Protein AF-0000000086641199 (afdb_homodimer)

Foldseek 3Di:
DPPPPPPPPPPPDPPPPPPPPPPPPPQDFDDLLRLLLVLLVVLVVVLVVLVVLQVVVVVVCVVQVADDDVVLVVVLVVLSVVLVVLSVLLNLLSVLQVVCVVPVPPDDPVSVVSHDDSVRSLVSLLVSLLSSLCSSCSQADQWFAQDDHRHGRHRGCVSHNDPDGDGLLLPDPLQQVLFVQVVQQLQLADDDFAKGKAKFQFQLLLLVLVVVLCDVPPDDFAAEEEEELDDDVVSVVVVVVPPRYHYHYFPHLELVRQVVVCVVRVHQEYEYEQFHPDQQRDGYLLLVNLVVQVVPPPALRHEYEYEDAQQRSFHNNCNSNVDSSHHFYKYKYFCCAAQQPQSSDGTMMMIMGGPVCCVVSSVSSSVVVGHDGSSRSSSGGSGHNSSSLNQQALQQVLQVVLQVLLCVQPVVFKDKHFPPCCVVSVTSGRGRKMWIDTDDDPCLAPVNVVQLVVQLVVLLVVLVADEEEDDGARHQHKYKYQDDDPRPPDGTIIMIRHHRRNVRSVSSSRSSSRSSVVSCVVVCVVVVVVVCVVVVVDDPPDPPDPPPDDDDDPDDPDPPCPPPVPDPVVD/DPPPPPPPPPPPPPPPPPPPPPPPPPQDFDDLLRLLLVLLVVLVVVLVVLVVLQVVVVVVCVVQVADDDVVLVVVLVVLSVVLVVLSVLLNLLSVLQVVCVVPVPPDDPVSVVSHDDSVRSLVSVLVSLLSSLCSSCSQADQWFAQDDHRHGRHRGCVSHNDPDGDGLLLPDPLQQVLFVQVVQQLQLADDDFAKGKAKFQFQLLLLVLVVVLCDVPPDDFAAEEEEELDDDVVSVVVVVVPPRYHYHYFPHLELVRQVVVCVVRVHQEYEYEQFHPDQQRDGYLLLVNLVVQVVPPPALRHEYEYEDAQQRSFHNNCNSNVDSSHHFYKYKYFCCAAQQQQSSDGTMMMIMGGPVCCVVSSVSSSVVVGHDGSSRSSSGGSGHNSSSLNQQALQQVLQVVLQVLCCVQPVVFKDKHFPPCCVVSVTSGRGRKMWIDTDDPPCLAPVNVVQLVVQLVVLLVVLVADEEEDDGARHQHKYKYFDDDPRPPDGTIIMIRHHRRNVRSVSSSRSSSRSSVVSCVVVCVVVVVVVCVVPVVDDPPDPPDPDPDDDDDPDDPDPDCPPPVPDPVVD

InterPro domains:
  IPR000277 Cys/Met metabolism, pyridoxal phosphate-dependent enzyme [PF01053] (158-379)
  IPR000277 Cys/Met metabolism, pyridoxal phosphate-dependent enzyme [PTHR11808] (120-420)
  IPR015421 Pyridoxal phosphate-dependent transferase, major domain [G3DSA:3.40.640.10] (112-380)
  IPR015424 Pyridoxal phosphate-dependent transferase [SSF53383] (150-513)

Organism: NCBI:txid1208366

Radius of gyration: 33.95 Å; Cα contacts (8 Å, |Δi|>4): 2054; chains: 2; bounding box: 83×129×149 Å

Nearest PDB structures (foldseek):
  8biu-assembly1_A-2  TM=8.032E-01  e=7.255E-19  Toxoplasma gondii
  8biv-assembly1_A  TM=7.960E-01  e=5.203E-19  Toxoplasma gondii
  8biu-assembly1_G-2  TM=7.884E-01  e=1.411E-18  Toxoplasma gondii
  4l0o-assembly2_O-2  TM=7.627E-01  e=4.515E-18  Helicobacter pylori 26695
  7yeo-assembly1_A  TM=7.076E-01  e=1.382E-12  Schizosaccharomyces pombe

Sequence (1142 aa):
MASTYTVAVDRSNGQLSRRVDPKSSKASTLSIVETWSRLLSTLKTTTATIKQRFDERARIEKQISARTDDWCVDVFLETYTRLEHLSSELEMQLAITKNLNQNPNQASSTLSTFALAPWQMEERYRALIQMQSYLGSFFERASPAYDQAGTVWWFDPSYHQSNGLNYDRYGAPDVRETEERLLQAIGLGRGNLPLKLLLTSSGVAAFTVLHQFLMSKVLVAGDTIVISPYLYFECFEHLRLISHLKVVNSSTFDAEDIIETAERHNAKAVYLDPMANTLALETTDVRRFAQLTSNRDGWADKFLIIDGTLVSGGMRVYDWFDQPSHPNVLYYESAHKYIQMGMDIVMCGFLVFPEVYHETIGLIRQVTGTTLYSRQANVLPPIDYDIHQSRMLWLTTNAEKLYHLLEKTSSTVAQFNFPIHWRKLGWGHGGNVVTIRLIGDQMNKRPSLDRFTSLVLRAADEEGVAMTKGGGLGFSVTRIWPSTPFIRDEDPYMRISVGVDPDEVEPVARAICKGLDRHFRSTGTAMAQARFKENGIINGNGRVNGSHQENGLYKGSDMVKTGSAYFDPSRMASTYTVAVDRSNGQLSRRVDPKSSKASTLSIVETWSRLLSTLKTTTATIKQRFDERARIEKQISARTDDWCVDVFLETYTRLEHLSSELEMQLAITKNLNQNPNQASSTLSTFALAPWQMEERYRALIQMQSYLGSFFERASPAYDQAGTVWWFDPSYHQSNGLNYDRYGAPDVRETEERLLQAIGLGRGNLPLKLLLTSSGVAAFTVLHQFLMSKVLVAGDTIVISPYLYFECFEHLRLISHLKVVNSSTFDAEDIIETAERHNAKAVYLDPMANTLALETTDVRRFAQLTSNRDGWADKFLIIDGTLVSGGMRVYDWFDQPSHPNVLYYESAHKYIQMGMDIVMCGFLVFPEVYHETIGLIRQVTGTTLYSRQANVLPPIDYDIHQSRMLWLTTNAEKLYHLLEKTSSTVAQFNFPIHWRKLGWGHGGNVVTIRLIGDQMNKRPSLDRFTSLVLRAADEEGVAMTKGGGLGFSVTRIWPSTPFIRDEDPYMRISVGVDPDEVEPVARAICKGLDRHFRSTGTAMAQARFKENGIINGNGRVNGSHQENGLYKGSDMVKTGSAYFDPSR

Structure (mmCIF, N/CA/C/O backbone):
data_AF-0000000086641199-model_v1
#
loop_
_entity.id
_entity.type
_entity.pdbx_description
1 polymer 'Aminotransferase class I/classII domain-containing protein'
#
loop_
_atom_site.group_PDB
_atom_site.id
_atom_site.type_symbol
_atom_site.label_atom_id
_atom_site.label_alt_id
_atom_site.label_comp_id
_atom_site.label_asym_id
_atom_site.label_entity_id
_atom_site.label_seq_id
_atom_site.pdbx_PDB_ins_code
_atom_site.Cartn_x
_atom_site.Cartn_y
_atom_site.Cartn_z
_atom_site.occupancy
_atom_site.B_iso_or_equiv
_atom_site.auth_seq_id
_atom_site.auth_comp_id
_atom_site.auth_asym_id
_atom_site.auth_atom_id
_atom_site.pdbx_PDB_model_num
ATOM 1 N N . MET A 1 1 ? -7.738 -30.031 73.25 1 21 1 MET A N 1
ATOM 2 C CA . MET A 1 1 ? -8.031 -28.625 73.5 1 21 1 MET A CA 1
ATOM 3 C C . MET A 1 1 ? -7.16 -27.734 72.625 1 21 1 MET A C 1
ATOM 5 O O . MET A 1 1 ? -5.973 -27.547 72.875 1 21 1 MET A O 1
ATOM 9 N N . ALA A 1 2 ? -7.32 -27.906 71.25 1 25.48 2 ALA A N 1
ATOM 10 C CA . ALA A 1 2 ? -6.562 -27.562 70.062 1 25.48 2 ALA A CA 1
ATOM 11 C C . ALA A 1 2 ? -6.406 -26.047 69.938 1 25.48 2 ALA A C 1
ATOM 13 O O . ALA A 1 2 ? -7.395 -25.312 70 1 25.48 2 ALA A O 1
ATOM 14 N N . SER A 1 3 ? -5.32 -25.531 70.625 1 22.69 3 SER A N 1
ATOM 15 C CA . SER A 1 3 ? -4.973 -24.141 70.875 1 22.69 3 SER A CA 1
ATOM 16 C C . SER A 1 3 ? -5.098 -23.281 69.625 1 22.69 3 SER A C 1
ATOM 18 O O . SER A 1 3 ? -4.633 -23.688 68.5 1 22.69 3 SER A O 1
ATOM 20 N N . THR A 1 4 ? -6.152 -22.453 69.562 1 23.95 4 THR A N 1
ATOM 21 C CA . THR A 1 4 ? -6.785 -21.531 68.625 1 23.95 4 THR A CA 1
ATOM 22 C C . THR A 1 4 ? -5.871 -20.328 68.312 1 23.95 4 THR A C 1
ATOM 24 O O . THR A 1 4 ? -5.699 -19.469 69.188 1 23.95 4 THR A O 1
ATOM 27 N N . TYR A 1 5 ? -4.539 -20.672 67.938 1 24.88 5 TYR A N 1
ATOM 28 C CA . TYR A 1 5 ? -3.629 -19.531 67.812 1 24.88 5 TYR A CA 1
ATOM 29 C C . TYR A 1 5 ? -4.25 -18.422 67 1 24.88 5 TYR A C 1
ATOM 31 O O . TYR A 1 5 ? -4.746 -18.688 65.875 1 24.88 5 TYR A O 1
ATOM 39 N N . THR A 1 6 ? -4.809 -17.406 67.625 1 22.8 6 THR A N 1
ATOM 40 C CA . THR A 1 6 ? -5.473 -16.172 67.188 1 22.8 6 THR A CA 1
ATOM 41 C C . THR A 1 6 ? -4.52 -15.297 66.375 1 22.8 6 THR A C 1
ATOM 43 O O . THR A 1 6 ? -3.486 -14.859 66.938 1 22.8 6 THR A O 1
ATOM 46 N N . VAL A 1 7 ? -4.184 -15.719 65.188 1 24.94 7 VAL A N 1
ATOM 47 C CA . VAL A 1 7 ? -3.248 -14.93 64.438 1 24.94 7 VAL A CA 1
ATOM 48 C C . VAL A 1 7 ? -3.717 -13.477 64.375 1 24.94 7 VAL A C 1
ATOM 50 O O . VAL A 1 7 ? -4.848 -13.195 63.969 1 24.94 7 VAL A O 1
ATOM 53 N N . ALA A 1 8 ? -3.184 -12.672 65.312 1 25.39 8 ALA A N 1
ATOM 54 C CA . ALA A 1 8 ? -3.324 -11.227 65.438 1 25.39 8 ALA A CA 1
ATOM 55 C C . ALA A 1 8 ? -3.156 -10.531 64.062 1 25.39 8 ALA A C 1
ATOM 57 O O . ALA A 1 8 ? -2.17 -10.758 63.375 1 25.39 8 ALA A O 1
ATOM 58 N N . VAL A 1 9 ? -4.27 -10.156 63.5 1 26.39 9 VAL A N 1
ATOM 59 C CA . VAL A 1 9 ? -4.559 -9.398 62.281 1 26.39 9 VAL A CA 1
ATOM 60 C C . VAL A 1 9 ? -3.936 -8.008 62.375 1 26.39 9 VAL A C 1
ATOM 62 O O . VAL A 1 9 ? -4.352 -7.188 63.188 1 26.39 9 VAL A O 1
ATOM 65 N N . ASP A 1 10 ? -2.59 -8.078 62.719 1 22.66 10 ASP A N 1
ATOM 66 C CA . ASP A 1 10 ? -2.109 -6.707 62.906 1 22.66 10 ASP A CA 1
ATOM 67 C C . ASP A 1 10 ? -2.605 -5.809 61.781 1 22.66 10 ASP A C 1
ATOM 69 O O . ASP A 1 10 ? -2.545 -6.188 60.594 1 22.66 10 ASP A O 1
ATOM 73 N N . ARG A 1 11 ? -3.564 -5 62.094 1 23.05 11 ARG A N 1
ATOM 74 C CA . ARG A 1 11 ? -4.215 -3.914 61.344 1 23.05 11 ARG A CA 1
ATOM 75 C C . ARG A 1 11 ? -3.191 -2.885 60.875 1 23.05 11 ARG A C 1
ATOM 77 O O . ARG A 1 11 ? -2.785 -2.01 61.656 1 23.05 11 ARG A O 1
ATOM 84 N N . SER A 1 12 ? -2.123 -3.404 60.219 1 23.7 12 SER A N 1
ATOM 85 C CA . SER A 1 12 ? -1.141 -2.41 59.812 1 23.7 12 SER A CA 1
ATOM 86 C C . SER A 1 12 ? -1.818 -1.168 59.219 1 23.7 12 SER A C 1
ATOM 88 O O . SER A 1 12 ? -2.914 -1.253 58.688 1 23.7 12 SER A O 1
ATOM 90 N N . ASN A 1 13 ? -1.57 -0.004 59.844 1 24.42 13 ASN A N 1
ATOM 91 C CA . ASN A 1 13 ? -1.883 1.408 59.656 1 24.42 13 ASN A CA 1
ATOM 92 C C . ASN A 1 13 ? -1.844 1.795 58.188 1 24.42 13 ASN A C 1
ATOM 94 O O . ASN A 1 13 ? -1.042 1.257 57.406 1 24.42 13 ASN A O 1
ATOM 98 N N . GLY A 1 14 ? -3.01 2.252 57.656 1 24.42 14 GLY A N 1
ATOM 99 C CA . GLY A 1 14 ? -3.428 2.807 56.375 1 24.42 14 GLY A CA 1
ATOM 100 C C . GLY A 1 14 ? -2.461 3.84 55.844 1 24.42 14 GLY A C 1
ATOM 101 O O . GLY A 1 14 ? -2.527 5.016 56.188 1 24.42 14 GLY A O 1
ATOM 102 N N . GLN A 1 15 ? -1.106 3.551 55.938 1 26.14 15 GLN A N 1
ATOM 103 C CA . GLN A 1 15 ? -0.337 4.645 55.344 1 26.14 15 GLN A CA 1
ATOM 104 C C . GLN A 1 15 ? -0.955 5.117 54.031 1 26.14 15 GLN A C 1
ATOM 106 O O . GLN A 1 15 ? -1.206 4.312 53.156 1 26.14 15 GLN A O 1
ATOM 111 N N . LEU A 1 16 ? -1.608 6.266 54.125 1 26.52 16 LEU A N 1
ATOM 112 C CA . LEU A 1 16 ? -2.17 7.047 53 1 26.52 16 LEU A CA 1
ATOM 113 C C . LEU A 1 16 ? -1.216 7.074 51.812 1 26.52 16 LEU A C 1
ATOM 115 O O . LEU A 1 16 ? -0.061 7.484 51.969 1 26.52 16 LEU A O 1
ATOM 119 N N . SER A 1 17 ? -1.338 6.055 51.031 1 26.42 17 SER A N 1
ATOM 120 C CA . SER A 1 17 ? -0.622 6.102 49.781 1 26.42 17 SER A CA 1
ATOM 121 C C . SER A 1 17 ? -0.682 7.496 49.156 1 26.42 17 SER A C 1
ATOM 123 O O . SER A 1 17 ? -1.764 8.07 49 1 26.42 17 SER A O 1
ATOM 125 N N . ARG A 1 18 ? 0.342 8.273 49.438 1 30.8 18 ARG A N 1
ATOM 126 C CA . ARG A 1 18 ? 0.527 9.547 48.75 1 30.8 18 ARG A CA 1
ATOM 127 C C . ARG A 1 18 ? 0.122 9.43 47.281 1 30.8 18 ARG A C 1
ATOM 129 O O . ARG A 1 18 ? 0.579 8.531 46.562 1 30.8 18 ARG A O 1
ATOM 136 N N . ARG A 1 19 ? -0.997 9.953 46.969 1 27.88 19 ARG A N 1
ATOM 137 C CA . ARG A 1 19 ? -1.499 10.18 45.625 1 27.88 19 ARG A CA 1
ATOM 138 C C . ARG A 1 19 ? -0.375 10.609 44.688 1 27.88 19 ARG A C 1
ATOM 140 O O . ARG A 1 19 ? 0.255 11.648 44.875 1 27.88 19 ARG A O 1
ATOM 147 N N . VAL A 1 20 ? 0.344 9.672 44.188 1 30.62 20 VAL A N 1
ATOM 148 C CA . VAL A 1 20 ? 1.217 10.07 43.094 1 30.62 20 VAL A CA 1
ATOM 149 C C . VAL A 1 20 ? 0.469 11.016 42.156 1 30.62 20 VAL A C 1
ATOM 151 O O . VAL A 1 20 ? -0.602 10.672 41.656 1 30.62 20 VAL A O 1
ATOM 154 N N . ASP A 1 21 ? 0.48 12.258 42.469 1 25.73 21 ASP A N 1
ATOM 155 C CA . ASP A 1 21 ? -0.008 13.227 41.5 1 25.73 21 ASP A CA 1
ATOM 156 C C . ASP A 1 21 ? 0.312 12.781 40.062 1 25.73 21 ASP A C 1
ATOM 158 O O . ASP A 1 21 ? 1.447 12.406 39.781 1 25.73 21 ASP A O 1
ATOM 162 N N . PRO A 1 22 ? -0.624 12.188 39.375 1 32.09 22 PRO A N 1
ATOM 163 C CA . PRO A 1 22 ? -0.313 11.914 37.969 1 32.09 22 PRO A CA 1
ATOM 164 C C . PRO A 1 22 ? 0.478 13.047 37.312 1 32.09 22 PRO A C 1
ATOM 166 O O . PRO A 1 22 ? -0.023 14.172 37.188 1 32.09 22 PRO A O 1
ATOM 169 N N . LYS A 1 23 ? 1.717 13.164 37.625 1 35.25 23 LYS A N 1
ATOM 170 C CA . LYS A 1 23 ? 2.57 14.094 36.906 1 35.25 23 LYS A CA 1
ATOM 171 C C . LYS A 1 23 ? 2.188 14.156 35.438 1 35.25 23 LYS A C 1
ATOM 173 O O . LYS A 1 23 ? 2.215 13.141 34.719 1 35.25 23 LYS A O 1
ATOM 178 N N . SER A 1 24 ? 1.323 15.008 35.062 1 37.84 24 SER A N 1
ATOM 179 C CA . SER A 1 24 ? 1.102 15.398 33.656 1 37.84 24 SER A CA 1
ATOM 180 C C . SER A 1 24 ? 2.406 15.398 32.875 1 37.84 24 SER A C 1
ATOM 182 O O . SER A 1 24 ? 3.332 16.141 33.188 1 37.84 24 SER A O 1
ATOM 184 N N . SER A 1 25 ? 2.982 14.43 32.562 1 44.47 25 SER A N 1
ATOM 185 C CA . SER A 1 25 ? 4.215 14.359 31.797 1 44.47 25 SER A CA 1
ATOM 186 C C . SER A 1 25 ? 4.242 15.422 30.703 1 44.47 25 SER A C 1
ATOM 188 O O . SER A 1 25 ? 3.578 15.281 29.672 1 44.47 25 SER A O 1
ATOM 190 N N . LYS A 1 26 ? 4.328 16.625 31.094 1 52.41 26 LYS A N 1
ATOM 191 C CA . LYS A 1 26 ? 4.473 17.75 30.188 1 52.41 26 LYS A CA 1
ATOM 192 C C . LYS A 1 26 ? 5.52 17.469 29.109 1 52.41 26 LYS A C 1
ATOM 194 O O . LYS A 1 26 ? 6.656 17.094 29.438 1 52.41 26 LYS A O 1
ATOM 199 N N . ALA A 1 27 ? 5.137 17.266 27.891 1 64.25 27 ALA A N 1
ATOM 200 C CA . ALA A 1 27 ? 6.031 17.094 26.75 1 64.25 27 ALA A CA 1
ATOM 201 C C . ALA A 1 27 ? 7.152 18.141 26.781 1 64.25 27 ALA A C 1
ATOM 203 O O . ALA A 1 27 ? 6.922 19.297 27.078 1 64.25 27 ALA A O 1
ATOM 204 N N . SER A 1 28 ? 8.375 17.688 26.891 1 73.75 28 SER A N 1
ATOM 205 C CA . SER A 1 28 ? 9.516 18.578 26.703 1 73.75 28 SER A CA 1
ATOM 206 C C . SER A 1 28 ? 9.562 19.125 25.281 1 73.75 28 SER A C 1
ATOM 208 O O . SER A 1 28 ? 9.438 18.359 24.312 1 73.75 28 SER A O 1
ATOM 210 N N . THR A 1 29 ? 9.492 20.391 25.141 1 88.75 29 THR A N 1
ATOM 211 C CA . THR A 1 29 ? 9.508 21.016 23.812 1 88.75 29 THR A CA 1
ATOM 212 C C . THR A 1 29 ? 10.914 20.969 23.219 1 88.75 29 THR A C 1
ATOM 214 O O . THR A 1 29 ? 11.859 21.516 23.797 1 88.75 29 THR A O 1
ATOM 217 N N . LEU A 1 30 ? 11.055 20.25 22.188 1 95.88 30 LEU A N 1
ATOM 218 C CA . LEU A 1 30 ? 12.305 20.109 21.438 1 95.88 30 LEU A CA 1
ATOM 219 C C . LEU A 1 30 ? 12.43 21.188 20.375 1 95.88 30 LEU A C 1
ATOM 221 O O . LEU A 1 30 ? 11.422 21.609 19.797 1 95.88 30 LEU A O 1
ATOM 225 N N . SER A 1 31 ? 13.688 21.625 20.234 1 96.31 31 SER A N 1
ATOM 226 C CA . SER A 1 31 ? 13.938 22.469 19.078 1 96.31 31 SER A CA 1
ATOM 227 C C . SER A 1 31 ? 13.922 21.656 17.781 1 96.31 31 SER A C 1
ATOM 229 O O . SER A 1 31 ? 13.953 20.422 17.812 1 96.31 31 SER A O 1
ATOM 231 N N . ILE A 1 32 ? 13.914 22.375 16.703 1 96.94 32 ILE A N 1
ATOM 232 C CA . ILE A 1 32 ? 13.875 21.719 15.406 1 96.94 32 ILE A CA 1
ATOM 233 C C . ILE A 1 32 ? 15.133 20.875 15.227 1 96.94 32 ILE A C 1
ATOM 235 O O . ILE A 1 32 ? 15.055 19.703 14.852 1 96.94 32 ILE A O 1
ATOM 239 N N . VAL A 1 33 ? 16.312 21.406 15.5 1 97.44 33 VAL A N 1
ATOM 240 C CA . VAL A 1 33 ? 17.578 20.703 15.305 1 97.44 33 VAL A CA 1
ATOM 241 C C . VAL A 1 33 ? 17.656 19.516 16.266 1 97.44 33 VAL A C 1
ATOM 243 O O . VAL A 1 33 ? 18.156 18.453 15.898 1 97.44 33 VAL A O 1
ATOM 246 N N . GLU A 1 34 ? 17.156 19.672 17.516 1 97.5 34 GLU A N 1
ATOM 247 C CA . GLU A 1 34 ? 17.141 18.562 18.469 1 97.5 34 GLU A CA 1
ATOM 248 C C . GLU A 1 34 ? 16.234 17.422 17.984 1 97.5 34 GLU A C 1
ATOM 250 O O . GLU A 1 34 ? 16.562 16.25 18.172 1 97.5 34 GLU A O 1
ATOM 255 N N . THR A 1 35 ? 15.141 17.75 17.422 1 97.75 35 THR A N 1
ATOM 256 C CA . THR A 1 35 ? 14.195 16.781 16.906 1 97.75 35 THR A CA 1
ATOM 257 C C . THR A 1 35 ? 14.844 15.93 15.812 1 97.75 35 THR A C 1
ATOM 259 O O . THR A 1 35 ? 14.781 14.695 15.852 1 97.75 35 THR A O 1
ATOM 262 N N . TRP A 1 36 ? 15.477 16.578 14.852 1 98.25 36 TRP A N 1
ATOM 263 C CA . TRP A 1 36 ? 16.094 15.859 13.75 1 98.25 36 TRP A CA 1
ATOM 264 C C . TRP A 1 36 ? 17.297 15.047 14.234 1 98.25 36 TRP A C 1
ATOM 266 O O . TRP A 1 36 ? 17.578 13.969 13.711 1 98.25 36 TRP A O 1
ATOM 276 N N . SER A 1 37 ? 17.984 15.578 15.25 1 98.38 37 SER A N 1
ATOM 277 C CA . SER A 1 37 ? 19.094 14.836 15.844 1 98.38 37 SER A CA 1
ATOM 278 C C . SER A 1 37 ? 18.625 13.539 16.5 1 98.38 37 SER A C 1
ATOM 280 O O . SER A 1 37 ? 19.266 12.5 16.359 1 98.38 37 SER A O 1
ATOM 282 N N . ARG A 1 38 ? 17.562 13.633 17.172 1 97.81 38 ARG A N 1
ATOM 283 C CA . ARG A 1 38 ? 16.984 12.453 17.812 1 97.81 38 ARG A CA 1
ATOM 284 C C . ARG A 1 38 ? 16.516 11.438 16.781 1 97.81 38 ARG A C 1
ATOM 286 O O . ARG A 1 38 ? 16.734 10.234 16.938 1 97.81 38 ARG A O 1
ATOM 293 N N . LEU A 1 39 ? 15.836 11.898 15.789 1 98.44 39 LEU A N 1
ATOM 294 C CA . LEU A 1 39 ? 15.383 11.008 14.727 1 98.44 39 LEU A CA 1
ATOM 295 C C . LEU A 1 39 ? 16.562 10.328 14.039 1 98.44 39 LEU A C 1
ATOM 297 O O . LEU A 1 39 ? 16.5 9.141 13.727 1 98.44 39 LEU A O 1
ATOM 301 N N . LEU A 1 40 ? 17.641 11.109 13.773 1 98.75 40 LEU A N 1
ATOM 302 C CA . LEU A 1 40 ? 18.812 10.539 13.125 1 98.75 40 LEU A CA 1
ATOM 303 C C . LEU A 1 40 ? 19.453 9.469 14.008 1 98.75 40 LEU A C 1
ATOM 305 O O . LEU A 1 40 ? 19.922 8.445 13.5 1 98.75 40 LEU A O 1
ATOM 309 N N . SER A 1 41 ? 19.469 9.734 15.297 1 98.44 41 SER A N 1
ATOM 310 C CA . SER A 1 41 ? 20.016 8.75 16.219 1 98.44 41 SER A CA 1
ATOM 311 C C . SER A 1 41 ? 19.266 7.426 16.125 1 98.44 41 SER A C 1
ATOM 313 O O . SER A 1 41 ? 19.875 6.355 16.078 1 98.44 41 SER A O 1
ATOM 315 N N . THR A 1 42 ? 17.984 7.477 16.094 1 97.75 42 THR A N 1
ATOM 316 C CA . THR A 1 42 ? 17.172 6.273 15.961 1 97.75 42 THR A CA 1
ATOM 317 C C . THR A 1 42 ? 17.391 5.621 14.594 1 97.75 42 THR A C 1
ATOM 319 O O . THR A 1 42 ? 17.391 4.395 14.484 1 97.75 42 THR A O 1
ATOM 322 N N . LEU A 1 43 ? 17.5 6.445 13.539 1 98.31 43 LEU A N 1
ATOM 323 C CA . LEU A 1 43 ? 17.797 5.926 12.203 1 98.31 43 LEU A CA 1
ATOM 324 C C . LEU A 1 43 ? 19.078 5.121 12.195 1 98.31 43 LEU A C 1
ATOM 326 O O . LEU A 1 43 ? 19.156 4.047 11.594 1 98.31 43 LEU A O 1
ATOM 330 N N . LYS A 1 44 ? 20.094 5.621 12.836 1 98.5 44 LYS A N 1
ATOM 331 C CA . LYS A 1 44 ? 21.375 4.926 12.922 1 98.5 44 LYS A CA 1
ATOM 332 C C . LYS A 1 44 ? 21.234 3.6 13.664 1 98.5 44 LYS A C 1
ATOM 334 O O . LYS A 1 44 ? 21.828 2.598 13.266 1 98.5 44 LYS A O 1
ATOM 339 N N . THR A 1 45 ? 20.469 3.604 14.711 1 97.81 45 THR A N 1
ATOM 340 C CA . THR A 1 45 ? 20.219 2.377 15.461 1 97.81 45 THR A CA 1
ATOM 341 C C . THR A 1 45 ? 19.516 1.346 14.586 1 97.81 45 THR A C 1
ATOM 343 O O . THR A 1 45 ? 19.859 0.162 14.609 1 97.81 45 THR A O 1
ATOM 346 N N . THR A 1 46 ? 18.5 1.769 13.852 1 96.88 46 THR A N 1
ATOM 347 C CA . THR A 1 46 ? 17.781 0.884 12.945 1 96.88 46 THR A CA 1
ATOM 348 C C . THR A 1 46 ? 18.703 0.343 11.859 1 96.88 46 THR A C 1
ATOM 350 O O . THR A 1 46 ? 18.594 -0.818 11.461 1 96.88 46 THR A O 1
ATOM 353 N N . THR A 1 47 ? 19.594 1.187 11.32 1 98.44 47 THR A N 1
ATOM 354 C CA . THR A 1 47 ? 20.578 0.758 10.32 1 98.44 47 THR A CA 1
ATOM 355 C C . THR A 1 47 ? 21.438 -0.373 10.867 1 98.44 47 THR A C 1
ATOM 357 O O . THR A 1 47 ? 21.688 -1.357 10.172 1 98.44 47 THR A O 1
ATOM 360 N N . ALA A 1 48 ? 21.859 -0.202 12.109 1 98.19 48 ALA A N 1
ATOM 361 C CA . ALA A 1 48 ? 22.641 -1.243 12.758 1 98.19 48 ALA A CA 1
ATOM 362 C C . ALA A 1 48 ? 21.844 -2.537 12.891 1 98.19 48 ALA A C 1
ATOM 364 O O . ALA A 1 48 ? 22.391 -3.631 12.734 1 98.19 48 ALA A O 1
ATOM 365 N N . THR A 1 49 ? 20.609 -2.418 13.18 1 96.06 49 THR A N 1
ATOM 366 C CA . THR A 1 49 ? 19.734 -3.58 13.297 1 96.06 49 THR A CA 1
ATOM 367 C C . THR A 1 49 ? 19.609 -4.301 11.961 1 96.06 49 THR A C 1
ATOM 369 O O . THR A 1 49 ? 19.594 -5.535 11.914 1 96.06 49 THR A O 1
ATOM 372 N N . ILE A 1 50 ? 19.453 -3.586 10.859 1 97.19 50 ILE A N 1
ATOM 373 C CA . ILE A 1 50 ? 19.375 -4.168 9.523 1 97.19 50 ILE A CA 1
ATOM 374 C C . ILE A 1 50 ? 20.656 -4.938 9.227 1 97.19 50 ILE A C 1
ATOM 376 O O . ILE A 1 50 ? 20.609 -6.043 8.672 1 97.19 50 ILE A O 1
ATOM 380 N N . LYS A 1 51 ? 21.797 -4.348 9.609 1 98.5 51 LYS A N 1
ATOM 381 C CA . LYS A 1 51 ? 23.078 -5.016 9.398 1 98.5 51 LYS A CA 1
ATOM 382 C C . LYS A 1 51 ? 23.172 -6.293 10.227 1 98.5 51 LYS A C 1
ATOM 384 O O . LYS A 1 51 ? 23.703 -7.297 9.766 1 98.5 51 LYS A O 1
ATOM 389 N N . GLN A 1 52 ? 22.688 -6.246 11.422 1 97.56 52 GLN A N 1
ATOM 390 C CA . GLN A 1 52 ? 22.672 -7.434 12.266 1 97.56 52 GLN A CA 1
ATOM 391 C C . GLN A 1 52 ? 21.828 -8.539 11.641 1 97.56 52 GLN A C 1
ATOM 393 O O . GLN A 1 52 ? 22.203 -9.711 11.695 1 97.56 52 GLN A O 1
ATOM 398 N N . ARG A 1 53 ? 20.719 -8.18 11.117 1 95.44 53 ARG A N 1
ATOM 399 C CA . ARG A 1 53 ? 19.875 -9.141 10.414 1 95.44 53 ARG A CA 1
ATOM 400 C C . ARG A 1 53 ? 20.625 -9.773 9.242 1 95.44 53 ARG A C 1
ATOM 402 O O . ARG A 1 53 ? 20.547 -10.992 9.039 1 95.44 53 ARG A O 1
ATOM 409 N N . PHE A 1 54 ? 21.297 -8.93 8.492 1 97.88 54 PHE A N 1
ATOM 410 C CA . PHE A 1 54 ? 22.078 -9.422 7.359 1 97.88 54 PHE A CA 1
ATOM 411 C C . PHE A 1 54 ? 23.141 -10.414 7.816 1 97.88 54 PHE A C 1
ATOM 413 O O . PHE A 1 54 ? 23.312 -11.469 7.203 1 97.88 54 PHE A O 1
ATOM 420 N N . ASP A 1 55 ? 23.812 -10.055 8.898 1 98.25 55 ASP A N 1
ATOM 421 C CA . ASP A 1 55 ? 24.875 -10.914 9.406 1 98.25 55 ASP A CA 1
ATOM 422 C C . ASP A 1 55 ? 24.328 -12.258 9.883 1 98.25 55 ASP A C 1
ATOM 424 O O . ASP A 1 55 ? 24.938 -13.297 9.656 1 98.25 55 ASP A O 1
ATOM 428 N N . GLU A 1 56 ? 23.25 -12.188 10.531 1 96.88 56 GLU A N 1
ATOM 429 C CA . GLU A 1 56 ? 22.625 -13.422 10.992 1 96.88 56 GLU A CA 1
ATOM 430 C C . GLU A 1 56 ? 22.141 -14.266 9.82 1 96.88 56 GLU A C 1
ATOM 432 O O . GLU A 1 56 ? 22.281 -15.492 9.836 1 96.88 56 GLU A O 1
ATOM 437 N N . ARG A 1 57 ? 21.531 -13.656 8.875 1 96 57 ARG A N 1
ATOM 438 C CA . ARG A 1 57 ? 21.125 -14.352 7.66 1 96 57 ARG A CA 1
ATOM 439 C C . ARG A 1 57 ? 22.312 -15.031 6.988 1 96 57 ARG A C 1
ATOM 441 O O . ARG A 1 57 ? 22.219 -16.188 6.586 1 96 57 ARG A O 1
ATOM 448 N N . ALA A 1 58 ? 23.391 -14.305 6.844 1 97 58 ALA A N 1
ATOM 449 C CA . ALA A 1 58 ? 24.594 -14.836 6.219 1 97 58 ALA A CA 1
ATOM 450 C C . ALA A 1 58 ? 25.125 -16.047 6.98 1 97 58 ALA A C 1
ATOM 452 O O . ALA A 1 58 ? 25.594 -17.016 6.379 1 97 58 ALA A O 1
ATOM 453 N N . ARG A 1 59 ? 25.062 -15.945 8.281 1 96.88 59 ARG A N 1
ATOM 454 C CA . ARG A 1 59 ? 25.484 -17.062 9.117 1 96.88 59 ARG A CA 1
ATOM 455 C C . ARG A 1 59 ? 24.625 -18.297 8.867 1 96.88 59 ARG A C 1
ATOM 457 O O . ARG A 1 59 ? 25.156 -19.406 8.711 1 96.88 59 ARG A O 1
ATOM 464 N N . ILE A 1 60 ? 23.375 -18.109 8.82 1 94.81 60 ILE A N 1
ATOM 465 C CA . ILE A 1 60 ? 22.453 -19.219 8.609 1 94.81 60 ILE A CA 1
ATOM 466 C C . ILE A 1 60 ? 22.656 -19.797 7.207 1 94.81 60 ILE A C 1
ATOM 468 O O . ILE A 1 60 ? 22.641 -21.016 7.023 1 94.81 60 ILE A O 1
ATOM 472 N N . GLU A 1 61 ? 22.781 -18.938 6.23 1 95.75 61 GLU A N 1
ATOM 473 C CA . GLU A 1 61 ? 23.031 -19.375 4.863 1 95.75 61 GLU A CA 1
ATOM 474 C C . GLU A 1 61 ? 24.25 -20.297 4.789 1 95.75 61 GLU A C 1
ATOM 476 O O . GLU A 1 61 ? 24.234 -21.312 4.098 1 95.75 61 GLU A O 1
ATOM 481 N N . LYS A 1 62 ? 25.266 -19.938 5.469 1 96 62 LYS A N 1
ATOM 482 C CA . LYS A 1 62 ? 26.484 -20.75 5.508 1 96 62 LYS A CA 1
ATOM 483 C C . LYS A 1 62 ? 26.234 -22.078 6.215 1 96 62 LYS A C 1
ATOM 485 O O . LYS A 1 62 ? 26.688 -23.125 5.754 1 96 62 LYS A O 1
ATOM 490 N N . GLN A 1 63 ? 25.531 -22.031 7.285 1 94.06 63 GLN A N 1
ATOM 491 C CA . GLN A 1 63 ? 25.25 -23.203 8.094 1 94.06 63 GLN A CA 1
ATOM 492 C C . GLN A 1 63 ? 24.469 -24.25 7.285 1 94.06 63 GLN A C 1
ATOM 494 O O . GLN A 1 63 ? 24.703 -25.453 7.43 1 94.06 63 GLN A O 1
ATOM 499 N N . ILE A 1 64 ? 23.609 -23.781 6.402 1 92.31 64 ILE A N 1
ATOM 500 C CA . ILE A 1 64 ? 22.75 -24.734 5.707 1 92.31 64 ILE A CA 1
ATOM 501 C C . ILE A 1 64 ? 23.234 -24.906 4.27 1 92.31 64 ILE A C 1
ATOM 503 O O . ILE A 1 64 ? 22.531 -25.484 3.436 1 92.31 64 ILE A O 1
ATOM 507 N N . SER A 1 65 ? 24.328 -24.281 3.92 1 94.75 65 SER A N 1
ATOM 508 C CA . SER A 1 65 ? 24.922 -24.359 2.592 1 94.75 65 SER A CA 1
ATOM 509 C C . SER A 1 65 ? 23.969 -23.844 1.52 1 94.75 65 SER A C 1
ATOM 511 O O . SER A 1 65 ? 23.766 -24.5 0.496 1 94.75 65 SER A O 1
ATOM 513 N N . ALA A 1 66 ? 23.312 -22.797 1.865 1 95.56 66 ALA A N 1
ATOM 514 C CA . ALA A 1 66 ? 22.438 -22.156 0.894 1 95.56 66 ALA A CA 1
ATOM 515 C C . ALA A 1 66 ? 23.234 -21.406 -0.166 1 95.56 66 ALA A C 1
ATOM 517 O O . ALA A 1 66 ? 24.297 -20.859 0.127 1 95.56 66 ALA A O 1
ATOM 518 N N . ARG A 1 67 ? 22.75 -21.391 -1.363 1 95.75 67 ARG A N 1
ATOM 519 C CA . ARG A 1 67 ? 23.391 -20.609 -2.412 1 95.75 67 ARG A CA 1
ATOM 520 C C . ARG A 1 67 ? 23.25 -19.109 -2.135 1 95.75 67 ARG A C 1
ATOM 522 O O . ARG A 1 67 ? 22.219 -18.672 -1.627 1 95.75 67 ARG A O 1
ATOM 529 N N . THR A 1 68 ? 24.219 -18.375 -2.402 1 95.25 68 THR A N 1
ATOM 530 C CA . THR A 1 68 ? 24.266 -16.922 -2.24 1 95.25 68 THR A CA 1
ATOM 531 C C . THR A 1 68 ? 24.906 -16.266 -3.457 1 95.25 68 THR A C 1
ATOM 533 O O . THR A 1 68 ? 25.781 -16.859 -4.102 1 95.25 68 THR A O 1
ATOM 536 N N . ASP A 1 69 ? 24.516 -15.148 -3.857 1 96.69 69 ASP A N 1
ATOM 537 C CA . ASP A 1 69 ? 25.109 -14.383 -4.949 1 96.69 69 ASP A CA 1
ATOM 538 C C . ASP A 1 69 ? 25.969 -13.242 -4.418 1 96.69 69 ASP A C 1
ATOM 540 O O . ASP A 1 69 ? 25.453 -12.25 -3.902 1 96.69 69 ASP A O 1
ATOM 544 N N . ASP A 1 70 ? 27.203 -13.312 -4.594 1 96.88 70 ASP A N 1
ATOM 545 C CA . ASP A 1 70 ? 28.156 -12.336 -4.062 1 96.88 70 ASP A CA 1
ATOM 546 C C . ASP A 1 70 ? 27.906 -10.945 -4.648 1 96.88 70 ASP A C 1
ATOM 548 O O . ASP A 1 70 ? 28.125 -9.938 -3.98 1 96.88 70 ASP A O 1
ATOM 552 N N . TRP A 1 71 ? 27.516 -10.969 -5.902 1 97.62 71 TRP A N 1
ATOM 553 C CA . TRP A 1 71 ? 27.203 -9.703 -6.559 1 97.62 71 TRP A CA 1
ATOM 554 C C . TRP A 1 71 ? 26.109 -8.953 -5.801 1 97.62 71 TRP A C 1
ATOM 556 O O . TRP A 1 71 ? 26.234 -7.758 -5.535 1 97.62 71 TRP A O 1
ATOM 566 N N . CYS A 1 72 ? 25.047 -9.625 -5.398 1 98.31 72 CYS A N 1
ATOM 567 C CA . CYS A 1 72 ? 23.953 -9.031 -4.637 1 98.31 72 CYS A CA 1
ATOM 568 C C . CYS A 1 72 ? 24.406 -8.641 -3.236 1 98.31 72 CYS A C 1
ATOM 570 O O . CYS A 1 72 ? 24.016 -7.598 -2.717 1 98.31 72 CYS A O 1
ATOM 572 N N . VAL A 1 73 ? 25.203 -9.461 -2.607 1 98.44 73 VAL A N 1
ATOM 573 C CA . VAL A 1 73 ? 25.734 -9.195 -1.278 1 98.44 73 VAL A CA 1
ATOM 574 C C . VAL A 1 73 ? 26.562 -7.906 -1.308 1 98.44 73 VAL A C 1
ATOM 576 O O . VAL A 1 73 ? 26.453 -7.07 -0.406 1 98.44 73 VAL A O 1
ATOM 579 N N . ASP A 1 74 ? 27.359 -7.75 -2.32 1 98.5 74 ASP A N 1
ATOM 580 C CA . ASP A 1 74 ? 28.188 -6.559 -2.457 1 98.5 74 ASP A CA 1
ATOM 581 C C . ASP A 1 74 ? 27.344 -5.301 -2.584 1 98.5 74 ASP A C 1
ATOM 583 O O . ASP A 1 74 ? 27.672 -4.258 -2.014 1 98.5 74 ASP A O 1
ATOM 587 N N . VAL A 1 75 ? 26.281 -5.41 -3.375 1 98.69 75 VAL A N 1
ATOM 588 C CA . VAL A 1 75 ? 25.391 -4.27 -3.537 1 98.69 75 VAL A CA 1
ATOM 589 C C . VAL A 1 75 ? 24.812 -3.867 -2.18 1 98.69 75 VAL A C 1
ATOM 591 O O . VAL A 1 75 ? 24.766 -2.68 -1.851 1 98.69 75 VAL A O 1
ATOM 594 N N . PHE A 1 76 ? 24.375 -4.852 -1.368 1 98.75 76 PHE A N 1
ATOM 595 C CA . PHE A 1 76 ? 23.828 -4.598 -0.041 1 98.75 76 PHE A CA 1
ATOM 596 C C . PHE A 1 76 ? 24.859 -3.912 0.848 1 98.75 76 PHE A C 1
ATOM 598 O O . PHE A 1 76 ? 24.562 -2.885 1.465 1 98.75 76 PHE A O 1
ATOM 605 N N . LEU A 1 77 ? 26.047 -4.43 0.881 1 98.75 77 LEU A N 1
ATOM 606 C CA . LEU A 1 77 ? 27.094 -3.947 1.792 1 98.75 77 LEU A CA 1
ATOM 607 C C . LEU A 1 77 ? 27.562 -2.557 1.386 1 98.75 77 LEU A C 1
ATOM 609 O O . LEU A 1 77 ? 27.891 -1.73 2.244 1 98.75 77 LEU A O 1
ATOM 613 N N . GLU A 1 78 ? 27.656 -2.316 0.124 1 98.56 78 GLU A N 1
ATOM 614 C CA . GLU A 1 78 ? 28.016 -0.987 -0.358 1 98.56 78 GLU A CA 1
ATOM 615 C C . GLU A 1 78 ? 26.969 0.05 0.052 1 98.56 78 GLU A C 1
ATOM 617 O O . GLU A 1 78 ? 27.328 1.165 0.447 1 98.56 78 GLU A O 1
ATOM 622 N N . THR A 1 79 ? 25.719 -0.323 -0.109 1 98.69 79 THR A N 1
ATOM 623 C CA . THR A 1 79 ? 24.641 0.574 0.284 1 98.69 79 THR A CA 1
ATOM 624 C C . THR A 1 79 ? 24.672 0.838 1.787 1 98.69 79 THR A C 1
ATOM 626 O O . THR A 1 79 ? 24.484 1.974 2.229 1 98.69 79 THR A O 1
ATOM 629 N N . TYR A 1 80 ? 24.906 -0.203 2.578 1 98.81 80 TYR A N 1
ATOM 630 C CA . TYR A 1 80 ? 25.016 -0.071 4.027 1 98.81 80 TYR A CA 1
ATOM 631 C C . TYR A 1 80 ? 26.109 0.906 4.402 1 98.81 80 TYR A C 1
ATOM 633 O O . TYR A 1 80 ? 25.906 1.81 5.215 1 98.81 80 TYR A O 1
ATOM 641 N N . THR A 1 81 ? 27.266 0.738 3.818 1 98.75 81 THR A N 1
ATOM 642 C CA . THR A 1 81 ? 28.422 1.584 4.113 1 98.75 81 THR A CA 1
ATOM 643 C C . THR A 1 81 ? 28.141 3.035 3.73 1 98.75 81 THR A C 1
ATOM 645 O O . THR A 1 81 ? 28.5 3.957 4.465 1 98.75 81 THR A O 1
ATOM 648 N N . ARG A 1 82 ? 27.531 3.219 2.598 1 98.62 82 ARG A N 1
ATOM 649 C CA . ARG A 1 82 ? 27.188 4.562 2.145 1 98.62 82 ARG A CA 1
ATOM 650 C C . ARG A 1 82 ? 26.203 5.23 3.102 1 98.62 82 ARG A C 1
ATOM 652 O O . ARG A 1 82 ? 26.344 6.414 3.416 1 98.62 82 ARG A O 1
ATOM 659 N N . LEU A 1 83 ? 25.172 4.5 3.543 1 98.81 83 LEU A N 1
ATOM 660 C CA . LEU A 1 83 ? 24.188 5.02 4.484 1 98.81 83 LEU A CA 1
ATOM 661 C C . LEU A 1 83 ? 24.859 5.43 5.793 1 98.81 83 LEU A C 1
ATOM 663 O O . LEU A 1 83 ? 24.516 6.465 6.367 1 98.81 83 LEU A O 1
ATOM 667 N N . GLU A 1 84 ? 25.812 4.621 6.254 1 98.69 84 GLU A N 1
ATOM 668 C CA . GLU A 1 84 ? 26.547 4.949 7.473 1 98.69 84 GLU A CA 1
ATOM 669 C C . GLU A 1 84 ? 27.312 6.25 7.309 1 98.69 84 GLU A C 1
ATOM 671 O O . GLU A 1 84 ? 27.312 7.102 8.203 1 98.69 84 GLU A O 1
ATOM 676 N N . HIS A 1 85 ? 27.969 6.348 6.184 1 98.69 85 HIS A N 1
ATOM 677 C CA . HIS A 1 85 ? 28.766 7.539 5.91 1 98.69 85 HIS A CA 1
ATOM 678 C C . HIS A 1 85 ? 27.891 8.789 5.863 1 98.69 85 HIS A C 1
ATOM 680 O O . HIS A 1 85 ? 28.203 9.797 6.488 1 98.69 85 HIS A O 1
ATOM 686 N N . LEU A 1 86 ? 26.797 8.766 5.125 1 98.81 86 LEU A N 1
ATOM 687 C CA . LEU A 1 86 ? 25.891 9.898 4.98 1 98.81 86 LEU A CA 1
ATOM 688 C C . LEU A 1 86 ? 25.266 10.266 6.32 1 98.81 86 LEU A C 1
ATOM 690 O O . LEU A 1 86 ? 25.078 11.445 6.621 1 98.81 86 LEU A O 1
ATOM 694 N N . SER A 1 87 ? 24.906 9.234 7.137 1 98.81 87 SER A N 1
ATOM 695 C CA . SER A 1 87 ? 24.328 9.477 8.453 1 98.81 87 SER A CA 1
ATOM 696 C C . SER A 1 87 ? 25.312 10.203 9.367 1 98.81 87 SER A C 1
ATOM 698 O O . SER A 1 87 ? 24.922 11.086 10.133 1 98.81 87 SER A O 1
ATOM 700 N N . SER A 1 88 ? 26.562 9.812 9.25 1 98.62 88 SER A N 1
ATOM 701 C CA . SER A 1 88 ? 27.594 10.461 10.055 1 98.62 88 SER A CA 1
ATOM 702 C C . SER A 1 88 ? 27.797 11.914 9.633 1 98.62 88 SER A C 1
ATOM 704 O O . SER A 1 88 ? 28.016 12.781 10.477 1 98.62 88 SER A O 1
ATOM 706 N N . GLU A 1 89 ? 27.766 12.156 8.375 1 98.25 89 GLU A N 1
ATOM 707 C CA . GLU A 1 89 ? 27.891 13.523 7.871 1 98.25 89 GLU A CA 1
ATOM 708 C C . GLU A 1 89 ? 26.75 14.406 8.391 1 98.25 89 GLU A C 1
ATOM 710 O O . GLU A 1 89 ? 26.984 15.523 8.844 1 98.25 89 GLU A O 1
ATOM 715 N N . LEU A 1 90 ? 25.531 13.906 8.312 1 98.62 90 LEU A N 1
ATOM 716 C CA . LEU A 1 90 ? 24.391 14.68 8.789 1 98.62 90 LEU A CA 1
ATOM 717 C C . LEU A 1 90 ? 24.469 14.898 10.297 1 98.62 90 LEU A C 1
ATOM 719 O O . LEU A 1 90 ? 24.094 15.961 10.789 1 98.62 90 LEU A O 1
ATOM 723 N N . GLU A 1 91 ? 24.922 13.852 10.992 1 98.44 91 GLU A N 1
ATOM 724 C CA . GLU A 1 91 ? 25.078 13.977 12.438 1 98.44 91 GLU A CA 1
ATOM 725 C C . GLU A 1 91 ? 26 15.133 12.797 1 98.44 91 GLU A C 1
ATOM 727 O O . GLU A 1 91 ? 25.688 15.914 13.703 1 98.44 91 GLU A O 1
ATOM 732 N N . MET A 1 92 ? 27.109 15.211 12.109 1 97.25 92 MET A N 1
ATOM 733 C CA . MET A 1 92 ? 28.062 16.297 12.336 1 97.25 92 MET A CA 1
ATOM 734 C C . MET A 1 92 ? 27.438 17.641 12.023 1 97.25 92 MET A C 1
ATOM 736 O O . MET A 1 92 ? 27.609 18.609 12.781 1 97.25 92 MET A O 1
ATOM 740 N N . GLN A 1 93 ? 26.766 17.75 10.969 1 97.44 93 GLN A N 1
ATOM 741 C CA . GLN A 1 93 ? 26.156 19.016 10.555 1 97.44 93 GLN A CA 1
ATOM 742 C C . GLN A 1 93 ? 25.078 19.453 11.539 1 97.44 93 GLN A C 1
ATOM 744 O O . GLN A 1 93 ? 24.938 20.641 11.828 1 97.44 93 GLN A O 1
ATOM 749 N N . LEU A 1 94 ? 24.297 18.531 12.055 1 97.88 94 LEU A N 1
ATOM 750 C CA . LEU A 1 94 ? 23.281 18.844 13.047 1 97.88 94 LEU A CA 1
ATOM 751 C C . LEU A 1 94 ? 23.906 19.312 14.344 1 97.88 94 LEU A C 1
ATOM 753 O O . LEU A 1 94 ? 23.375 20.219 15 1 97.88 94 LEU A O 1
ATOM 757 N N . ALA A 1 95 ? 25.047 18.688 14.695 1 96.12 95 ALA A N 1
ATOM 758 C CA . ALA A 1 95 ? 25.75 19.125 15.898 1 96.12 95 ALA A CA 1
ATOM 759 C C . ALA A 1 95 ? 26.25 20.547 15.758 1 96.12 95 ALA A C 1
ATOM 761 O O . ALA A 1 95 ? 26.156 21.344 16.688 1 96.12 95 ALA A O 1
ATOM 762 N N . ILE A 1 96 ? 26.781 20.859 14.641 1 95 96 ILE A N 1
ATOM 763 C CA . ILE A 1 96 ? 27.266 22.219 14.359 1 95 96 ILE A CA 1
ATOM 764 C C . ILE A 1 96 ? 26.109 23.203 14.398 1 95 96 ILE A C 1
ATOM 766 O O . ILE A 1 96 ? 26.219 24.266 15.008 1 95 96 ILE A O 1
ATOM 770 N N . THR A 1 97 ? 25.016 22.828 13.789 1 95.5 97 THR A N 1
ATOM 771 C CA . THR A 1 97 ? 23.828 23.672 13.75 1 95.5 97 THR A CA 1
ATOM 772 C C . THR A 1 97 ? 23.297 23.922 15.164 1 95.5 97 THR A C 1
ATOM 774 O O . THR A 1 97 ? 22.938 25.062 15.5 1 95.5 97 THR A O 1
ATOM 777 N N . LYS A 1 98 ? 23.266 22.891 15.969 1 93.31 98 LYS A N 1
ATOM 778 C CA . LYS A 1 98 ? 22.797 23 17.359 1 93.31 98 LYS A CA 1
ATOM 779 C C . LYS A 1 98 ? 23.688 23.953 18.156 1 93.31 98 LYS A C 1
ATOM 781 O O . LYS A 1 98 ? 23.188 24.797 18.891 1 93.31 98 LYS A O 1
ATOM 786 N N . ASN A 1 99 ? 24.969 23.828 17.984 1 91.12 99 ASN A N 1
ATOM 787 C CA . ASN A 1 99 ? 25.922 24.672 18.703 1 91.12 99 ASN A CA 1
ATOM 788 C C . ASN A 1 99 ? 25.812 26.125 18.297 1 91.12 99 ASN A C 1
ATOM 790 O O . ASN A 1 99 ? 25.922 27.031 19.125 1 91.12 99 ASN A O 1
ATOM 794 N N . LEU A 1 100 ? 25.641 26.328 17.062 1 89.25 100 LEU A N 1
ATOM 795 C CA . LEU A 1 100 ? 25.531 27.703 16.562 1 89.25 100 LEU A CA 1
ATOM 796 C C . LEU A 1 100 ? 24.25 28.344 17.031 1 89.25 100 LEU A C 1
ATOM 798 O O . LEU A 1 100 ? 24.203 29.562 17.266 1 89.25 100 LEU A O 1
ATOM 802 N N . ASN A 1 101 ? 23.219 27.562 17.109 1 86.12 101 ASN A N 1
ATOM 803 C CA . ASN A 1 101 ? 21.953 28.094 17.625 1 86.12 101 ASN A CA 1
ATOM 804 C C . ASN A 1 101 ? 22.047 28.484 19.094 1 86.12 101 ASN A C 1
ATOM 806 O O . ASN A 1 101 ? 21.391 29.422 19.531 1 86.12 101 ASN A O 1
ATOM 810 N N . GLN A 1 102 ? 22.891 27.812 19.797 1 82.75 102 GLN A N 1
ATOM 811 C CA . GLN A 1 102 ? 23.047 28.078 21.234 1 82.75 102 GLN A CA 1
ATOM 812 C C . GLN A 1 102 ? 24.031 29.203 21.484 1 82.75 102 GLN A C 1
ATOM 814 O O . GLN A 1 102 ? 23.906 29.938 22.469 1 82.75 102 GLN A O 1
ATOM 819 N N . ASN A 1 103 ? 25.016 29.203 20.547 1 81.94 103 ASN A N 1
ATOM 820 C CA . ASN A 1 103 ? 26.047 30.234 20.688 1 81.94 103 ASN A CA 1
ATOM 821 C C . ASN A 1 103 ? 26.25 31 19.391 1 81.94 103 ASN A C 1
ATOM 823 O O . ASN A 1 103 ? 27.297 30.859 18.75 1 81.94 103 ASN A O 1
ATOM 827 N N . PRO A 1 104 ? 25.438 31.812 19.078 1 72.38 104 PRO A N 1
ATOM 828 C CA . PRO A 1 104 ? 25.531 32.469 17.781 1 72.38 104 PRO A CA 1
ATOM 829 C C . PRO A 1 104 ? 26.781 33.344 17.641 1 72.38 104 PRO A C 1
ATOM 831 O O . PRO A 1 104 ? 27.281 33.531 16.516 1 72.38 104 PRO A O 1
ATOM 834 N N . ASN A 1 105 ? 27.344 33.812 18.656 1 69.31 105 ASN A N 1
ATOM 835 C CA . ASN A 1 105 ? 28.5 34.719 18.625 1 69.31 105 ASN A CA 1
ATOM 836 C C . ASN A 1 105 ? 29.812 33.969 18.438 1 69.31 105 ASN A C 1
ATOM 838 O O . ASN A 1 105 ? 30.844 34.562 18.141 1 69.31 105 ASN A O 1
ATOM 842 N N . GLN A 1 106 ? 29.875 32.75 18.656 1 62.91 106 GLN A N 1
ATOM 843 C CA . GLN A 1 106 ? 31.125 31.984 18.609 1 62.91 106 GLN A CA 1
ATOM 844 C C . GLN A 1 106 ? 31.297 31.312 17.25 1 62.91 106 GLN A C 1
ATOM 846 O O . GLN A 1 106 ? 32.219 30.547 17.047 1 62.91 106 GLN A O 1
ATOM 851 N N . ALA A 1 107 ? 30.469 31.656 16.359 1 62.34 107 ALA A N 1
ATOM 852 C CA . ALA A 1 107 ? 30.469 30.906 15.094 1 62.34 107 ALA A CA 1
ATOM 853 C C . ALA A 1 107 ? 31.656 31.312 14.219 1 62.34 107 ALA A C 1
ATOM 855 O O . ALA A 1 107 ? 31.781 32.5 13.852 1 62.34 107 ALA A O 1
ATOM 856 N N . SER A 1 108 ? 32.719 30.547 14.281 1 67.5 108 SER A N 1
ATOM 857 C CA . SER A 1 108 ? 33.75 30.75 13.242 1 67.5 108 SER A CA 1
ATOM 858 C C . SER A 1 108 ? 33.125 30.562 11.852 1 67.5 108 SER A C 1
ATOM 860 O O . SER A 1 108 ? 32.219 29.766 11.672 1 67.5 108 SER A O 1
ATOM 862 N N . SER A 1 109 ? 33.438 31.531 10.969 1 67.62 109 SER A N 1
ATOM 863 C CA . SER A 1 109 ? 32.969 31.578 9.594 1 67.62 109 SER A CA 1
ATOM 864 C C . SER A 1 109 ? 33.031 30.203 8.93 1 67.62 109 SER A C 1
ATOM 866 O O . SER A 1 109 ? 32.125 29.828 8.18 1 67.62 109 SER A O 1
ATOM 868 N N . THR A 1 110 ? 33.969 29.469 9.328 1 74.06 110 THR A N 1
ATOM 869 C CA . THR A 1 110 ? 34.188 28.188 8.656 1 74.06 110 THR A CA 1
ATOM 870 C C . THR A 1 110 ? 33.156 27.156 9.086 1 74.06 110 THR A C 1
ATOM 872 O O . THR A 1 110 ? 32.656 26.391 8.266 1 74.06 110 THR A O 1
ATOM 875 N N . LEU A 1 111 ? 32.812 27.203 10.289 1 77.19 111 LEU A N 1
ATOM 876 C CA . LEU A 1 111 ? 31.859 26.219 10.781 1 77.19 111 LEU A CA 1
ATOM 877 C C . LEU A 1 111 ? 30.438 26.547 10.297 1 77.19 111 LEU A C 1
ATOM 879 O O . LEU A 1 111 ? 29.625 25.641 10.125 1 77.19 111 LEU A O 1
ATOM 883 N N . SER A 1 112 ? 30.25 27.734 10.008 1 80.56 112 SER A N 1
ATOM 884 C CA . SER A 1 112 ? 28.906 28.203 9.641 1 80.56 112 SER A CA 1
ATOM 885 C C . SER A 1 112 ? 28.484 27.641 8.281 1 80.56 112 SER A C 1
ATOM 887 O O . SER A 1 112 ? 27.297 27.547 7.988 1 80.56 112 SER A O 1
ATOM 889 N N . THR A 1 113 ? 29.453 27.281 7.504 1 82.56 113 THR A N 1
ATOM 890 C CA . THR A 1 113 ? 29.141 26.75 6.18 1 82.56 113 THR A CA 1
ATOM 891 C C . THR A 1 113 ? 28.469 25.391 6.277 1 82.56 113 THR A C 1
ATOM 893 O O . THR A 1 113 ? 27.812 24.938 5.336 1 82.56 113 THR A O 1
ATOM 896 N N . PHE A 1 114 ? 28.562 24.828 7.457 1 88 114 PHE A N 1
ATOM 897 C CA . PHE A 1 114 ? 28.016 23.484 7.637 1 88 114 PHE A CA 1
ATOM 898 C C . PHE A 1 114 ? 26.672 23.531 8.344 1 88 114 PHE A C 1
ATOM 900 O O . PHE A 1 114 ? 26 22.516 8.477 1 88 114 PHE A O 1
ATOM 907 N N . ALA A 1 115 ? 26.297 24.734 8.781 1 92.88 115 ALA A N 1
ATOM 908 C CA . ALA A 1 115 ? 25.016 24.875 9.445 1 92.88 115 ALA A CA 1
ATOM 909 C C . ALA A 1 115 ? 23.859 24.672 8.469 1 92.88 115 ALA A C 1
ATOM 911 O O . ALA A 1 115 ? 23.938 25.094 7.312 1 92.88 115 ALA A O 1
ATOM 912 N N . LEU A 1 116 ? 22.828 24.047 8.992 1 96.69 116 LEU A N 1
ATOM 913 C CA . LEU A 1 116 ? 21.719 23.703 8.125 1 96.69 116 LEU A CA 1
ATOM 914 C C . LEU A 1 116 ? 20.469 24.5 8.477 1 96.69 116 LEU A C 1
ATOM 916 O O . LEU A 1 116 ? 20.203 24.75 9.656 1 96.69 116 LEU A O 1
ATOM 920 N N . ALA A 1 117 ? 19.766 24.938 7.461 1 95.38 117 ALA A N 1
ATOM 921 C CA . ALA A 1 117 ? 18.406 25.438 7.645 1 95.38 117 ALA A CA 1
ATOM 922 C C . ALA A 1 117 ? 17.438 24.297 7.945 1 95.38 117 ALA A C 1
ATOM 924 O O . ALA A 1 117 ? 17.719 23.141 7.637 1 95.38 117 ALA A O 1
ATOM 925 N N . PRO A 1 118 ? 16.266 24.562 8.5 1 96.56 118 PRO A N 1
ATOM 926 C CA . PRO A 1 118 ? 15.305 23.516 8.828 1 96.56 118 PRO A CA 1
ATOM 927 C C . PRO A 1 118 ? 14.93 22.656 7.625 1 96.56 118 PRO A C 1
ATOM 929 O O . PRO A 1 118 ? 14.875 21.422 7.73 1 96.56 118 PRO A O 1
ATOM 932 N N . TRP A 1 119 ? 14.719 23.234 6.449 1 97 119 TRP A N 1
ATOM 933 C CA . TRP A 1 119 ? 14.305 22.484 5.27 1 97 119 TRP A CA 1
ATOM 934 C C . TRP A 1 119 ? 15.414 21.531 4.816 1 97 119 TRP A C 1
ATOM 936 O O . TRP A 1 119 ? 15.141 20.453 4.289 1 97 119 TRP A O 1
ATOM 946 N N . GLN A 1 120 ? 16.688 21.891 4.984 1 97.88 120 GLN A N 1
ATOM 947 C CA . GLN A 1 120 ? 17.797 21.031 4.609 1 97.88 120 GLN A CA 1
ATOM 948 C C . GLN A 1 120 ? 17.891 19.812 5.52 1 97.88 120 GLN A C 1
ATOM 950 O O . GLN A 1 120 ? 18.188 18.703 5.062 1 97.88 120 GLN A O 1
ATOM 955 N N . MET A 1 121 ? 17.688 20.094 6.875 1 98.31 121 MET A N 1
ATOM 956 C CA . MET A 1 121 ? 17.672 18.984 7.82 1 98.31 121 MET A CA 1
ATOM 957 C C . MET A 1 121 ? 16.625 17.938 7.418 1 98.31 121 MET A C 1
ATOM 959 O O . MET A 1 121 ? 16.906 16.734 7.426 1 98.31 121 MET A O 1
ATOM 963 N N . GLU A 1 122 ? 15.453 18.391 7.043 1 98.06 122 GLU A N 1
ATOM 964 C CA . GLU A 1 122 ? 14.344 17.531 6.645 1 98.06 122 GLU A CA 1
ATOM 965 C C . GLU A 1 122 ? 14.68 16.766 5.371 1 98.06 122 GLU A C 1
ATOM 967 O O . GLU A 1 122 ? 14.5 15.539 5.32 1 98.06 122 GLU A O 1
ATOM 972 N N . GLU A 1 123 ? 15.172 17.406 4.324 1 98.12 123 GLU A N 1
ATOM 973 C CA . GLU A 1 123 ? 15.453 16.781 3.037 1 98.12 123 GLU A CA 1
ATOM 974 C C . GLU A 1 123 ? 16.562 15.734 3.158 1 98.12 123 GLU A C 1
ATOM 976 O O . GLU A 1 123 ? 16.516 14.695 2.498 1 98.12 123 GLU A O 1
ATOM 981 N N . ARG A 1 124 ? 17.547 16.062 3.963 1 98.69 124 ARG A N 1
ATOM 982 C CA . ARG A 1 124 ? 18.656 15.125 4.117 1 98.69 124 ARG A CA 1
ATOM 983 C C . ARG A 1 124 ? 18.219 13.898 4.906 1 98.69 124 ARG A C 1
ATOM 985 O O . ARG A 1 124 ? 18.609 12.773 4.586 1 98.69 124 ARG A O 1
ATOM 992 N N . TYR A 1 125 ? 17.406 14.133 5.973 1 98.75 125 TYR A N 1
ATOM 993 C CA . TYR A 1 125 ? 16.844 12.984 6.672 1 98.75 125 TYR A CA 1
ATOM 994 C C . TYR A 1 125 ? 15.953 12.164 5.746 1 98.75 125 TYR A C 1
ATOM 996 O O . TYR A 1 125 ? 15.977 10.938 5.777 1 98.75 125 TYR A O 1
ATOM 1004 N N . ARG A 1 126 ? 15.148 12.836 4.949 1 98.38 126 ARG A N 1
ATOM 1005 C CA . ARG A 1 126 ? 14.281 12.18 3.973 1 98.38 126 ARG A CA 1
ATOM 1006 C C . ARG A 1 126 ? 15.094 11.281 3.043 1 98.38 126 ARG A C 1
ATOM 1008 O O . ARG A 1 126 ? 14.672 10.156 2.74 1 98.38 126 ARG A O 1
ATOM 1015 N N . ALA A 1 127 ? 16.219 11.75 2.574 1 98.69 127 ALA A N 1
ATOM 1016 C CA . ALA A 1 127 ? 17.094 10.961 1.718 1 98.69 127 ALA A CA 1
ATOM 1017 C C . ALA A 1 127 ? 17.562 9.695 2.436 1 98.69 127 ALA A C 1
ATOM 1019 O O . ALA A 1 127 ? 17.547 8.609 1.863 1 98.69 127 ALA A O 1
ATOM 1020 N N . LEU A 1 128 ? 17.938 9.852 3.689 1 98.88 128 LEU A N 1
ATOM 1021 C CA . LEU A 1 128 ? 18.531 8.75 4.445 1 98.88 128 LEU A CA 1
ATOM 1022 C C . LEU A 1 128 ? 17.484 7.68 4.742 1 98.88 128 LEU A C 1
ATOM 1024 O O . LEU A 1 128 ? 17.766 6.484 4.645 1 98.88 128 LEU A O 1
ATOM 1028 N N . ILE A 1 129 ? 16.297 8.094 5.156 1 98.62 129 ILE A N 1
ATOM 1029 C CA . ILE A 1 129 ? 15.305 7.105 5.566 1 98.62 129 ILE A CA 1
ATOM 1030 C C . ILE A 1 129 ? 14.828 6.312 4.352 1 98.62 129 ILE A C 1
ATOM 1032 O O . ILE A 1 129 ? 14.5 5.133 4.461 1 98.62 129 ILE A O 1
ATOM 1036 N N . GLN A 1 130 ? 14.805 6.91 3.166 1 98.31 130 GLN A N 1
ATOM 1037 C CA . GLN A 1 130 ? 14.484 6.184 1.941 1 98.31 130 GLN A CA 1
ATOM 1038 C C . GLN A 1 130 ? 15.578 5.172 1.601 1 98.31 130 GLN A C 1
ATOM 1040 O O . GLN A 1 130 ? 15.281 4.047 1.193 1 98.31 130 GLN A O 1
ATOM 1045 N N . MET A 1 131 ? 16.812 5.59 1.741 1 98.69 131 MET A N 1
ATOM 1046 C CA . MET A 1 131 ? 17.906 4.656 1.51 1 98.69 131 MET A CA 1
ATOM 1047 C C . MET A 1 131 ? 17.859 3.494 2.492 1 98.69 131 MET A C 1
ATOM 1049 O O . MET A 1 131 ? 18.109 2.348 2.121 1 98.69 131 MET A O 1
ATOM 1053 N N . GLN A 1 132 ? 17.547 3.803 3.719 1 98.5 132 GLN A N 1
ATOM 1054 C CA . GLN A 1 132 ? 17.422 2.766 4.738 1 98.5 132 GLN A CA 1
ATOM 1055 C C . GLN A 1 132 ? 16.312 1.779 4.395 1 98.5 132 GLN A C 1
ATOM 1057 O O . GLN A 1 132 ? 16.453 0.573 4.598 1 98.5 132 GLN A O 1
ATOM 1062 N N . SER A 1 133 ? 15.195 2.305 3.982 1 97.19 133 SER A N 1
ATOM 1063 C CA . SER A 1 133 ? 14.102 1.434 3.574 1 97.19 133 SER A CA 1
ATOM 1064 C C . SER A 1 133 ? 14.516 0.521 2.426 1 97.19 133 SER A C 1
ATOM 1066 O O . SER A 1 133 ? 14.172 -0.663 2.412 1 97.19 133 SER A O 1
ATOM 1068 N N . TYR A 1 134 ? 15.258 1.099 1.421 1 97.69 134 TYR A N 1
ATOM 1069 C CA . TYR A 1 134 ? 15.789 0.301 0.324 1 97.69 134 TYR A CA 1
ATOM 1070 C C . TYR A 1 134 ? 16.703 -0.809 0.849 1 97.69 134 TYR A C 1
ATOM 1072 O O . TYR A 1 134 ? 16.531 -1.975 0.479 1 97.69 134 TYR A O 1
ATOM 1080 N N . LEU A 1 135 ? 17.531 -0.455 1.734 1 98.31 135 LEU A N 1
ATOM 1081 C CA . LEU A 1 135 ? 18.453 -1.41 2.328 1 98.31 135 LEU A CA 1
ATOM 1082 C C . LEU A 1 135 ? 17.703 -2.51 3.072 1 98.31 135 LEU A C 1
ATOM 1084 O O . LEU A 1 135 ? 17.984 -3.695 2.893 1 98.31 135 LEU A O 1
ATOM 1088 N N . GLY A 1 136 ? 16.797 -2.092 3.895 1 95.88 136 GLY A N 1
ATOM 1089 C CA . GLY A 1 136 ? 16.047 -3.031 4.715 1 95.88 136 GLY A CA 1
ATOM 1090 C C . GLY A 1 136 ? 15.164 -3.953 3.904 1 95.88 136 GLY A C 1
ATOM 1091 O O . GLY A 1 136 ? 14.82 -5.051 4.352 1 95.88 136 GLY A O 1
ATOM 1092 N N . SER A 1 137 ? 14.789 -3.562 2.711 1 95.12 137 SER A N 1
ATOM 1093 C CA . SER A 1 137 ? 13.883 -4.332 1.869 1 95.12 137 SER A CA 1
ATOM 1094 C C . SER A 1 137 ? 14.641 -5.191 0.87 1 95.12 137 SER A C 1
ATOM 1096 O O . SER A 1 137 ? 14.055 -6.043 0.2 1 95.12 137 SER A O 1
ATOM 1098 N N . PHE A 1 138 ? 15.891 -5.039 0.769 1 97.56 138 PHE A N 1
ATOM 1099 C CA . PHE A 1 138 ? 16.703 -5.559 -0.324 1 97.56 138 PHE A CA 1
ATOM 1100 C C . PHE A 1 138 ? 16.516 -7.066 -0.458 1 97.56 138 PHE A C 1
ATOM 1102 O O . PHE A 1 138 ? 16.312 -7.578 -1.561 1 97.56 138 PHE A O 1
ATOM 1109 N N . PHE A 1 139 ? 16.531 -7.785 0.638 1 96.62 139 PHE A N 1
ATOM 1110 C CA . PHE A 1 139 ? 16.422 -9.242 0.596 1 96.62 139 PHE A CA 1
ATOM 1111 C C . PHE A 1 139 ? 15.062 -9.703 1.104 1 96.62 139 PHE A C 1
ATOM 1113 O O . PHE A 1 139 ? 14.82 -10.906 1.237 1 96.62 139 PHE A O 1
ATOM 1120 N N . GLU A 1 140 ? 14.188 -8.773 1.406 1 93 140 GLU A N 1
ATOM 1121 C CA . GLU A 1 140 ? 12.859 -9.133 1.901 1 93 140 GLU A CA 1
ATOM 1122 C C . GLU A 1 140 ? 12.016 -9.773 0.801 1 93 140 GLU A C 1
ATOM 1124 O O . GLU A 1 140 ? 12.18 -9.453 -0.378 1 93 140 GLU A O 1
ATOM 1129 N N . ARG A 1 141 ? 11.172 -10.648 1.238 1 92.62 141 ARG A N 1
ATOM 1130 C CA . ARG A 1 141 ? 10.195 -11.273 0.35 1 92.62 141 ARG A CA 1
ATOM 1131 C C . ARG A 1 141 ? 8.773 -10.953 0.794 1 92.62 141 ARG A C 1
ATOM 1133 O O . ARG A 1 141 ? 8.5 -10.844 1.992 1 92.62 141 ARG A O 1
ATOM 1140 N N . ALA A 1 142 ? 7.871 -10.742 -0.148 1 90.94 142 ALA A N 1
ATOM 1141 C CA . ALA A 1 142 ? 6.465 -10.492 0.169 1 90.94 142 ALA A CA 1
ATOM 1142 C C . ALA A 1 142 ? 5.824 -11.711 0.811 1 90.94 142 ALA A C 1
ATOM 1144 O O . ALA A 1 142 ? 4.898 -11.586 1.617 1 90.94 142 ALA A O 1
ATOM 1145 N N . SER A 1 143 ? 6.297 -12.891 0.426 1 90.69 143 SER A N 1
ATOM 1146 C CA . SER A 1 143 ? 5.852 -14.164 0.98 1 90.69 143 SER A CA 1
ATOM 1147 C C . SER A 1 143 ? 7.031 -15.008 1.445 1 90.69 143 SER A C 1
ATOM 1149 O O . SER A 1 143 ? 7.367 -16.016 0.822 1 90.69 143 SER A O 1
ATOM 1151 N N . PRO A 1 144 ? 7.547 -14.734 2.566 1 90.94 144 PRO A N 1
ATOM 1152 C CA . PRO A 1 144 ? 8.734 -15.453 3.041 1 90.94 144 PRO A CA 1
ATOM 1153 C C . PRO A 1 144 ? 8.461 -16.922 3.318 1 90.94 144 PRO A C 1
ATOM 1155 O O . PRO A 1 144 ? 7.348 -17.281 3.723 1 90.94 144 PRO A O 1
ATOM 1158 N N . ALA A 1 145 ? 9.445 -17.734 3.09 1 91.69 145 ALA A N 1
ATOM 1159 C CA . ALA A 1 145 ? 9.422 -19.141 3.482 1 91.69 145 ALA A CA 1
ATOM 1160 C C . ALA A 1 145 ? 9.969 -19.328 4.895 1 91.69 145 ALA A C 1
ATOM 1162 O O . ALA A 1 145 ? 10.578 -18.422 5.457 1 91.69 145 ALA A O 1
ATOM 1163 N N . TYR A 1 146 ? 9.703 -20.453 5.438 1 87.75 146 TYR A N 1
ATOM 1164 C CA . TYR A 1 146 ? 10.141 -20.609 6.82 1 87.75 146 TYR A CA 1
ATOM 1165 C C . TYR A 1 146 ? 10.945 -21.891 6.996 1 87.75 146 TYR A C 1
ATOM 1167 O O . TYR A 1 146 ? 11.336 -22.234 8.117 1 87.75 146 TYR A O 1
ATOM 1175 N N . ASP A 1 147 ? 11.18 -22.641 6 1 89.88 147 ASP A N 1
ATOM 1176 C CA . ASP A 1 147 ? 12.109 -23.75 5.891 1 89.88 147 ASP A CA 1
ATOM 1177 C C . ASP A 1 147 ? 12.594 -23.922 4.453 1 89.88 147 ASP A C 1
ATOM 1179 O O . ASP A 1 147 ? 12.016 -23.359 3.527 1 89.88 147 ASP A O 1
ATOM 1183 N N . GLN A 1 148 ? 13.75 -24.641 4.348 1 93.94 148 GLN A N 1
ATOM 1184 C CA . GLN A 1 148 ? 14.312 -24.609 3 1 93.94 148 GLN A CA 1
ATOM 1185 C C . GLN A 1 148 ? 15.422 -25.641 2.85 1 93.94 148 GLN A C 1
ATOM 1187 O O . GLN A 1 148 ? 15.914 -26.188 3.844 1 93.94 148 GLN A O 1
ATOM 1192 N N . ALA A 1 149 ? 15.703 -25.906 1.619 1 95.94 149 ALA A N 1
ATOM 1193 C CA . ALA A 1 149 ? 16.906 -26.609 1.164 1 95.94 149 ALA A CA 1
ATOM 1194 C C . ALA A 1 149 ? 17.625 -25.797 0.083 1 95.94 149 ALA A C 1
ATOM 1196 O O . ALA A 1 149 ? 17.016 -25.391 -0.901 1 95.94 149 ALA A O 1
ATOM 1197 N N . GLY A 1 150 ? 18.844 -25.5 0.345 1 95.75 150 GLY A N 1
ATOM 1198 C CA . GLY A 1 150 ? 19.734 -25 -0.683 1 95.75 150 GLY A CA 1
ATOM 1199 C C . GLY A 1 150 ? 19.547 -23.516 -0.964 1 95.75 150 GLY A C 1
ATOM 1200 O O . GLY A 1 150 ? 20.328 -22.922 -1.706 1 95.75 150 GLY A O 1
ATOM 1201 N N . THR A 1 151 ? 18.484 -22.875 -0.506 1 95.75 151 THR A N 1
ATOM 1202 C CA . THR A 1 151 ? 18.266 -21.453 -0.717 1 95.75 151 THR A CA 1
ATOM 1203 C C . THR A 1 151 ? 17.406 -20.875 0.398 1 95.75 151 THR A C 1
ATOM 1205 O O . THR A 1 151 ? 16.625 -21.594 1.03 1 95.75 151 THR A O 1
ATOM 1208 N N . VAL A 1 152 ? 17.609 -19.625 0.692 1 93.44 152 VAL A N 1
ATOM 1209 C CA . VAL A 1 152 ? 16.781 -18.938 1.674 1 93.44 152 VAL A CA 1
ATOM 1210 C C . VAL A 1 152 ? 15.797 -18 0.962 1 93.44 152 VAL A C 1
ATOM 1212 O O . VAL A 1 152 ? 16.125 -17.422 -0.07 1 93.44 152 VAL A O 1
ATOM 1215 N N . TRP A 1 153 ? 14.602 -17.875 1.574 1 93.94 153 TRP A N 1
ATOM 1216 C CA . TRP A 1 153 ? 13.57 -17.016 1.002 1 93.94 153 TRP A CA 1
ATOM 1217 C C . TRP A 1 153 ? 12.992 -16.078 2.059 1 93.94 153 TRP A C 1
ATOM 1219 O O . TRP A 1 153 ? 11.773 -16.031 2.248 1 93.94 153 TRP A O 1
ATOM 1229 N N . TRP A 1 154 ? 13.82 -15.398 2.795 1 91.06 154 TRP A N 1
ATOM 1230 C CA . TRP A 1 154 ? 13.516 -14.422 3.836 1 91.06 154 TRP A CA 1
ATOM 1231 C C . TRP A 1 154 ? 14.727 -13.531 4.113 1 91.06 154 TRP A C 1
ATOM 1233 O O . TRP A 1 154 ? 15.859 -13.906 3.812 1 91.06 154 TRP A O 1
ATOM 1243 N N . PHE A 1 155 ? 14.484 -12.383 4.633 1 92.69 155 PHE A N 1
ATOM 1244 C CA . PHE A 1 155 ? 15.57 -11.539 5.121 1 92.69 155 PHE A CA 1
ATOM 1245 C C . PHE A 1 155 ? 15.656 -11.594 6.641 1 92.69 155 PHE A C 1
ATOM 1247 O O . PHE A 1 155 ? 16.734 -11.812 7.195 1 92.69 155 PHE A O 1
ATOM 1254 N N . ASP A 1 156 ? 14.531 -11.391 7.301 1 87.69 156 ASP A N 1
ATOM 1255 C CA . ASP A 1 156 ? 14.477 -11.453 8.758 1 87.69 156 ASP A CA 1
ATOM 1256 C C . ASP A 1 156 ? 14.648 -12.883 9.25 1 87.69 156 ASP A C 1
ATOM 1258 O O . ASP A 1 156 ? 13.82 -13.75 8.969 1 87.69 156 ASP A O 1
ATOM 1262 N N . PRO A 1 157 ? 15.578 -13.125 10.023 1 87.88 157 PRO A N 1
ATOM 1263 C CA . PRO A 1 157 ? 15.875 -14.492 10.453 1 87.88 157 PRO A CA 1
ATOM 1264 C C . PRO A 1 157 ? 14.781 -15.07 11.352 1 87.88 157 PRO A C 1
ATOM 1266 O O . PRO A 1 157 ? 14.742 -16.281 11.57 1 87.88 157 PRO A O 1
ATOM 1269 N N . SER A 1 158 ? 13.953 -14.234 11.82 1 81.12 158 SER A N 1
ATOM 1270 C CA . SER A 1 158 ? 12.867 -14.727 12.656 1 81.12 158 SER A CA 1
ATOM 1271 C C . SER A 1 158 ? 11.922 -15.625 11.875 1 81.12 158 SER A C 1
ATOM 1273 O O . SER A 1 158 ? 11.156 -16.391 12.461 1 81.12 158 SER A O 1
ATOM 1275 N N . TYR A 1 159 ? 11.969 -15.516 10.594 1 80.38 159 TYR A N 1
ATOM 1276 C CA . TYR A 1 159 ? 11.141 -16.375 9.766 1 80.38 159 TYR A CA 1
ATOM 1277 C C . TYR A 1 159 ? 11.719 -17.781 9.688 1 80.38 159 TYR A C 1
ATOM 1279 O O . TYR A 1 159 ? 11 -18.734 9.383 1 80.38 159 TYR A O 1
ATOM 1287 N N . HIS A 1 160 ? 12.938 -17.828 9.945 1 77.75 160 HIS A N 1
ATOM 1288 C CA . HIS A 1 160 ? 13.594 -19.125 9.867 1 77.75 160 HIS A CA 1
ATOM 1289 C C . HIS A 1 160 ? 13.055 -20.078 10.938 1 77.75 160 HIS A C 1
ATOM 1291 O O . HIS A 1 160 ? 13.18 -19.797 12.133 1 77.75 160 HIS A O 1
ATOM 1297 N N . GLN A 1 161 ? 12.406 -21.172 10.477 1 72.25 161 GLN A N 1
ATOM 1298 C CA . GLN A 1 161 ? 11.852 -22.219 11.328 1 72.25 161 GLN A CA 1
ATOM 1299 C C . GLN A 1 161 ? 10.688 -21.688 12.156 1 72.25 161 GLN A C 1
ATOM 1301 O O . GLN A 1 161 ? 10.562 -22 13.344 1 72.25 161 GLN A O 1
ATOM 1306 N N . SER A 1 162 ? 10.055 -20.797 11.531 1 72.69 162 SER A N 1
ATOM 1307 C CA . SER A 1 162 ? 8.836 -20.312 12.18 1 72.69 162 SER A CA 1
ATOM 1308 C C . SER A 1 162 ? 7.648 -21.203 11.867 1 72.69 162 SER A C 1
ATOM 1310 O O . SER A 1 162 ? 7.777 -22.188 11.125 1 72.69 162 SER A O 1
ATOM 1312 N N . ASN A 1 163 ? 6.578 -21.062 12.711 1 64.12 163 ASN A N 1
ATOM 1313 C CA . ASN A 1 163 ? 5.438 -21.969 12.648 1 64.12 163 ASN A CA 1
ATOM 1314 C C . ASN A 1 163 ? 4.469 -21.578 11.539 1 64.12 163 ASN A C 1
ATOM 1316 O O . ASN A 1 163 ? 3.311 -22 11.539 1 64.12 163 ASN A O 1
ATOM 1320 N N . GLY A 1 164 ? 4.902 -20.922 10.586 1 59.88 164 GLY A N 1
ATOM 1321 C CA . GLY A 1 164 ? 3.957 -20.906 9.484 1 59.88 164 GLY A CA 1
ATOM 1322 C C . GLY A 1 164 ? 3.793 -19.531 8.859 1 59.88 164 GLY A C 1
ATOM 1323 O O . GLY A 1 164 ? 4.738 -18.734 8.828 1 59.88 164 GLY A O 1
ATOM 1324 N N . LEU A 1 165 ? 2.445 -19.25 8.445 1 57.69 165 LEU A N 1
ATOM 1325 C CA . LEU A 1 165 ? 2.002 -18.469 7.293 1 57.69 165 LEU A CA 1
ATOM 1326 C C . LEU A 1 165 ? 2.439 -17.016 7.406 1 57.69 165 LEU A C 1
ATOM 1328 O O . LEU A 1 165 ? 2.002 -16.297 8.312 1 57.69 165 LEU A O 1
ATOM 1332 N N . ASN A 1 166 ? 3.23 -16.469 6.602 1 64.56 166 ASN A N 1
ATOM 1333 C CA . ASN A 1 166 ? 3.98 -15.227 6.742 1 64.56 166 ASN A CA 1
ATOM 1334 C C . ASN A 1 166 ? 3.764 -14.305 5.547 1 64.56 166 ASN A C 1
ATOM 1336 O O . ASN A 1 166 ? 4.656 -14.141 4.715 1 64.56 166 ASN A O 1
ATOM 1340 N N . TYR A 1 167 ? 2.488 -14 5.184 1 69.44 167 TYR A N 1
ATOM 1341 C CA . TYR A 1 167 ? 2.346 -12.922 4.211 1 69.44 167 TYR A CA 1
ATOM 1342 C C . TYR A 1 167 ? 2.572 -11.562 4.863 1 69.44 167 TYR A C 1
ATOM 1344 O O . TYR A 1 167 ? 2.184 -11.352 6.016 1 69.44 167 TYR A O 1
ATOM 1352 N N . ASP A 1 168 ? 3.152 -10.703 4.113 1 72.38 168 ASP A N 1
ATOM 1353 C CA . ASP A 1 168 ? 3.367 -9.336 4.574 1 72.38 168 ASP A CA 1
ATOM 1354 C C . ASP A 1 168 ? 2.066 -8.711 5.07 1 72.38 168 ASP A C 1
ATOM 1356 O O . ASP A 1 168 ? 2.07 -7.926 6.02 1 72.38 168 ASP A O 1
ATOM 1360 N N . ARG A 1 169 ? 0.959 -9.156 4.609 1 70.25 169 ARG A N 1
ATOM 1361 C CA . ARG A 1 169 ? -0.354 -8.617 4.945 1 70.25 169 ARG A CA 1
ATOM 1362 C C . ARG A 1 169 ? -0.737 -8.961 6.383 1 70.25 169 ARG A C 1
ATOM 1364 O O . ARG A 1 169 ? -1.594 -8.305 6.977 1 70.25 169 ARG A O 1
ATOM 1371 N N . TYR A 1 170 ? -0.146 -10.023 6.875 1 67.5 170 TYR A N 1
ATOM 1372 C CA . TYR A 1 170 ? -0.529 -10.492 8.203 1 67.5 170 TYR A CA 1
ATOM 1373 C C . TYR A 1 170 ? 0.24 -9.742 9.289 1 67.5 170 TYR A C 1
ATOM 1375 O O . TYR A 1 170 ? -0.041 -9.898 10.477 1 67.5 170 TYR A O 1
ATOM 1383 N N . GLY A 1 171 ? 0.974 -8.867 8.789 1 65.5 171 GLY A N 1
ATOM 1384 C CA . GLY A 1 171 ? 1.654 -8.016 9.758 1 65.5 171 GLY A CA 1
ATOM 1385 C C . GLY A 1 171 ? 3.113 -8.383 9.953 1 65.5 171 GLY A C 1
ATOM 1386 O O . GLY A 1 171 ? 3.436 -9.273 10.742 1 65.5 171 GLY A O 1
ATOM 1387 N N . ALA A 1 172 ? 3.855 -7.73 9.281 1 75.31 172 ALA A N 1
ATOM 1388 C CA . ALA A 1 172 ? 5.305 -7.844 9.438 1 75.31 172 ALA A CA 1
ATOM 1389 C C . ALA A 1 172 ? 5.75 -7.297 10.789 1 75.31 172 ALA A C 1
ATOM 1391 O O . ALA A 1 172 ? 5.145 -6.359 11.32 1 75.31 172 ALA A O 1
ATOM 1392 N N . PRO A 1 173 ? 6.676 -7.926 11.406 1 78.06 173 PRO A N 1
ATOM 1393 C CA . PRO A 1 173 ? 7.156 -7.473 12.719 1 78.06 173 PRO A CA 1
ATOM 1394 C C . PRO A 1 173 ? 7.484 -5.98 12.734 1 78.06 173 PRO A C 1
ATOM 1396 O O . PRO A 1 173 ? 7.148 -5.285 13.695 1 78.06 173 PRO A O 1
ATOM 1399 N N . ASP A 1 174 ? 8.094 -5.492 11.711 1 81 174 ASP A N 1
ATOM 1400 C CA . ASP A 1 174 ? 8.461 -4.082 11.656 1 81 174 ASP A CA 1
ATOM 1401 C C . ASP A 1 174 ? 7.219 -3.189 11.672 1 81 174 ASP A C 1
ATOM 1403 O O . ASP A 1 174 ? 7.223 -2.125 12.297 1 81 174 ASP A O 1
ATOM 1407 N N . VAL A 1 175 ? 6.176 -3.613 11.008 1 88.06 175 VAL A N 1
ATOM 1408 C CA . VAL A 1 175 ? 4.941 -2.836 10.977 1 88.06 175 VAL A CA 1
ATOM 1409 C C . VAL A 1 175 ? 4.309 -2.811 12.367 1 88.06 175 VAL A C 1
ATOM 1411 O O . VAL A 1 175 ? 3.854 -1.763 12.828 1 88.06 175 VAL A O 1
ATOM 1414 N N . ARG A 1 176 ? 4.309 -3.92 13.031 1 88.5 176 ARG A N 1
ATOM 1415 C CA . ARG A 1 176 ? 3.748 -4.016 14.375 1 88.5 176 ARG A CA 1
ATOM 1416 C C . ARG A 1 176 ? 4.5 -3.109 15.344 1 88.5 176 ARG A C 1
ATOM 1418 O O . ARG A 1 176 ? 3.887 -2.465 16.203 1 88.5 176 ARG A O 1
ATOM 1425 N N . GLU A 1 177 ? 5.766 -3.133 15.211 1 90 177 GLU A N 1
ATOM 1426 C CA . GLU A 1 177 ? 6.578 -2.264 16.062 1 90 177 GLU A CA 1
ATOM 1427 C C . GLU A 1 177 ? 6.266 -0.793 15.797 1 90 177 GLU A C 1
ATOM 1429 O O . GLU A 1 177 ? 6.184 0.004 16.734 1 90 177 GLU A O 1
ATOM 1434 N N . THR A 1 178 ? 6.184 -0.455 14.57 1 93.94 178 THR A N 1
ATOM 1435 C CA . THR A 1 178 ? 5.844 0.914 14.203 1 93.94 178 THR A CA 1
ATOM 1436 C C . THR A 1 178 ? 4.477 1.301 14.758 1 93.94 178 THR A C 1
ATOM 1438 O O . THR A 1 178 ? 4.293 2.42 15.242 1 93.94 178 THR A O 1
ATOM 1441 N N . GLU A 1 179 ? 3.508 0.393 14.695 1 96.12 179 GLU A N 1
ATOM 1442 C CA . GLU A 1 179 ? 2.162 0.635 15.203 1 96.12 179 GLU A CA 1
ATOM 1443 C C . GLU A 1 179 ? 2.178 0.896 16.703 1 96.12 179 GLU A C 1
ATOM 1445 O O . GLU A 1 179 ? 1.523 1.824 17.188 1 96.12 179 GLU A O 1
ATOM 1450 N N . GLU A 1 180 ? 2.914 0.156 17.438 1 94.75 180 GLU A N 1
ATOM 1451 C CA . GLU A 1 180 ? 3.012 0.33 18.891 1 94.75 180 GLU A CA 1
ATOM 1452 C C . GLU A 1 180 ? 3.662 1.664 19.234 1 94.75 180 GLU A C 1
ATOM 1454 O O . GLU A 1 180 ? 3.199 2.369 20.141 1 94.75 180 GLU A O 1
ATOM 1459 N N . ARG A 1 181 ? 4.684 1.957 18.562 1 95.38 181 ARG A N 1
ATOM 1460 C CA . ARG A 1 181 ? 5.375 3.219 18.797 1 95.38 181 ARG A CA 1
ATOM 1461 C C . ARG A 1 181 ? 4.473 4.406 18.484 1 95.38 181 ARG A C 1
ATOM 1463 O O . ARG A 1 181 ? 4.441 5.387 19.234 1 95.38 181 ARG A O 1
ATOM 1470 N N . LEU A 1 182 ? 3.82 4.316 17.406 1 97.06 182 LEU A N 1
ATOM 1471 C CA . LEU A 1 182 ? 2.965 5.414 16.969 1 97.06 182 LEU A CA 1
ATOM 1472 C C . LEU A 1 182 ? 1.812 5.629 17.953 1 97.06 182 LEU A C 1
ATOM 1474 O O . LEU A 1 182 ? 1.396 6.762 18.188 1 97.06 182 LEU A O 1
ATOM 1478 N N . LEU A 1 183 ? 1.244 4.543 18.469 1 97.38 183 LEU A N 1
ATOM 1479 C CA . LEU A 1 183 ? 0.183 4.648 19.453 1 97.38 183 LEU A CA 1
ATOM 1480 C C . LEU A 1 183 ? 0.638 5.488 20.656 1 97.38 183 LEU A C 1
ATOM 1482 O O . LEU A 1 183 ? -0.096 6.359 21.109 1 97.38 183 LEU A O 1
ATOM 1486 N N . GLN A 1 184 ? 1.849 5.277 21.047 1 96.19 184 GLN A N 1
ATOM 1487 C CA . GLN A 1 184 ? 2.402 6.031 22.172 1 96.19 184 GLN A CA 1
ATOM 1488 C C . GLN A 1 184 ? 2.691 7.473 21.766 1 96.19 184 GLN A C 1
ATOM 1490 O O . GLN A 1 184 ? 2.467 8.398 22.562 1 96.19 184 GLN A O 1
ATOM 1495 N N . ALA A 1 185 ? 3.119 7.641 20.594 1 96.75 185 ALA A N 1
ATOM 1496 C CA . ALA A 1 185 ? 3.525 8.961 20.109 1 96.75 185 ALA A CA 1
ATOM 1497 C C . ALA A 1 185 ? 2.324 9.898 20 1 96.75 185 ALA A C 1
ATOM 1499 O O . ALA A 1 185 ? 2.432 11.094 20.281 1 96.75 185 ALA A O 1
ATOM 1500 N N . ILE A 1 186 ? 1.208 9.398 19.547 1 96.62 186 ILE A N 1
ATOM 1501 C CA . ILE A 1 186 ? 0.042 10.234 19.297 1 96.62 186 ILE A CA 1
ATOM 1502 C C . ILE A 1 186 ? -0.647 10.578 20.609 1 96.62 186 ILE A C 1
ATOM 1504 O O . ILE A 1 186 ? -1.282 11.633 20.734 1 96.62 186 ILE A O 1
ATOM 1508 N N . GLY A 1 187 ? -0.603 9.703 21.594 1 95.12 187 GLY A N 1
ATOM 1509 C CA . GLY A 1 187 ? -0.976 10.023 22.953 1 95.12 187 GLY A CA 1
ATOM 1510 C C . GLY A 1 187 ? -2.457 10.305 23.125 1 95.12 187 GLY A C 1
ATOM 1511 O O . GLY A 1 187 ? -2.838 11.281 23.781 1 95.12 187 GLY A O 1
ATOM 1512 N N . LEU A 1 188 ? -3.311 9.453 22.578 1 96.25 188 LEU A N 1
ATOM 1513 C CA . LEU A 1 188 ? -4.75 9.688 22.578 1 96.25 188 LEU A CA 1
ATOM 1514 C C . LEU A 1 188 ? -5.359 9.266 23.922 1 96.25 188 LEU A C 1
ATOM 1516 O O . LEU A 1 188 ? -6.531 9.547 24.188 1 96.25 188 LEU A O 1
ATOM 1520 N N . GLY A 1 189 ? -4.633 8.602 24.734 1 89.88 189 GLY A N 1
ATOM 1521 C CA . GLY A 1 189 ? -5.113 8.172 26.031 1 89.88 189 GLY A CA 1
ATOM 1522 C C . GLY A 1 189 ? -4.055 7.461 26.859 1 89.88 189 GLY A C 1
ATOM 1523 O O . GLY A 1 189 ? -3.172 6.797 26.297 1 89.88 189 GLY A O 1
ATOM 1524 N N . ARG A 1 190 ? -3.994 7.668 28.141 1 75.38 190 ARG A N 1
ATOM 1525 C CA . ARG A 1 190 ? -3.045 7.031 29.047 1 75.38 190 ARG A CA 1
ATOM 1526 C C . ARG A 1 190 ? -3.768 6.172 30.078 1 75.38 190 ARG A C 1
ATOM 1528 O O . ARG A 1 190 ? -3.133 5.586 30.953 1 75.38 190 ARG A O 1
ATOM 1535 N N . GLY A 1 191 ? -5 6.109 30 1 70.44 191 GLY A N 1
ATOM 1536 C CA . GLY A 1 191 ? -5.82 5.516 31.031 1 70.44 191 GLY A CA 1
ATOM 1537 C C . GLY A 1 191 ? -5.844 4 30.984 1 70.44 191 GLY A C 1
ATOM 1538 O O . GLY A 1 191 ? -4.887 3.375 30.531 1 70.44 191 GLY A O 1
ATOM 1539 N N . ASN A 1 192 ? -6.801 3.49 31.516 1 71.31 192 ASN A N 1
ATOM 1540 C CA . ASN A 1 192 ? -6.977 2.074 31.828 1 71.31 192 ASN A CA 1
ATOM 1541 C C . ASN A 1 192 ? -7.516 1.306 30.625 1 71.31 192 ASN A C 1
ATOM 1543 O O . ASN A 1 192 ? -7.594 0.077 30.641 1 71.31 192 ASN A O 1
ATOM 1547 N N . LEU A 1 193 ? -7.84 2.096 29.625 1 86.31 193 LEU A N 1
ATOM 1548 C CA . LEU A 1 193 ? -8.398 1.377 28.484 1 86.31 193 LEU A CA 1
ATOM 1549 C C . LEU A 1 193 ? -7.297 0.936 27.531 1 86.31 193 LEU A C 1
ATOM 1551 O O . LEU A 1 193 ? -6.625 1.773 26.922 1 86.31 193 LEU A O 1
ATOM 1555 N N . PRO A 1 194 ? -7.066 -0.363 27.453 1 93.94 194 PRO A N 1
ATOM 1556 C CA . PRO A 1 194 ? -6.07 -0.814 26.484 1 93.94 194 PRO A CA 1
ATOM 1557 C C . PRO A 1 194 ? -6.449 -0.469 25.047 1 93.94 194 PRO A C 1
ATOM 1559 O O . PRO A 1 194 ? -7.59 -0.699 24.641 1 93.94 194 PRO A O 1
ATOM 1562 N N . LEU A 1 195 ? -5.531 0.14 24.359 1 96.81 195 LEU A N 1
ATOM 1563 C CA . LEU A 1 195 ? -5.773 0.595 22.984 1 96.81 195 LEU A CA 1
ATOM 1564 C C . LEU A 1 195 ? -4.859 -0.127 22 1 96.81 195 LEU A C 1
ATOM 1566 O O . LEU A 1 195 ? -3.828 -0.677 22.406 1 96.81 195 LEU A O 1
ATOM 1570 N N . LYS A 1 196 ? -5.242 -0.212 20.719 1 97 196 LYS A N 1
ATOM 1571 C CA . LYS A 1 196 ? -4.434 -0.668 19.594 1 97 196 LYS A CA 1
ATOM 1572 C C . LYS A 1 196 ? -4.457 0.346 18.453 1 97 196 LYS A C 1
ATOM 1574 O O . LYS A 1 196 ? -5.418 1.107 18.312 1 97 196 LYS A O 1
ATOM 1579 N N . LEU A 1 197 ? -3.426 0.375 17.797 1 97.69 197 LEU A N 1
ATOM 1580 C CA . LEU A 1 197 ? -3.324 1.167 16.578 1 97.69 197 LEU A CA 1
ATOM 1581 C C . LEU A 1 197 ? -2.961 0.287 15.391 1 97.69 197 LEU A C 1
ATOM 1583 O O . LEU A 1 197 ? -2.08 -0.57 15.492 1 97.69 197 LEU A O 1
ATOM 1587 N N . LEU A 1 198 ? -3.682 0.43 14.281 1 97.44 198 LEU A N 1
ATOM 1588 C CA . LEU A 1 198 ? -3.357 -0.238 13.023 1 97.44 198 LEU A CA 1
ATOM 1589 C C . LEU A 1 198 ? -3.072 0.779 11.922 1 97.44 198 LEU A C 1
ATOM 1591 O O . LEU A 1 198 ? -3.799 1.765 11.781 1 97.44 198 LEU A O 1
ATOM 1595 N N . LEU A 1 199 ? -2.004 0.515 11.211 1 96.88 199 LEU A N 1
ATOM 1596 C CA . LEU A 1 199 ? -1.655 1.329 10.055 1 96.88 199 LEU A CA 1
ATOM 1597 C C . LEU A 1 199 ? -2.408 0.859 8.812 1 96.88 199 LEU A C 1
ATOM 1599 O O . LEU A 1 199 ? -2.648 -0.339 8.648 1 96.88 199 LEU A O 1
ATOM 1603 N N . THR A 1 200 ? -2.783 1.773 7.973 1 96.62 200 THR A N 1
ATOM 1604 C CA . THR A 1 200 ? -3.453 1.5 6.703 1 96.62 200 THR A CA 1
ATOM 1605 C C . THR A 1 200 ? -2.801 2.281 5.566 1 96.62 200 THR A C 1
ATOM 1607 O O . THR A 1 200 ? -2 3.188 5.809 1 96.62 200 THR A O 1
ATOM 1610 N N . SER A 1 201 ? -3.121 1.959 4.355 1 94.44 201 SER A N 1
ATOM 1611 C CA . SER A 1 201 ? -2.482 2.516 3.166 1 94.44 201 SER A CA 1
ATOM 1612 C C . SER A 1 201 ? -2.838 3.986 2.982 1 94.44 201 SER A C 1
ATOM 1614 O O . SER A 1 201 ? -2.156 4.711 2.254 1 94.44 201 SER A O 1
ATOM 1616 N N . SER A 1 202 ? -3.889 4.457 3.562 1 95.06 202 SER A N 1
ATOM 1617 C CA . SER A 1 202 ? -4.336 5.844 3.523 1 95.06 202 SER A CA 1
ATOM 1618 C C . SER A 1 202 ? -5.363 6.129 4.613 1 95.06 202 SER A C 1
ATOM 1620 O O . SER A 1 202 ? -5.793 5.215 5.32 1 95.06 202 SER A O 1
ATOM 1622 N N . GLY A 1 203 ? -5.703 7.395 4.707 1 95.5 203 GLY A N 1
ATOM 1623 C CA . GLY A 1 203 ? -6.781 7.75 5.621 1 95.5 203 GLY A CA 1
ATOM 1624 C C . GLY A 1 203 ? -8.125 7.172 5.211 1 95.5 203 GLY A C 1
ATOM 1625 O O . GLY A 1 203 ? -8.898 6.723 6.059 1 95.5 203 GLY A O 1
ATOM 1626 N N . VAL A 1 204 ? -8.445 7.148 3.969 1 93.62 204 VAL A N 1
ATOM 1627 C CA . VAL A 1 204 ? -9.719 6.602 3.498 1 93.62 204 VAL A CA 1
ATOM 1628 C C . VAL A 1 204 ? -9.719 5.082 3.672 1 93.62 204 VAL A C 1
ATOM 1630 O O . VAL A 1 204 ? -10.773 4.484 3.92 1 93.62 204 VAL A O 1
ATOM 1633 N N . ALA A 1 205 ? -8.547 4.477 3.564 1 95.62 205 ALA A N 1
ATOM 1634 C CA . ALA A 1 205 ? -8.453 3.055 3.881 1 95.62 205 ALA A CA 1
ATOM 1635 C C . ALA A 1 205 ? -8.82 2.793 5.34 1 95.62 205 ALA A C 1
ATOM 1637 O O . ALA A 1 205 ? -9.492 1.811 5.652 1 95.62 205 ALA A O 1
ATOM 1638 N N . ALA A 1 206 ? -8.312 3.645 6.195 1 97.25 206 ALA A N 1
ATOM 1639 C CA . ALA A 1 206 ? -8.688 3.535 7.605 1 97.25 206 ALA A CA 1
ATOM 1640 C C . ALA A 1 206 ? -10.195 3.635 7.785 1 97.25 206 ALA A C 1
ATOM 1642 O O . ALA A 1 206 ? -10.789 2.85 8.531 1 97.25 206 ALA A O 1
ATOM 1643 N N . PHE A 1 207 ? -10.82 4.562 7.129 1 96 207 PHE A N 1
ATOM 1644 C CA . PHE A 1 207 ? -12.273 4.719 7.156 1 96 207 PHE A CA 1
ATOM 1645 C C . PHE A 1 207 ? -12.961 3.459 6.656 1 96 207 PHE A C 1
ATOM 1647 O O . PHE A 1 207 ? -13.953 3.012 7.242 1 96 207 PHE A O 1
ATOM 1654 N N . THR A 1 208 ? -12.445 2.895 5.586 1 92.94 208 THR A N 1
ATOM 1655 C CA . THR A 1 208 ? -13.008 1.677 5.012 1 92.94 208 THR A CA 1
ATOM 1656 C C . THR A 1 208 ? -13.023 0.552 6.043 1 92.94 208 THR A C 1
ATOM 1658 O O . THR A 1 208 ? -14.023 -0.158 6.176 1 92.94 208 THR A O 1
ATOM 1661 N N . VAL A 1 209 ? -11.961 0.37 6.746 1 95.19 209 VAL A N 1
ATOM 1662 C CA . VAL A 1 209 ? -11.859 -0.682 7.754 1 95.19 209 VAL A CA 1
ATOM 1663 C C . VAL A 1 209 ? -12.898 -0.446 8.852 1 95.19 209 VAL A C 1
ATOM 1665 O O . VAL A 1 209 ? -13.625 -1.361 9.227 1 95.19 209 VAL A O 1
ATOM 1668 N N . LEU A 1 210 ? -12.984 0.752 9.359 1 95.19 210 LEU A N 1
ATOM 1669 C CA . LEU A 1 210 ? -13.906 1.068 10.438 1 95.19 210 LEU A CA 1
ATOM 1670 C C . LEU A 1 210 ? -15.352 0.917 9.977 1 95.19 210 LEU A C 1
ATOM 1672 O O . LEU A 1 210 ? -16.203 0.4 10.711 1 95.19 210 LEU A O 1
ATOM 1676 N N . HIS A 1 211 ? -15.602 1.377 8.812 1 90.12 211 HIS A N 1
ATOM 1677 C CA . HIS A 1 211 ? -16.969 1.264 8.289 1 90.12 211 HIS A CA 1
ATOM 1678 C C . HIS A 1 211 ? -17.359 -0.196 8.117 1 90.12 211 HIS A C 1
ATOM 1680 O O . HIS A 1 211 ? -18.5 -0.571 8.414 1 90.12 211 HIS A O 1
ATOM 1686 N N . GLN A 1 212 ? -16.5 -0.977 7.598 1 89.12 212 GLN A N 1
ATOM 1687 C CA . GLN A 1 212 ? -16.797 -2.396 7.441 1 89.12 212 GLN A CA 1
ATOM 1688 C C . GLN A 1 212 ? -17.031 -3.062 8.797 1 89.12 212 GLN A C 1
ATOM 1690 O O . GLN A 1 212 ? -17.859 -3.971 8.906 1 89.12 212 GLN A O 1
ATOM 1695 N N . PHE A 1 213 ? -16.25 -2.705 9.781 1 93.62 213 PHE A N 1
ATOM 1696 C CA . PHE A 1 213 ? -16.484 -3.209 11.133 1 93.62 213 PHE A CA 1
ATOM 1697 C C . PHE A 1 213 ? -17.891 -2.891 11.594 1 93.62 213 PHE A C 1
ATOM 1699 O O . PHE A 1 213 ? -18.609 -3.773 12.07 1 93.62 213 PHE A O 1
ATOM 1706 N N . LEU A 1 214 ? -18.344 -1.662 11.422 1 91.81 214 LEU A N 1
ATOM 1707 C CA . LEU A 1 214 ? -19.688 -1.242 11.828 1 91.81 214 LEU A CA 1
ATOM 1708 C C . LEU A 1 214 ? -20.75 -2.004 11.047 1 91.81 214 LEU A C 1
ATOM 1710 O O . LEU A 1 214 ? -21.734 -2.457 11.625 1 91.81 214 LEU A O 1
ATOM 1714 N N . MET A 1 215 ? -20.516 -2.174 9.781 1 84.62 215 MET A N 1
ATOM 1715 C CA . MET A 1 215 ? -21.5 -2.848 8.922 1 84.62 215 MET A CA 1
ATOM 1716 C C . MET A 1 215 ? -21.594 -4.328 9.273 1 84.62 215 MET A C 1
ATOM 1718 O O . MET A 1 215 ? -22.625 -4.957 9.055 1 84.62 215 MET A O 1
ATOM 1722 N N . SER A 1 216 ? -20.547 -4.809 9.812 1 84.38 216 SER A N 1
ATOM 1723 C CA . SER A 1 216 ? -20.5 -6.238 10.086 1 84.38 216 SER A CA 1
ATOM 1724 C C . SER A 1 216 ? -21.016 -6.555 11.492 1 84.38 216 SER A C 1
ATOM 1726 O O . SER A 1 216 ? -21.609 -7.605 11.711 1 84.38 216 SER A O 1
ATOM 1728 N N . LYS A 1 217 ? -20.766 -5.672 12.383 1 89.19 217 LYS A N 1
ATOM 1729 C CA . LYS A 1 217 ? -20.984 -6.062 13.773 1 89.19 217 LYS A CA 1
ATOM 1730 C C . LYS A 1 217 ? -22.016 -5.172 14.445 1 89.19 217 LYS A C 1
ATOM 1732 O O . LYS A 1 217 ? -22.578 -5.523 15.492 1 89.19 217 LYS A O 1
ATOM 1737 N N . VAL A 1 218 ? -22.312 -4.113 13.844 1 90.06 218 VAL A N 1
ATOM 1738 C CA . VAL A 1 218 ? -23.078 -3.109 14.594 1 90.06 218 VAL A CA 1
ATOM 1739 C C . VAL A 1 218 ? -24.359 -2.766 13.836 1 90.06 218 VAL A C 1
ATOM 1741 O O . VAL A 1 218 ? -25.453 -2.787 14.414 1 90.06 218 VAL A O 1
ATOM 1744 N N . LEU A 1 219 ? -24.266 -2.553 12.539 1 88 219 LEU A N 1
ATOM 1745 C CA . LEU A 1 219 ? -25.359 -1.99 11.75 1 88 219 LEU A CA 1
ATOM 1746 C C . LEU A 1 219 ? -26.078 -3.078 10.969 1 88 219 LEU A C 1
ATOM 1748 O O . LEU A 1 219 ? -25.453 -4.055 10.539 1 88 219 LEU A O 1
ATOM 1752 N N . VAL A 1 220 ? -27.312 -2.926 10.836 1 82.5 220 VAL A N 1
ATOM 1753 C CA . VAL A 1 220 ? -28.125 -3.738 9.945 1 82.5 220 VAL A CA 1
ATOM 1754 C C . VAL A 1 220 ? -28.906 -2.836 8.984 1 82.5 220 VAL A C 1
ATOM 1756 O O . VAL A 1 220 ? -28.953 -1.618 9.172 1 82.5 220 VAL A O 1
ATOM 1759 N N . ALA A 1 221 ? -29.422 -3.42 7.949 1 79.62 221 ALA A N 1
ATOM 1760 C CA . ALA A 1 221 ? -30.172 -2.65 6.961 1 79.62 221 ALA A CA 1
ATOM 1761 C C . ALA A 1 221 ? -31.297 -1.851 7.629 1 79.62 221 ALA A C 1
ATOM 1763 O O . ALA A 1 221 ? -32 -2.371 8.484 1 79.62 221 ALA A O 1
ATOM 1764 N N . GLY A 1 222 ? -31.359 -0.554 7.258 1 83.94 222 GLY A N 1
ATOM 1765 C CA . GLY A 1 222 ? -32.406 0.302 7.789 1 83.94 222 GLY A CA 1
ATOM 1766 C C . GLY A 1 222 ? -31.953 1.141 8.969 1 83.94 222 GLY A C 1
ATOM 1767 O O . GLY A 1 222 ? -32.625 2.119 9.328 1 83.94 222 GLY A O 1
ATOM 1768 N N . ASP A 1 223 ? -30.828 0.81 9.523 1 90.12 223 ASP A N 1
ATOM 1769 C CA . ASP A 1 223 ? -30.328 1.582 10.656 1 90.12 223 ASP A CA 1
ATOM 1770 C C . ASP A 1 223 ? -29.922 2.988 10.219 1 90.12 223 ASP A C 1
ATOM 1772 O O . ASP A 1 223 ? -29.719 3.242 9.023 1 90.12 223 ASP A O 1
ATOM 1776 N N . THR A 1 224 ? -29.875 3.832 11.219 1 93.88 224 THR A N 1
ATOM 1777 C CA . THR A 1 224 ? -29.531 5.227 10.969 1 93.88 224 THR A CA 1
ATOM 1778 C C . THR A 1 224 ? -28.141 5.547 11.531 1 93.88 224 THR A C 1
ATOM 1780 O O . THR A 1 224 ? -27.797 5.098 12.625 1 93.88 224 THR A O 1
ATOM 1783 N N . ILE A 1 225 ? -27.375 6.25 10.773 1 94.25 225 ILE A N 1
ATOM 1784 C CA . ILE A 1 225 ? -26.156 6.875 11.273 1 94.25 225 ILE A CA 1
ATOM 1785 C C . ILE A 1 225 ? -26.281 8.391 11.188 1 94.25 225 ILE A C 1
ATOM 1787 O O . ILE A 1 225 ? -26.984 8.922 10.32 1 94.25 225 ILE A O 1
ATOM 1791 N N . VAL A 1 226 ? -25.672 9.094 12.125 1 95.94 226 VAL A N 1
ATOM 1792 C CA . VAL A 1 226 ? -25.656 10.555 12.148 1 95.94 226 VAL A CA 1
ATOM 1793 C C . VAL A 1 226 ? -24.25 11.062 11.867 1 95.94 226 VAL A C 1
ATOM 1795 O O . VAL A 1 226 ? -23.266 10.516 12.391 1 95.94 226 VAL A O 1
ATOM 1798 N N . ILE A 1 227 ? -24.125 12.008 10.992 1 94 227 ILE A N 1
ATOM 1799 C CA . ILE A 1 227 ? -22.859 12.672 10.719 1 94 227 ILE A CA 1
ATOM 1800 C C . ILE A 1 227 ? -22.969 14.156 11.07 1 94 227 ILE A C 1
ATOM 1802 O O . ILE A 1 227 ? -24.016 14.773 10.867 1 94 227 ILE A O 1
ATOM 1806 N N . SER A 1 228 ? -21.891 14.672 11.625 1 93.62 228 SER A N 1
ATOM 1807 C CA . SER A 1 228 ? -21.812 16.125 11.758 1 93.62 228 SER A CA 1
ATOM 1808 C C . SER A 1 228 ? -22 16.812 10.406 1 93.62 228 SER A C 1
ATOM 1810 O O . SER A 1 228 ? -22.078 16.141 9.375 1 93.62 228 SER A O 1
ATOM 1812 N N . PRO A 1 229 ? -22.125 18.094 10.32 1 89.19 229 PRO A N 1
ATOM 1813 C CA . PRO A 1 229 ? -22.406 18.781 9.055 1 89.19 229 PRO A CA 1
ATOM 1814 C C . PRO A 1 229 ? -21.312 18.547 8.016 1 89.19 229 PRO A C 1
ATOM 1816 O O . PRO A 1 229 ? -21.531 18.812 6.828 1 89.19 229 PRO A O 1
ATOM 1819 N N . TYR A 1 230 ? -20.219 18.078 8.508 1 86.38 230 TYR A N 1
ATOM 1820 C CA . TYR A 1 230 ? -19.094 17.844 7.613 1 86.38 230 TYR A CA 1
ATOM 1821 C C . TYR A 1 230 ? -18.562 16.438 7.766 1 86.38 230 TYR A C 1
ATOM 1823 O O . TYR A 1 230 ? -18.484 15.906 8.883 1 86.38 230 TYR A O 1
ATOM 1831 N N . LEU A 1 231 ? -18.297 15.828 6.648 1 83.25 231 LEU A N 1
ATOM 1832 C CA . LEU A 1 231 ? -17.516 14.602 6.504 1 83.25 231 LEU A CA 1
ATOM 1833 C C . LEU A 1 231 ? -16.641 14.664 5.258 1 83.25 231 LEU A C 1
ATOM 1835 O O . LEU A 1 231 ? -17.062 15.164 4.215 1 83.25 231 LEU A O 1
ATOM 1839 N N . TYR A 1 232 ? -15.406 14.227 5.449 1 81.44 232 TYR A N 1
ATOM 1840 C CA . TYR A 1 232 ? -14.523 14.211 4.293 1 81.44 232 TYR A CA 1
ATOM 1841 C C . TYR A 1 232 ? -15.203 13.57 3.09 1 81.44 232 TYR A C 1
ATOM 1843 O O . TYR A 1 232 ? -15.812 12.508 3.211 1 81.44 232 TYR A O 1
ATOM 1851 N N . PHE A 1 233 ? -15.086 14.062 1.937 1 72.94 233 PHE A N 1
ATOM 1852 C CA . PHE A 1 233 ? -15.938 13.773 0.794 1 72.94 233 PHE A CA 1
ATOM 1853 C C . PHE A 1 233 ? -15.75 12.328 0.336 1 72.94 233 PHE A C 1
ATOM 1855 O O . PHE A 1 233 ? -16.719 11.664 -0.057 1 72.94 233 PHE A O 1
ATOM 1862 N N . GLU A 1 234 ? -14.547 11.867 0.342 1 72.56 234 GLU A N 1
ATOM 1863 C CA . GLU A 1 234 ? -14.344 10.5 -0.121 1 72.56 234 GLU A CA 1
ATOM 1864 C C . GLU A 1 234 ? -14.953 9.492 0.853 1 72.56 234 GLU A C 1
ATOM 1866 O O . GLU A 1 234 ? -15.375 8.406 0.448 1 72.56 234 GLU A O 1
ATOM 1871 N N . CYS A 1 235 ? -14.945 9.828 2.061 1 77.12 235 CYS A N 1
ATOM 1872 C CA . CYS A 1 235 ? -15.617 8.984 3.045 1 77.12 235 CYS A CA 1
ATOM 1873 C C . CYS A 1 235 ? -17.125 9.008 2.844 1 77.12 235 CYS A C 1
ATOM 1875 O O . CYS A 1 235 ? -17.781 7.973 2.963 1 77.12 235 CYS A O 1
ATOM 1877 N N . PHE A 1 236 ? -17.594 10.188 2.543 1 71.19 236 PHE A N 1
ATOM 1878 C CA . PHE A 1 236 ? -19.016 10.32 2.266 1 71.19 236 PHE A CA 1
ATOM 1879 C C . PHE A 1 236 ? -19.422 9.492 1.054 1 71.19 236 PHE A C 1
ATOM 1881 O O . PHE A 1 236 ? -20.469 8.852 1.053 1 71.19 236 PHE A O 1
ATOM 1888 N N . GLU A 1 237 ? -18.641 9.5 0.075 1 68.69 237 GLU A N 1
ATOM 1889 C CA . GLU A 1 237 ? -18.891 8.695 -1.117 1 68.69 237 GLU A CA 1
ATOM 1890 C C . GLU A 1 237 ? -18.953 7.211 -0.777 1 68.69 237 GLU A C 1
ATOM 1892 O O . GLU A 1 237 ? -19.781 6.477 -1.33 1 68.69 237 GLU A O 1
ATOM 1897 N N . HIS A 1 238 ? -18.109 6.809 0.064 1 69.88 238 HIS A N 1
ATOM 1898 C CA . HIS A 1 238 ? -18.109 5.426 0.529 1 69.88 238 HIS A CA 1
ATOM 1899 C C . HIS A 1 238 ? -19.438 5.059 1.166 1 69.88 238 HIS A C 1
ATOM 1901 O O . HIS A 1 238 ? -20 3.996 0.879 1 69.88 238 HIS A O 1
ATOM 1907 N N . LEU A 1 239 ? -19.969 5.969 1.963 1 67.69 239 LEU A N 1
ATOM 1908 C CA . LEU A 1 239 ? -21.219 5.734 2.67 1 67.69 239 LEU A CA 1
ATOM 1909 C C . LEU A 1 239 ? -22.391 5.688 1.697 1 67.69 239 LEU A C 1
ATOM 1911 O O . LEU A 1 239 ? -23.328 4.906 1.884 1 67.69 239 LEU A O 1
ATOM 1915 N N . ARG A 1 240 ? -22.266 6.422 0.696 1 67 240 ARG A N 1
ATOM 1916 C CA . ARG A 1 240 ? -23.344 6.5 -0.281 1 67 240 ARG A CA 1
ATOM 1917 C C . ARG A 1 240 ? -23.422 5.23 -1.123 1 67 240 ARG A C 1
ATOM 1919 O O . ARG A 1 240 ? -24.484 4.875 -1.626 1 67 240 ARG A O 1
ATOM 1926 N N . LEU A 1 241 ? -22.375 4.691 -1.2 1 61.06 241 LEU A N 1
ATOM 1927 C CA . LEU A 1 241 ? -22.312 3.494 -2.031 1 61.06 241 LEU A CA 1
ATOM 1928 C C . LEU A 1 241 ? -22.891 2.287 -1.297 1 61.06 241 LEU A C 1
ATOM 1930 O O . LEU A 1 241 ? -23.094 1.231 -1.898 1 61.06 241 LEU A O 1
ATOM 1934 N N . ILE A 1 242 ? -23.25 2.551 -0.066 1 63.12 242 ILE A N 1
ATOM 1935 C CA . ILE A 1 242 ? -23.844 1.466 0.699 1 63.12 242 ILE A CA 1
ATOM 1936 C C . ILE A 1 242 ? -25.328 1.752 0.918 1 63.12 242 ILE A C 1
ATOM 1938 O O . ILE A 1 242 ? -25.688 2.678 1.648 1 63.12 242 ILE A O 1
ATOM 1942 N N . SER A 1 243 ? -26.156 1.269 0.186 1 62.44 243 SER A N 1
ATOM 1943 C CA . SER A 1 243 ? -27.562 1.592 -0.013 1 62.44 243 SER A CA 1
ATOM 1944 C C . SER A 1 243 ? -28.422 1.066 1.135 1 62.44 243 SER A C 1
ATOM 1946 O O . SER A 1 243 ? -29.641 1.226 1.128 1 62.44 243 SER A O 1
ATOM 1948 N N . HIS A 1 244 ? -27.891 0.782 2.135 1 73.75 244 HIS A N 1
ATOM 1949 C CA . HIS A 1 244 ? -28.781 0.069 3.029 1 73.75 244 HIS A CA 1
ATOM 1950 C C . HIS A 1 244 ? -28.938 0.799 4.359 1 73.75 244 HIS A C 1
ATOM 1952 O O . HIS A 1 244 ? -29.609 0.309 5.273 1 73.75 244 HIS A O 1
ATOM 1958 N N . LEU A 1 245 ? -28.359 2.062 4.469 1 81.75 245 LEU A N 1
ATOM 1959 C CA . LEU A 1 245 ? -28.438 2.82 5.715 1 81.75 245 LEU A CA 1
ATOM 1960 C C . LEU A 1 245 ? -29.062 4.191 5.48 1 81.75 245 LEU A C 1
ATOM 1962 O O . LEU A 1 245 ? -29.094 4.68 4.352 1 81.75 245 LEU A O 1
ATOM 1966 N N . LYS A 1 246 ? -29.641 4.719 6.52 1 88.69 246 LYS A N 1
ATOM 1967 C CA . LYS A 1 246 ? -30.078 6.109 6.523 1 88.69 246 LYS A CA 1
ATOM 1968 C C . LYS A 1 246 ? -29.016 7.027 7.109 1 88.69 246 LYS A C 1
ATOM 1970 O O . LYS A 1 246 ? -28.547 6.812 8.227 1 88.69 246 LYS A O 1
ATOM 1975 N N . VAL A 1 247 ? -28.625 7.992 6.367 1 90.25 247 VAL A N 1
ATOM 1976 C CA . VAL A 1 247 ? -27.609 8.945 6.809 1 90.25 247 VAL A CA 1
ATOM 1977 C C . VAL A 1 247 ? -28.266 10.297 7.09 1 90.25 247 VAL A C 1
ATOM 1979 O O . VAL A 1 247 ? -28.906 10.883 6.211 1 90.25 247 VAL A O 1
ATOM 1982 N N . VAL A 1 248 ? -28.125 10.781 8.336 1 92.75 248 VAL A N 1
ATOM 1983 C CA . VAL A 1 248 ? -28.719 12.047 8.75 1 92.75 248 VAL A CA 1
ATOM 1984 C C . VAL A 1 248 ? -27.625 13 9.227 1 92.75 248 VAL A C 1
ATOM 1986 O O . VAL A 1 248 ? -26.688 12.586 9.93 1 92.75 248 VAL A O 1
ATOM 1989 N N . ASN A 1 249 ? -27.703 14.234 8.844 1 93.12 249 ASN A N 1
ATOM 1990 C CA . ASN A 1 249 ? -26.766 15.258 9.305 1 93.12 249 ASN A CA 1
ATOM 1991 C C . ASN A 1 249 ? -27.328 16.031 10.492 1 93.12 249 ASN A C 1
ATOM 1993 O O . ASN A 1 249 ? -28.516 16.344 10.531 1 93.12 249 ASN A O 1
ATOM 1997 N N . SER A 1 250 ? -26.484 16.297 11.422 1 96.12 250 SER A N 1
ATOM 1998 C CA . SER A 1 250 ? -26.859 17.328 12.391 1 96.12 250 SER A CA 1
ATOM 1999 C C . SER A 1 250 ? -26.859 18.719 11.758 1 96.12 250 SER A C 1
ATOM 2001 O O . SER A 1 250 ? -26.266 18.922 10.695 1 96.12 250 SER A O 1
ATOM 2003 N N . SER A 1 251 ? -27.484 19.578 12.422 1 95 251 SER A N 1
ATOM 2004 C CA . SER A 1 251 ? -27.625 20.922 11.867 1 95 251 SER A CA 1
ATOM 2005 C C . SER A 1 251 ? -26.375 21.766 12.148 1 95 251 SER A C 1
ATOM 2007 O O . SER A 1 251 ? -26.047 22.672 11.375 1 95 251 SER A O 1
ATOM 2009 N N . THR A 1 252 ? -25.812 21.516 13.258 1 96.69 252 THR A N 1
ATOM 2010 C CA . THR A 1 252 ? -24.625 22.281 13.648 1 96.69 252 THR A CA 1
ATOM 2011 C C . THR A 1 252 ? -23.516 21.344 14.133 1 96.69 252 THR A C 1
ATOM 2013 O O . THR A 1 252 ? -23.719 20.141 14.211 1 96.69 252 THR A O 1
ATOM 2016 N N . PHE A 1 253 ? -22.391 22.016 14.5 1 96.81 253 PHE A N 1
ATOM 2017 C CA . PHE A 1 253 ? -21.219 21.266 14.953 1 96.81 253 PHE A CA 1
ATOM 2018 C C . PHE A 1 253 ? -21.219 21.156 16.469 1 96.81 253 PHE A C 1
ATOM 2020 O O . PHE A 1 253 ? -20.312 20.547 17.047 1 96.81 253 PHE A O 1
ATOM 2027 N N . ASP A 1 254 ? -22.234 21.656 17.125 1 97.75 254 ASP A N 1
ATOM 2028 C CA . ASP A 1 254 ? -22.312 21.609 18.578 1 97.75 254 ASP A CA 1
ATOM 2029 C C . ASP A 1 254 ? -22.547 20.172 19.062 1 97.75 254 ASP A C 1
ATOM 2031 O O . ASP A 1 254 ? -23.359 19.438 18.484 1 97.75 254 ASP A O 1
ATOM 2035 N N . ALA A 1 255 ? -21.812 19.875 20.141 1 98.31 255 ALA A N 1
ATOM 2036 C CA . ALA A 1 255 ? -21.984 18.547 20.734 1 98.31 255 ALA A CA 1
ATOM 2037 C C . ALA A 1 255 ? -23.453 18.281 21.062 1 98.31 255 ALA A C 1
ATOM 2039 O O . ALA A 1 255 ? -23.969 17.188 20.828 1 98.31 255 ALA A O 1
ATOM 2040 N N . GLU A 1 256 ? -24.172 19.219 21.578 1 98.12 256 GLU A N 1
ATOM 2041 C CA . GLU A 1 256 ? -25.578 19.094 21.969 1 98.12 256 GLU A CA 1
ATOM 2042 C C . GLU A 1 256 ? -26.453 18.734 20.781 1 98.12 256 GLU A C 1
ATOM 2044 O O . GLU A 1 256 ? -27.297 17.844 20.875 1 98.12 256 GLU A O 1
ATOM 2049 N N . ASP A 1 257 ? -26.203 19.438 19.719 1 98.31 257 ASP A N 1
ATOM 2050 C CA . ASP A 1 257 ? -27.031 19.219 18.547 1 98.31 257 ASP A CA 1
ATOM 2051 C C . ASP A 1 257 ? -26.781 17.844 17.938 1 98.31 257 ASP A C 1
ATOM 2053 O O . ASP A 1 257 ? -27.719 17.172 17.484 1 98.31 257 ASP A O 1
ATOM 2057 N N . ILE A 1 258 ? -25.562 17.453 17.859 1 98.44 258 ILE A N 1
ATOM 2058 C CA . ILE A 1 258 ? -25.203 16.141 17.328 1 98.44 258 ILE A CA 1
ATOM 2059 C C . ILE A 1 258 ? -25.844 15.047 18.172 1 98.44 258 ILE A C 1
ATOM 2061 O O . ILE A 1 258 ? -26.438 14.109 17.641 1 98.44 258 ILE A O 1
ATOM 2065 N N . ILE A 1 259 ? -25.75 15.164 19.484 1 98.56 259 ILE A N 1
ATOM 2066 C CA . ILE A 1 259 ? -26.297 14.188 20.406 1 98.56 259 ILE A CA 1
ATOM 2067 C C . ILE A 1 259 ? -27.812 14.141 20.266 1 98.56 259 ILE A C 1
ATOM 2069 O O . ILE A 1 259 ? -28.406 13.062 20.172 1 98.56 259 ILE A O 1
ATOM 2073 N N . GLU A 1 260 ? -28.453 15.289 20.234 1 98.38 260 GLU A N 1
ATOM 2074 C CA . GLU A 1 260 ? -29.906 15.352 20.078 1 98.38 260 GLU A CA 1
ATOM 2075 C C . GLU A 1 260 ? -30.359 14.703 18.781 1 98.38 260 GLU A C 1
ATOM 2077 O O . GLU A 1 260 ? -31.359 13.984 18.75 1 98.38 260 GLU A O 1
ATOM 2082 N N . THR A 1 261 ? -29.641 15 17.75 1 98.38 261 THR A N 1
ATOM 2083 C CA . THR A 1 261 ? -29.984 14.414 16.469 1 98.38 261 THR A CA 1
ATOM 2084 C C . THR A 1 261 ? -29.844 12.891 16.5 1 98.38 261 THR A C 1
ATOM 2086 O O . THR A 1 261 ? -30.703 12.172 15.984 1 98.38 261 THR A O 1
ATOM 2089 N N . ALA A 1 262 ? -28.781 12.398 17.062 1 98.31 262 ALA A N 1
ATOM 2090 C CA . ALA A 1 262 ? -28.562 10.961 17.188 1 98.31 262 ALA A CA 1
ATOM 2091 C C . ALA A 1 262 ? -29.688 10.297 17.969 1 98.31 262 ALA A C 1
ATOM 2093 O O . ALA A 1 262 ? -30.156 9.211 17.609 1 98.31 262 ALA A O 1
ATOM 2094 N N . GLU A 1 263 ? -30.109 10.93 19.031 1 98.12 263 GLU A N 1
ATOM 2095 C CA . GLU A 1 263 ? -31.172 10.391 19.859 1 98.12 263 GLU A CA 1
ATOM 2096 C C . GLU A 1 263 ? -32.5 10.43 19.141 1 98.12 263 GLU A C 1
ATOM 2098 O O . GLU A 1 263 ? -33.281 9.469 19.188 1 98.12 263 GLU A O 1
ATOM 2103 N N . ARG A 1 264 ? -32.75 11.531 18.5 1 98 264 ARG A N 1
ATOM 2104 C CA . ARG A 1 264 ? -34 11.711 17.766 1 98 264 ARG A CA 1
ATOM 2105 C C . ARG A 1 264 ? -34.188 10.625 16.719 1 98 264 ARG A C 1
ATOM 2107 O O . ARG A 1 264 ? -35.281 10.164 16.484 1 98 264 ARG A O 1
ATOM 2114 N N . HIS A 1 265 ? -33.125 10.227 16.141 1 97.44 265 HIS A N 1
ATOM 2115 C CA . HIS A 1 265 ? -33.219 9.289 15.023 1 97.44 265 HIS A CA 1
ATOM 2116 C C . HIS A 1 265 ? -32.75 7.895 15.438 1 97.44 265 HIS A C 1
ATOM 2118 O O . HIS A 1 265 ? -32.531 7.027 14.586 1 97.44 265 HIS A O 1
ATOM 2124 N N . ASN A 1 266 ? -32.5 7.73 16.703 1 96.94 266 ASN A N 1
ATOM 2125 C CA . ASN A 1 266 ? -32.031 6.461 17.25 1 96.94 266 ASN A CA 1
ATOM 2126 C C . ASN A 1 266 ? -30.844 5.914 16.469 1 96.94 266 ASN A C 1
ATOM 2128 O O . ASN A 1 266 ? -30.859 4.762 16.031 1 96.94 266 ASN A O 1
ATOM 2132 N N . ALA A 1 267 ? -29.891 6.812 16.25 1 97.44 267 ALA A N 1
ATOM 2133 C CA . ALA A 1 267 ? -28.703 6.445 15.484 1 97.44 267 ALA A CA 1
ATOM 2134 C C . ALA A 1 267 ? -27.844 5.445 16.25 1 97.44 267 ALA A C 1
ATOM 2136 O O . ALA A 1 267 ? -27.703 5.539 17.469 1 97.44 267 ALA A O 1
ATOM 2137 N N . LYS A 1 268 ? -27.234 4.555 15.492 1 96.62 268 LYS A N 1
ATOM 2138 C CA . LYS A 1 268 ? -26.359 3.551 16.094 1 96.62 268 LYS A CA 1
ATOM 2139 C C . LYS A 1 268 ? -24.906 4.004 16.062 1 96.62 268 LYS A C 1
ATOM 2141 O O . LYS A 1 268 ? -24.078 3.51 16.844 1 96.62 268 LYS A O 1
ATOM 2146 N N . ALA A 1 269 ? -24.594 4.871 15.188 1 96.56 269 ALA A N 1
ATOM 2147 C CA . ALA A 1 269 ? -23.25 5.406 15.047 1 96.56 269 ALA A CA 1
ATOM 2148 C C . ALA A 1 269 ? -23.281 6.898 14.727 1 96.56 269 ALA A C 1
ATOM 2150 O O . ALA A 1 269 ? -24.203 7.383 14.062 1 96.56 269 ALA A O 1
ATOM 2151 N N . VAL A 1 270 ? -22.328 7.609 15.234 1 97.69 270 VAL A N 1
ATOM 2152 C CA . VAL A 1 270 ? -22.156 9.047 15.031 1 97.69 270 VAL A CA 1
ATOM 2153 C C . VAL A 1 270 ? -20.766 9.336 14.5 1 97.69 270 VAL A C 1
ATOM 2155 O O . VAL A 1 270 ? -19.781 8.797 15.008 1 97.69 270 VAL A O 1
ATOM 2158 N N . TYR A 1 271 ? -20.641 10.117 13.453 1 96.31 271 TYR A N 1
ATOM 2159 C CA . TYR A 1 271 ? -19.375 10.539 12.867 1 96.31 271 TYR A CA 1
ATOM 2160 C C . TYR A 1 271 ? -19.141 12.031 13.109 1 96.31 271 TYR A C 1
ATOM 2162 O O . TYR A 1 271 ? -20.047 12.852 12.906 1 96.31 271 TYR A O 1
ATOM 2170 N N . LEU A 1 272 ? -17.953 12.352 13.516 1 95.62 272 LEU A N 1
ATOM 2171 C CA . LEU A 1 272 ? -17.656 13.773 13.648 1 95.62 272 LEU A CA 1
ATOM 2172 C C . LEU A 1 272 ? -16.172 14.039 13.492 1 95.62 272 LEU A C 1
ATOM 2174 O O . LEU A 1 272 ? -15.352 13.133 13.641 1 95.62 272 LEU A O 1
ATOM 2178 N N . ASP A 1 273 ? -15.844 15.266 13.148 1 95.44 273 ASP A N 1
ATOM 2179 C CA . ASP A 1 273 ? -14.508 15.852 13.125 1 95.44 273 ASP A CA 1
ATOM 2180 C C . ASP A 1 273 ? -14.359 16.906 14.227 1 95.44 273 ASP A C 1
ATOM 2182 O O . ASP A 1 273 ? -15.125 17.875 14.281 1 95.44 273 ASP A O 1
ATOM 2186 N N . PRO A 1 274 ? -13.391 16.75 15.062 1 97.94 274 PRO A N 1
ATOM 2187 C CA . PRO A 1 274 ? -13.18 17.812 16.047 1 97.94 274 PRO A CA 1
ATOM 2188 C C . PRO A 1 274 ? -12.961 19.172 15.398 1 97.94 274 PRO A C 1
ATOM 2190 O O . PRO A 1 274 ? -13.367 20.203 15.961 1 97.94 274 PRO A O 1
ATOM 2193 N N . MET A 1 275 ? -12.328 19.188 14.32 1 96.88 275 MET A N 1
ATOM 2194 C CA . MET A 1 275 ? -12.18 20.344 13.453 1 96.88 275 MET A CA 1
ATOM 2195 C C . MET A 1 275 ? -12.492 19.984 12 1 96.88 275 MET A C 1
ATOM 2197 O O . MET A 1 275 ? -11.859 19.094 11.43 1 96.88 275 MET A O 1
ATOM 2201 N N . ALA A 1 276 ? -13.492 20.656 11.445 1 93.44 276 ALA A N 1
ATOM 2202 C CA . ALA A 1 276 ? -13.898 20.359 10.07 1 93.44 276 ALA A CA 1
ATOM 2203 C C . ALA A 1 276 ? -13.023 21.125 9.078 1 93.44 276 ALA A C 1
ATOM 2205 O O . ALA A 1 276 ? -12.594 22.25 9.352 1 93.44 276 ALA A O 1
ATOM 2206 N N . ASN A 1 277 ? -12.734 20.516 7.98 1 91.25 277 ASN A N 1
ATOM 2207 C CA . ASN A 1 277 ? -11.992 21.141 6.898 1 91.25 277 ASN A CA 1
ATOM 2208 C C . ASN A 1 277 ? -12.891 22.047 6.051 1 91.25 277 ASN A C 1
ATOM 2210 O O . ASN A 1 277 ? -13.117 21.766 4.875 1 91.25 277 ASN A O 1
ATOM 2214 N N . THR A 1 278 ? -13.305 23.109 6.66 1 92.12 278 THR A N 1
ATOM 2215 C CA . THR A 1 278 ? -14.188 24.094 6.066 1 92.12 278 THR A CA 1
ATOM 2216 C C . THR A 1 278 ? -13.586 25.5 6.18 1 92.12 278 THR A C 1
ATOM 2218 O O . THR A 1 278 ? -12.523 25.672 6.777 1 92.12 278 THR A O 1
ATOM 2221 N N . LEU A 1 279 ? -14.266 26.453 5.582 1 93.75 279 LEU A N 1
ATOM 2222 C CA . LEU A 1 279 ? -13.82 27.828 5.645 1 93.75 279 LEU A CA 1
ATOM 2223 C C . LEU A 1 279 ? -13.711 28.297 7.094 1 93.75 279 LEU A C 1
ATOM 2225 O O . LEU A 1 279 ? -12.695 28.891 7.48 1 93.75 279 LEU A O 1
ATOM 2229 N N . ALA A 1 280 ? -14.711 28.016 7.883 1 94 280 ALA A N 1
ATOM 2230 C CA . ALA A 1 280 ? -14.773 28.547 9.25 1 94 280 ALA A CA 1
ATOM 2231 C C . ALA A 1 280 ? -13.969 27.656 10.203 1 94 280 ALA A C 1
ATOM 2233 O O . ALA A 1 280 ? -13.742 28.031 11.359 1 94 280 ALA A O 1
ATOM 2234 N N . LEU A 1 281 ? -13.492 26.531 9.727 1 95.56 281 LEU A N 1
ATOM 2235 C CA . LEU A 1 281 ? -12.82 25.578 10.594 1 95.56 281 LEU A CA 1
ATOM 2236 C C . LEU A 1 281 ? -13.656 25.281 11.836 1 95.56 281 LEU A C 1
ATOM 2238 O O . LEU A 1 281 ? -13.148 25.359 12.961 1 95.56 281 LEU A O 1
ATOM 2242 N N . GLU A 1 282 ? -14.898 24.953 11.562 1 95.25 282 GLU A N 1
ATOM 2243 C CA . GLU A 1 282 ? -15.812 24.703 12.672 1 95.25 282 GLU A CA 1
ATOM 2244 C C . GLU A 1 282 ? -15.305 23.578 13.562 1 95.25 282 GLU A C 1
ATOM 2246 O O . GLU A 1 282 ? -14.75 22.594 13.07 1 95.25 282 GLU A O 1
ATOM 2251 N N . THR A 1 283 ? -15.5 23.734 14.859 1 97.5 283 THR A N 1
ATOM 2252 C CA . THR A 1 283 ? -14.992 22.75 15.812 1 97.5 283 THR A CA 1
ATOM 2253 C C . THR A 1 283 ? -16.141 22.094 16.562 1 97.5 283 THR A C 1
ATOM 2255 O O . THR A 1 283 ? -17.219 22.672 16.719 1 97.5 283 THR A O 1
ATOM 2258 N N . THR A 1 284 ? -16.031 20.875 16.844 1 98.06 284 THR A N 1
ATOM 2259 C CA . THR A 1 284 ? -16.859 20.156 17.797 1 98.06 284 THR A CA 1
ATOM 2260 C C . THR A 1 284 ? -16.109 19.922 19.109 1 98.06 284 THR A C 1
ATOM 2262 O O . THR A 1 284 ? -15.008 19.375 19.109 1 98.06 284 THR A O 1
ATOM 2265 N N . ASP A 1 285 ? -16.672 20.375 20.25 1 98.31 285 ASP A N 1
ATOM 2266 C CA . ASP A 1 285 ? -16.094 20.156 21.562 1 98.31 285 ASP A CA 1
ATOM 2267 C C . ASP A 1 285 ? -16.266 18.688 21.984 1 98.31 285 ASP A C 1
ATOM 2269 O O . ASP A 1 285 ? -17.234 18.344 22.656 1 98.31 285 ASP A O 1
ATOM 2273 N N . VAL A 1 286 ? -15.289 17.859 21.766 1 98.5 286 VAL A N 1
ATOM 2274 C CA . VAL A 1 286 ? -15.336 16.422 22 1 98.5 286 VAL A CA 1
ATOM 2275 C C . VAL A 1 286 ? -15.344 16.141 23.5 1 98.5 286 VAL A C 1
ATOM 2277 O O . VAL A 1 286 ? -15.984 15.195 23.953 1 98.5 286 VAL A O 1
ATOM 2280 N N . ARG A 1 287 ? -14.633 16.891 24.266 1 97.62 287 ARG A N 1
ATOM 2281 C CA . ARG A 1 287 ? -14.656 16.75 25.719 1 97.62 287 ARG A CA 1
ATOM 2282 C C . ARG A 1 287 ? -16.062 16.984 26.266 1 97.62 287 ARG A C 1
ATOM 2284 O O . ARG A 1 287 ? -16.531 16.234 27.125 1 97.62 287 ARG A O 1
ATOM 2291 N N . ARG A 1 288 ? -16.719 18.031 25.766 1 97.94 288 ARG A N 1
ATOM 2292 C CA . ARG A 1 288 ? -18.094 18.312 26.141 1 97.94 288 ARG A CA 1
ATOM 2293 C C . ARG A 1 288 ? -19.016 17.156 25.719 1 97.94 288 ARG A C 1
ATOM 2295 O O . ARG A 1 288 ? -19.922 16.781 26.469 1 97.94 288 ARG A O 1
ATOM 2302 N N . PHE A 1 289 ? -18.797 16.656 24.547 1 98.69 289 PHE A N 1
ATOM 2303 C CA . PHE A 1 289 ? -19.562 15.5 24.078 1 98.69 289 PHE A CA 1
ATOM 2304 C C . PHE A 1 289 ? -19.453 14.352 25.062 1 98.69 289 PHE A C 1
ATOM 2306 O O . PHE A 1 289 ? -20.469 13.727 25.406 1 98.69 289 PHE A O 1
ATOM 2313 N N . ALA A 1 290 ? -18.266 14.016 25.5 1 98.19 290 ALA A N 1
ATOM 2314 C CA . ALA A 1 290 ? -18.031 12.961 26.484 1 98.19 290 ALA A CA 1
ATOM 2315 C C . ALA A 1 290 ? -18.781 13.25 27.781 1 98.19 290 ALA A C 1
ATOM 2317 O O . ALA A 1 290 ? -19.406 12.359 28.359 1 98.19 290 ALA A O 1
ATOM 2318 N N . GLN A 1 291 ? -18.75 14.477 28.219 1 97.94 291 GLN A N 1
ATOM 2319 C CA . GLN A 1 291 ? -19.438 14.875 29.438 1 97.94 291 GLN A CA 1
ATOM 2320 C C . GLN A 1 291 ? -20.938 14.68 29.328 1 97.94 291 GLN A C 1
ATOM 2322 O O . GLN A 1 291 ? -21.594 14.172 30.234 1 97.94 291 GLN A O 1
ATOM 2327 N N . LEU A 1 292 ? -21.453 15.055 28.188 1 98.31 292 LEU A N 1
ATOM 2328 C CA . LEU A 1 292 ? -22.891 15.023 27.984 1 98.31 292 LEU A CA 1
ATOM 2329 C C . LEU A 1 292 ? -23.391 13.594 27.844 1 98.31 292 LEU A C 1
ATOM 2331 O O . LEU A 1 292 ? -24.547 13.297 28.156 1 98.31 292 LEU A O 1
ATOM 2335 N N . THR A 1 293 ? -22.562 12.695 27.391 1 98.19 293 THR A N 1
ATOM 2336 C CA . THR A 1 293 ? -23.031 11.336 27.125 1 98.19 293 THR A CA 1
ATOM 2337 C C . THR A 1 293 ? -22.734 10.422 28.312 1 98.19 293 THR A C 1
ATOM 2339 O O . THR A 1 293 ? -23.188 9.281 28.344 1 98.19 293 THR A O 1
ATOM 2342 N N . SER A 1 294 ? -21.984 10.891 29.266 1 96.75 294 SER A N 1
ATOM 2343 C CA . SER A 1 294 ? -21.734 10.133 30.484 1 96.75 294 SER A CA 1
ATOM 2344 C C . SER A 1 294 ? -23.016 9.812 31.219 1 96.75 294 SER A C 1
ATOM 2346 O O . SER A 1 294 ? -23.812 10.719 31.516 1 96.75 294 SER A O 1
ATOM 2348 N N . ASN A 1 295 ? -23.234 8.508 31.453 1 95.94 295 ASN A N 1
ATOM 2349 C CA . ASN A 1 295 ? -24.406 8.016 32.156 1 95.94 295 ASN A CA 1
ATOM 2350 C C . ASN A 1 295 ? -25.703 8.398 31.469 1 95.94 295 ASN A C 1
ATOM 2352 O O . ASN A 1 295 ? -26.734 8.57 32.125 1 95.94 295 ASN A O 1
ATOM 2356 N N . ARG A 1 296 ? -25.625 8.695 30.234 1 96.06 296 ARG A N 1
ATOM 2357 C CA . ARG A 1 296 ? -26.797 9.008 29.422 1 96.06 296 ARG A CA 1
ATOM 2358 C C . ARG A 1 296 ? -27.359 7.75 28.75 1 96.06 296 ARG A C 1
ATOM 2360 O O . ARG A 1 296 ? -26.609 6.996 28.125 1 96.06 296 ARG A O 1
ATOM 2367 N N . ASP A 1 297 ? -28.609 7.523 28.891 1 94.81 297 ASP A N 1
ATOM 2368 C CA . ASP A 1 297 ? -29.25 6.293 28.438 1 94.81 297 ASP A CA 1
ATOM 2369 C C . ASP A 1 297 ? -29.047 6.094 26.938 1 94.81 297 ASP A C 1
ATOM 2371 O O . ASP A 1 297 ? -29.203 7.035 26.156 1 94.81 297 ASP A O 1
ATOM 2375 N N . GLY A 1 298 ? -28.625 4.93 26.625 1 95.44 298 GLY A N 1
ATOM 2376 C CA . GLY A 1 298 ? -28.609 4.516 25.219 1 95.44 298 GLY A CA 1
ATOM 2377 C C . GLY A 1 298 ? -27.266 4.734 24.562 1 95.44 298 GLY A C 1
ATOM 2378 O O . GLY A 1 298 ? -27.047 4.281 23.438 1 95.44 298 GLY A O 1
ATOM 2379 N N . TRP A 1 299 ? -26.359 5.383 25.203 1 97.5 299 TRP A N 1
ATOM 2380 C CA . TRP A 1 299 ? -25.125 5.766 24.547 1 97.5 299 TRP A CA 1
ATOM 2381 C C . TRP A 1 299 ? -24.062 4.68 24.703 1 97.5 299 TRP A C 1
ATOM 2383 O O . TRP A 1 299 ? -23.125 4.586 23.891 1 97.5 299 TRP A O 1
ATOM 2393 N N . ALA A 1 300 ? -24.219 3.852 25.656 1 96.12 300 ALA A N 1
ATOM 2394 C CA . ALA A 1 300 ? -23.234 2.807 25.922 1 96.12 300 ALA A CA 1
ATOM 2395 C C . ALA A 1 300 ? -23.094 1.857 24.734 1 96.12 300 ALA A C 1
ATOM 2397 O O . ALA A 1 300 ? -22.031 1.284 24.516 1 96.12 300 ALA A O 1
ATOM 2398 N N . ASP A 1 301 ? -24.094 1.747 23.922 1 95.19 301 ASP A N 1
ATOM 2399 C CA . ASP A 1 301 ? -24.094 0.803 22.812 1 95.19 301 ASP A CA 1
ATOM 2400 C C . ASP A 1 301 ? -23.797 1.509 21.484 1 95.19 301 ASP A C 1
ATOM 2402 O O . ASP A 1 301 ? -23.656 0.86 20.453 1 95.19 301 ASP A O 1
ATOM 2406 N N . LYS A 1 302 ? -23.703 2.799 21.516 1 97.88 302 LYS A N 1
ATOM 2407 C CA . LYS A 1 302 ? -23.453 3.557 20.297 1 97.88 302 LYS A CA 1
ATOM 2408 C C . LYS A 1 302 ? -21.953 3.648 20.016 1 97.88 302 LYS A C 1
ATOM 2410 O O . LYS A 1 302 ? -21.125 3.457 20.906 1 97.88 302 LYS A O 1
ATOM 2415 N N . PHE A 1 303 ? -21.672 3.832 18.781 1 98.38 303 PHE A N 1
ATOM 2416 C CA . PHE A 1 303 ? -20.297 4.051 18.359 1 98.38 303 PHE A CA 1
ATOM 2417 C C . PHE A 1 303 ? -20.094 5.496 17.922 1 98.38 303 PHE A C 1
ATOM 2419 O O . PHE A 1 303 ? -20.969 6.094 17.281 1 98.38 303 PHE A O 1
ATOM 2426 N N . LEU A 1 304 ? -19 6.027 18.297 1 98.5 304 LEU A N 1
ATOM 2427 C CA . LEU A 1 304 ? -18.562 7.363 17.891 1 98.5 304 LEU A CA 1
ATOM 2428 C C . LEU A 1 304 ? -17.281 7.289 17.062 1 98.5 304 LEU A C 1
ATOM 2430 O O . LEU A 1 304 ? -16.234 6.852 17.547 1 98.5 304 LEU A O 1
ATOM 2434 N N . ILE A 1 305 ? -17.359 7.668 15.805 1 97.94 305 ILE A N 1
ATOM 2435 C CA . ILE A 1 305 ? -16.203 7.672 14.898 1 97.94 305 ILE A CA 1
ATOM 2436 C C . ILE A 1 305 ? -15.641 9.086 14.789 1 97.94 305 ILE A C 1
ATOM 2438 O O . ILE A 1 305 ? -16.359 10.023 14.422 1 97.94 305 ILE A O 1
ATOM 2442 N N . ILE A 1 306 ? -14.367 9.234 15.055 1 98.19 306 ILE A N 1
ATOM 2443 C CA . ILE A 1 306 ? -13.734 10.555 15.078 1 98.19 306 ILE A CA 1
ATOM 2444 C C . ILE A 1 306 ? -12.617 10.609 14.047 1 98.19 306 ILE A C 1
ATOM 2446 O O . ILE A 1 306 ? -11.688 9.789 14.078 1 98.19 306 ILE A O 1
ATOM 2450 N N . ASP A 1 307 ? -12.695 11.5 13.094 1 97.31 307 ASP A N 1
ATOM 2451 C CA . ASP A 1 307 ? -11.578 11.859 12.234 1 97.31 307 ASP A CA 1
ATOM 2452 C C . ASP A 1 307 ? -10.703 12.922 12.891 1 97.31 307 ASP A C 1
ATOM 2454 O O . ASP A 1 307 ? -11.047 14.109 12.883 1 97.31 307 ASP A O 1
ATOM 2458 N N . GLY A 1 308 ? -9.562 12.516 13.383 1 97.44 308 GLY A N 1
ATOM 2459 C CA . GLY A 1 308 ? -8.711 13.422 14.141 1 97.44 308 GLY A CA 1
ATOM 2460 C C . GLY A 1 308 ? -7.656 14.102 13.289 1 97.44 308 GLY A C 1
ATOM 2461 O O . GLY A 1 308 ? -6.734 14.727 13.812 1 97.44 308 GLY A O 1
ATOM 2462 N N . THR A 1 309 ? -7.734 14.094 12.016 1 96.44 309 THR A N 1
ATOM 2463 C CA . THR A 1 309 ? -6.676 14.445 11.078 1 96.44 309 THR A CA 1
ATOM 2464 C C . THR A 1 309 ? -6.195 15.875 11.305 1 96.44 309 THR A C 1
ATOM 2466 O O . THR A 1 309 ? -4.992 16.125 11.375 1 96.44 309 THR A O 1
ATOM 2469 N N . LEU A 1 310 ? -7.055 16.859 11.523 1 96.44 310 LEU A N 1
ATOM 2470 C CA . LEU A 1 310 ? -6.652 18.25 11.586 1 96.44 310 LEU A CA 1
ATOM 2471 C C . LEU A 1 310 ? -6.137 18.609 12.977 1 96.44 310 LEU A C 1
ATOM 2473 O O . LEU A 1 310 ? -5.543 19.672 13.18 1 96.44 310 LEU A O 1
ATOM 2477 N N . VAL A 1 311 ? -6.418 17.734 13.961 1 96.38 311 VAL A N 1
ATOM 2478 C CA . VAL A 1 311 ? -5.941 17.922 15.328 1 96.38 311 VAL A CA 1
ATOM 2479 C C . VAL A 1 311 ? -5.152 16.688 15.766 1 96.38 311 VAL A C 1
ATOM 2481 O O . VAL A 1 311 ? -5.391 16.141 16.844 1 96.38 311 VAL A O 1
ATOM 2484 N N . SER A 1 312 ? -4.328 16.266 14.922 1 97 312 SER A N 1
ATOM 2485 C CA . SER A 1 312 ? -3.6 15.023 15.117 1 97 312 SER A CA 1
ATOM 2486 C C . SER A 1 312 ? -2.932 14.977 16.484 1 97 312 SER A C 1
ATOM 2488 O O . SER A 1 312 ? -2.066 15.797 16.781 1 97 312 SER A O 1
ATOM 2490 N N . GLY A 1 313 ? -3.348 14.039 17.297 1 95.44 313 GLY A N 1
ATOM 2491 C CA . GLY A 1 313 ? -2.742 13.828 18.609 1 95.44 313 GLY A CA 1
ATOM 2492 C C . GLY A 1 313 ? -3.006 14.961 19.578 1 95.44 313 GLY A C 1
ATOM 2493 O O . GLY A 1 313 ? -2.322 15.086 20.594 1 95.44 313 GLY A O 1
ATOM 2494 N N . GLY A 1 314 ? -3.895 15.766 19.266 1 96.75 314 GLY A N 1
ATOM 2495 C CA . GLY A 1 314 ? -4.117 16.953 20.078 1 96.75 314 GLY A CA 1
ATOM 2496 C C . GLY A 1 314 ? -5.148 16.75 21.172 1 96.75 314 GLY A C 1
ATOM 2497 O O . GLY A 1 314 ? -5.332 17.609 22.031 1 96.75 314 GLY A O 1
ATOM 2498 N N . MET A 1 315 ? -5.793 15.609 21.172 1 96.88 315 MET A N 1
ATOM 2499 C CA . MET A 1 315 ? -6.863 15.336 22.125 1 96.88 315 MET A CA 1
ATOM 2500 C C . MET A 1 315 ? -6.574 14.078 22.922 1 96.88 315 MET A C 1
ATOM 2502 O O . MET A 1 315 ? -6.062 13.094 22.391 1 96.88 315 MET A O 1
ATOM 2506 N N . ARG A 1 316 ? -6.926 14.133 24.141 1 94.88 316 ARG A N 1
ATOM 2507 C CA . ARG A 1 316 ? -6.898 12.93 24.969 1 94.88 316 ARG A CA 1
ATOM 2508 C C . ARG A 1 316 ? -8.25 12.227 24.969 1 94.88 316 ARG A C 1
ATOM 2510 O O . ARG A 1 316 ? -8.867 12.039 26.016 1 94.88 316 ARG A O 1
ATOM 2517 N N . VAL A 1 317 ? -8.594 11.758 23.906 1 97.19 317 VAL A N 1
ATOM 2518 C CA . VAL A 1 317 ? -9.938 11.289 23.594 1 97.19 317 VAL A CA 1
ATOM 2519 C C . VAL A 1 317 ? -10.328 10.148 24.531 1 97.19 317 VAL A C 1
ATOM 2521 O O . VAL A 1 317 ? -11.406 10.172 25.125 1 97.19 317 VAL A O 1
ATOM 2524 N N . TYR A 1 318 ? -9.469 9.188 24.703 1 96.88 318 TYR A N 1
ATOM 2525 C CA . TYR A 1 318 ? -9.82 7.977 25.438 1 96.88 318 TYR A CA 1
ATOM 2526 C C . TYR A 1 318 ? -9.75 8.203 26.953 1 96.88 318 TYR A C 1
ATOM 2528 O O . TYR A 1 318 ? -10.227 7.379 27.734 1 96.88 318 TYR A O 1
ATOM 2536 N N . ASP A 1 319 ? -9.133 9.344 27.375 1 95.88 319 ASP A N 1
ATOM 2537 C CA . ASP A 1 319 ? -9.227 9.773 28.766 1 95.88 319 ASP A CA 1
ATOM 2538 C C . ASP A 1 319 ? -10.578 10.43 29.047 1 95.88 319 ASP A C 1
ATOM 2540 O O . ASP A 1 319 ? -11.055 10.43 30.188 1 95.88 319 ASP A O 1
ATOM 2544 N N . TRP A 1 320 ? -11.117 11.023 28 1 96.56 320 TRP A N 1
ATOM 2545 C CA . TRP A 1 320 ? -12.414 11.68 28.141 1 96.56 320 TRP A CA 1
ATOM 2546 C C . TRP A 1 320 ? -13.547 10.656 28.109 1 96.56 320 TRP A C 1
ATOM 2548 O O . TRP A 1 320 ? -14.516 10.766 28.875 1 96.56 320 TRP A O 1
ATOM 2558 N N . PHE A 1 321 ? -13.438 9.695 27.219 1 96.56 321 PHE A N 1
ATOM 2559 C CA . PHE A 1 321 ? -14.414 8.617 27.094 1 96.56 321 PHE A CA 1
ATOM 2560 C C . PHE A 1 321 ? -13.961 7.383 27.859 1 96.56 321 PHE A C 1
ATOM 2562 O O . PHE A 1 321 ? -13.711 6.332 27.266 1 96.56 321 PHE A O 1
ATOM 2569 N N . ASP A 1 322 ? -13.945 7.375 29.172 1 91.25 322 ASP A N 1
ATOM 2570 C CA . ASP A 1 322 ? -13.312 6.332 29.969 1 91.25 322 ASP A CA 1
ATOM 2571 C C . ASP A 1 322 ? -14.336 5.578 30.812 1 91.25 322 ASP A C 1
ATOM 2573 O O . ASP A 1 322 ? -13.977 4.766 31.656 1 91.25 322 ASP A O 1
ATOM 2577 N N . GLN A 1 323 ? -15.625 5.848 30.578 1 93.44 323 GLN A N 1
ATOM 2578 C CA . GLN A 1 323 ? -16.672 5.188 31.359 1 93.44 323 GLN A CA 1
ATOM 2579 C C . GLN A 1 323 ? -17.438 4.176 30.5 1 93.44 323 GLN A C 1
ATOM 2581 O O . GLN A 1 323 ? -17.625 4.379 29.297 1 93.44 323 GLN A O 1
ATOM 2586 N N . PRO A 1 324 ? -17.953 3.135 31.141 1 93 324 PRO A N 1
ATOM 2587 C CA . PRO A 1 324 ? -18.734 2.133 30.406 1 93 324 PRO A CA 1
ATOM 2588 C C . PRO A 1 324 ? -20 2.719 29.766 1 93 324 PRO A C 1
ATOM 2590 O O . PRO A 1 324 ? -20.516 2.166 28.797 1 93 324 PRO A O 1
ATOM 2593 N N . SER A 1 325 ? -20.469 3.828 30.375 1 95.75 325 SER A N 1
ATOM 2594 C CA . SER A 1 325 ? -21.703 4.438 29.859 1 95.75 325 SER A CA 1
ATOM 2595 C C . SER A 1 325 ? -21.422 5.266 28.609 1 95.75 325 SER A C 1
ATOM 2597 O O . SER A 1 325 ? -22.344 5.645 27.891 1 95.75 325 SER A O 1
ATOM 2599 N N . HIS A 1 326 ? -20.172 5.543 28.375 1 97.06 326 HIS A N 1
ATOM 2600 C CA . HIS A 1 326 ? -19.797 6.316 27.188 1 97.06 326 HIS A CA 1
ATOM 2601 C C . HIS A 1 326 ? -19.969 5.5 25.922 1 97.06 326 HIS A C 1
ATOM 2603 O O . HIS A 1 326 ? -19.953 4.266 25.953 1 97.06 326 HIS A O 1
ATOM 2609 N N . PRO A 1 327 ? -20.141 6.199 24.781 1 98.06 327 PRO A N 1
ATOM 2610 C CA . PRO A 1 327 ? -20.094 5.461 23.516 1 98.06 327 PRO A CA 1
ATOM 2611 C C . PRO A 1 327 ? -18.734 4.836 23.25 1 98.06 327 PRO A C 1
ATOM 2613 O O . PRO A 1 327 ? -17.734 5.266 23.828 1 98.06 327 PRO A O 1
ATOM 2616 N N . ASN A 1 328 ? -18.719 3.822 22.406 1 97.06 328 ASN A N 1
ATOM 2617 C CA . ASN A 1 328 ? -17.469 3.236 21.938 1 97.06 328 ASN A CA 1
ATOM 2618 C C . ASN A 1 328 ? -16.797 4.125 20.891 1 97.06 328 ASN A C 1
ATOM 2620 O O . ASN A 1 328 ? -17.375 4.391 19.828 1 97.06 328 ASN A O 1
ATOM 2624 N N . VAL A 1 329 ? -15.578 4.496 21.172 1 98 329 VAL A N 1
ATOM 2625 C CA . VAL A 1 329 ? -14.93 5.457 20.297 1 98 329 VAL A CA 1
ATOM 2626 C C . VAL A 1 329 ? -13.992 4.73 19.328 1 98 329 VAL A C 1
ATOM 2628 O O . VAL A 1 329 ? -13.148 3.939 19.766 1 98 329 VAL A O 1
ATOM 2631 N N . LEU A 1 330 ? -14.141 4.957 18.062 1 98.5 330 LEU A N 1
ATOM 2632 C CA . LEU A 1 330 ? -13.219 4.586 17 1 98.5 330 LEU A CA 1
ATOM 2633 C C . LEU A 1 330 ? -12.586 5.82 16.375 1 98.5 330 LEU A C 1
ATOM 2635 O O . LEU A 1 330 ? -13.289 6.707 15.883 1 98.5 330 LEU A O 1
ATOM 2639 N N . TYR A 1 331 ? -11.281 5.867 16.422 1 98.5 331 TYR A N 1
ATOM 2640 C CA . TYR A 1 331 ? -10.516 7.035 15.992 1 98.5 331 TYR A CA 1
ATOM 2641 C C . TYR A 1 331 ? -9.688 6.719 14.75 1 98.5 331 TYR A C 1
ATOM 2643 O O . TYR A 1 331 ? -9.125 5.629 14.633 1 98.5 331 TYR A O 1
ATOM 2651 N N . TYR A 1 332 ? -9.562 7.652 13.711 1 98.19 332 TYR A N 1
ATOM 2652 C CA . TYR A 1 332 ? -8.672 7.445 12.578 1 98.19 332 TYR A CA 1
ATOM 2653 C C . TYR A 1 332 ? -8.094 8.766 12.086 1 98.19 332 TYR A C 1
ATOM 2655 O O . TYR A 1 332 ? -8.578 9.836 12.453 1 98.19 332 TYR A O 1
ATOM 2663 N N . GLU A 1 333 ? -7.02 8.727 11.281 1 97.62 333 GLU A N 1
ATOM 2664 C CA . GLU A 1 333 ? -6.395 9.898 10.688 1 97.62 333 GLU A CA 1
ATOM 2665 C C . GLU A 1 333 ? -5.852 9.594 9.297 1 97.62 333 GLU A C 1
ATOM 2667 O O . GLU A 1 333 ? -5.473 8.453 9.008 1 97.62 333 GLU A O 1
ATOM 2672 N N . SER A 1 334 ? -5.891 10.633 8.477 1 95.25 334 SER A N 1
ATOM 2673 C CA . SER A 1 334 ? -4.977 10.656 7.34 1 95.25 334 SER A CA 1
ATOM 2674 C C . SER A 1 334 ? -3.545 10.93 7.793 1 95.25 334 SER A C 1
ATOM 2676 O O . SER A 1 334 ? -3.197 12.07 8.117 1 95.25 334 SER A O 1
ATOM 2678 N N . ALA A 1 335 ? -2.715 9.969 7.652 1 92.62 335 ALA A N 1
ATOM 2679 C CA . ALA A 1 335 ? -1.436 10.016 8.352 1 92.62 335 ALA A CA 1
ATOM 2680 C C . ALA A 1 335 ? -0.3 10.391 7.406 1 92.62 335 ALA A C 1
ATOM 2682 O O . ALA A 1 335 ? 0.848 10.539 7.828 1 92.62 335 ALA A O 1
ATOM 2683 N N . HIS A 1 336 ? -0.56 10.562 6.105 1 89.44 336 HIS A N 1
ATOM 2684 C CA . HIS A 1 336 ? 0.468 11.102 5.219 1 89.44 336 HIS A CA 1
ATOM 2685 C C . HIS A 1 336 ? 0.714 12.578 5.496 1 89.44 336 HIS A C 1
ATOM 2687 O O . HIS A 1 336 ? 1.573 13.203 4.867 1 89.44 336 HIS A O 1
ATOM 2693 N N . LYS A 1 337 ? 0.121 13.117 6.488 1 91.81 337 LYS A N 1
ATOM 2694 C CA . LYS A 1 337 ? 0.198 14.523 6.871 1 91.81 337 LYS A CA 1
ATOM 2695 C C . LYS A 1 337 ? 1.171 14.727 8.031 1 91.81 337 LYS A C 1
ATOM 2697 O O . LYS A 1 337 ? 2.387 14.742 7.828 1 91.81 337 LYS A O 1
ATOM 2702 N N . TYR A 1 338 ? 0.75 14.68 9.25 1 96 338 TYR A N 1
ATOM 2703 C CA . TYR A 1 338 ? 1.507 15.227 10.375 1 96 338 TYR A CA 1
ATOM 2704 C C . TYR A 1 338 ? 2.557 14.234 10.859 1 96 338 TYR A C 1
ATOM 2706 O O . TYR A 1 338 ? 3.648 14.625 11.273 1 96 338 TYR A O 1
ATOM 2714 N N . ILE A 1 339 ? 2.346 12.938 10.789 1 95.88 339 ILE A N 1
ATOM 2715 C CA . ILE A 1 339 ? 3.236 11.984 11.438 1 95.88 339 ILE A CA 1
ATOM 2716 C C . ILE A 1 339 ? 4.48 11.773 10.586 1 95.88 339 ILE A C 1
ATOM 2718 O O . ILE A 1 339 ? 5.461 11.18 11.039 1 95.88 339 ILE A O 1
ATOM 2722 N N . GLN A 1 340 ? 4.496 12.195 9.398 1 95.88 340 GLN A N 1
ATOM 2723 C CA . GLN A 1 340 ? 5.648 11.992 8.523 1 95.88 340 GLN A CA 1
ATOM 2724 C C . GLN A 1 340 ? 6.637 13.148 8.641 1 95.88 340 GLN A C 1
ATOM 2726 O O . GLN A 1 340 ? 7.598 13.234 7.875 1 95.88 340 GLN A O 1
ATOM 2731 N N . MET A 1 341 ? 6.398 14.094 9.5 1 96.25 341 MET A N 1
ATOM 2732 C CA . MET A 1 341 ? 7.324 15.18 9.797 1 96.25 341 MET A CA 1
ATOM 2733 C C . MET A 1 341 ? 7.543 16.062 8.562 1 96.25 341 MET A C 1
ATOM 2735 O O . MET A 1 341 ? 8.664 16.484 8.297 1 96.25 341 MET A O 1
ATOM 2739 N N . GLY A 1 342 ? 6.504 16.125 7.742 1 95.69 342 GLY A N 1
ATOM 2740 C CA . GLY A 1 342 ? 6.566 17 6.586 1 95.69 342 GLY A CA 1
ATOM 2741 C C . GLY A 1 342 ? 7.164 16.328 5.363 1 95.69 342 GLY A C 1
ATOM 2742 O O . GLY A 1 342 ? 7.059 16.844 4.25 1 95.69 342 GLY A O 1
ATOM 2743 N N . MET A 1 343 ? 7.68 15.156 5.426 1 96.19 343 MET A N 1
ATOM 2744 C CA . MET A 1 343 ? 8.508 14.547 4.391 1 96.19 343 MET A CA 1
ATOM 2745 C C . MET A 1 343 ? 7.664 14.094 3.207 1 96.19 343 MET A C 1
ATOM 2747 O O . MET A 1 343 ? 8.164 14 2.084 1 96.19 343 MET A O 1
ATOM 2751 N N . ASP A 1 344 ? 6.41 13.734 3.439 1 94.94 344 ASP A N 1
ATOM 2752 C CA . ASP A 1 344 ? 5.477 13.438 2.357 1 94.94 344 ASP A CA 1
ATOM 2753 C C . ASP A 1 344 ? 6.02 12.328 1.456 1 94.94 344 ASP A C 1
ATOM 2755 O O . ASP A 1 344 ? 6.051 12.477 0.233 1 94.94 344 ASP A O 1
ATOM 2759 N N . ILE A 1 345 ? 6.398 11.227 2.051 1 95.81 345 ILE A N 1
ATOM 2760 C CA . ILE A 1 345 ? 7.039 10.164 1.28 1 95.81 345 ILE A CA 1
ATOM 2761 C C . ILE A 1 345 ? 5.984 9.188 0.774 1 95.81 345 ILE A C 1
ATOM 2763 O O . ILE A 1 345 ? 6.035 8.75 -0.38 1 95.81 345 ILE A O 1
ATOM 2767 N N . VAL A 1 346 ? 5.059 8.797 1.618 1 94.44 346 VAL A N 1
ATOM 2768 C CA . VAL A 1 346 ? 4.051 7.809 1.238 1 94.44 346 VAL A CA 1
ATOM 2769 C C . VAL A 1 346 ? 2.68 8.25 1.74 1 94.44 346 VAL A C 1
ATOM 2771 O O . VAL A 1 346 ? 2.58 9.016 2.705 1 94.44 346 VAL A O 1
ATOM 2774 N N . MET A 1 347 ? 1.631 7.762 1.083 1 93.38 347 MET A N 1
ATOM 2775 C CA . MET A 1 347 ? 0.293 7.828 1.664 1 93.38 347 MET A CA 1
ATOM 2776 C C . MET A 1 347 ? 0.154 6.852 2.826 1 93.38 347 MET A C 1
ATOM 2778 O O . MET A 1 347 ? 0.704 5.75 2.785 1 93.38 347 MET A O 1
ATOM 2782 N N . CYS A 1 348 ? -0.577 7.227 3.787 1 94.56 348 CYS A N 1
ATOM 2783 C CA . CYS A 1 348 ? -0.826 6.32 4.902 1 94.56 348 CYS A CA 1
ATOM 2784 C C . CYS A 1 348 ? -1.937 6.852 5.801 1 94.56 348 CYS A C 1
ATOM 2786 O O . CYS A 1 348 ? -2.273 8.039 5.742 1 94.56 348 CYS A O 1
ATOM 2788 N N . GLY A 1 349 ? -2.578 6.012 6.52 1 97 349 GLY A N 1
ATOM 2789 C CA . GLY A 1 349 ? -3.545 6.285 7.57 1 97 349 GLY A CA 1
ATOM 2790 C C . GLY A 1 349 ? -3.381 5.391 8.781 1 97 349 GLY A C 1
ATOM 2791 O O . GLY A 1 349 ? -2.498 4.531 8.812 1 97 349 GLY A O 1
ATOM 2792 N N . PHE A 1 350 ? -4.09 5.703 9.789 1 98.06 350 PHE A N 1
ATOM 2793 C CA . PHE A 1 350 ? -4.137 4.773 10.914 1 98.06 350 PHE A CA 1
ATOM 2794 C C . PHE A 1 350 ? -5.48 4.859 11.633 1 98.06 350 PHE A C 1
ATOM 2796 O O . PHE A 1 350 ? -6.219 5.832 11.461 1 98.06 350 PHE A O 1
ATOM 2803 N N . LEU A 1 351 ? -5.848 3.867 12.352 1 98.19 351 LEU A N 1
ATOM 2804 C CA . LEU A 1 351 ? -6.996 3.824 13.25 1 98.19 351 LEU A CA 1
ATOM 2805 C C . LEU A 1 351 ? -6.562 3.469 14.664 1 98.19 351 LEU A C 1
ATOM 2807 O O . LEU A 1 351 ? -5.586 2.74 14.859 1 98.19 351 LEU A O 1
ATOM 2811 N N . VAL A 1 352 ? -7.148 3.986 15.609 1 98.19 352 VAL A N 1
ATOM 2812 C CA . VAL A 1 352 ? -6.98 3.67 17.016 1 98.19 352 VAL A CA 1
ATOM 2813 C C . VAL A 1 352 ? -8.32 3.271 17.625 1 98.19 352 VAL A C 1
ATOM 2815 O O . VAL A 1 352 ? -9.336 3.941 17.406 1 98.19 352 VAL A O 1
ATOM 2818 N N . PHE A 1 353 ? -8.352 2.209 18.375 1 98.06 353 PHE A N 1
ATOM 2819 C CA . PHE A 1 353 ? -9.578 1.648 18.938 1 98.06 353 PHE A CA 1
ATOM 2820 C C . PHE A 1 353 ? -9.281 0.796 20.156 1 98.06 353 PHE A C 1
ATOM 2822 O O . PHE A 1 353 ? -8.133 0.429 20.406 1 98.06 353 PHE A O 1
ATOM 2829 N N . PRO A 1 354 ? -10.289 0.532 21 1 96.69 354 PRO A N 1
ATOM 2830 C CA . PRO A 1 354 ? -10.109 -0.38 22.141 1 96.69 354 PRO A CA 1
ATOM 2831 C C . PRO A 1 354 ? -9.672 -1.777 21.703 1 96.69 354 PRO A C 1
ATOM 2833 O O . PRO A 1 354 ? -10.164 -2.303 20.703 1 96.69 354 PRO A O 1
ATOM 2836 N N . GLU A 1 355 ? -8.82 -2.389 22.453 1 96.31 355 GLU A N 1
ATOM 2837 C CA . GLU A 1 355 ? -8.18 -3.662 22.141 1 96.31 355 GLU A CA 1
ATOM 2838 C C . GLU A 1 355 ? -9.211 -4.77 21.953 1 96.31 355 GLU A C 1
ATOM 2840 O O . GLU A 1 355 ? -8.992 -5.699 21.172 1 96.31 355 GLU A O 1
ATOM 2845 N N . VAL A 1 356 ? -10.344 -4.699 22.594 1 96 356 VAL A N 1
ATOM 2846 C CA . VAL A 1 356 ? -11.367 -5.742 22.531 1 96 356 VAL A CA 1
ATOM 2847 C C . VAL A 1 356 ? -11.828 -5.934 21.094 1 96 356 VAL A C 1
ATOM 2849 O O . VAL A 1 356 ? -12.305 -7.012 20.734 1 96 356 VAL A O 1
ATOM 2852 N N . TYR A 1 357 ? -11.617 -4.895 20.25 1 97.19 357 TYR A N 1
ATOM 2853 C CA . TYR A 1 357 ? -12.07 -4.977 18.875 1 97.19 357 TYR A CA 1
ATOM 2854 C C . TYR A 1 357 ? -10.938 -5.391 17.938 1 97.19 357 TYR A C 1
ATOM 2856 O O . TYR A 1 357 ? -11.133 -5.52 16.734 1 97.19 357 TYR A O 1
ATOM 2864 N N . HIS A 1 358 ? -9.766 -5.609 18.406 1 96.44 358 HIS A N 1
ATOM 2865 C CA . HIS A 1 358 ? -8.547 -5.766 17.609 1 96.44 358 HIS A CA 1
ATOM 2866 C C . HIS A 1 358 ? -8.648 -6.969 16.672 1 96.44 358 HIS A C 1
ATOM 2868 O O . HIS A 1 358 ? -8.242 -6.895 15.516 1 96.44 358 HIS A O 1
ATOM 2874 N N . GLU A 1 359 ? -9.109 -8.07 17.172 1 94.06 359 GLU A N 1
ATOM 2875 C CA . GLU A 1 359 ? -9.18 -9.281 16.359 1 94.06 359 GLU A CA 1
ATOM 2876 C C . GLU A 1 359 ? -10.047 -9.07 15.117 1 94.06 359 GLU A C 1
ATOM 2878 O O . GLU A 1 359 ? -9.633 -9.391 14 1 94.06 359 GLU A O 1
ATOM 2883 N N . THR A 1 360 ? -11.211 -8.5 15.312 1 93.12 360 THR A N 1
ATOM 2884 C CA . THR A 1 360 ? -12.141 -8.289 14.211 1 93.12 360 THR A CA 1
ATOM 2885 C C . THR A 1 360 ? -11.633 -7.207 13.266 1 93.12 360 THR A C 1
ATOM 2887 O O . THR A 1 360 ? -11.648 -7.383 12.047 1 93.12 360 THR A O 1
ATOM 2890 N N . ILE A 1 361 ? -11.219 -6.105 13.82 1 96.19 361 ILE A N 1
ATOM 2891 C CA . ILE A 1 361 ? -10.758 -4.988 13 1 96.19 361 ILE A CA 1
ATOM 2892 C C . ILE A 1 361 ? -9.484 -5.375 12.266 1 96.19 361 ILE A C 1
ATOM 2894 O O . ILE A 1 361 ? -9.305 -5.027 11.094 1 96.19 361 ILE A O 1
ATOM 2898 N N . GLY A 1 362 ? -8.602 -6.074 12.945 1 93.62 362 GLY A N 1
ATOM 2899 C CA . GLY A 1 362 ? -7.414 -6.594 12.297 1 93.62 362 GLY A CA 1
ATOM 2900 C C . GLY A 1 362 ? -7.723 -7.527 11.141 1 93.62 362 GLY A C 1
ATOM 2901 O O . GLY A 1 362 ? -7.09 -7.445 10.086 1 93.62 362 GLY A O 1
ATOM 2902 N N . LEU A 1 363 ? -8.68 -8.391 11.297 1 91 363 LEU A N 1
ATOM 2903 C CA . LEU A 1 363 ? -9.102 -9.305 10.242 1 91 363 LEU A CA 1
ATOM 2904 C C . LEU A 1 363 ? -9.672 -8.531 9.055 1 91 363 LEU A C 1
ATOM 2906 O O . LEU A 1 363 ? -9.375 -8.844 7.902 1 91 363 LEU A O 1
ATOM 2910 N N . ILE A 1 364 ? -10.492 -7.562 9.289 1 92.25 364 ILE A N 1
ATOM 2911 C CA . ILE A 1 364 ? -11.102 -6.758 8.234 1 92.25 364 ILE A CA 1
ATOM 2912 C C . ILE A 1 364 ? -10.008 -6.062 7.422 1 92.25 364 ILE A C 1
ATOM 2914 O O . ILE A 1 364 ? -10.055 -6.055 6.188 1 92.25 364 ILE A O 1
ATOM 2918 N N . ARG A 1 365 ? -9.047 -5.465 8.156 1 93.5 365 ARG A N 1
ATOM 2919 C CA . ARG A 1 365 ? -7.934 -4.832 7.461 1 93.5 365 ARG A CA 1
ATOM 2920 C C . ARG A 1 365 ? -7.219 -5.832 6.555 1 93.5 365 ARG A C 1
ATOM 2922 O O . ARG A 1 365 ? -6.855 -5.5 5.426 1 93.5 365 ARG A O 1
ATOM 2929 N N . GLN A 1 366 ? -7.055 -6.984 7.02 1 90.12 366 GLN A N 1
ATOM 2930 C CA . GLN A 1 366 ? -6.371 -8.039 6.277 1 90.12 366 GLN A CA 1
ATOM 2931 C C . GLN A 1 366 ? -7.168 -8.445 5.039 1 90.12 366 GLN A C 1
ATOM 2933 O O . GLN A 1 366 ? -6.617 -8.523 3.939 1 90.12 366 GLN A O 1
ATOM 2938 N N . VAL A 1 367 ? -8.453 -8.625 5.152 1 88.88 367 VAL A N 1
ATOM 2939 C CA . VAL A 1 367 ? -9.234 -9.242 4.09 1 88.88 367 VAL A CA 1
ATOM 2940 C C . VAL A 1 367 ? -9.672 -8.18 3.084 1 88.88 367 VAL A C 1
ATOM 2942 O O . VAL A 1 367 ? -10.078 -8.508 1.965 1 88.88 367 VAL A O 1
ATOM 2945 N N . THR A 1 368 ? -9.57 -6.926 3.459 1 90.88 368 THR A N 1
ATOM 2946 C CA . THR A 1 368 ? -9.922 -5.875 2.512 1 90.88 368 THR A CA 1
ATOM 2947 C C . THR A 1 368 ? -8.688 -5.395 1.752 1 90.88 368 THR A C 1
ATOM 2949 O O . THR A 1 368 ? -8.805 -4.652 0.775 1 90.88 368 THR A O 1
ATOM 2952 N N . GLY A 1 369 ? -7.543 -5.777 2.18 1 92.81 369 GLY A N 1
ATOM 2953 C CA . GLY A 1 369 ? -6.324 -5.367 1.505 1 92.81 369 GLY A CA 1
ATOM 2954 C C . GLY A 1 369 ? -5.984 -3.904 1.719 1 92.81 369 GLY A C 1
ATOM 2955 O O . GLY A 1 369 ? -5.352 -3.277 0.866 1 92.81 369 GLY A O 1
ATOM 2956 N N . THR A 1 370 ? -6.367 -3.328 2.842 1 93.56 370 THR A N 1
ATOM 2957 C CA . THR A 1 370 ? -6.172 -1.911 3.127 1 93.56 370 THR A CA 1
ATOM 2958 C C . THR A 1 370 ? -4.91 -1.698 3.963 1 93.56 370 THR A C 1
ATOM 2960 O O . THR A 1 370 ? -4.652 -0.588 4.434 1 93.56 370 THR A O 1
ATOM 2963 N N . THR A 1 371 ? -4.109 -2.633 4.125 1 91.12 371 THR A N 1
ATOM 2964 C CA . THR A 1 371 ? -2.955 -2.623 5.02 1 91.12 371 THR A CA 1
ATOM 2965 C C . THR A 1 371 ? -1.831 -1.768 4.441 1 91.12 371 THR A C 1
ATOM 2967 O O . THR A 1 371 ? -1.791 -1.519 3.232 1 91.12 371 THR A O 1
ATOM 2970 N N . LEU A 1 372 ? -1.036 -1.233 5.293 1 93.19 372 LEU A N 1
ATOM 2971 C CA . LEU A 1 372 ? 0.253 -0.662 4.918 1 93.19 372 LEU A CA 1
ATOM 2972 C C . LEU A 1 372 ? 1.357 -1.711 5.004 1 93.19 372 LEU A C 1
ATOM 2974 O O . LEU A 1 372 ? 1.598 -2.281 6.07 1 93.19 372 LEU A O 1
ATOM 2978 N N . TYR A 1 373 ? 2.025 -1.915 3.973 1 90.88 373 TYR A N 1
ATOM 2979 C CA . TYR A 1 373 ? 3.025 -2.975 3.918 1 90.88 373 TYR A CA 1
ATOM 2980 C C . TYR A 1 373 ? 4.371 -2.482 4.438 1 90.88 373 TYR A C 1
ATOM 2982 O O . TYR A 1 373 ? 4.586 -1.275 4.578 1 90.88 373 TYR A O 1
ATOM 2990 N N . SER A 1 374 ? 5.297 -3.367 4.684 1 88.88 374 SER A N 1
ATOM 2991 C CA . SER A 1 374 ? 6.566 -3.109 5.355 1 88.88 374 SER A CA 1
ATOM 2992 C C . SER A 1 374 ? 7.391 -2.072 4.602 1 88.88 374 SER A C 1
ATOM 2994 O O . SER A 1 374 ? 7.945 -1.152 5.207 1 88.88 374 SER A O 1
ATOM 2996 N N . ARG A 1 375 ? 7.492 -2.176 3.336 1 90.25 375 ARG A N 1
ATOM 2997 C CA . ARG A 1 375 ? 8.305 -1.272 2.527 1 90.25 375 ARG A CA 1
ATOM 2998 C C . ARG A 1 375 ? 7.848 0.172 2.689 1 90.25 375 ARG A C 1
ATOM 3000 O O . ARG A 1 375 ? 8.656 1.098 2.641 1 90.25 375 ARG A O 1
ATOM 3007 N N . GLN A 1 376 ? 6.562 0.355 2.861 1 91.88 376 GLN A N 1
ATOM 3008 C CA . GLN A 1 376 ? 6.008 1.691 3.049 1 91.88 376 GLN A CA 1
ATOM 3009 C C . GLN A 1 376 ? 6.109 2.133 4.504 1 91.88 376 GLN A C 1
ATOM 3011 O O . GLN A 1 376 ? 6.359 3.307 4.789 1 91.88 376 GLN A O 1
ATOM 3016 N N . ALA A 1 377 ? 5.926 1.224 5.352 1 92.56 377 ALA A N 1
ATOM 3017 C CA . ALA A 1 377 ? 5.992 1.552 6.773 1 92.56 377 ALA A CA 1
ATOM 3018 C C . ALA A 1 377 ? 7.406 1.963 7.176 1 92.56 377 ALA A C 1
ATOM 3020 O O . ALA A 1 377 ? 7.586 2.811 8.055 1 92.56 377 ALA A O 1
ATOM 3021 N N . ASN A 1 378 ? 8.367 1.451 6.492 1 92.94 378 ASN A N 1
ATOM 3022 C CA . ASN A 1 378 ? 9.766 1.637 6.879 1 92.94 378 ASN A CA 1
ATOM 3023 C C . ASN A 1 378 ? 10.266 3.025 6.504 1 92.94 378 ASN A C 1
ATOM 3025 O O . ASN A 1 378 ? 11.359 3.426 6.91 1 92.94 378 ASN A O 1
ATOM 3029 N N . VAL A 1 379 ? 9.508 3.773 5.801 1 96.19 379 VAL A N 1
ATOM 3030 C CA . VAL A 1 379 ? 9.93 5.137 5.488 1 96.19 379 VAL A CA 1
ATOM 3031 C C . VAL A 1 379 ? 9.266 6.113 6.453 1 96.19 379 VAL A C 1
ATOM 3033 O O . VAL A 1 379 ? 9.508 7.32 6.391 1 96.19 379 VAL A O 1
ATOM 3036 N N . LEU A 1 380 ? 8.406 5.648 7.324 1 96.25 380 LEU A N 1
ATOM 3037 C CA . LEU A 1 380 ? 7.828 6.504 8.359 1 96.25 380 LEU A CA 1
ATOM 3038 C C . LEU A 1 380 ? 8.852 6.801 9.445 1 96.25 380 LEU A C 1
ATOM 3040 O O . LEU A 1 380 ? 9.523 5.891 9.938 1 96.25 380 LEU A O 1
ATOM 3044 N N . PRO A 1 381 ? 9.016 8.039 9.773 1 97.19 381 PRO A N 1
ATOM 3045 C CA . PRO A 1 381 ? 9.977 8.344 10.844 1 97.19 381 PRO A CA 1
ATOM 3046 C C . PRO A 1 381 ? 9.539 7.797 12.195 1 97.19 381 PRO A C 1
ATOM 3048 O O . PRO A 1 381 ? 8.352 7.824 12.523 1 97.19 381 PRO A O 1
ATOM 3051 N N . PRO A 1 382 ? 10.453 7.289 12.953 1 96.56 382 PRO A N 1
ATOM 3052 C CA . PRO A 1 382 ? 10.141 6.75 14.273 1 96.56 382 PRO A CA 1
ATOM 3053 C C . PRO A 1 382 ? 9.891 7.844 15.312 1 96.56 382 PRO A C 1
ATOM 3055 O O . PRO A 1 382 ? 10.656 7.977 16.266 1 96.56 382 PRO A O 1
ATOM 3058 N N . ILE A 1 383 ? 8.812 8.5 15.234 1 96.88 383 ILE A N 1
ATOM 3059 C CA . ILE A 1 383 ? 8.508 9.625 16.109 1 96.88 383 ILE A CA 1
ATOM 3060 C C . ILE A 1 383 ? 8.062 9.109 17.469 1 96.88 383 ILE A C 1
ATOM 3062 O O . ILE A 1 383 ? 7.512 8.016 17.578 1 96.88 383 ILE A O 1
ATOM 3066 N N . ASP A 1 384 ? 8.32 9.805 18.484 1 96.44 384 ASP A N 1
ATOM 3067 C CA . ASP A 1 384 ? 7.77 9.586 19.828 1 96.44 384 ASP A CA 1
ATOM 3068 C C . ASP A 1 384 ? 6.883 10.75 20.25 1 96.44 384 ASP A C 1
ATOM 3070 O O . ASP A 1 384 ? 6.617 11.656 19.453 1 96.44 384 ASP A O 1
ATOM 3074 N N . TYR A 1 385 ? 6.418 10.688 21.438 1 96.56 385 TYR A N 1
ATOM 3075 C CA . TYR A 1 385 ? 5.445 11.664 21.922 1 96.56 385 TYR A CA 1
ATOM 3076 C C . TYR A 1 385 ? 6.035 13.07 21.906 1 96.56 385 TYR A C 1
ATOM 3078 O O . TYR A 1 385 ? 5.383 14.016 21.453 1 96.56 385 TYR A O 1
ATOM 3086 N N . ASP A 1 386 ? 7.219 13.266 22.359 1 97.12 386 ASP A N 1
ATOM 3087 C CA . ASP A 1 386 ? 7.852 14.578 22.453 1 97.12 386 ASP A CA 1
ATOM 3088 C C . ASP A 1 386 ? 8.062 15.188 21.062 1 97.12 386 ASP A C 1
ATOM 3090 O O . ASP A 1 386 ? 7.84 16.375 20.859 1 97.12 386 ASP A O 1
ATOM 3094 N N . ILE A 1 387 ? 8.523 14.375 20.188 1 97.56 387 ILE A N 1
ATOM 3095 C CA . ILE A 1 387 ? 8.758 14.836 18.812 1 97.56 387 ILE A CA 1
ATOM 3096 C C . ILE A 1 387 ? 7.441 15.281 18.188 1 97.56 387 ILE A C 1
ATOM 3098 O O . ILE A 1 387 ? 7.352 16.375 17.625 1 97.56 387 ILE A O 1
ATOM 3102 N N . HIS A 1 388 ? 6.461 14.43 18.328 1 97.19 388 HIS A N 1
ATOM 3103 C CA . HIS A 1 388 ? 5.168 14.734 17.719 1 97.19 388 HIS A CA 1
ATOM 3104 C C . HIS A 1 388 ? 4.57 16.016 18.297 1 97.19 388 HIS A C 1
ATOM 3106 O O . HIS A 1 388 ? 4.156 16.906 17.547 1 97.19 388 HIS A O 1
ATOM 3112 N N . GLN A 1 389 ? 4.539 16.109 19.594 1 96.44 389 GLN A N 1
ATOM 3113 C CA . GLN A 1 389 ? 3.924 17.266 20.25 1 96.44 389 GLN A CA 1
ATOM 3114 C C . GLN A 1 389 ? 4.711 18.547 19.969 1 96.44 389 GLN A C 1
ATOM 3116 O O . GLN A 1 389 ? 4.125 19.609 19.781 1 96.44 389 GLN A O 1
ATOM 3121 N N . SER A 1 390 ? 6.016 18.438 19.953 1 97.38 390 SER A N 1
ATOM 3122 C CA . SER A 1 390 ? 6.828 19.609 19.641 1 97.38 390 SER A CA 1
ATOM 3123 C C . SER A 1 390 ? 6.543 20.125 18.234 1 97.38 390 SER A C 1
ATOM 3125 O O . SER A 1 390 ? 6.363 21.328 18.047 1 97.38 390 SER A O 1
ATOM 3127 N N . ARG A 1 391 ? 6.512 19.234 17.297 1 97.31 391 ARG A N 1
ATOM 3128 C CA . ARG A 1 391 ? 6.258 19.656 15.93 1 97.31 391 ARG A CA 1
ATOM 3129 C C . ARG A 1 391 ? 4.883 20.297 15.797 1 97.31 391 ARG A C 1
ATOM 3131 O O . ARG A 1 391 ? 4.734 21.344 15.148 1 97.31 391 ARG A O 1
ATOM 3138 N N . MET A 1 392 ? 3.873 19.672 16.406 1 97.44 392 MET A N 1
ATOM 3139 C CA . MET A 1 392 ? 2.521 20.219 16.312 1 97.44 392 MET A CA 1
ATOM 3140 C C . MET A 1 392 ? 2.449 21.594 16.969 1 97.44 392 MET A C 1
ATOM 3142 O O . MET A 1 392 ? 1.723 22.469 16.484 1 97.44 392 MET A O 1
ATOM 3146 N N . LEU A 1 393 ? 3.191 21.766 17.969 1 96.75 393 LEU A N 1
ATOM 3147 C CA . LEU A 1 393 ? 3.213 23.062 18.641 1 96.75 393 LEU A CA 1
ATOM 3148 C C . LEU A 1 393 ? 3.883 24.125 17.766 1 96.75 393 LEU A C 1
ATOM 3150 O O . LEU A 1 393 ? 3.436 25.266 17.703 1 96.75 393 LEU A O 1
ATOM 3154 N N . TRP A 1 394 ? 5.059 23.766 17.125 1 97.5 394 TRP A N 1
ATOM 3155 C CA . TRP A 1 394 ? 5.684 24.688 16.188 1 97.5 394 TRP A CA 1
ATOM 3156 C C . TRP A 1 394 ? 4.688 25.141 15.125 1 97.5 394 TRP A C 1
ATOM 3158 O O . TRP A 1 394 ? 4.566 26.328 14.836 1 97.5 394 TRP A O 1
ATOM 3168 N N . LEU A 1 395 ? 3.984 24.172 14.609 1 98 395 LEU A N 1
ATOM 3169 C CA . LEU A 1 395 ? 3.033 24.422 13.531 1 98 395 LEU A CA 1
ATOM 3170 C C . LEU A 1 395 ? 1.903 25.328 14 1 98 395 LEU A C 1
ATOM 3172 O O . LEU A 1 395 ? 1.54 26.281 13.312 1 98 395 LEU A O 1
ATOM 3176 N N . THR A 1 396 ? 1.356 25.062 15.156 1 98.06 396 THR A N 1
ATOM 3177 C CA . THR A 1 396 ? 0.255 25.844 15.695 1 98.06 396 THR A CA 1
ATOM 3178 C C . THR A 1 396 ? 0.708 27.266 16 1 98.06 396 THR A C 1
ATOM 3180 O O . THR A 1 396 ? -0.014 28.234 15.719 1 98.06 396 THR A O 1
ATOM 3183 N N . THR A 1 397 ? 1.854 27.359 16.562 1 97.94 397 THR A N 1
ATOM 3184 C CA . THR A 1 397 ? 2.396 28.672 16.875 1 97.94 397 THR A CA 1
ATOM 3185 C C . THR A 1 397 ? 2.539 29.516 15.617 1 97.94 397 THR A C 1
ATOM 3187 O O . THR A 1 397 ? 2.154 30.688 15.602 1 97.94 397 THR A O 1
ATOM 3190 N N . ASN A 1 398 ? 3.1 28.922 14.625 1 98.56 398 ASN A N 1
ATOM 3191 C CA . ASN A 1 398 ? 3.275 29.625 13.359 1 98.56 398 ASN A CA 1
ATOM 3192 C C . ASN A 1 398 ? 1.935 30 12.734 1 98.56 398 ASN A C 1
ATOM 3194 O O . ASN A 1 398 ? 1.771 31.109 12.234 1 98.56 398 ASN A O 1
ATOM 3198 N N . ALA A 1 399 ? 0.995 29.078 12.734 1 98.75 399 ALA A N 1
ATOM 3199 C CA . ALA A 1 399 ? -0.313 29.328 12.125 1 98.75 399 ALA A CA 1
ATOM 3200 C C . ALA A 1 399 ? -1.067 30.422 12.867 1 98.75 399 ALA A C 1
ATOM 3202 O O . ALA A 1 399 ? -1.702 31.281 12.25 1 98.75 399 ALA A O 1
ATOM 3203 N N . GLU A 1 400 ? -1.036 30.359 14.156 1 98.56 400 GLU A N 1
ATOM 3204 C CA . GLU A 1 400 ? -1.688 31.391 14.969 1 98.56 400 GLU A CA 1
ATOM 3205 C C . GLU A 1 400 ? -1.057 32.75 14.742 1 98.56 400 GLU A C 1
ATOM 3207 O O . GLU A 1 400 ? -1.763 33.75 14.641 1 98.56 400 GLU A O 1
ATOM 3212 N N . LYS A 1 401 ? 0.233 32.781 14.68 1 98.62 401 LYS A N 1
ATOM 3213 C CA . LYS A 1 401 ? 0.934 34.031 14.375 1 98.62 401 LYS A CA 1
ATOM 3214 C C . LYS A 1 401 ? 0.518 34.562 13.016 1 98.62 401 LYS A C 1
ATOM 3216 O O . LYS A 1 401 ? 0.247 35.781 12.875 1 98.62 401 LYS A O 1
ATOM 3221 N N . LEU A 1 402 ? 0.526 33.688 12.016 1 98.81 402 LEU A N 1
ATOM 3222 C CA . LEU A 1 402 ? 0.108 34.125 10.68 1 98.81 402 LEU A CA 1
ATOM 3223 C C . LEU A 1 402 ? -1.299 34.719 10.719 1 98.81 402 LEU A C 1
ATOM 3225 O O . LEU A 1 402 ? -1.549 35.781 10.133 1 98.81 402 LEU A O 1
ATOM 3229 N N . TYR A 1 403 ? -2.236 34.062 11.359 1 98.69 403 TYR A N 1
ATOM 3230 C CA . TYR A 1 403 ? -3.619 34.5 11.484 1 98.69 403 TYR A CA 1
ATOM 3231 C C . TYR A 1 403 ? -3.688 35.906 12.047 1 98.69 403 TYR A C 1
ATOM 3233 O O . TYR A 1 403 ? -4.352 36.781 11.484 1 98.69 403 TYR A O 1
ATOM 3241 N N . HIS A 1 404 ? -2.99 36.156 13.125 1 98.5 404 HIS A N 1
ATOM 3242 C CA . HIS A 1 404 ? -3.033 37.469 13.797 1 98.5 404 HIS A CA 1
ATOM 3243 C C . HIS A 1 404 ? -2.418 38.562 12.93 1 98.5 404 HIS A C 1
ATOM 3245 O O . HIS A 1 404 ? -2.912 39.688 12.891 1 98.5 404 HIS A O 1
ATOM 3251 N N . LEU A 1 405 ? -1.337 38.219 12.25 1 98.5 405 LEU A N 1
ATOM 3252 C CA . LEU A 1 405 ? -0.706 39.188 11.359 1 98.5 405 LEU A CA 1
ATOM 3253 C C . LEU A 1 405 ? -1.657 39.594 10.242 1 98.5 405 LEU A C 1
ATOM 3255 O O . LEU A 1 405 ? -1.774 40.781 9.922 1 98.5 405 LEU A O 1
ATOM 3259 N N . LEU A 1 406 ? -2.293 38.625 9.68 1 98.5 406 LEU A N 1
ATOM 3260 C CA . LEU A 1 406 ? -3.203 38.875 8.57 1 98.5 406 LEU A CA 1
ATOM 3261 C C . LEU A 1 406 ? -4.422 39.656 9.047 1 98.5 406 LEU A C 1
ATOM 3263 O O . LEU A 1 406 ? -4.883 40.594 8.359 1 98.5 406 LEU A O 1
ATOM 3267 N N . GLU A 1 407 ? -5 39.312 10.219 1 97.31 407 GLU A N 1
ATOM 3268 C CA . GLU A 1 407 ? -6.145 40 10.797 1 97.31 407 GLU A CA 1
ATOM 3269 C C . GLU A 1 407 ? -5.824 41.469 11.047 1 97.31 407 GLU A C 1
ATOM 3271 O O . GLU A 1 407 ? -6.668 42.344 10.836 1 97.31 407 GLU A O 1
ATOM 3276 N N . LYS A 1 408 ? -4.73 41.688 11.453 1 97 408 LYS A N 1
ATOM 3277 C CA . LYS A 1 408 ? -4.297 43.031 11.781 1 97 408 LYS A CA 1
ATOM 3278 C C . LYS A 1 408 ? -4.082 43.844 10.516 1 97 408 LYS A C 1
ATOM 3280 O O . LYS A 1 408 ? -4.406 45.031 10.484 1 97 408 LYS A O 1
ATOM 3285 N N . THR A 1 409 ? -3.635 43.281 9.453 1 95.69 409 THR A N 1
ATOM 3286 C CA . THR A 1 409 ? -3.143 44.062 8.312 1 95.69 409 THR A CA 1
ATOM 3287 C C . THR A 1 409 ? -4.18 44.094 7.195 1 95.69 409 THR A C 1
ATOM 3289 O O . THR A 1 409 ? -4.188 45.031 6.375 1 95.69 409 THR A O 1
ATOM 3292 N N . SER A 1 410 ? -5.047 43.062 7.125 1 94.38 410 SER A N 1
ATOM 3293 C CA . SER A 1 410 ? -5.797 42.938 5.879 1 94.38 410 SER A CA 1
ATOM 3294 C C . SER A 1 410 ? -7.254 42.562 6.148 1 94.38 410 SER A C 1
ATOM 3296 O O . SER A 1 410 ? -7.941 42.031 5.273 1 94.38 410 SER A O 1
ATOM 3298 N N . SER A 1 411 ? -7.793 42.844 7.258 1 93.5 411 SER A N 1
ATOM 3299 C CA . SER A 1 411 ? -9.148 42.469 7.641 1 93.5 411 SER A CA 1
ATOM 3300 C C . SER A 1 411 ? -10.188 43.219 6.84 1 93.5 411 SER A C 1
ATOM 3302 O O . SER A 1 411 ? -11.359 42.844 6.805 1 93.5 411 SER A O 1
ATOM 3304 N N . THR A 1 412 ? -9.859 44.281 6.129 1 92.38 412 THR A N 1
ATOM 3305 C CA . THR A 1 412 ? -10.805 45.094 5.355 1 92.38 412 THR A CA 1
ATOM 3306 C C . THR A 1 412 ? -11.078 44.438 4 1 92.38 412 THR A C 1
ATOM 3308 O O . THR A 1 412 ? -12.094 44.719 3.363 1 92.38 412 THR A O 1
ATOM 3311 N N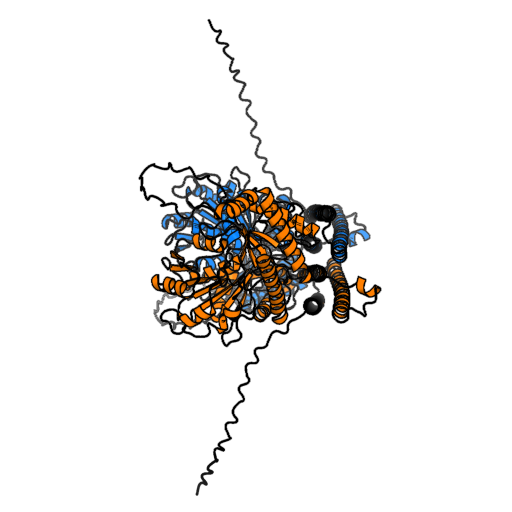 . VAL A 1 413 ? -10.234 43.531 3.6 1 93.12 413 VAL A N 1
ATOM 3312 C CA . VAL A 1 413 ? -10.391 43.031 2.244 1 93.12 413 VAL A CA 1
ATOM 3313 C C . VAL A 1 413 ? -10.609 41.5 2.289 1 93.12 413 VAL A C 1
ATOM 3315 O O . VAL A 1 413 ? -11.039 40.906 1.3 1 93.12 413 VAL A O 1
ATOM 3318 N N . ALA A 1 414 ? -10.352 40.938 3.439 1 96.69 414 ALA A N 1
ATOM 3319 C CA . ALA A 1 414 ? -10.531 39.469 3.541 1 96.69 414 ALA A CA 1
ATOM 3320 C C . ALA A 1 414 ? -10.859 39.062 4.973 1 96.69 414 ALA A C 1
ATOM 3322 O O . ALA A 1 414 ? -10.555 39.781 5.922 1 96.69 414 ALA A O 1
ATOM 3323 N N . GLN A 1 415 ? -11.547 37.969 5.066 1 97.12 415 GLN A N 1
ATOM 3324 C CA . GLN A 1 415 ? -11.797 37.344 6.348 1 97.12 415 GLN A CA 1
ATOM 3325 C C . GLN A 1 415 ? -10.844 36.156 6.574 1 97.12 415 GLN A C 1
ATOM 3327 O O . GLN A 1 415 ? -10.562 35.406 5.652 1 97.12 415 GLN A O 1
ATOM 3332 N N . PHE A 1 416 ? -10.328 36.094 7.758 1 98.25 416 PHE A N 1
ATOM 3333 C CA . PHE A 1 416 ? -9.383 35.031 8.117 1 98.25 416 PHE A CA 1
ATOM 3334 C C . PHE A 1 416 ? -9.93 34.188 9.242 1 98.25 416 PHE A C 1
ATOM 3336 O O . PHE A 1 416 ? -10.641 34.656 10.125 1 98.25 416 PHE A O 1
ATOM 3343 N N . ASN A 1 417 ? -9.656 32.875 9.18 1 97.75 417 ASN A N 1
ATOM 3344 C CA . ASN A 1 417 ? -10.117 31.969 10.234 1 97.75 417 ASN A CA 1
ATOM 3345 C C . ASN A 1 417 ? -8.977 31.094 10.758 1 97.75 417 ASN A C 1
ATOM 3347 O O . ASN A 1 417 ? -8.109 30.672 9.992 1 97.75 417 ASN A O 1
ATOM 3351 N N . PHE A 1 418 ? -8.93 30.859 11.977 1 98.44 418 PHE A N 1
ATOM 3352 C CA . PHE A 1 418 ? -8.125 29.953 12.789 1 98.44 418 PHE A CA 1
ATOM 3353 C C . PHE A 1 418 ? -8.852 29.609 14.086 1 98.44 418 PHE A C 1
ATOM 3355 O O . PHE A 1 418 ? -9.555 30.438 14.648 1 98.44 418 PHE A O 1
ATOM 3362 N N . PRO A 1 419 ? -8.688 28.375 14.539 1 98.12 419 PRO A N 1
ATOM 3363 C CA . PRO A 1 419 ? -9.391 28.031 15.781 1 98.12 419 PRO A CA 1
ATOM 3364 C C . PRO A 1 419 ? -8.711 28.594 17.016 1 98.12 419 PRO A C 1
ATOM 3366 O O . PRO A 1 419 ? -8.156 27.844 17.828 1 98.12 419 PRO A O 1
ATOM 3369 N N . ILE A 1 420 ? -8.828 29.75 17.328 1 96.62 420 ILE A N 1
ATOM 3370 C CA . ILE A 1 420 ? -8.117 30.469 18.375 1 96.62 420 ILE A CA 1
ATOM 3371 C C . ILE A 1 420 ? -8.531 29.922 19.734 1 96.62 420 ILE A C 1
ATOM 3373 O O . ILE A 1 420 ? -7.812 30.094 20.734 1 96.62 420 ILE A O 1
ATOM 3377 N N . HIS A 1 421 ? -9.68 29.312 19.875 1 97.31 421 HIS A N 1
ATOM 3378 C CA . HIS A 1 421 ? -10.211 28.844 21.141 1 97.31 421 HIS A CA 1
ATOM 3379 C C . HIS A 1 421 ? -9.789 27.406 21.406 1 97.31 421 HIS A C 1
ATOM 3381 O O . HIS A 1 421 ? -10.406 26.703 22.219 1 97.31 421 HIS A O 1
ATOM 3387 N N . TRP A 1 422 ? -8.789 26.891 20.719 1 97.38 422 TRP A N 1
ATOM 3388 C CA . TRP A 1 422 ? -8.398 25.5 20.812 1 97.38 422 TRP A CA 1
ATOM 3389 C C . TRP A 1 422 ? -8 25.141 22.234 1 97.38 422 TRP A C 1
ATOM 3391 O O . TRP A 1 422 ? -8.242 24.016 22.703 1 97.38 422 TRP A O 1
ATOM 3401 N N . ARG A 1 423 ? -7.438 26.047 22.969 1 96.81 423 ARG A N 1
ATOM 3402 C CA . ARG A 1 423 ? -7.066 25.797 24.359 1 96.81 423 ARG A CA 1
ATOM 3403 C C . ARG A 1 423 ? -8.297 25.516 25.203 1 96.81 423 ARG A C 1
ATOM 3405 O O . ARG A 1 423 ? -8.281 24.625 26.062 1 96.81 423 ARG A O 1
ATOM 3412 N N . LYS A 1 424 ? -9.305 26.266 24.969 1 97 424 LYS A N 1
ATOM 3413 C CA . LYS A 1 424 ? -10.547 26.109 25.719 1 97 424 LYS A CA 1
ATOM 3414 C C . LYS A 1 424 ? -11.18 24.734 25.453 1 97 424 LYS A C 1
ATOM 3416 O O . LYS A 1 424 ? -11.914 24.219 26.297 1 97 424 LYS A O 1
ATOM 3421 N N . LEU A 1 425 ? -10.906 24.156 24.375 1 97.5 425 LEU A N 1
ATOM 3422 C CA . LEU A 1 425 ? -11.461 22.875 24 1 97.5 425 LEU A CA 1
ATOM 3423 C C . LEU A 1 425 ? -10.672 21.734 24.641 1 97.5 425 LEU A C 1
ATOM 3425 O O . LEU A 1 425 ? -11.039 20.562 24.5 1 97.5 425 LEU A O 1
ATOM 3429 N N . GLY A 1 426 ? -9.531 22.094 25.266 1 96.06 426 GLY A N 1
ATOM 3430 C CA . GLY A 1 426 ? -8.688 21.078 25.891 1 96.06 426 GLY A CA 1
ATOM 3431 C C . GLY A 1 426 ? -7.707 20.438 24.938 1 96.06 426 GLY A C 1
ATOM 3432 O O . GLY A 1 426 ? -7.211 19.344 25.188 1 96.06 426 GLY A O 1
ATOM 3433 N N . TRP A 1 427 ? -7.453 21.047 23.812 1 97.31 427 TRP A N 1
ATOM 3434 C CA . TRP A 1 427 ? -6.531 20.484 22.828 1 97.31 427 TRP A CA 1
ATOM 3435 C C . TRP A 1 427 ? -5.086 20.828 23.172 1 97.31 427 TRP A C 1
ATOM 3437 O O . TRP A 1 427 ? -4.824 21.859 23.812 1 97.31 427 TRP A O 1
ATOM 3447 N N . GLY A 1 428 ? -4.199 19.969 22.781 1 95.81 428 GLY A N 1
ATOM 3448 C CA . GLY A 1 428 ? -2.779 20.219 22.953 1 95.81 428 GLY A CA 1
ATOM 3449 C C . GLY A 1 428 ? -2.223 21.203 21.938 1 95.81 428 GLY A C 1
ATOM 3450 O O . GLY A 1 428 ? -1.153 21.781 22.156 1 95.81 428 GLY A O 1
ATOM 3451 N N . HIS A 1 429 ? -2.91 21.422 20.859 1 96.75 429 HIS A N 1
ATOM 3452 C CA . HIS A 1 429 ? -2.545 22.359 19.812 1 96.75 429 HIS A CA 1
ATOM 3453 C C . HIS A 1 429 ? -3.736 22.672 18.906 1 96.75 429 HIS A C 1
ATOM 3455 O O . HIS A 1 429 ? -4.738 21.953 18.938 1 96.75 429 HIS A O 1
ATOM 3461 N N . GLY A 1 430 ? -3.611 23.719 18.109 1 95.94 430 GLY A N 1
ATOM 3462 C CA . GLY A 1 430 ? -4.719 24.156 17.281 1 95.94 430 GLY A CA 1
ATOM 3463 C C . GLY A 1 430 ? -4.539 23.812 15.812 1 95.94 430 GLY A C 1
ATOM 3464 O O . GLY A 1 430 ? -5.234 24.344 14.945 1 95.94 430 GLY A O 1
ATOM 3465 N N . GLY A 1 431 ? -3.6 22.891 15.453 1 97.25 431 GLY A N 1
ATOM 3466 C CA . GLY A 1 431 ? -3.336 22.578 14.062 1 97.25 431 GLY A CA 1
ATOM 3467 C C . GLY A 1 431 ? -2.545 23.641 13.344 1 97.25 431 GLY A C 1
ATOM 3468 O O . GLY A 1 431 ? -1.893 24.469 13.977 1 97.25 431 GLY A O 1
ATOM 3469 N N . ASN A 1 432 ? -2.576 23.641 12 1 98.25 432 ASN A N 1
ATOM 3470 C CA . ASN A 1 432 ? -1.698 24.562 11.289 1 98.25 432 ASN A CA 1
ATOM 3471 C C . ASN A 1 432 ? -2.402 25.203 10.094 1 98.25 432 ASN A C 1
ATOM 3473 O O . ASN A 1 432 ? -1.749 25.656 9.156 1 98.25 432 ASN A O 1
ATOM 3477 N N . VAL A 1 433 ? -3.73 25.203 10.094 1 98.12 433 VAL A N 1
ATOM 3478 C CA . VAL A 1 433 ? -4.488 25.672 8.93 1 98.12 433 VAL A CA 1
ATOM 3479 C C . VAL A 1 433 ? -5.051 27.062 9.211 1 98.12 433 VAL A C 1
ATOM 3481 O O . VAL A 1 433 ? -5.617 27.312 10.273 1 98.12 433 VAL A O 1
ATOM 3484 N N . VAL A 1 434 ? -4.859 27.984 8.305 1 98.56 434 VAL A N 1
ATOM 3485 C CA . VAL A 1 434 ? -5.52 29.281 8.242 1 98.56 434 VAL A CA 1
ATOM 3486 C C . VAL A 1 434 ? -6.32 29.391 6.949 1 98.56 434 VAL A C 1
ATOM 3488 O O . VAL A 1 434 ? -5.816 29.078 5.871 1 98.56 434 VAL A O 1
ATOM 3491 N N . THR A 1 435 ? -7.559 29.766 7.059 1 97.62 435 THR A N 1
ATOM 3492 C CA . THR A 1 435 ? -8.359 29.906 5.848 1 97.62 435 THR A CA 1
ATOM 3493 C C . THR A 1 435 ? -8.641 31.375 5.551 1 97.62 435 THR A C 1
ATOM 3495 O O . THR A 1 435 ? -8.594 32.219 6.449 1 97.62 435 THR A O 1
ATOM 3498 N N . ILE A 1 436 ? -8.914 31.734 4.293 1 98 436 ILE A N 1
ATOM 3499 C CA . ILE A 1 436 ? -9.133 33.094 3.83 1 98 436 ILE A CA 1
ATOM 3500 C C . ILE A 1 436 ? -10.375 33.156 2.938 1 98 436 ILE A C 1
ATOM 3502 O O . ILE A 1 436 ? -10.484 32.375 1.983 1 98 436 ILE A O 1
ATOM 3506 N N . ARG A 1 437 ? -11.234 33.938 3.234 1 96.56 437 ARG A N 1
ATOM 3507 C CA . ARG A 1 437 ? -12.328 34.312 2.336 1 96.56 437 ARG A CA 1
ATOM 3508 C C . ARG A 1 437 ? -12.156 35.719 1.823 1 96.56 437 ARG A C 1
ATOM 3510 O O . ARG A 1 437 ? -12.047 36.656 2.611 1 96.56 437 ARG A O 1
ATOM 3517 N N . LEU A 1 438 ? -12.156 35.844 0.566 1 96.06 438 LEU A N 1
ATOM 3518 C CA . LEU A 1 438 ? -12 37.188 -0.03 1 96.06 438 LEU A CA 1
ATOM 3519 C C . LEU A 1 438 ? -13.32 37.938 -0.001 1 96.06 438 LEU A C 1
ATOM 3521 O O . LEU A 1 438 ? -14.375 37.375 -0.309 1 96.06 438 LEU A O 1
ATOM 3525 N N . ILE A 1 439 ? -13.227 39.188 0.364 1 93.94 439 ILE A N 1
ATOM 3526 C CA . ILE A 1 439 ? -14.422 40.031 0.411 1 93.94 439 ILE A CA 1
ATOM 3527 C C . ILE A 1 439 ? -14.688 40.625 -0.967 1 93.94 439 ILE A C 1
ATOM 3529 O O . ILE A 1 439 ? -13.781 41.188 -1.588 1 93.94 439 ILE A O 1
ATOM 3533 N N . GLY A 1 440 ? -15.891 40.531 -1.397 1 90 440 GLY A N 1
ATOM 3534 C CA . GLY A 1 440 ? -16.281 41.094 -2.686 1 90 440 GLY A CA 1
ATOM 3535 C C . GLY A 1 440 ? -17.109 40.125 -3.521 1 90 440 GLY A C 1
ATOM 3536 O O . GLY A 1 440 ? -17.156 38.938 -3.229 1 90 440 GLY A O 1
ATOM 3537 N N . ASP A 1 441 ? -17.75 40.688 -4.516 1 86.81 441 ASP A N 1
ATOM 3538 C CA . ASP A 1 441 ? -18.609 39.906 -5.383 1 86.81 441 ASP A CA 1
ATOM 3539 C C . ASP A 1 441 ? -17.781 38.938 -6.254 1 86.81 441 ASP A C 1
ATOM 3541 O O . ASP A 1 441 ? -16.812 39.375 -6.887 1 86.81 441 ASP A O 1
ATOM 3545 N N . GLN A 1 442 ? -18.062 37.688 -6.246 1 88.94 442 GLN A N 1
ATOM 3546 C CA . GLN A 1 442 ? -17.531 36.656 -7.113 1 88.94 442 GLN A CA 1
ATOM 3547 C C . GLN A 1 442 ? -16.047 36.438 -6.84 1 88.94 442 GLN A C 1
ATOM 3549 O O . GLN A 1 442 ? -15.352 35.781 -7.629 1 88.94 442 GLN A O 1
ATOM 3554 N N . MET A 1 443 ? -15.547 36.938 -5.75 1 93.44 443 MET A N 1
ATOM 3555 C CA . MET A 1 443 ? -14.125 36.875 -5.441 1 93.44 443 MET A CA 1
ATOM 3556 C C . MET A 1 443 ? -13.727 35.469 -5.027 1 93.44 443 MET A C 1
ATOM 3558 O O . MET A 1 443 ? -12.547 35.094 -5.062 1 93.44 443 MET A O 1
ATOM 3562 N N . ASN A 1 444 ? -14.656 34.656 -4.672 1 94.69 444 ASN A N 1
ATOM 3563 C CA . ASN A 1 444 ? -14.344 33.312 -4.164 1 94.69 444 ASN A CA 1
ATOM 3564 C C . ASN A 1 444 ? -14.711 32.25 -5.172 1 94.69 444 ASN A C 1
ATOM 3566 O O . ASN A 1 444 ? -14.875 31.078 -4.805 1 94.69 444 ASN A O 1
ATOM 3570 N N . LYS A 1 445 ? -14.859 32.625 -6.395 1 92.06 445 LYS A N 1
ATOM 3571 C CA . LYS A 1 445 ? -14.953 31.656 -7.477 1 92.06 445 LYS A CA 1
ATOM 3572 C C . LYS A 1 445 ? -13.57 31.141 -7.875 1 92.06 445 LYS A C 1
ATOM 3574 O O . LYS A 1 445 ? -12.57 31.828 -7.691 1 92.06 445 LYS A O 1
ATOM 3579 N N . ARG A 1 446 ? -13.469 30 -8.477 1 90.56 446 ARG A N 1
ATOM 3580 C CA . ARG A 1 446 ? -12.219 29.297 -8.727 1 90.56 446 ARG A CA 1
ATOM 3581 C C . ARG A 1 446 ? -11.273 30.141 -9.57 1 90.56 446 ARG A C 1
ATOM 3583 O O . ARG A 1 446 ? -10.094 30.266 -9.234 1 90.56 446 ARG A O 1
ATOM 3590 N N . PRO A 1 447 ? -11.734 30.734 -10.664 1 91.06 447 PRO A N 1
ATOM 3591 C CA . PRO A 1 447 ? -10.805 31.531 -11.461 1 91.06 447 PRO A CA 1
ATOM 3592 C C . PRO A 1 447 ? -10.18 32.688 -10.672 1 91.06 447 PRO A C 1
ATOM 3594 O O . PRO A 1 447 ? -9 33 -10.844 1 91.06 447 PRO A O 1
ATOM 3597 N N . SER A 1 448 ? -10.977 33.281 -9.859 1 94.38 448 SER A N 1
ATOM 3598 C CA . SER A 1 448 ? -10.477 34.375 -9.023 1 94.38 448 SER A CA 1
ATOM 3599 C C . SER A 1 448 ? -9.469 33.875 -8 1 94.38 448 SER A C 1
ATOM 3601 O O . SER A 1 448 ? -8.422 34.5 -7.797 1 94.38 448 SER A O 1
ATOM 3603 N N . LEU A 1 449 ? -9.812 32.812 -7.375 1 95.12 449 LEU A N 1
ATOM 3604 C CA . LEU A 1 449 ? -8.922 32.25 -6.367 1 95.12 449 LEU A CA 1
ATOM 3605 C C . LEU A 1 449 ? -7.613 31.797 -6.996 1 95.12 449 LEU A C 1
ATOM 3607 O O . LEU A 1 449 ? -6.555 31.891 -6.375 1 95.12 449 LEU A O 1
ATOM 3611 N N . ASP A 1 450 ? -7.707 31.281 -8.164 1 93.12 450 ASP A N 1
ATOM 3612 C CA . ASP A 1 450 ? -6.5 30.859 -8.875 1 93.12 450 ASP A CA 1
ATOM 3613 C C . ASP A 1 450 ? -5.605 32.062 -9.172 1 93.12 450 ASP A C 1
ATOM 3615 O O . ASP A 1 450 ? -4.383 31.984 -9.055 1 93.12 450 ASP A O 1
ATOM 3619 N N . ARG A 1 451 ? -6.215 33.094 -9.625 1 94.81 451 ARG A N 1
ATOM 3620 C CA . ARG A 1 451 ? -5.465 34.312 -9.867 1 94.81 451 ARG A CA 1
ATOM 3621 C C . ARG A 1 451 ? -4.832 34.844 -8.586 1 94.81 451 ARG A C 1
ATOM 3623 O O . ARG A 1 451 ? -3.666 35.25 -8.578 1 94.81 451 ARG A O 1
ATOM 3630 N N . PHE A 1 452 ? -5.594 34.906 -7.562 1 96.88 452 PHE A N 1
ATOM 3631 C CA . PHE A 1 452 ? -5.094 35.312 -6.258 1 96.88 452 PHE A CA 1
ATOM 3632 C C . PHE A 1 452 ? -3.885 34.5 -5.848 1 96.88 452 PHE A C 1
ATOM 3634 O O . PHE A 1 452 ? -2.873 35.031 -5.398 1 96.88 452 PHE A O 1
ATOM 3641 N N . THR A 1 453 ? -3.988 33.188 -5.996 1 96.19 453 THR A N 1
ATOM 3642 C CA . THR A 1 453 ? -2.91 32.281 -5.625 1 96.19 453 THR A CA 1
ATOM 3643 C C . THR A 1 453 ? -1.636 32.625 -6.398 1 96.19 453 THR A C 1
ATOM 3645 O O . THR A 1 453 ? -0.542 32.625 -5.828 1 96.19 453 THR A O 1
ATOM 3648 N N . SER A 1 454 ? -1.815 32.844 -7.656 1 95.56 454 SER A N 1
ATOM 3649 C CA . SER A 1 454 ? -0.672 33.188 -8.5 1 95.56 454 SER A CA 1
ATOM 3650 C C . SER A 1 454 ? -0.007 34.469 -8.023 1 95.56 454 SER A C 1
ATOM 3652 O O . SER A 1 454 ? 1.222 34.562 -8.016 1 95.56 454 SER A O 1
ATOM 3654 N N . LEU A 1 455 ? -0.772 35.438 -7.648 1 97.69 455 LEU A N 1
ATOM 3655 C CA . LEU A 1 455 ? -0.255 36.719 -7.156 1 97.69 455 LEU A CA 1
ATOM 3656 C C . LEU A 1 455 ? 0.486 36.531 -5.836 1 97.69 455 LEU A C 1
ATOM 3658 O O . LEU A 1 455 ? 1.521 37.156 -5.605 1 97.69 455 LEU A O 1
ATOM 3662 N N . VAL A 1 456 ? -0.064 35.688 -5.008 1 98.44 456 VAL A N 1
ATOM 3663 C CA . VAL A 1 456 ? 0.574 35.406 -3.725 1 98.44 456 VAL A CA 1
ATOM 3664 C C . VAL A 1 456 ? 1.924 34.719 -3.953 1 98.44 456 VAL A C 1
ATOM 3666 O O . VAL A 1 456 ? 2.916 35.062 -3.305 1 98.44 456 VAL A O 1
ATOM 3669 N N . LEU A 1 457 ? 2.002 33.781 -4.863 1 97.25 457 LEU A N 1
ATOM 3670 C CA . LEU A 1 457 ? 3.238 33.062 -5.121 1 97.25 457 LEU A CA 1
ATOM 3671 C C . LEU A 1 457 ? 4.293 33.969 -5.734 1 97.25 457 LEU A C 1
ATOM 3673 O O . LEU A 1 457 ? 5.48 33.875 -5.414 1 97.25 457 LEU A O 1
ATOM 3677 N N . ARG A 1 458 ? 3.867 34.844 -6.609 1 97.25 458 ARG A N 1
ATOM 3678 C CA . ARG A 1 458 ? 4.793 35.844 -7.141 1 97.25 458 ARG A CA 1
ATOM 3679 C C . ARG A 1 458 ? 5.332 36.719 -6.035 1 97.25 458 ARG A C 1
ATOM 3681 O O . ARG A 1 458 ? 6.523 37.062 -6.008 1 97.25 458 ARG A O 1
ATOM 3688 N N . ALA A 1 459 ? 4.426 37.188 -5.184 1 98.44 459 ALA A N 1
ATOM 3689 C CA . ALA A 1 459 ? 4.832 38 -4.039 1 98.44 459 ALA A CA 1
ATOM 3690 C C . ALA A 1 459 ? 5.781 37.219 -3.129 1 98.44 459 ALA A C 1
ATOM 3692 O O . ALA A 1 459 ? 6.691 37.781 -2.531 1 98.44 459 ALA A O 1
ATOM 3693 N N . ALA A 1 460 ? 5.508 35.969 -2.965 1 98.5 460 ALA A N 1
ATOM 3694 C CA . ALA A 1 460 ? 6.387 35.125 -2.156 1 98.5 460 ALA A CA 1
ATOM 3695 C C . ALA A 1 460 ? 7.801 35.094 -2.732 1 98.5 460 ALA A C 1
ATOM 3697 O O . ALA A 1 460 ? 8.781 35.125 -1.987 1 98.5 460 ALA A O 1
ATOM 3698 N N . ASP A 1 461 ? 7.887 35.031 -4.043 1 97.12 461 ASP A N 1
ATOM 3699 C CA . ASP A 1 461 ? 9.188 35.094 -4.695 1 97.12 461 ASP A CA 1
ATOM 3700 C C . ASP A 1 461 ? 9.883 36.438 -4.359 1 97.12 461 ASP A C 1
ATOM 3702 O O . ASP A 1 461 ? 11.086 36.438 -4.082 1 97.12 461 ASP A O 1
ATOM 3706 N N . GLU A 1 462 ? 9.156 37.5 -4.383 1 97.62 462 GLU A N 1
ATOM 3707 C CA . GLU A 1 462 ? 9.68 38.812 -4.082 1 97.62 462 GLU A CA 1
ATOM 3708 C C . GLU A 1 462 ? 10.164 38.906 -2.635 1 97.62 462 GLU A C 1
ATOM 3710 O O . GLU A 1 462 ? 11.133 39.594 -2.338 1 97.62 462 GLU A O 1
ATOM 3715 N N . GLU A 1 463 ? 9.453 38.219 -1.774 1 97.56 463 GLU A N 1
ATOM 3716 C CA . GLU A 1 463 ? 9.773 38.25 -0.35 1 97.56 463 GLU A CA 1
ATOM 3717 C C . GLU A 1 463 ? 10.867 37.219 -0.009 1 97.56 463 GLU A C 1
ATOM 3719 O O . GLU A 1 463 ? 11.367 37.188 1.117 1 97.56 463 GLU A O 1
ATOM 3724 N N . GLY A 1 464 ? 11.242 36.344 -0.995 1 96.62 464 GLY A N 1
ATOM 3725 C CA . GLY A 1 464 ? 12.289 35.344 -0.794 1 96.62 464 GLY A CA 1
ATOM 3726 C C . GLY A 1 464 ? 11.859 34.219 0.115 1 96.62 464 GLY A C 1
ATOM 3727 O O . GLY A 1 464 ? 12.672 33.719 0.891 1 96.62 464 GLY A O 1
ATOM 3728 N N . VAL A 1 465 ? 10.586 33.906 0.149 1 97.81 465 VAL A N 1
ATOM 3729 C CA . VAL A 1 465 ? 10.094 32.812 1.017 1 97.81 465 VAL A CA 1
ATOM 3730 C C . VAL A 1 465 ? 9.508 31.703 0.17 1 97.81 465 VAL A C 1
ATOM 3732 O O . VAL A 1 465 ? 8.914 31.953 -0.879 1 97.81 465 VAL A O 1
ATOM 3735 N N . ALA A 1 466 ? 9.68 30.516 0.612 1 97.5 466 ALA A N 1
ATOM 3736 C CA . ALA A 1 466 ? 9.18 29.344 -0.106 1 97.5 466 ALA A CA 1
ATOM 3737 C C . ALA A 1 466 ? 7.707 29.109 0.196 1 97.5 466 ALA A C 1
ATOM 3739 O O . ALA A 1 466 ? 7.285 29.156 1.354 1 97.5 466 ALA A O 1
ATOM 3740 N N . MET A 1 467 ? 6.891 28.844 -0.777 1 97.94 467 MET A N 1
ATOM 3741 C CA . MET A 1 467 ? 5.488 28.438 -0.716 1 97.94 467 MET A CA 1
ATOM 3742 C C . MET A 1 467 ? 5.141 27.516 -1.875 1 97.94 467 MET A C 1
ATOM 3744 O O . MET A 1 467 ? 5.742 27.609 -2.947 1 97.94 467 MET A O 1
ATOM 3748 N N . THR A 1 468 ? 4.211 26.641 -1.636 1 95.62 468 THR A N 1
ATOM 3749 C CA . THR A 1 468 ? 3.748 25.766 -2.705 1 95.62 468 THR A CA 1
ATOM 3750 C C . THR A 1 468 ? 2.229 25.828 -2.834 1 95.62 468 THR A C 1
ATOM 3752 O O . THR A 1 468 ? 1.538 26.25 -1.901 1 95.62 468 THR A O 1
ATOM 3755 N N . LYS A 1 469 ? 1.749 25.469 -4.02 1 94.94 469 LYS A N 1
ATOM 3756 C CA . LYS A 1 469 ? 0.32 25.359 -4.297 1 94.94 469 LYS A CA 1
ATOM 3757 C C . LYS A 1 469 ? -0.096 23.906 -4.492 1 94.94 469 LYS A C 1
ATOM 3759 O O . LYS A 1 469 ? 0.47 23.203 -5.328 1 94.94 469 LYS A O 1
ATOM 3764 N N . GLY A 1 470 ? -0.998 23.484 -3.717 1 90.75 470 GLY A N 1
ATOM 3765 C CA . GLY A 1 470 ? -1.502 22.125 -3.826 1 90.75 470 GLY A CA 1
ATOM 3766 C C . GLY A 1 470 ? -2.34 21.703 -2.637 1 90.75 470 GLY A C 1
ATOM 3767 O O . GLY A 1 470 ? -2.438 22.438 -1.647 1 90.75 470 GLY A O 1
ATOM 3768 N N . GLY A 1 471 ? -2.961 20.531 -2.785 1 87.81 471 GLY A N 1
ATOM 3769 C CA . GLY A 1 471 ? -3.699 19.953 -1.672 1 87.81 471 GLY A CA 1
ATOM 3770 C C . GLY A 1 471 ? -2.803 19.344 -0.611 1 87.81 471 GLY A C 1
ATOM 3771 O O . GLY A 1 471 ? -1.586 19.266 -0.795 1 87.81 471 GLY A O 1
ATOM 3772 N N . GLY A 1 472 ? -3.443 18.938 0.493 1 88.44 472 GLY A N 1
ATOM 3773 C CA . GLY A 1 472 ? -2.717 18.344 1.602 1 88.44 472 GLY A CA 1
ATOM 3774 C C . GLY A 1 472 ? -2.314 19.359 2.662 1 88.44 472 GLY A C 1
ATOM 3775 O O . GLY A 1 472 ? -2.312 20.562 2.412 1 88.44 472 GLY A O 1
ATOM 3776 N N . LEU A 1 473 ? -1.96 18.859 3.812 1 90.94 473 LEU A N 1
ATOM 3777 C CA . LEU A 1 473 ? -1.586 19.703 4.934 1 90.94 473 LEU A CA 1
ATOM 3778 C C . LEU A 1 473 ? -0.521 19.031 5.797 1 90.94 473 LEU A C 1
ATOM 3780 O O . LEU A 1 473 ? -0.179 17.875 5.578 1 90.94 473 LEU A O 1
ATOM 3784 N N . GLY A 1 474 ? 0.048 19.812 6.609 1 92.44 474 GLY A N 1
ATOM 3785 C CA . GLY A 1 474 ? 0.974 19.266 7.594 1 92.44 474 GLY A CA 1
ATOM 3786 C C . GLY A 1 474 ? 2.406 19.219 7.098 1 92.44 474 GLY A C 1
ATOM 3787 O O . GLY A 1 474 ? 3.271 18.625 7.742 1 92.44 474 GLY A O 1
ATOM 3788 N N . PHE A 1 475 ? 2.678 19.859 6.004 1 94.25 475 PHE A N 1
ATOM 3789 C CA . PHE A 1 475 ? 4.027 19.891 5.457 1 94.25 475 PHE A CA 1
ATOM 3790 C C . PHE A 1 475 ? 4.863 20.969 6.121 1 94.25 475 PHE A C 1
ATOM 3792 O O . PHE A 1 475 ? 4.34 21.781 6.898 1 94.25 475 PHE A O 1
ATOM 3799 N N . SER A 1 476 ? 6.152 20.906 5.824 1 95.69 476 SER A N 1
ATOM 3800 C CA . SER A 1 476 ? 7.043 21.875 6.469 1 95.69 476 SER A CA 1
ATOM 3801 C C . SER A 1 476 ? 7.07 23.203 5.711 1 95.69 476 SER A C 1
ATOM 3803 O O . SER A 1 476 ? 7.461 24.219 6.262 1 95.69 476 SER A O 1
ATOM 3805 N N . VAL A 1 477 ? 6.734 23.156 4.441 1 97 477 VAL A N 1
ATOM 3806 C CA . VAL A 1 477 ? 6.613 24.359 3.615 1 97 477 VAL A CA 1
ATOM 3807 C C . VAL A 1 477 ? 5.156 24.812 3.572 1 97 477 VAL A C 1
ATOM 3809 O O . VAL A 1 477 ? 4.246 23.984 3.455 1 97 477 VAL A O 1
ATOM 3812 N N . THR A 1 478 ? 4.988 26.141 3.734 1 98.38 478 THR A N 1
ATOM 3813 C CA . THR A 1 478 ? 3.627 26.656 3.684 1 98.38 478 THR A CA 1
ATOM 3814 C C . THR A 1 478 ? 2.979 26.359 2.338 1 98.38 478 THR A C 1
ATOM 3816 O O . THR A 1 478 ? 3.578 26.594 1.285 1 98.38 478 THR A O 1
ATOM 3819 N N . ARG A 1 479 ? 1.791 25.859 2.408 1 96.62 479 ARG A N 1
ATOM 3820 C CA . ARG A 1 479 ? 1.059 25.484 1.203 1 96.62 479 ARG A CA 1
ATOM 3821 C C . ARG A 1 479 ? -0.256 26.266 1.102 1 96.62 479 ARG A C 1
ATOM 3823 O O . ARG A 1 479 ? -0.982 26.391 2.09 1 96.62 479 ARG A O 1
ATOM 3830 N N . ILE A 1 480 ? -0.495 26.797 -0.101 1 96.62 480 ILE A N 1
ATOM 3831 C CA . ILE A 1 480 ? -1.719 27.531 -0.391 1 96.62 480 ILE A CA 1
ATOM 3832 C C . ILE A 1 480 ? -2.574 26.75 -1.381 1 96.62 480 ILE A C 1
ATOM 3834 O O . ILE A 1 480 ? -2.051 26.141 -2.324 1 96.62 480 ILE A O 1
ATOM 3838 N N . TRP A 1 481 ? -3.891 26.734 -1.091 1 93.5 481 TRP A N 1
ATOM 3839 C CA . TRP A 1 481 ? -4.762 25.906 -1.915 1 93.5 481 TRP A CA 1
ATOM 3840 C C . TRP A 1 481 ? -6.176 26.484 -1.961 1 93.5 481 TRP A C 1
ATOM 3842 O O . TRP A 1 481 ? -6.793 26.703 -0.918 1 93.5 481 TRP A O 1
ATOM 3852 N N . PRO A 1 482 ? -6.668 26.719 -3.258 1 92.88 482 PRO A N 1
ATOM 3853 C CA . PRO A 1 482 ? -8.109 27 -3.35 1 92.88 482 PRO A CA 1
ATOM 3854 C C . PRO A 1 482 ? -8.961 25.766 -3.061 1 92.88 482 PRO A C 1
ATOM 3856 O O . PRO A 1 482 ? -9.109 24.891 -3.922 1 92.88 482 PRO A O 1
ATOM 3859 N N . SER A 1 483 ? -9.492 25.703 -1.956 1 89.38 483 SER A N 1
ATOM 3860 C CA . SER A 1 483 ? -10.227 24.531 -1.49 1 89.38 483 SER A CA 1
ATOM 3861 C C . SER A 1 483 ? -11.695 24.625 -1.885 1 89.38 483 SER A C 1
ATOM 3863 O O . SER A 1 483 ? -12.273 25.703 -1.936 1 89.38 483 SER A O 1
ATOM 3865 N N . THR A 1 484 ? -12.242 23.469 -2.223 1 78.88 484 THR A N 1
ATOM 3866 C CA . THR A 1 484 ? -13.672 23.359 -2.479 1 78.88 484 THR A CA 1
ATOM 3867 C C . THR A 1 484 ? -14.391 22.734 -1.283 1 78.88 484 THR A C 1
ATOM 3869 O O . THR A 1 484 ? -13.984 21.688 -0.782 1 78.88 484 THR A O 1
ATOM 3872 N N . PRO A 1 485 ? -15.375 23.531 -0.86 1 67.5 485 PRO A N 1
ATOM 3873 C CA . PRO A 1 485 ? -16.094 22.984 0.291 1 67.5 485 PRO A CA 1
ATOM 3874 C C . PRO A 1 485 ? -16.906 21.734 -0.064 1 67.5 485 PRO A C 1
ATOM 3876 O O . PRO A 1 485 ? -17.406 21.625 -1.184 1 67.5 485 PRO A O 1
ATOM 3879 N N . PHE A 1 486 ? -16.766 20.75 0.71 1 62.91 486 PHE A N 1
ATOM 3880 C CA . PHE A 1 486 ? -17.578 19.578 0.48 1 62.91 486 PHE A CA 1
ATOM 3881 C C . PHE A 1 486 ? -18.891 19.656 1.273 1 62.91 486 PHE A C 1
ATOM 3883 O O . PHE A 1 486 ? -19.547 18.641 1.499 1 62.91 486 PHE A O 1
ATOM 3890 N N . ILE A 1 487 ? -19.109 20.797 1.845 1 58.97 487 ILE A N 1
ATOM 3891 C CA . ILE A 1 487 ? -20.406 21.094 2.461 1 58.97 487 ILE A CA 1
ATOM 3892 C C . ILE A 1 487 ? -21.297 21.828 1.464 1 58.97 487 ILE A C 1
ATOM 3894 O O . ILE A 1 487 ? -20.812 22.625 0.653 1 58.97 487 ILE A O 1
ATOM 3898 N N . ARG A 1 488 ? -22.516 21.516 1.45 1 60.72 488 ARG A N 1
ATOM 3899 C CA . ARG A 1 488 ? -23.5 22.031 0.509 1 60.72 488 ARG A CA 1
ATOM 3900 C C . ARG A 1 488 ? -23.531 23.562 0.54 1 60.72 488 ARG A C 1
ATOM 3902 O O . ARG A 1 488 ? -23.5 24.172 1.613 1 60.72 488 ARG A O 1
ATOM 3909 N N . ASP A 1 489 ? -23.359 24.188 -0.578 1 62.97 489 ASP A N 1
ATOM 3910 C CA . ASP A 1 489 ? -23.641 25.578 -0.937 1 62.97 489 ASP A CA 1
ATOM 3911 C C . ASP A 1 489 ? -22.562 26.516 -0.39 1 62.97 489 ASP A C 1
ATOM 3913 O O . ASP A 1 489 ? -22.859 27.672 -0.058 1 62.97 489 ASP A O 1
ATOM 3917 N N . GLU A 1 490 ? -21.453 26.016 -0.104 1 76 490 GLU A N 1
ATOM 3918 C CA . GLU A 1 490 ? -20.391 26.906 0.328 1 76 490 GLU A CA 1
ATOM 3919 C C . GLU A 1 490 ? -19.422 27.188 -0.813 1 76 490 GLU A C 1
ATOM 3921 O O . GLU A 1 490 ? -19.094 26.312 -1.604 1 76 490 GLU A O 1
ATOM 3926 N N . ASP A 1 491 ? -19.125 28.453 -0.926 1 84.19 491 ASP A N 1
ATOM 3927 C CA . ASP A 1 491 ? -18.156 28.859 -1.937 1 84.19 491 ASP A CA 1
ATOM 3928 C C . ASP A 1 491 ? -16.75 28.328 -1.615 1 84.19 491 ASP A C 1
ATOM 3930 O O . ASP A 1 491 ? -16.438 28.078 -0.45 1 84.19 491 ASP A O 1
ATOM 3934 N N . PRO A 1 492 ? -16.031 28.188 -2.686 1 91.69 492 PRO A N 1
ATOM 3935 C CA . PRO A 1 492 ? -14.625 27.875 -2.441 1 91.69 492 PRO A CA 1
ATOM 3936 C C . PRO A 1 492 ? -13.922 28.938 -1.592 1 91.69 492 PRO A C 1
ATOM 3938 O O . PRO A 1 492 ? -14.422 30.047 -1.454 1 91.69 492 PRO A O 1
ATOM 3941 N N . TYR A 1 493 ? -12.859 28.562 -0.986 1 94.31 493 TYR A N 1
ATOM 3942 C CA . TYR A 1 493 ? -12.07 29.438 -0.118 1 94.31 493 TYR A CA 1
ATOM 3943 C C . TYR A 1 493 ? -10.586 29.094 -0.207 1 94.31 493 TYR A C 1
ATOM 3945 O O . TYR A 1 493 ? -10.203 28.109 -0.843 1 94.31 493 TYR A O 1
ATOM 3953 N N . MET A 1 494 ? -9.781 29.969 0.298 1 96.31 494 MET A N 1
ATOM 3954 C CA . MET A 1 494 ? -8.344 29.719 0.308 1 96.31 494 MET A CA 1
ATOM 3955 C C . MET A 1 494 ? -7.918 29.031 1.606 1 96.31 494 MET A C 1
ATOM 3957 O O . MET A 1 494 ? -8.281 29.484 2.695 1 96.31 494 MET A O 1
ATOM 3961 N N . ARG A 1 495 ? -7.223 28 1.478 1 96.81 495 ARG A N 1
ATOM 3962 C CA . ARG A 1 495 ? -6.637 27.328 2.633 1 96.81 495 ARG A CA 1
ATOM 3963 C C . ARG A 1 495 ? -5.117 27.453 2.635 1 96.81 495 ARG A C 1
ATOM 3965 O O . ARG A 1 495 ? -4.465 27.172 1.629 1 96.81 495 ARG A O 1
ATOM 3972 N N . ILE A 1 496 ? -4.574 27.859 3.74 1 98.31 496 ILE A N 1
ATOM 3973 C CA . ILE A 1 496 ? -3.135 27.938 3.951 1 98.31 496 ILE A CA 1
ATOM 3974 C C . ILE A 1 496 ? -2.709 26.922 5.004 1 98.31 496 ILE A C 1
ATOM 3976 O O . ILE A 1 496 ? -3.113 27.016 6.164 1 98.31 496 ILE A O 1
ATOM 3980 N N . SER A 1 497 ? -2.008 25.938 4.605 1 97.94 497 SER A N 1
ATOM 3981 C CA . SER A 1 497 ? -1.306 25.078 5.547 1 97.94 497 SER A CA 1
ATOM 3982 C C . SER A 1 497 ? 0.072 25.625 5.887 1 97.94 497 SER A C 1
ATOM 3984 O O . SER A 1 497 ? 0.998 25.547 5.078 1 97.94 497 SER A O 1
ATOM 3986 N N . VAL A 1 498 ? 0.23 26.109 7.086 1 98.56 498 VAL A N 1
ATOM 3987 C CA . VAL A 1 498 ? 1.397 26.906 7.465 1 98.56 498 VAL A CA 1
ATOM 3988 C C . VAL A 1 498 ? 2.566 25.969 7.789 1 98.56 498 VAL A C 1
ATOM 3990 O O . VAL A 1 498 ? 2.385 24.938 8.438 1 98.56 498 VAL A O 1
ATOM 3993 N N . GLY A 1 499 ? 3.736 26.344 7.371 1 97.94 499 GLY A N 1
ATOM 3994 C CA . GLY A 1 499 ? 4.93 25.531 7.527 1 97.94 499 GLY A CA 1
ATOM 3995 C C . GLY A 1 499 ? 5.535 25.625 8.914 1 97.94 499 GLY A C 1
ATOM 3996 O O . GLY A 1 499 ? 4.996 26.297 9.789 1 97.94 499 GLY A O 1
ATOM 3997 N N . VAL A 1 500 ? 6.707 25.016 9.094 1 97.31 500 VAL A N 1
ATOM 3998 C CA . VAL A 1 500 ? 7.258 24.781 10.422 1 97.31 500 VAL A CA 1
ATOM 3999 C C . VAL A 1 500 ? 8.266 25.875 10.766 1 97.31 500 VAL A C 1
ATOM 4001 O O . VAL A 1 500 ? 8.516 26.156 11.938 1 97.31 500 VAL A O 1
ATOM 4004 N N . ASP A 1 501 ? 8.914 26.484 9.797 1 97.38 501 ASP A N 1
ATOM 4005 C CA . ASP A 1 501 ? 10.008 27.406 10.047 1 97.38 501 ASP A CA 1
ATOM 4006 C C . ASP A 1 501 ? 9.477 28.75 10.57 1 97.38 501 ASP A C 1
ATOM 4008 O O . ASP A 1 501 ? 8.812 29.484 9.852 1 97.38 501 ASP A O 1
ATOM 4012 N N . PRO A 1 502 ? 9.812 29.078 11.766 1 96.88 502 PRO A N 1
ATOM 4013 C CA . PRO A 1 502 ? 9.266 30.312 12.328 1 96.88 502 PRO A CA 1
ATOM 4014 C C . PRO A 1 502 ? 9.734 31.562 11.578 1 96.88 502 PRO A C 1
ATOM 4016 O O . PRO A 1 502 ? 9.031 32.562 11.555 1 96.88 502 PRO A O 1
ATOM 4019 N N . ASP A 1 503 ? 10.844 31.484 10.93 1 96.44 503 ASP A N 1
ATOM 4020 C CA . ASP A 1 503 ? 11.414 32.625 10.227 1 96.44 503 ASP A CA 1
ATOM 4021 C C . ASP A 1 503 ? 10.672 32.906 8.922 1 96.44 503 ASP A C 1
ATOM 4023 O O . ASP A 1 503 ? 10.828 33.969 8.32 1 96.44 503 ASP A O 1
ATOM 4027 N N . GLU A 1 504 ? 9.852 31.984 8.523 1 97.88 504 GLU A N 1
ATOM 4028 C CA . GLU A 1 504 ? 9.164 32.125 7.246 1 97.88 504 GLU A CA 1
ATOM 4029 C C . GLU A 1 504 ? 7.766 32.719 7.434 1 97.88 504 GLU A C 1
ATOM 4031 O O . GLU A 1 504 ? 7.141 33.156 6.469 1 97.88 504 GLU A O 1
ATOM 4036 N N . VAL A 1 505 ? 7.273 32.875 8.625 1 98.56 505 VAL A N 1
ATOM 4037 C CA . VAL A 1 505 ? 5.887 33.219 8.883 1 98.56 505 VAL A CA 1
ATOM 4038 C C . VAL A 1 505 ? 5.641 34.688 8.445 1 98.56 505 VAL A C 1
ATOM 4040 O O . VAL A 1 505 ? 4.656 34.969 7.758 1 98.56 505 VAL A O 1
ATOM 4043 N N . GLU A 1 506 ? 6.473 35.594 8.812 1 98.56 506 GLU A N 1
ATOM 4044 C CA . GLU A 1 506 ? 6.277 37 8.492 1 98.56 506 GLU A CA 1
ATOM 4045 C C . GLU A 1 506 ? 6.383 37.25 6.984 1 98.56 506 GLU A C 1
ATOM 4047 O O . GLU A 1 506 ? 5.539 37.906 6.398 1 98.56 506 GLU A O 1
ATOM 4052 N N . PRO A 1 507 ? 7.469 36.656 6.355 1 98.62 507 PRO A N 1
ATOM 4053 C CA . PRO A 1 507 ? 7.516 36.781 4.898 1 98.62 507 PRO A CA 1
ATOM 4054 C C . PRO A 1 507 ? 6.273 36.219 4.215 1 98.62 507 PRO A C 1
ATOM 4056 O O . PRO A 1 507 ? 5.805 36.781 3.217 1 98.62 507 PRO A O 1
ATOM 4059 N N . VAL A 1 508 ? 5.754 35.125 4.703 1 98.75 508 VAL A N 1
ATOM 4060 C CA . VAL A 1 508 ? 4.539 34.531 4.152 1 98.75 508 VAL A CA 1
ATOM 4061 C C . VAL A 1 508 ? 3.371 35.5 4.328 1 98.75 508 VAL A C 1
ATOM 4063 O O . VAL A 1 508 ? 2.576 35.688 3.404 1 98.75 508 VAL A O 1
ATOM 4066 N N . ALA A 1 509 ? 3.277 36.094 5.496 1 98.81 509 ALA A N 1
ATOM 4067 C CA . ALA A 1 509 ? 2.221 37.062 5.754 1 98.81 509 ALA A CA 1
ATOM 4068 C C . ALA A 1 509 ? 2.303 38.219 4.777 1 98.81 509 ALA A C 1
ATOM 4070 O O . ALA A 1 509 ? 1.287 38.656 4.223 1 98.81 509 ALA A O 1
ATOM 4071 N N . ARG A 1 510 ? 3.502 38.75 4.59 1 98.69 510 ARG A N 1
ATOM 4072 C CA . ARG A 1 510 ? 3.686 39.844 3.662 1 98.69 510 ARG A CA 1
ATOM 4073 C C . ARG A 1 510 ? 3.311 39.438 2.24 1 98.69 510 ARG A C 1
ATOM 4075 O O . ARG A 1 510 ? 2.703 40.219 1.507 1 98.69 510 ARG A O 1
ATOM 4082 N N . ALA A 1 511 ? 3.678 38.281 1.86 1 98.69 511 ALA A N 1
ATOM 4083 C CA . ALA A 1 511 ? 3.336 37.781 0.525 1 98.69 511 ALA A CA 1
ATOM 4084 C C . ALA A 1 511 ? 1.824 37.75 0.329 1 98.69 511 ALA A C 1
ATOM 4086 O O . ALA A 1 511 ? 1.313 38.156 -0.714 1 98.69 511 ALA A O 1
ATOM 4087 N N . ILE A 1 512 ? 1.132 37.188 1.311 1 98.75 512 ILE A N 1
ATOM 4088 C CA . ILE A 1 512 ? -0.32 37.094 1.227 1 98.75 512 ILE A CA 1
ATOM 4089 C C . ILE A 1 512 ? -0.943 38.469 1.173 1 98.75 512 ILE A C 1
ATOM 4091 O O . ILE A 1 512 ? -1.845 38.719 0.37 1 98.75 512 ILE A O 1
ATOM 4095 N N . CYS A 1 513 ? -0.45 39.406 1.967 1 98.19 513 CYS A N 1
ATOM 4096 C CA . CYS A 1 513 ? -0.959 40.781 1.985 1 98.19 513 CYS A CA 1
ATOM 4097 C C . CYS A 1 513 ? -0.75 41.469 0.637 1 98.19 513 CYS A C 1
ATOM 4099 O O . CYS A 1 513 ? -1.656 42.094 0.119 1 98.19 513 CYS A O 1
ATOM 4101 N N . LYS A 1 514 ? 0.409 41.281 0.1 1 97.81 514 LYS A N 1
ATOM 4102 C CA . LYS A 1 514 ? 0.688 41.844 -1.224 1 97.81 514 LYS A CA 1
ATOM 4103 C C . LYS A 1 514 ? -0.242 41.25 -2.273 1 97.81 514 LYS A C 1
ATOM 4105 O O . LYS A 1 514 ? -0.739 41.938 -3.15 1 97.81 514 LYS A O 1
ATOM 4110 N N . GLY A 1 515 ? -0.355 39.906 -2.18 1 97.75 515 GLY A N 1
ATOM 4111 C CA . GLY A 1 515 ? -1.279 39.25 -3.09 1 97.75 515 GLY A CA 1
ATOM 4112 C C . GLY A 1 515 ? -2.697 39.781 -2.984 1 97.75 515 GLY A C 1
ATOM 4113 O O . GLY A 1 515 ? -3.371 39.969 -4 1 97.75 515 GLY A O 1
ATOM 4114 N N . LEU A 1 516 ? -3.174 40.031 -1.802 1 97.06 516 LEU A N 1
ATOM 4115 C CA . LEU A 1 516 ? -4.504 40.594 -1.561 1 97.06 516 LEU A CA 1
ATOM 4116 C C . LEU A 1 516 ? -4.641 41.969 -2.172 1 97.06 516 LEU A C 1
ATOM 4118 O O . LEU A 1 516 ? -5.621 42.25 -2.865 1 97.06 516 LEU A O 1
ATOM 4122 N N . ASP A 1 517 ? -3.688 42.781 -1.958 1 95.62 517 ASP A N 1
ATOM 4123 C CA . ASP A 1 517 ? -3.693 44.125 -2.479 1 95.62 517 ASP A CA 1
ATOM 4124 C C . ASP A 1 517 ? -3.736 44.125 -4.004 1 95.62 517 ASP A C 1
ATOM 4126 O O . ASP A 1 517 ? -4.523 44.875 -4.605 1 95.62 517 ASP A O 1
ATOM 4130 N N . ARG A 1 518 ? -2.908 43.344 -4.539 1 96.25 518 ARG A N 1
ATOM 4131 C CA . ARG A 1 518 ? -2.826 43.25 -5.996 1 96.25 518 ARG A CA 1
ATOM 4132 C C . ARG A 1 518 ? -4.125 42.719 -6.586 1 96.25 518 ARG A C 1
ATOM 4134 O O . ARG A 1 518 ? -4.582 43.188 -7.629 1 96.25 518 ARG A O 1
ATOM 4141 N N . HIS A 1 519 ? -4.578 41.719 -5.961 1 95.5 519 HIS A N 1
ATOM 4142 C CA . HIS A 1 519 ? -5.812 41.094 -6.441 1 95.5 519 HIS A CA 1
ATOM 4143 C C . HIS A 1 519 ? -6.977 42.094 -6.367 1 95.5 519 HIS A C 1
ATOM 4145 O O . HIS A 1 519 ? -7.781 42.188 -7.297 1 95.5 519 HIS A O 1
ATOM 4151 N N . PHE A 1 520 ? -7.102 42.812 -5.344 1 91.12 520 PHE A N 1
ATOM 4152 C CA . PHE A 1 520 ? -8.164 43.781 -5.148 1 91.12 520 PHE A CA 1
ATOM 4153 C C . PHE A 1 520 ? -8.047 44.938 -6.156 1 91.12 520 PHE A C 1
ATOM 4155 O O . PHE A 1 520 ? -9.055 45.438 -6.66 1 91.12 520 PHE A O 1
ATOM 4162 N N . ARG A 1 521 ? -6.953 45.375 -6.43 1 89.81 521 ARG A N 1
ATOM 4163 C CA . ARG A 1 521 ? -6.73 46.438 -7.395 1 89.81 521 ARG A CA 1
ATOM 4164 C C . ARG A 1 521 ? -7.105 46 -8.805 1 89.81 521 ARG A C 1
ATOM 4166 O O . ARG A 1 521 ? -7.582 46.812 -9.609 1 89.81 521 ARG A O 1
ATOM 4173 N N . SER A 1 522 ? -6.754 44.844 -9.102 1 87.38 522 SER A N 1
ATOM 4174 C CA . SER A 1 522 ? -7.008 44.344 -10.445 1 87.38 522 SER A CA 1
ATOM 4175 C C . SER A 1 522 ? -8.5 44.094 -10.68 1 87.38 522 SER A C 1
ATOM 4177 O O . SER A 1 522 ? -8.961 44.094 -11.82 1 87.38 522 SER A O 1
ATOM 4179 N N . THR A 1 523 ? -9.227 43.688 -9.766 1 79.06 523 THR A N 1
ATOM 4180 C CA . THR A 1 523 ? -10.641 43.375 -9.93 1 79.06 523 THR A CA 1
ATOM 4181 C C . THR A 1 523 ? -11.508 44.625 -9.75 1 79.06 523 THR A C 1
ATOM 4183 O O . THR A 1 523 ? -12.711 44.594 -10.016 1 79.06 523 THR A O 1
ATOM 4186 N N . GLY A 1 524 ? -10.992 45.719 -9.844 1 63.06 524 GLY A N 1
ATOM 4187 C CA . GLY A 1 524 ? -11.711 46.969 -9.836 1 63.06 524 GLY A CA 1
ATOM 4188 C C . GLY A 1 524 ? -12.516 47.188 -8.57 1 63.06 524 GLY A C 1
ATOM 4189 O O . GLY A 1 524 ? -13.367 48.094 -8.508 1 63.06 524 GLY A O 1
ATOM 4190 N N . THR A 1 525 ? -12.57 46.312 -7.672 1 52.81 525 THR A N 1
ATOM 4191 C CA . THR A 1 525 ? -13.398 46.406 -6.477 1 52.81 525 THR A CA 1
ATOM 4192 C C . THR A 1 525 ? -12.93 47.594 -5.602 1 52.81 525 THR A C 1
ATOM 4194 O O . THR A 1 525 ? -13.648 48 -4.691 1 52.81 525 THR A O 1
ATOM 4197 N N . ALA A 1 526 ? -11.758 48.062 -5.652 1 48.75 526 ALA A N 1
ATOM 4198 C CA . ALA A 1 526 ? -11.305 49.281 -4.969 1 48.75 526 ALA A CA 1
ATOM 4199 C C . ALA A 1 526 ? -12.164 50.5 -5.348 1 48.75 526 ALA A C 1
ATOM 4201 O O . ALA A 1 526 ? -12.445 51.344 -4.508 1 48.75 526 ALA A O 1
ATOM 4202 N N . MET A 1 527 ? -12.406 50.531 -6.605 1 43.19 527 MET A N 1
ATOM 4203 C CA . MET A 1 527 ? -13.203 51.688 -6.992 1 43.19 527 MET A CA 1
ATOM 4204 C C . MET A 1 527 ? -14.586 51.625 -6.348 1 43.19 527 MET A C 1
ATOM 4206 O O . MET A 1 527 ? -15.188 52.688 -6.074 1 43.19 527 MET A O 1
ATOM 4210 N N . ALA A 1 528 ? -15.094 50.469 -6.086 1 43.81 528 ALA A N 1
ATOM 4211 C CA . ALA A 1 528 ? -16.438 50.469 -5.523 1 43.81 528 ALA A CA 1
ATOM 4212 C C . ALA A 1 528 ? -16.406 50.75 -4.023 1 43.81 528 ALA A C 1
ATOM 4214 O O . ALA A 1 528 ? -17.281 51.438 -3.498 1 43.81 528 ALA A O 1
ATOM 4215 N N . GLN A 1 529 ? -15.414 50.281 -3.309 1 42.72 529 GLN A N 1
ATOM 4216 C CA . GLN A 1 529 ? -15.367 50.5 -1.869 1 42.72 529 GLN A CA 1
ATOM 4217 C C . GLN A 1 529 ? -14.938 51.938 -1.557 1 42.72 529 GLN A C 1
ATOM 4219 O O . GLN A 1 529 ? -15.414 52.531 -0.595 1 42.72 529 GLN A O 1
ATOM 4224 N N . ALA A 1 530 ? -14.023 52.562 -2.256 1 41.41 530 ALA A N 1
ATOM 4225 C CA . ALA A 1 530 ? -13.734 54 -2.102 1 41.41 530 ALA A CA 1
ATOM 4226 C C . ALA A 1 530 ? -14.977 54.844 -2.385 1 41.41 530 ALA A C 1
ATOM 4228 O O . ALA A 1 530 ? -15.219 55.844 -1.712 1 41.41 530 ALA A O 1
ATOM 4229 N N . ARG A 1 531 ? -15.766 54.406 -3.27 1 39.47 531 ARG A N 1
ATOM 4230 C CA . ARG A 1 531 ? -17.016 55.125 -3.527 1 39.47 531 ARG A CA 1
ATOM 4231 C C . ARG A 1 531 ? -18.016 54.906 -2.393 1 39.47 531 ARG A C 1
ATOM 4233 O O . ARG A 1 531 ? -18.828 55.781 -2.1 1 39.47 531 ARG A O 1
ATOM 4240 N N . PHE A 1 532 ? -17.953 53.625 -1.803 1 38.59 532 PHE A N 1
ATOM 4241 C CA . PHE A 1 532 ? -18.891 53.375 -0.706 1 38.59 532 PHE A CA 1
ATOM 4242 C C . PHE A 1 532 ? -18.484 54.188 0.529 1 38.59 532 PHE A C 1
ATOM 4244 O O . PHE A 1 532 ? -19.344 54.688 1.263 1 38.59 532 PHE A O 1
ATOM 4251 N N . LYS A 1 533 ? -17.156 54.312 0.899 1 41.25 533 LYS A N 1
ATOM 4252 C CA . LYS A 1 533 ? -16.766 55.188 2.008 1 41.25 533 LYS A CA 1
ATOM 4253 C C . LYS A 1 533 ? -17.109 56.656 1.713 1 41.25 533 LYS A C 1
ATOM 4255 O O . LYS A 1 533 ? -17.5 57.406 2.613 1 41.25 533 LYS A O 1
ATOM 4260 N N . GLU A 1 534 ? -16.922 57 0.464 1 36.81 534 GLU A N 1
ATOM 4261 C CA . GLU A 1 534 ? -17.234 58.406 0.161 1 36.81 534 GLU A CA 1
ATOM 4262 C C . GLU A 1 534 ? -18.75 58.625 0.177 1 36.81 534 GLU A C 1
ATOM 4264 O O . GLU A 1 534 ? -19.219 59.688 0.636 1 36.81 534 GLU A O 1
ATOM 4269 N N . ASN A 1 535 ? -19.5 57.594 -0.463 1 34.44 535 ASN A N 1
ATOM 4270 C CA . ASN A 1 535 ? -20.938 57.875 -0.555 1 34.44 535 ASN A CA 1
ATOM 4271 C C . ASN A 1 535 ? -21.641 57.594 0.774 1 34.44 535 ASN A C 1
ATOM 4273 O O . ASN A 1 535 ? -22.859 57.75 0.874 1 34.44 535 ASN A O 1
ATOM 4277 N N . GLY A 1 536 ? -21.047 56.781 1.698 1 33.56 536 GLY A N 1
ATOM 4278 C CA . GLY A 1 536 ? -21.766 56.531 2.934 1 33.56 536 GLY A CA 1
ATOM 4279 C C . GLY A 1 536 ? -22.031 57.781 3.74 1 33.56 536 GLY A C 1
ATOM 4280 O O . GLY A 1 536 ? -22.516 57.719 4.871 1 33.56 536 GLY A O 1
ATOM 4281 N N . ILE A 1 537 ? -21.469 58.875 3.303 1 31.36 537 ILE A N 1
ATOM 4282 C CA . ILE A 1 537 ? -21.812 59.969 4.188 1 31.36 537 ILE A CA 1
ATOM 4283 C C . ILE A 1 537 ? -23.25 60.406 3.936 1 31.36 537 ILE A C 1
ATOM 4285 O O . ILE A 1 537 ? -23.75 61.344 4.566 1 31.36 537 ILE A O 1
ATOM 4289 N N . ILE A 1 538 ? -23.797 60.062 2.619 1 26.53 538 ILE A N 1
ATOM 4290 C CA . ILE A 1 538 ? -24.891 60.969 2.348 1 26.53 538 ILE A CA 1
ATOM 4291 C C . ILE A 1 538 ? -26.062 60.688 3.285 1 26.53 538 ILE A C 1
ATOM 4293 O O . ILE A 1 538 ? -26.438 61.5 4.117 1 26.53 538 ILE A O 1
ATOM 4297 N N . ASN A 1 539 ? -27.406 60.469 2.676 1 25.08 539 ASN A N 1
ATOM 4298 C CA . ASN A 1 539 ? -28.75 61 2.818 1 25.08 539 ASN A CA 1
ATOM 4299 C C . ASN A 1 539 ? -29.578 60.156 3.811 1 25.08 539 ASN A C 1
ATOM 4301 O O . ASN A 1 539 ? -29.656 58.938 3.691 1 25.08 539 ASN A O 1
ATOM 4305 N N . GLY A 1 540 ? -29.672 60.594 5.133 1 23.86 540 GLY A N 1
ATOM 4306 C CA . GLY A 1 540 ? -30.547 60.156 6.203 1 23.86 540 GLY A CA 1
ATOM 4307 C C . GLY A 1 540 ? -31.953 59.844 5.719 1 23.86 540 GLY A C 1
ATOM 4308 O O . GLY A 1 540 ? -32.656 59 6.324 1 23.86 540 GLY A O 1
ATOM 4309 N N . ASN A 1 541 ? -32.531 60.781 5.055 1 23.34 541 ASN A N 1
ATOM 4310 C CA . ASN A 1 541 ? -33.969 60.875 5.246 1 23.34 541 ASN A CA 1
ATOM 4311 C C . ASN A 1 541 ? -34.75 59.875 4.379 1 23.34 541 ASN A C 1
ATOM 4313 O O . ASN A 1 541 ? -35.938 60.062 4.148 1 23.34 541 ASN A O 1
ATOM 4317 N N . GLY A 1 542 ? -34.094 59.156 3.496 1 19.97 542 GLY A N 1
ATOM 4318 C CA . GLY A 1 542 ? -34.875 58.719 2.344 1 19.97 542 GLY A CA 1
ATOM 4319 C C . GLY A 1 542 ? -35.938 57.719 2.688 1 19.97 542 GLY A C 1
ATOM 4320 O O . GLY A 1 542 ? -35.688 56.75 3.43 1 19.97 542 GLY A O 1
ATOM 4321 N N . ARG A 1 543 ? -37.188 58.219 2.66 1 21.42 543 ARG A N 1
ATOM 4322 C CA . ARG A 1 543 ? -38.5 57.562 2.812 1 21.42 543 ARG A CA 1
ATOM 4323 C C . ARG A 1 543 ? -38.625 56.344 1.87 1 21.42 543 ARG A C 1
ATOM 4325 O O . ARG A 1 543 ? -38.625 56.531 0.649 1 21.42 543 ARG A O 1
ATOM 4332 N N . VAL A 1 544 ? -37.844 55.312 2.037 1 19.66 544 VAL A N 1
ATOM 4333 C CA . VAL A 1 544 ? -37.938 54.156 1.132 1 19.66 544 VAL A CA 1
ATOM 4334 C C . VAL A 1 544 ? -39.375 53.656 1.048 1 19.66 544 VAL A C 1
ATOM 4336 O O . VAL A 1 544 ? -39.969 53.312 2.068 1 19.66 544 VAL A O 1
ATOM 4339 N N . ASN A 1 545 ? -40.125 54.281 0.093 1 19.2 545 ASN A N 1
ATOM 4340 C CA . ASN A 1 545 ? -41.469 53.906 -0.291 1 19.2 545 ASN A CA 1
ATOM 4341 C C . ASN A 1 545 ? -41.562 52.438 -0.622 1 19.2 545 ASN A C 1
ATOM 4343 O O . ASN A 1 545 ? -40.656 51.875 -1.221 1 19.2 545 ASN A O 1
ATOM 4347 N N . GLY A 1 546 ? -42.406 51.656 0.119 1 19.44 546 GLY A N 1
ATOM 4348 C CA . GLY A 1 546 ? -42.75 50.281 0.352 1 19.44 546 GLY A CA 1
ATOM 4349 C C . GLY A 1 546 ? -43.25 49.562 -0.89 1 19.44 546 GLY A C 1
ATOM 4350 O O . GLY A 1 546 ? -43.75 48.438 -0.809 1 19.44 546 GLY A O 1
ATOM 4351 N N . SER A 1 547 ? -43.219 50.312 -2.115 1 19.17 547 SER A N 1
ATOM 4352 C CA . SER A 1 547 ? -44.25 49.688 -2.951 1 19.17 547 SER A CA 1
ATOM 4353 C C . SER A 1 547 ? -43.844 48.25 -3.33 1 19.17 547 SER A C 1
ATOM 4355 O O . SER A 1 547 ? -42.688 47.969 -3.615 1 19.17 547 SER A O 1
ATOM 4357 N N . HIS A 1 548 ? -44.625 47.25 -2.967 1 19.5 548 HIS A N 1
ATOM 4358 C CA . HIS A 1 548 ? -44.719 45.781 -2.924 1 19.5 548 HIS A CA 1
ATOM 4359 C C . HIS A 1 548 ? -44.719 45.188 -4.328 1 19.5 548 HIS A C 1
ATOM 4361 O O . HIS A 1 548 ? -44.938 44 -4.496 1 19.5 548 HIS A O 1
ATOM 4367 N N . GLN A 1 549 ? -44.344 45.969 -5.422 1 18.83 549 GLN A N 1
ATOM 4368 C CA . GLN A 1 549 ? -45 45.312 -6.559 1 18.83 549 GLN A CA 1
ATOM 4369 C C . GLN A 1 549 ? -44.438 43.906 -6.793 1 18.83 549 GLN A C 1
ATOM 4371 O O . GLN A 1 549 ? -43.219 43.688 -6.609 1 18.83 549 GLN A O 1
ATOM 4376 N N . GLU A 1 550 ? -45.312 42.906 -7.121 1 19.16 550 GLU A N 1
ATOM 4377 C CA . GLU A 1 550 ? -45.469 41.469 -7.176 1 19.16 550 GLU A CA 1
ATOM 4378 C C . GLU A 1 550 ? -44.656 40.844 -8.32 1 19.16 550 GLU A C 1
ATOM 4380 O O . GLU A 1 550 ? -44.531 39.625 -8.422 1 19.16 550 GLU A O 1
ATOM 4385 N N . ASN A 1 551 ? -44.094 41.75 -9.195 1 17.25 551 ASN A N 1
ATOM 4386 C CA . ASN A 1 551 ? -44.281 41.156 -10.508 1 17.25 551 ASN A CA 1
ATOM 4387 C C . ASN A 1 551 ? -43.5 39.844 -10.656 1 17.25 551 ASN A C 1
ATOM 4389 O O . ASN A 1 551 ? -44.062 38.781 -10.93 1 17.25 551 ASN A O 1
ATOM 4393 N N . GLY A 1 552 ? -42.375 39.906 -11.469 1 18.72 552 GLY A N 1
ATOM 4394 C CA . GLY A 1 552 ? -42.062 39.188 -12.703 1 18.72 552 GLY A CA 1
ATOM 4395 C C . GLY A 1 552 ? -41.344 37.875 -12.469 1 18.72 552 GLY A C 1
ATOM 4396 O O . GLY A 1 552 ? -40.719 37.688 -11.422 1 18.72 552 GLY A O 1
ATOM 4397 N N . LEU A 1 553 ? -41.688 36.844 -13.328 1 19.86 553 LEU A N 1
ATOM 4398 C CA . LEU A 1 553 ? -41.531 35.406 -13.57 1 19.86 553 LEU A CA 1
ATOM 4399 C C . LEU A 1 553 ? -40.062 35.094 -13.867 1 19.86 553 LEU A C 1
ATOM 4401 O O . LEU A 1 553 ? -39.5 35.562 -14.859 1 19.86 553 LEU A O 1
ATOM 4405 N N . TYR A 1 554 ? -39.188 35.094 -12.859 1 17.66 554 TYR A N 1
ATOM 4406 C CA . TYR A 1 554 ? -37.781 34.781 -13.141 1 17.66 554 TYR A CA 1
ATOM 4407 C C . TYR A 1 554 ? -37.688 33.438 -13.859 1 17.66 554 TYR A C 1
ATOM 4409 O O . TYR A 1 554 ? -38.219 32.438 -13.398 1 17.66 554 TYR A O 1
ATOM 4417 N N . LYS A 1 555 ? -37.469 33.5 -15.195 1 20.53 555 LYS A N 1
ATOM 4418 C CA . LYS A 1 555 ? -37.062 32.406 -16.062 1 20.53 555 LYS A CA 1
ATOM 4419 C C . LYS A 1 555 ? -35.844 31.688 -15.508 1 20.53 555 LYS A C 1
ATOM 4421 O O . LYS A 1 555 ? -34.906 32.312 -15.016 1 20.53 555 LYS A O 1
ATOM 4426 N N . GLY A 1 556 ? -36 30.359 -15.258 1 18.47 556 GLY A N 1
ATOM 4427 C CA . GLY A 1 556 ? -35.156 29.312 -14.719 1 18.47 556 GLY A CA 1
ATOM 4428 C C . GLY A 1 556 ? -33.781 29.234 -15.398 1 18.47 556 GLY A C 1
ATOM 4429 O O . GLY A 1 556 ? -33.719 29 -16.609 1 18.47 556 GLY A O 1
ATOM 4430 N N . SER A 1 557 ? -32.906 30.219 -15.164 1 19.66 557 SER A N 1
ATOM 4431 C CA . SER A 1 557 ? -31.609 30.109 -15.836 1 19.66 557 SER A CA 1
ATOM 4432 C C . SER A 1 557 ? -31.031 28.703 -15.695 1 19.66 557 SER A C 1
ATOM 4434 O O . SER A 1 557 ? -31.203 28.062 -14.664 1 19.66 557 SER A O 1
ATOM 4436 N N . ASP A 1 558 ? -30.766 28.141 -16.844 1 19.78 558 ASP A N 1
ATOM 4437 C CA . ASP A 1 558 ? -30.156 26.875 -17.25 1 19.78 558 ASP A CA 1
ATOM 4438 C C . ASP A 1 558 ? -28.828 26.641 -16.516 1 19.78 558 ASP A C 1
ATOM 4440 O O . ASP A 1 558 ? -27.953 27.516 -16.531 1 19.78 558 ASP A O 1
ATOM 4444 N N . MET A 1 559 ? -28.875 25.938 -15.422 1 21.34 559 MET A N 1
ATOM 4445 C CA . MET A 1 559 ? -27.766 25.453 -14.609 1 21.34 559 MET A CA 1
ATOM 4446 C C . MET A 1 559 ? -26.688 24.828 -15.477 1 21.34 559 MET A C 1
ATOM 4448 O O . MET A 1 559 ? -26.969 23.984 -16.328 1 21.34 559 MET A O 1
ATOM 4452 N N . VAL A 1 560 ? -25.641 25.562 -15.789 1 20.98 560 VAL A N 1
ATOM 4453 C CA . VAL A 1 560 ? -24.422 25.109 -16.453 1 20.98 560 VAL A CA 1
ATOM 4454 C C . VAL A 1 560 ? -23.969 23.781 -15.844 1 20.98 560 VAL A C 1
ATOM 4456 O O . VAL A 1 560 ? -23.781 23.688 -14.625 1 20.98 560 VAL A O 1
ATOM 4459 N N . LYS A 1 561 ? -24.078 22.688 -16.688 1 24.72 561 LYS A N 1
ATOM 4460 C CA . LYS A 1 561 ? -23.609 21.312 -16.5 1 24.72 561 LYS A CA 1
ATOM 4461 C C . LYS A 1 561 ? -22.109 21.25 -16.234 1 24.72 561 LYS A C 1
ATOM 4463 O O . LYS A 1 561 ? -21.312 21.344 -17.156 1 24.72 561 LYS A O 1
ATOM 4468 N N . THR A 1 562 ? -21.719 22.062 -15.297 1 24.61 562 THR A N 1
ATOM 4469 C CA . THR A 1 562 ? -20.297 21.766 -15.094 1 24.61 562 THR A CA 1
ATOM 4470 C C . THR A 1 562 ? -20.109 20.266 -14.828 1 24.61 562 THR A C 1
ATOM 4472 O O . THR A 1 562 ? -20.719 19.719 -13.922 1 24.61 562 THR A O 1
ATOM 4475 N N . GLY A 1 563 ? -19.797 19.516 -15.82 1 24.73 563 GLY A N 1
ATOM 4476 C CA . GLY A 1 563 ? -19.562 18.094 -16.047 1 24.73 563 GLY A CA 1
ATOM 4477 C C . GLY A 1 563 ? -18.547 17.5 -15.094 1 24.73 563 GLY A C 1
ATOM 4478 O O . GLY A 1 563 ? -18 16.422 -15.352 1 24.73 563 GLY A O 1
ATOM 4479 N N . SER A 1 564 ? -18.094 18.234 -14.148 1 27.75 564 SER A N 1
ATOM 4480 C CA . SER A 1 564 ? -17.109 17.359 -13.531 1 27.75 564 SER A CA 1
ATOM 4481 C C . SER A 1 564 ? -17.781 16.156 -12.859 1 27.75 564 SER A C 1
ATOM 4483 O O . SER A 1 564 ? -18.875 16.297 -12.297 1 27.75 564 SER A O 1
ATOM 4485 N N . ALA A 1 565 ? -17.453 14.945 -13.32 1 31.58 565 ALA A N 1
ATOM 4486 C CA . ALA A 1 565 ? -17.969 13.656 -12.875 1 31.58 565 ALA A CA 1
ATOM 4487 C C . ALA A 1 565 ? -18.172 13.641 -11.367 1 31.58 565 ALA A C 1
ATOM 4489 O O . ALA A 1 565 ? -18.766 12.703 -10.82 1 31.58 565 ALA A O 1
ATOM 4490 N N . TYR A 1 566 ? -17.453 14.461 -10.68 1 29.98 566 TYR A N 1
ATOM 4491 C CA . TYR A 1 566 ? -17.547 14.258 -9.234 1 29.98 566 TYR A CA 1
ATOM 4492 C C . TYR A 1 566 ? -18.844 14.828 -8.68 1 29.98 566 TYR A C 1
ATOM 4494 O O . TYR A 1 566 ? -19.406 14.281 -7.734 1 29.98 566 TYR A O 1
ATOM 4502 N N . PHE A 1 567 ? -19.156 16.203 -8.852 1 29.44 567 PHE A N 1
ATOM 4503 C CA . PHE A 1 567 ? -20.156 16.906 -8.055 1 29.44 567 PHE A CA 1
ATOM 4504 C C . PHE A 1 567 ? -21.469 17.062 -8.836 1 29.44 567 PHE A C 1
ATOM 4506 O O . PHE A 1 567 ? -21.75 18.125 -9.375 1 29.44 567 PHE A O 1
ATOM 4513 N N . ASP A 1 568 ? -21.859 16.109 -9.562 1 29.33 568 ASP A N 1
ATOM 4514 C CA . ASP A 1 568 ? -23.219 16.422 -9.992 1 29.33 568 ASP A CA 1
ATOM 4515 C C . ASP A 1 568 ? -24.188 16.438 -8.812 1 29.33 568 ASP A C 1
ATOM 4517 O O . ASP A 1 568 ? -24.391 15.422 -8.148 1 29.33 568 ASP A O 1
ATOM 4521 N N . PRO A 1 569 ? -24.547 17.578 -8.297 1 28.39 569 PRO A N 1
ATOM 4522 C CA . PRO A 1 569 ? -25.562 17.688 -7.246 1 28.39 569 PRO A CA 1
ATOM 4523 C C . PRO A 1 569 ? -26.828 16.906 -7.582 1 28.39 569 PRO A C 1
ATOM 4525 O O . PRO A 1 569 ? -27.672 16.688 -6.711 1 28.39 569 PRO A O 1
ATOM 4528 N N . SER A 1 570 ? -27.219 16.828 -8.914 1 28.66 570 SER A N 1
ATOM 4529 C CA . SER A 1 570 ? -28.531 16.266 -9.211 1 28.66 570 SER A CA 1
ATOM 4530 C C . SER A 1 570 ? -28.562 14.766 -8.977 1 28.66 570 SER A C 1
ATOM 4532 O O . SER A 1 570 ? -29.641 14.156 -8.977 1 28.66 570 SER A O 1
ATOM 4534 N N . ARG A 1 571 ? -27.359 14.047 -9.289 1 26.2 571 ARG A N 1
ATOM 4535 C CA . ARG A 1 571 ? -27.5 12.609 -9.109 1 26.2 571 ARG A CA 1
ATOM 4536 C C . ARG A 1 571 ? -27.156 12.195 -7.684 1 26.2 571 ARG A C 1
ATOM 4538 O O . ARG A 1 571 ? -26.188 12.672 -7.109 1 26.2 571 ARG A O 1
ATOM 4545 N N . MET B 1 1 ? -30.672 19.516 -75.688 1 20.44 1 MET B N 1
ATOM 4546 C CA . MET B 1 1 ? -30.562 18.062 -75.625 1 20.44 1 MET B CA 1
ATOM 4547 C C . MET B 1 1 ? -29.469 17.672 -74.625 1 20.44 1 MET B C 1
ATOM 4549 O O . MET B 1 1 ? -28.281 17.844 -74.875 1 20.44 1 MET B O 1
ATOM 4553 N N . ALA B 1 2 ? -29.766 18 -73.312 1 25.41 2 ALA B N 1
ATOM 4554 C CA . ALA B 1 2 ? -29.047 18.031 -72 1 25.41 2 ALA B CA 1
ATOM 4555 C C . ALA B 1 2 ? -28.438 16.672 -71.688 1 25.41 2 ALA B C 1
ATOM 4557 O O . ALA B 1 2 ? -29.156 15.68 -71.562 1 25.41 2 ALA B O 1
ATOM 4558 N N . SER B 1 3 ? -27.281 16.422 -72.375 1 22.73 3 SER B N 1
ATOM 4559 C CA . SER B 1 3 ? -26.578 15.156 -72.562 1 22.73 3 SER B CA 1
ATOM 4560 C C . SER B 1 3 ? -26.344 14.508 -71.188 1 22.73 3 SER B C 1
ATOM 4562 O O . SER B 1 3 ? -25.906 15.164 -70.25 1 22.73 3 SER B O 1
ATOM 4564 N N . THR B 1 4 ? -27.188 13.547 -70.875 1 24.27 4 THR B N 1
ATOM 4565 C CA . THR B 1 4 ? -27.438 12.664 -69.75 1 24.27 4 THR B CA 1
ATOM 4566 C C . THR B 1 4 ? -26.219 11.805 -69.438 1 24.27 4 THR B C 1
ATOM 4568 O O . THR B 1 4 ? -25.906 10.875 -70.188 1 24.27 4 THR B O 1
ATOM 4571 N N . TYR B 1 5 ? -25.016 12.547 -69.25 1 25.16 5 TYR B N 1
ATOM 4572 C CA . TYR B 1 5 ? -23.812 11.742 -69.188 1 25.16 5 TYR B CA 1
ATOM 4573 C C . TYR B 1 5 ? -23.969 10.648 -68.125 1 25.16 5 TYR B C 1
ATOM 4575 O O . TYR B 1 5 ? -24.375 10.922 -67 1 25.16 5 TYR B O 1
ATOM 4583 N N . THR B 1 6 ? -24.359 9.469 -68.562 1 23.47 6 THR B N 1
ATOM 4584 C CA . THR B 1 6 ? -24.594 8.188 -67.875 1 23.47 6 THR B CA 1
ATOM 4585 C C . THR B 1 6 ? -23.328 7.727 -67.125 1 23.47 6 THR B C 1
ATOM 4587 O O . THR B 1 6 ? -22.312 7.461 -67.812 1 23.47 6 THR B O 1
ATOM 4590 N N . VAL B 1 7 ? -22.891 8.477 -66.188 1 25.39 7 VAL B N 1
ATOM 4591 C CA . VAL B 1 7 ? -21.641 8.055 -65.562 1 25.39 7 VAL B CA 1
ATOM 4592 C C . VAL B 1 7 ? -21.703 6.578 -65.188 1 25.39 7 VAL B C 1
ATOM 4594 O O . VAL B 1 7 ? -22.609 6.156 -64.438 1 25.39 7 VAL B O 1
ATOM 4597 N N . ALA B 1 8 ? -21.234 5.719 -66.062 1 25.17 8 ALA B N 1
ATOM 4598 C CA . ALA B 1 8 ? -21.047 4.277 -65.938 1 25.17 8 ALA B CA 1
ATOM 4599 C C . ALA B 1 8 ? -20.391 3.918 -64.625 1 25.17 8 ALA B C 1
ATOM 4601 O O . ALA B 1 8 ? -19.344 4.457 -64.25 1 25.17 8 ALA B O 1
ATOM 4602 N N . VAL B 1 9 ? -21.203 3.535 -63.719 1 26.2 9 VAL B N 1
ATOM 4603 C CA . VAL B 1 9 ? -20.906 3.02 -62.375 1 26.2 9 VAL B CA 1
ATOM 4604 C C . VAL B 1 9 ? -19.953 1.827 -62.5 1 26.2 9 VAL B C 1
ATOM 4606 O O . VAL B 1 9 ? -20.312 0.798 -63.062 1 26.2 9 VAL B O 1
ATOM 4609 N N . ASP B 1 10 ? -18.734 2.162 -62.938 1 22.16 10 ASP B N 1
ATOM 4610 C CA . ASP B 1 10 ? -17.797 1.057 -63.094 1 22.16 10 ASP B CA 1
ATOM 4611 C C . ASP B 1 10 ? -17.875 0.112 -61.875 1 22.16 10 ASP B C 1
ATOM 4613 O O . ASP B 1 10 ? -17.891 0.559 -60.75 1 22.16 10 ASP B O 1
ATOM 4617 N N . ARG B 1 11 ? -18.531 -0.998 -62.094 1 24.27 11 ARG B N 1
ATOM 4618 C CA . ARG B 1 11 ? -18.703 -2.182 -61.281 1 24.27 11 ARG B CA 1
ATOM 4619 C C . ARG B 1 11 ? -17.359 -2.723 -60.812 1 24.27 11 ARG B C 1
ATOM 4621 O O . ARG B 1 11 ? -16.719 -3.512 -61.5 1 24.27 11 ARG B O 1
ATOM 4628 N N . SER B 1 12 ? -16.484 -1.776 -60.344 1 23.83 12 SER B N 1
ATOM 4629 C CA . SER B 1 12 ? -15.188 -2.348 -60 1 23.83 12 SER B CA 1
ATOM 4630 C C . SER B 1 12 ? -15.352 -3.629 -59.188 1 23.83 12 SER B C 1
ATOM 4632 O O . SER B 1 12 ? -16.297 -3.754 -58.406 1 23.83 12 SER B O 1
ATOM 4634 N N . ASN B 1 13 ? -14.93 -4.758 -59.75 1 24.91 13 ASN B N 1
ATOM 4635 C CA . ASN B 1 13 ? -14.773 -6.152 -59.344 1 24.91 13 ASN B CA 1
ATOM 4636 C C . ASN B 1 13 ? -14.336 -6.258 -57.906 1 24.91 13 ASN B C 1
ATOM 4638 O O . ASN B 1 13 ? -13.516 -5.465 -57.438 1 24.91 13 ASN B O 1
ATOM 4642 N N . GLY B 1 14 ? -15.297 -6.695 -57.031 1 24.72 14 GLY B N 1
ATOM 4643 C CA . GLY B 1 14 ? -15.219 -7.039 -55.625 1 24.72 14 GLY B CA 1
ATOM 4644 C C . GLY B 1 14 ? -13.969 -7.809 -55.25 1 24.72 14 GLY B C 1
ATOM 4645 O O . GLY B 1 14 ? -13.852 -8.992 -55.562 1 24.72 14 GLY B O 1
ATOM 4646 N N . GLN B 1 15 ? -12.758 -7.207 -55.625 1 26.12 15 GLN B N 1
ATOM 4647 C CA . GLN B 1 15 ? -11.609 -7.973 -55.156 1 26.12 15 GLN B CA 1
ATOM 4648 C C . GLN B 1 15 ? -11.852 -8.484 -53.719 1 26.12 15 GLN B C 1
ATOM 4650 O O . GLN B 1 15 ? -12.203 -7.715 -52.844 1 26.12 15 GLN B O 1
ATOM 4655 N N . LEU B 1 16 ? -12.125 -9.781 -53.625 1 26.56 16 LEU B N 1
ATOM 4656 C CA . LEU B 1 16 ? -12.227 -10.586 -52.406 1 26.56 16 LEU B CA 1
ATOM 4657 C C . LEU B 1 16 ? -11.148 -10.195 -51.406 1 26.56 16 LEU B C 1
ATOM 4659 O O . LEU B 1 16 ? -9.953 -10.25 -51.719 1 26.56 16 LEU B O 1
ATOM 4663 N N . SER B 1 17 ? -11.492 -9.18 -50.688 1 27.03 17 SER B N 1
ATOM 4664 C CA . SER B 1 17 ? -10.609 -8.906 -49.562 1 27.03 17 SER B CA 1
ATOM 4665 C C . SER B 1 17 ? -10.133 -10.203 -48.906 1 27.03 17 SER B C 1
ATOM 4667 O O . SER B 1 17 ? -10.945 -11.039 -48.5 1 27.03 17 SER B O 1
ATOM 4669 N N . ARG B 1 18 ? -8.984 -10.672 -49.344 1 30.69 18 ARG B N 1
ATOM 4670 C CA . ARG B 1 18 ? -8.312 -11.773 -48.656 1 30.69 18 ARG B CA 1
ATOM 4671 C C . ARG B 1 18 ? -8.438 -11.625 -47.156 1 30.69 18 ARG B C 1
ATOM 4673 O O . ARG B 1 18 ? -8.086 -10.578 -46.594 1 30.69 18 ARG B O 1
ATOM 4680 N N . ARG B 1 19 ? -9.312 -12.359 -46.562 1 28.44 19 ARG B N 1
ATOM 4681 C CA . ARG B 1 19 ? -9.43 -12.578 -45.125 1 28.44 19 ARG B CA 1
ATOM 4682 C C . ARG B 1 19 ? -8.062 -12.656 -44.469 1 28.44 19 ARG B C 1
ATOM 4684 O O . ARG B 1 19 ? -7.262 -13.539 -44.812 1 28.44 19 ARG B O 1
ATOM 4691 N N . VAL B 1 20 ? -7.539 -11.539 -44.219 1 30.66 20 VAL B N 1
ATOM 4692 C CA . VAL B 1 20 ? -6.367 -11.617 -43.344 1 30.66 20 VAL B CA 1
ATOM 4693 C C . VAL B 1 20 ? -6.621 -12.633 -42.25 1 30.66 20 VAL B C 1
ATOM 4695 O O . VAL B 1 20 ? -7.602 -12.523 -41.5 1 30.66 20 VAL B O 1
ATOM 4698 N N . ASP B 1 21 ? -6.348 -13.852 -42.5 1 25.47 21 ASP B N 1
ATOM 4699 C CA . ASP B 1 21 ? -6.328 -14.82 -41.406 1 25.47 21 ASP B CA 1
ATOM 4700 C C . ASP B 1 21 ? -5.832 -14.188 -40.125 1 25.47 21 ASP B C 1
ATOM 4702 O O . ASP B 1 21 ? -4.805 -13.508 -40.094 1 25.47 21 ASP B O 1
ATOM 4706 N N . PRO B 1 22 ? -6.727 -13.805 -39.25 1 31.92 22 PRO B N 1
ATOM 4707 C CA . PRO B 1 22 ? -6.172 -13.344 -37.969 1 31.92 22 PRO B CA 1
ATOM 4708 C C . PRO B 1 22 ? -4.973 -14.172 -37.5 1 31.92 22 PRO B C 1
ATOM 4710 O O . PRO B 1 22 ? -5.109 -15.375 -37.25 1 31.92 22 PRO B O 1
ATOM 4713 N N . LYS B 1 23 ? -3.855 -13.953 -38.094 1 35.03 23 LYS B N 1
ATOM 4714 C CA . LYS B 1 23 ? -2.631 -14.562 -37.594 1 35.03 23 LYS B CA 1
ATOM 4715 C C . LYS B 1 23 ? -2.652 -14.664 -36.062 1 35.03 23 LYS B C 1
ATOM 4717 O O . LYS B 1 23 ? -2.754 -13.648 -35.375 1 35.03 23 LYS B O 1
ATOM 4722 N N . SER B 1 24 ? -3.172 -15.695 -35.5 1 37.72 24 SER B N 1
ATOM 4723 C CA . SER B 1 24 ? -2.945 -16.062 -34.125 1 37.72 24 SER B CA 1
ATOM 4724 C C . SER B 1 24 ? -1.549 -15.656 -33.656 1 37.72 24 SER B C 1
ATOM 4726 O O . SER B 1 24 ? -0.55 -16.141 -34.188 1 37.72 24 SER B O 1
ATOM 4728 N N . SER B 1 25 ? -1.218 -14.547 -33.469 1 44.06 25 SER B N 1
ATOM 4729 C CA . SER B 1 25 ? 0.095 -14.102 -33 1 44.06 25 SER B CA 1
ATOM 4730 C C . SER B 1 25 ? 0.691 -15.086 -32 1 44.06 25 SER B C 1
ATOM 4732 O O . SER B 1 25 ? 0.288 -15.102 -30.844 1 44.06 25 SER B O 1
ATOM 4734 N N . LYS B 1 26 ? 0.992 -16.219 -32.438 1 51.78 26 LYS B N 1
ATOM 4735 C CA . LYS B 1 26 ? 1.686 -17.219 -31.641 1 51.78 26 LYS B CA 1
ATOM 4736 C C . LYS B 1 26 ? 2.836 -16.594 -30.859 1 51.78 26 LYS B C 1
ATOM 4738 O O . LYS B 1 26 ? 3.701 -15.93 -31.438 1 51.78 26 LYS B O 1
ATOM 4743 N N . ALA B 1 27 ? 2.695 -16.438 -29.578 1 63.53 27 ALA B N 1
ATOM 4744 C CA . ALA B 1 27 ? 3.76 -15.969 -28.688 1 63.53 27 ALA B CA 1
ATOM 4745 C C . ALA B 1 27 ? 5.09 -16.641 -29.031 1 63.53 27 ALA B C 1
ATOM 4747 O O . ALA B 1 27 ? 5.133 -17.844 -29.312 1 63.53 27 ALA B O 1
ATOM 4748 N N . SER B 1 28 ? 6.055 -15.867 -29.438 1 73.62 28 SER B N 1
ATOM 4749 C CA . SER B 1 28 ? 7.414 -16.391 -29.562 1 73.62 28 SER B CA 1
ATOM 4750 C C . SER B 1 28 ? 7.957 -16.844 -28.219 1 73.62 28 SER B C 1
ATOM 4752 O O . SER B 1 28 ? 7.871 -16.109 -27.234 1 73.62 28 SER B O 1
ATOM 4754 N N . THR B 1 29 ? 8.281 -18.078 -28.109 1 88.75 29 THR B N 1
ATOM 4755 C CA . THR B 1 29 ? 8.805 -18.609 -26.859 1 88.75 29 THR B CA 1
ATOM 4756 C C . THR B 1 29 ? 10.234 -18.156 -26.625 1 88.75 29 THR B C 1
ATOM 4758 O O . THR B 1 29 ? 11.125 -18.438 -27.422 1 88.75 29 THR B O 1
ATOM 4761 N N . LEU B 1 30 ? 10.414 -17.375 -25.625 1 95.88 30 LEU B N 1
ATOM 4762 C CA . LEU B 1 30 ? 11.719 -16.859 -25.219 1 95.88 30 LEU B CA 1
ATOM 4763 C C . LEU B 1 30 ? 12.406 -17.828 -24.266 1 95.88 30 LEU B C 1
ATOM 4765 O O . LEU B 1 30 ? 11.742 -18.5 -23.453 1 95.88 30 LEU B O 1
ATOM 4769 N N . SER B 1 31 ? 13.734 -17.891 -24.453 1 96.31 31 SER B N 1
ATOM 4770 C CA . SER B 1 31 ? 14.5 -18.578 -23.422 1 96.31 31 SER B CA 1
ATOM 4771 C C . SER B 1 31 ? 14.57 -17.766 -22.141 1 96.31 31 SER B C 1
ATOM 4773 O O . SER B 1 31 ? 14.234 -16.578 -22.141 1 96.31 31 SER B O 1
ATOM 4775 N N . ILE B 1 32 ? 15.039 -18.422 -21.125 1 96.94 32 ILE B N 1
ATOM 4776 C CA . ILE B 1 32 ? 15.141 -17.75 -19.828 1 96.94 32 ILE B CA 1
ATOM 4777 C C . ILE B 1 32 ? 16.109 -16.578 -19.938 1 96.94 32 ILE B C 1
ATOM 4779 O O . ILE B 1 32 ? 15.797 -15.453 -19.516 1 96.94 32 ILE B O 1
ATOM 4783 N N . VAL B 1 33 ? 17.281 -16.766 -20.531 1 97.44 33 VAL B N 1
ATOM 4784 C CA . VAL B 1 33 ? 18.297 -15.719 -20.625 1 97.44 33 VAL B CA 1
ATOM 4785 C C . VAL B 1 33 ? 17.797 -14.594 -21.531 1 97.44 33 VAL B C 1
ATOM 4787 O O . VAL B 1 33 ? 18.047 -13.422 -21.266 1 97.44 33 VAL B O 1
ATOM 4790 N N . GLU B 1 34 ? 17.062 -14.93 -22.609 1 97.44 34 GLU B N 1
ATOM 4791 C CA . GLU B 1 34 ? 16.5 -13.914 -23.484 1 97.44 34 GLU B CA 1
ATOM 4792 C C . GLU B 1 34 ? 15.469 -13.055 -22.75 1 97.44 34 GLU B C 1
ATOM 4794 O O . GLU B 1 34 ? 15.398 -11.844 -22.969 1 97.44 34 GLU B O 1
ATOM 4799 N N . THR B 1 35 ? 14.688 -13.664 -21.953 1 97.75 35 THR B N 1
ATOM 4800 C CA . THR B 1 35 ? 13.664 -12.969 -21.172 1 97.75 35 THR B CA 1
ATOM 4801 C C . THR B 1 35 ? 14.297 -11.938 -20.25 1 97.75 35 THR B C 1
ATOM 4803 O O . THR B 1 35 ? 13.875 -10.773 -20.234 1 97.75 35 THR B O 1
ATOM 4806 N N . TRP B 1 36 ? 1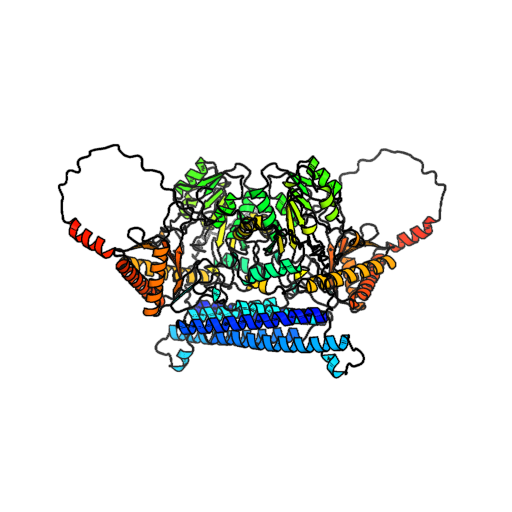5.305 -12.336 -19.5 1 98.25 36 TRP B N 1
ATOM 4807 C CA . TRP B 1 36 ? 15.953 -11.422 -18.562 1 98.25 36 TRP B CA 1
ATOM 4808 C C . TRP B 1 36 ? 16.719 -10.328 -19.312 1 98.25 36 TRP B C 1
ATOM 4810 O O . TRP B 1 36 ? 16.797 -9.195 -18.828 1 98.25 36 TRP B O 1
ATOM 4820 N N . SER B 1 37 ? 17.25 -10.68 -20.484 1 98.38 37 SER B N 1
ATOM 4821 C CA . SER B 1 37 ? 17.922 -9.672 -21.312 1 98.38 37 SER B CA 1
ATOM 4822 C C . SER B 1 37 ? 16.938 -8.594 -21.766 1 98.38 37 SER B C 1
ATOM 4824 O O . SER B 1 37 ? 17.266 -7.41 -21.75 1 98.38 37 SER B O 1
ATOM 4826 N N . ARG B 1 38 ? 15.812 -9.016 -22.156 1 97.81 38 ARG B N 1
ATOM 4827 C CA . ARG B 1 38 ? 14.789 -8.07 -22.594 1 97.81 38 ARG B CA 1
ATOM 4828 C C . ARG B 1 38 ? 14.32 -7.195 -21.438 1 97.81 38 ARG B C 1
ATOM 4830 O O . ARG B 1 38 ? 14.141 -5.988 -21.609 1 97.81 38 ARG B O 1
ATOM 4837 N N . LEU B 1 39 ? 14.078 -7.785 -20.328 1 98.44 39 LEU B N 1
ATOM 4838 C CA . LEU B 1 39 ? 13.672 -7.031 -19.141 1 98.44 39 LEU B CA 1
ATOM 4839 C C . LEU B 1 39 ? 14.742 -6.016 -18.75 1 98.44 39 LEU B C 1
ATOM 4841 O O . LEU B 1 39 ? 14.422 -4.883 -18.391 1 98.44 39 LEU B O 1
ATOM 4845 N N . LEU B 1 40 ? 16.016 -6.438 -18.797 1 98.75 40 LEU B N 1
ATOM 4846 C CA . LEU B 1 40 ? 17.109 -5.535 -18.438 1 98.75 40 LEU B CA 1
ATOM 4847 C C . LEU B 1 40 ? 17.172 -4.359 -19.406 1 98.75 40 LEU B C 1
ATOM 4849 O O . LEU B 1 40 ? 17.453 -3.229 -19 1 98.75 40 LEU B O 1
ATOM 4853 N N . SER B 1 41 ? 16.953 -4.664 -20.672 1 98.44 41 SER B N 1
ATOM 4854 C CA . SER B 1 41 ? 16.938 -3.594 -21.672 1 98.44 41 SER B CA 1
ATOM 4855 C C . SER B 1 41 ? 15.891 -2.537 -21.328 1 98.44 41 SER B C 1
ATOM 4857 O O . SER B 1 41 ? 16.172 -1.337 -21.406 1 98.44 41 SER B O 1
ATOM 4859 N N . THR B 1 42 ? 14.734 -2.949 -21 1 97.75 42 THR B N 1
ATOM 4860 C CA . THR B 1 42 ? 13.672 -2.023 -20.625 1 97.75 42 THR B CA 1
ATOM 4861 C C . THR B 1 42 ? 14.031 -1.287 -19.328 1 97.75 42 THR B C 1
ATOM 4863 O O . THR B 1 42 ? 13.703 -0.108 -19.172 1 97.75 42 THR B O 1
ATOM 4866 N N . LEU B 1 43 ? 14.633 -2.004 -18.375 1 98.31 43 LEU B N 1
ATOM 4867 C CA . LEU B 1 43 ? 15.086 -1.379 -17.125 1 98.31 43 LEU B CA 1
ATOM 4868 C C . LEU B 1 43 ? 16.047 -0.238 -17.406 1 98.31 43 LEU B C 1
ATOM 4870 O O . LEU B 1 43 ? 15.953 0.832 -16.812 1 98.31 43 LEU B O 1
ATOM 4874 N N . LYS B 1 44 ? 16.969 -0.448 -18.297 1 98.5 44 LYS B N 1
ATOM 4875 C CA . LYS B 1 44 ? 17.938 0.58 -18.672 1 98.5 44 LYS B CA 1
ATOM 4876 C C . LYS B 1 44 ? 17.25 1.783 -19.312 1 98.5 44 LYS B C 1
ATOM 4878 O O . LYS B 1 44 ? 17.609 2.93 -19.047 1 98.5 44 LYS B O 1
ATOM 4883 N N . THR B 1 45 ? 16.281 1.523 -20.141 1 97.81 45 THR B N 1
ATOM 4884 C CA . THR B 1 45 ? 15.508 2.598 -20.75 1 97.81 45 THR B CA 1
ATOM 4885 C C . THR B 1 45 ? 14.781 3.416 -19.688 1 97.81 45 THR B C 1
ATOM 4887 O O . THR B 1 45 ? 14.75 4.648 -19.75 1 97.81 45 THR B O 1
ATOM 4890 N N . THR B 1 46 ? 14.148 2.752 -18.734 1 96.88 46 THR B N 1
ATOM 4891 C CA . THR B 1 46 ? 13.453 3.426 -17.641 1 96.88 46 THR B CA 1
ATOM 4892 C C . THR B 1 46 ? 14.43 4.246 -16.812 1 96.88 46 THR B C 1
ATOM 4894 O O . THR B 1 46 ? 14.094 5.34 -16.344 1 96.88 46 THR B O 1
ATOM 4897 N N . THR B 1 47 ? 15.625 3.705 -16.547 1 98.44 47 THR B N 1
ATOM 4898 C CA . THR B 1 47 ? 16.656 4.43 -15.805 1 98.44 47 THR B CA 1
ATOM 4899 C C . THR B 1 47 ? 17 5.742 -16.5 1 98.44 47 THR B C 1
ATOM 4901 O O . THR B 1 47 ? 17.125 6.781 -15.859 1 98.44 47 THR B O 1
ATOM 4904 N N . ALA B 1 48 ? 17.109 5.652 -17.812 1 98.19 48 ALA B N 1
ATOM 4905 C CA . ALA B 1 48 ? 17.391 6.852 -18.594 1 98.19 48 ALA B CA 1
ATOM 4906 C C . ALA B 1 48 ? 16.25 7.859 -18.484 1 98.19 48 ALA B C 1
ATOM 4908 O O . ALA B 1 48 ? 16.484 9.07 -18.422 1 98.19 48 ALA B O 1
ATOM 4909 N N . THR B 1 49 ? 15.062 7.379 -18.453 1 96.06 49 THR B N 1
ATOM 4910 C CA . THR B 1 49 ? 13.891 8.234 -18.312 1 96.06 49 THR B CA 1
ATOM 4911 C C . THR B 1 49 ? 13.898 8.938 -16.953 1 96.06 49 THR B C 1
ATOM 4913 O O . THR B 1 49 ? 13.555 10.125 -16.859 1 96.06 49 THR B O 1
ATOM 4916 N N . ILE B 1 50 ? 14.242 8.258 -15.883 1 97.25 50 ILE B N 1
ATOM 4917 C CA . ILE B 1 50 ? 14.336 8.836 -14.547 1 97.25 50 ILE B CA 1
ATOM 4918 C C . ILE B 1 50 ? 15.375 9.953 -14.547 1 97.25 50 ILE B C 1
ATOM 4920 O O . ILE B 1 50 ? 15.156 11.016 -13.969 1 97.25 50 ILE B O 1
ATOM 4924 N N . LYS B 1 51 ? 16.5 9.695 -15.227 1 98.5 51 LYS B N 1
ATOM 4925 C CA . LYS B 1 51 ? 17.547 10.711 -15.32 1 98.5 51 LYS B CA 1
ATOM 4926 C C . LYS B 1 51 ? 17.062 11.93 -16.094 1 98.5 51 LYS B C 1
ATOM 4928 O O . LYS B 1 51 ? 17.391 13.07 -15.75 1 98.5 51 LYS B O 1
ATOM 4933 N N . GLN B 1 52 ? 16.344 11.703 -17.141 1 97.56 52 GLN B N 1
ATOM 4934 C CA . GLN B 1 52 ? 15.773 12.805 -17.906 1 97.56 52 GLN B CA 1
ATOM 4935 C C . GLN B 1 52 ? 14.836 13.648 -17.047 1 97.56 52 GLN B C 1
ATOM 4937 O O . GLN B 1 52 ? 14.828 14.875 -17.141 1 97.56 52 GLN B O 1
ATOM 4942 N N . ARG B 1 53 ? 14.039 13.008 -16.266 1 95.56 53 ARG B N 1
ATOM 4943 C CA . ARG B 1 53 ? 13.156 13.719 -15.344 1 95.56 53 ARG B CA 1
ATOM 4944 C C . ARG B 1 53 ? 13.961 14.578 -14.375 1 95.56 53 ARG B C 1
ATOM 4946 O O . ARG B 1 53 ? 13.594 15.727 -14.109 1 95.56 53 ARG B O 1
ATOM 4953 N N . PHE B 1 54 ? 15.023 13.992 -13.852 1 97.88 54 PHE B N 1
ATOM 4954 C CA . PHE B 1 54 ? 15.891 14.719 -12.938 1 97.88 54 PHE B CA 1
ATOM 4955 C C . PHE B 1 54 ? 16.469 15.961 -13.609 1 97.88 54 PHE B C 1
ATOM 4957 O O . PHE B 1 54 ? 16.5 17.047 -13.023 1 97.88 54 PHE B O 1
ATOM 4964 N N . ASP B 1 55 ? 16.922 15.773 -14.836 1 98.25 55 ASP B N 1
ATOM 4965 C CA . ASP B 1 55 ? 17.547 16.875 -15.562 1 98.25 55 ASP B CA 1
ATOM 4966 C C . ASP B 1 55 ? 16.531 17.984 -15.836 1 98.25 55 ASP B C 1
ATOM 4968 O O . ASP B 1 55 ? 16.859 19.172 -15.727 1 98.25 55 ASP B O 1
ATOM 4972 N N . GLU B 1 56 ? 15.391 17.578 -16.188 1 96.94 56 GLU B N 1
ATOM 4973 C CA . GLU B 1 56 ? 14.344 18.562 -16.438 1 96.94 56 GLU B CA 1
ATOM 4974 C C . GLU B 1 56 ? 13.945 19.281 -15.156 1 96.94 56 GLU B C 1
ATOM 4976 O O . GLU B 1 56 ? 13.727 20.5 -15.156 1 96.94 56 GLU B O 1
ATOM 4981 N N . ARG B 1 57 ? 13.805 18.562 -14.094 1 96.06 57 ARG B N 1
ATOM 4982 C CA . ARG B 1 57 ? 13.523 19.156 -12.797 1 96.06 57 ARG B CA 1
ATOM 4983 C C . ARG B 1 57 ? 14.594 20.172 -12.422 1 96.06 57 ARG B C 1
ATOM 4985 O O . ARG B 1 57 ? 14.281 21.281 -11.961 1 96.06 57 ARG B O 1
ATOM 4992 N N . ALA B 1 58 ? 15.836 19.797 -12.578 1 97.06 58 ALA B N 1
ATOM 4993 C CA . ALA B 1 58 ? 16.969 20.672 -12.25 1 97.06 58 ALA B CA 1
ATOM 4994 C C . ALA B 1 58 ? 16.922 21.953 -13.078 1 97.06 58 ALA B C 1
ATOM 4996 O O . ALA B 1 58 ? 17.234 23.031 -12.578 1 97.06 58 ALA B O 1
ATOM 4997 N N . ARG B 1 59 ? 16.562 21.781 -14.32 1 96.94 59 ARG B N 1
ATOM 4998 C CA . ARG B 1 59 ? 16.438 22.953 -15.195 1 96.94 59 ARG B CA 1
ATOM 4999 C C . ARG B 1 59 ? 15.359 23.891 -14.695 1 96.94 59 ARG B C 1
ATOM 5001 O O . ARG B 1 59 ? 15.57 25.109 -14.641 1 96.94 59 ARG B O 1
ATOM 5008 N N . ILE B 1 60 ? 14.258 23.359 -14.344 1 94.88 60 ILE B N 1
ATOM 5009 C CA . ILE B 1 60 ? 13.133 24.172 -13.867 1 94.88 60 ILE B CA 1
ATOM 5010 C C . ILE B 1 60 ? 13.508 24.828 -12.539 1 94.88 60 ILE B C 1
ATOM 5012 O O . ILE B 1 60 ? 13.203 26 -12.32 1 94.88 60 ILE B O 1
ATOM 5016 N N . GLU B 1 61 ? 14.125 24.078 -11.664 1 95.81 61 GLU B N 1
ATOM 5017 C CA . GLU B 1 61 ? 14.562 24.625 -10.383 1 95.81 61 GLU B CA 1
ATOM 5018 C C . GLU B 1 61 ? 15.453 25.859 -10.586 1 95.81 61 GLU B C 1
ATOM 5020 O O . GLU B 1 61 ? 15.312 26.844 -9.875 1 95.81 61 GLU B O 1
ATOM 5025 N N . LYS B 1 62 ? 16.312 25.781 -11.508 1 96 62 LYS B N 1
ATOM 5026 C CA . LYS B 1 62 ? 17.203 26.906 -11.82 1 96 62 LYS B CA 1
ATOM 5027 C C . LYS B 1 62 ? 16.406 28.078 -12.391 1 96 62 LYS B C 1
ATOM 5029 O O . LYS B 1 62 ? 16.641 29.219 -12.023 1 96 62 LYS B O 1
ATOM 5034 N N . GLN B 1 63 ? 15.523 27.781 -13.258 1 94.12 63 GLN B N 1
ATOM 5035 C CA . GLN B 1 63 ? 14.727 28.797 -13.922 1 94.12 63 GLN B CA 1
ATOM 5036 C C . GLN B 1 63 ? 13.906 29.609 -12.914 1 94.12 63 GLN B C 1
ATOM 5038 O O . GLN B 1 63 ? 13.734 30.812 -13.062 1 94.12 63 GLN B O 1
ATOM 5043 N N . ILE B 1 64 ? 13.469 28.953 -11.859 1 92.31 64 ILE B N 1
ATOM 5044 C CA . ILE B 1 64 ? 12.57 29.641 -10.938 1 92.31 64 ILE B CA 1
ATOM 5045 C C . ILE B 1 64 ? 13.328 30 -9.656 1 92.31 64 ILE B C 1
ATOM 5047 O O . ILE B 1 64 ? 12.719 30.375 -8.656 1 92.31 64 ILE B O 1
ATOM 5051 N N . SER B 1 65 ? 14.602 29.719 -9.609 1 94.75 65 SER B N 1
ATOM 5052 C CA . SER B 1 65 ? 15.461 30.016 -8.469 1 94.75 65 SER B CA 1
ATOM 5053 C C . SER B 1 65 ? 14.992 29.297 -7.215 1 94.75 65 SER B C 1
ATOM 5055 O O . SER B 1 65 ? 14.875 29.906 -6.148 1 94.75 65 SER B O 1
ATOM 5057 N N . ALA B 1 66 ? 14.602 28.078 -7.43 1 95.62 66 ALA B N 1
ATOM 5058 C CA . ALA B 1 66 ? 14.211 27.25 -6.297 1 95.62 66 ALA B CA 1
ATOM 5059 C C . ALA B 1 66 ? 15.43 26.812 -5.496 1 95.62 66 ALA B C 1
ATOM 5061 O O . ALA B 1 66 ? 16.5 26.562 -6.062 1 95.62 66 ALA B O 1
ATOM 5062 N N . ARG B 1 67 ? 15.273 26.703 -4.219 1 95.81 67 ARG B N 1
ATOM 5063 C CA . ARG B 1 67 ? 16.344 26.172 -3.389 1 95.81 67 ARG B CA 1
ATOM 5064 C C . ARG B 1 67 ? 16.562 24.688 -3.678 1 95.81 67 ARG B C 1
ATOM 5066 O O . ARG B 1 67 ? 15.617 23.953 -3.928 1 95.81 67 ARG B O 1
ATOM 5073 N N . THR B 1 68 ? 17.75 24.266 -3.693 1 95.44 68 THR B N 1
ATOM 5074 C CA . THR B 1 68 ? 18.172 22.891 -3.918 1 95.44 68 THR B CA 1
ATOM 5075 C C . THR B 1 68 ? 19.266 22.484 -2.928 1 95.44 68 THR B C 1
ATOM 5077 O O . THR B 1 68 ? 20.062 23.328 -2.502 1 95.44 68 THR B O 1
ATOM 5080 N N . ASP B 1 69 ? 19.297 21.312 -2.475 1 96.75 69 ASP B N 1
ATOM 5081 C CA . ASP B 1 69 ? 20.328 20.797 -1.592 1 96.75 69 ASP B CA 1
ATOM 5082 C C . ASP B 1 69 ? 21.328 19.938 -2.363 1 96.75 69 ASP B C 1
ATOM 5084 O O . ASP B 1 69 ? 21 18.812 -2.775 1 96.75 69 ASP B O 1
ATOM 5088 N N . ASP B 1 70 ? 22.5 20.359 -2.492 1 96.94 70 ASP B N 1
ATOM 5089 C CA . ASP B 1 70 ? 23.531 19.672 -3.275 1 96.94 70 ASP B CA 1
ATOM 5090 C C . ASP B 1 70 ? 23.828 18.297 -2.697 1 96.94 70 ASP B C 1
ATOM 5092 O O . ASP B 1 70 ? 24.156 17.359 -3.438 1 96.94 70 ASP B O 1
ATOM 5096 N N . TRP B 1 71 ? 23.781 18.25 -1.387 1 97.69 71 TRP B N 1
ATOM 5097 C CA . TRP B 1 71 ? 24 16.969 -0.717 1 97.69 71 TRP B CA 1
ATOM 5098 C C . TRP B 1 71 ? 23.031 15.914 -1.209 1 97.69 71 TRP B C 1
ATOM 5100 O O . TRP B 1 71 ? 23.422 14.797 -1.543 1 97.69 71 TRP B O 1
ATOM 5110 N N . CYS B 1 72 ? 21.766 16.234 -1.312 1 98.31 72 CYS B N 1
ATOM 5111 C CA . CYS B 1 72 ? 20.734 15.328 -1.796 1 98.31 72 CYS B CA 1
ATOM 5112 C C . CYS B 1 72 ? 20.906 15.031 -3.281 1 98.31 72 CYS B C 1
ATOM 5114 O O . CYS B 1 72 ? 20.703 13.898 -3.725 1 98.31 72 CYS B O 1
ATOM 5116 N N . VAL B 1 73 ? 21.25 16.031 -4.066 1 98.5 73 VAL B N 1
ATOM 5117 C CA . VAL B 1 73 ? 21.484 15.867 -5.496 1 98.5 73 VAL B CA 1
ATOM 5118 C C . VAL B 1 73 ? 22.625 14.875 -5.723 1 98.5 73 VAL B C 1
ATOM 5120 O O . VAL B 1 73 ? 22.531 14.008 -6.598 1 98.5 73 VAL B O 1
ATOM 5123 N N . ASP B 1 74 ? 23.656 14.984 -4.941 1 98.5 74 ASP B N 1
ATOM 5124 C CA . ASP B 1 74 ? 24.797 14.086 -5.062 1 98.5 74 ASP B CA 1
ATOM 5125 C C . ASP B 1 74 ? 24.406 12.641 -4.777 1 98.5 74 ASP B C 1
ATOM 5127 O O . ASP B 1 74 ? 24.859 11.719 -5.449 1 98.5 74 ASP B O 1
ATOM 5131 N N . VAL B 1 75 ? 23.594 12.477 -3.742 1 98.75 75 VAL B N 1
ATOM 5132 C CA . VAL B 1 75 ? 23.141 11.133 -3.406 1 98.75 75 VAL B CA 1
ATOM 5133 C C . VAL B 1 75 ? 22.375 10.531 -4.59 1 98.75 75 VAL B C 1
ATOM 5135 O O . VAL B 1 75 ? 22.578 9.367 -4.941 1 98.75 75 VAL B O 1
ATOM 5138 N N . PHE B 1 76 ? 21.469 11.312 -5.23 1 98.75 76 PHE B N 1
ATOM 5139 C CA . PHE B 1 76 ? 20.719 10.867 -6.391 1 98.75 76 PHE B CA 1
ATOM 5140 C C . PHE B 1 76 ? 21.641 10.477 -7.531 1 98.75 76 PHE B C 1
ATOM 5142 O O . PHE B 1 76 ? 21.516 9.383 -8.094 1 98.75 76 PHE B O 1
ATOM 5149 N N . LEU B 1 77 ? 22.609 11.312 -7.844 1 98.75 77 LEU B N 1
ATOM 5150 C CA . LEU B 1 77 ? 23.469 11.109 -9 1 98.75 77 LEU B CA 1
ATOM 5151 C C . LEU B 1 77 ? 24.406 9.93 -8.773 1 98.75 77 LEU B C 1
ATOM 5153 O O . LEU B 1 77 ? 24.734 9.203 -9.719 1 98.75 77 LEU B O 1
ATOM 5157 N N . GLU B 1 78 ? 24.875 9.766 -7.582 1 98.56 78 GLU B N 1
ATOM 5158 C CA . GLU B 1 78 ? 25.703 8.617 -7.254 1 98.56 78 GLU B CA 1
ATOM 5159 C C . GLU B 1 78 ? 24.938 7.309 -7.43 1 98.56 78 GLU B C 1
ATOM 5161 O O . GLU B 1 78 ? 25.469 6.324 -7.938 1 98.56 78 GLU B O 1
ATOM 5166 N N . THR B 1 79 ? 23.719 7.312 -6.949 1 98.69 79 THR B N 1
ATOM 5167 C CA . THR B 1 79 ? 22.875 6.133 -7.098 1 98.69 79 THR B CA 1
ATOM 5168 C C . THR B 1 79 ? 22.609 5.832 -8.57 1 98.69 79 THR B C 1
ATOM 5170 O O . THR B 1 79 ? 22.641 4.676 -8.992 1 98.69 79 THR B O 1
ATOM 5173 N N . TYR B 1 80 ? 22.312 6.871 -9.352 1 98.81 80 TYR B N 1
ATOM 5174 C CA . TYR B 1 80 ? 22.094 6.719 -10.781 1 98.81 80 TYR B CA 1
ATOM 5175 C C . TYR B 1 80 ? 23.297 6.086 -11.461 1 98.81 80 TYR B C 1
ATOM 5177 O O . TYR B 1 80 ? 23.156 5.129 -12.227 1 98.81 80 TYR B O 1
ATOM 5185 N N . THR B 1 81 ? 24.453 6.598 -11.172 1 98.69 81 THR B N 1
ATOM 5186 C CA . THR B 1 81 ? 25.688 6.105 -11.781 1 98.69 81 THR B CA 1
ATOM 5187 C C . THR B 1 81 ? 25.938 4.648 -11.391 1 98.69 81 THR B C 1
ATOM 5189 O O . THR B 1 81 ? 26.359 3.842 -12.227 1 98.69 81 THR B O 1
ATOM 5192 N N . ARG B 1 82 ? 25.719 4.34 -10.148 1 98.62 82 ARG B N 1
ATOM 5193 C CA . ARG B 1 82 ? 25.891 2.971 -9.672 1 98.62 82 ARG B CA 1
ATOM 5194 C C . ARG B 1 82 ? 24.938 2.016 -10.383 1 98.62 82 ARG B C 1
ATOM 5196 O O . ARG B 1 82 ? 25.328 0.911 -10.766 1 98.62 82 ARG B O 1
ATOM 5203 N N . LEU B 1 83 ? 23.672 2.404 -10.523 1 98.81 83 LEU B N 1
ATOM 5204 C CA . LEU B 1 83 ? 22.672 1.591 -11.211 1 98.81 83 LEU B CA 1
ATOM 5205 C C . LEU B 1 83 ? 23.078 1.342 -12.664 1 98.81 83 LEU B C 1
ATOM 5207 O O . LEU B 1 83 ? 22.922 0.23 -13.172 1 98.81 83 LEU B O 1
ATOM 5211 N N . GLU B 1 84 ? 23.609 2.375 -13.312 1 98.69 84 GLU B N 1
ATOM 5212 C CA . GLU B 1 84 ? 24.078 2.223 -14.688 1 98.69 84 GLU B CA 1
ATOM 5213 C C . GLU B 1 84 ? 25.219 1.206 -14.773 1 98.69 84 GLU B C 1
ATOM 5215 O O . GLU B 1 84 ? 25.234 0.361 -15.672 1 98.69 84 GLU B O 1
ATOM 5220 N N . HIS B 1 85 ? 26.109 1.338 -13.844 1 98.69 85 HIS B N 1
ATOM 5221 C CA . HIS B 1 85 ? 27.25 0.433 -13.828 1 98.69 85 HIS B CA 1
ATOM 5222 C C . HIS B 1 85 ? 26.812 -1.01 -13.609 1 98.69 85 HIS B C 1
ATOM 5224 O O . HIS B 1 85 ? 27.25 -1.911 -14.336 1 98.69 85 HIS B O 1
ATOM 5230 N N . LEU B 1 86 ? 25.984 -1.273 -12.617 1 98.81 86 LEU B N 1
ATOM 5231 C CA . LEU B 1 86 ? 25.516 -2.613 -12.297 1 98.81 86 LEU B CA 1
ATOM 5232 C C . LEU B 1 86 ? 24.703 -3.193 -13.453 1 98.81 86 LEU B C 1
ATOM 5234 O O . LEU B 1 86 ? 24.781 -4.391 -13.742 1 98.81 86 LEU B O 1
ATOM 5238 N N . SER B 1 87 ? 23.859 -2.338 -14.117 1 98.81 87 SER B N 1
ATOM 5239 C CA . SER B 1 87 ? 23.062 -2.787 -15.25 1 98.81 87 SER B CA 1
ATOM 5240 C C . SER B 1 87 ? 23.953 -3.236 -16.406 1 98.81 87 SER B C 1
ATOM 5242 O O . SER B 1 87 ? 23.656 -4.219 -17.094 1 98.81 87 SER B O 1
ATOM 5244 N N . SER B 1 88 ? 25.031 -2.494 -16.594 1 98.62 88 SER B N 1
ATOM 5245 C CA . SER B 1 88 ? 25.984 -2.85 -17.656 1 98.62 88 SER B CA 1
ATOM 5246 C C . SER B 1 88 ? 26.672 -4.168 -17.344 1 98.62 88 SER B C 1
ATOM 5248 O O . SER B 1 88 ? 26.922 -4.977 -18.25 1 98.62 88 SER B O 1
ATOM 5250 N N . GLU B 1 89 ? 27.031 -4.367 -16.141 1 98.19 89 GLU B N 1
ATOM 5251 C CA . GLU B 1 89 ? 27.656 -5.621 -15.734 1 98.19 89 GLU B CA 1
ATOM 5252 C C . GLU B 1 89 ? 26.734 -6.809 -15.984 1 98.19 89 GLU B C 1
ATOM 5254 O O . GLU B 1 89 ? 27.156 -7.832 -16.516 1 98.19 89 GLU B O 1
ATOM 5259 N N . LEU B 1 90 ? 25.484 -6.68 -15.586 1 98.62 90 LEU B N 1
ATOM 5260 C CA . LEU B 1 90 ? 24.531 -7.77 -15.781 1 98.62 90 LEU B CA 1
ATOM 5261 C C . LEU B 1 90 ? 24.281 -8.008 -17.266 1 98.62 90 LEU B C 1
ATOM 5263 O O . LEU B 1 90 ? 24.109 -9.156 -17.703 1 98.62 90 LEU B O 1
ATOM 5267 N N . GLU B 1 91 ? 24.234 -6.902 -18.016 1 98.44 91 GLU B N 1
ATOM 5268 C CA . GLU B 1 91 ? 24.047 -7.031 -19.453 1 98.44 91 GLU B CA 1
ATOM 5269 C C . GLU B 1 91 ? 25.141 -7.891 -20.078 1 98.44 91 GLU B C 1
ATOM 5271 O O . GLU B 1 91 ? 24.859 -8.766 -20.906 1 98.44 91 GLU B O 1
ATOM 5276 N N . MET B 1 92 ? 26.359 -7.625 -19.688 1 97.25 92 MET B N 1
ATOM 5277 C CA . MET B 1 92 ? 27.5 -8.391 -20.188 1 97.25 92 MET B CA 1
ATOM 5278 C C . MET B 1 92 ? 27.391 -9.859 -19.781 1 97.25 92 MET B C 1
ATOM 5280 O O . MET B 1 92 ? 27.625 -10.75 -20.594 1 97.25 92 MET B O 1
ATOM 5284 N N . GLN B 1 93 ? 27.062 -10.109 -18.594 1 97.44 93 GLN B N 1
ATOM 5285 C CA . GLN B 1 93 ? 26.953 -11.469 -18.094 1 97.44 93 GLN B CA 1
ATOM 5286 C C . GLN B 1 93 ? 25.828 -12.234 -18.797 1 97.44 93 GLN B C 1
ATOM 5288 O O . GLN B 1 93 ? 25.969 -13.43 -19.078 1 97.44 93 GLN B O 1
ATOM 5293 N N . LEU B 1 94 ? 24.719 -11.594 -19.062 1 97.88 94 LEU B N 1
ATOM 5294 C CA . LEU B 1 94 ? 23.609 -12.219 -19.781 1 97.88 94 LEU B CA 1
ATOM 5295 C C . LEU B 1 94 ? 24.016 -12.547 -21.219 1 97.88 94 LEU B C 1
ATOM 5297 O O . LEU B 1 94 ? 23.625 -13.586 -21.75 1 97.88 94 LEU B O 1
ATOM 5301 N N . ALA B 1 95 ? 24.797 -11.633 -21.812 1 96.12 95 ALA B N 1
ATOM 5302 C CA . ALA B 1 95 ? 25.281 -11.891 -23.172 1 96.12 95 ALA B CA 1
ATOM 5303 C C . ALA B 1 95 ? 26.188 -13.117 -23.203 1 96.12 95 ALA B C 1
ATOM 5305 O O . ALA B 1 95 ? 26.094 -13.945 -24.125 1 96.12 95 ALA B O 1
ATOM 5306 N N . ILE B 1 96 ? 27.047 -13.227 -22.266 1 95 96 ILE B N 1
ATOM 5307 C CA . ILE B 1 96 ? 27.953 -14.367 -22.172 1 95 96 ILE B CA 1
ATOM 5308 C C . ILE B 1 96 ? 27.141 -15.648 -21.953 1 95 96 ILE B C 1
ATOM 5310 O O . ILE B 1 96 ? 27.391 -16.656 -22.609 1 95 96 ILE B O 1
ATOM 5314 N N . THR B 1 97 ? 26.172 -15.586 -21.078 1 95.44 97 THR B N 1
ATOM 5315 C CA . THR B 1 97 ? 25.328 -16.734 -20.781 1 95.44 97 THR B CA 1
ATOM 5316 C C . THR B 1 97 ? 24.562 -17.188 -22.016 1 95.44 97 THR B C 1
ATOM 5318 O O . THR B 1 97 ? 24.453 -18.375 -22.297 1 95.44 97 THR B O 1
ATOM 5321 N N . LYS B 1 98 ? 24.031 -16.219 -22.75 1 93.25 98 LYS B N 1
ATOM 5322 C CA . LYS B 1 98 ? 23.297 -16.516 -23.984 1 93.25 98 LYS B CA 1
ATOM 5323 C C . LYS B 1 98 ? 24.188 -17.203 -25.016 1 93.25 98 LYS B C 1
ATOM 5325 O O . LYS B 1 98 ? 23.781 -18.172 -25.641 1 93.25 98 LYS B O 1
ATOM 5330 N N . ASN B 1 99 ? 25.375 -16.719 -25.156 1 91 99 ASN B N 1
ATOM 5331 C CA . ASN B 1 99 ? 26.312 -17.266 -26.125 1 91 99 ASN B CA 1
ATOM 5332 C C . ASN B 1 99 ? 26.734 -18.688 -25.75 1 91 99 ASN B C 1
ATOM 5334 O O . ASN B 1 99 ? 26.875 -19.547 -26.625 1 91 99 ASN B O 1
ATOM 5338 N N . LEU B 1 100 ? 26.938 -18.891 -24.547 1 89 100 LEU B N 1
ATOM 5339 C CA . LEU B 1 100 ? 27.359 -20.203 -24.078 1 89 100 LEU B CA 1
ATOM 5340 C C . LEU B 1 100 ? 26.234 -21.219 -24.234 1 89 100 LEU B C 1
ATOM 5342 O O . LEU B 1 100 ? 26.484 -22.391 -24.5 1 89 100 LEU B O 1
ATOM 5346 N N . ASN B 1 101 ? 25.031 -20.766 -24.016 1 85.75 101 ASN B N 1
ATOM 5347 C CA . ASN B 1 101 ? 23.875 -21.641 -24.203 1 85.75 101 ASN B CA 1
ATOM 5348 C C . ASN B 1 101 ? 23.719 -22.047 -25.672 1 85.75 101 ASN B C 1
ATOM 5350 O O . ASN B 1 101 ? 23.281 -23.156 -25.969 1 85.75 101 ASN B O 1
ATOM 5354 N N . GLN B 1 102 ? 24.125 -21.188 -26.547 1 82.38 102 GLN B N 1
ATOM 5355 C CA . GLN B 1 102 ? 24 -21.453 -27.969 1 82.38 102 GLN B CA 1
ATOM 5356 C C . GLN B 1 102 ? 25.172 -22.266 -28.5 1 82.38 102 GLN B C 1
ATOM 5358 O O . GLN B 1 102 ? 25.016 -23.031 -29.453 1 82.38 102 GLN B O 1
ATOM 5363 N N . ASN B 1 103 ? 26.312 -21.953 -27.844 1 81.44 103 ASN B N 1
ATOM 5364 C CA . ASN B 1 103 ? 27.516 -22.641 -28.281 1 81.44 103 ASN B CA 1
ATOM 5365 C C . ASN B 1 103 ? 28.266 -23.266 -27.094 1 81.44 103 ASN B C 1
ATOM 5367 O O . ASN B 1 103 ? 29.359 -22.812 -26.734 1 81.44 103 ASN B O 1
ATOM 5371 N N . PRO B 1 104 ? 27.828 -24.281 -26.609 1 71.94 104 PRO B N 1
ATOM 5372 C CA . PRO B 1 104 ? 28.422 -24.828 -25.391 1 71.94 104 PRO B CA 1
ATOM 5373 C C . PRO B 1 104 ? 29.875 -25.281 -25.594 1 71.94 104 PRO B C 1
ATOM 5375 O O . PRO B 1 104 ? 30.656 -25.297 -24.656 1 71.94 104 PRO B O 1
ATOM 5378 N N . ASN B 1 105 ? 30.281 -25.625 -26.75 1 69.38 105 ASN B N 1
ATOM 5379 C CA . ASN B 1 105 ? 31.609 -26.156 -27.031 1 69.38 105 ASN B CA 1
ATOM 5380 C C . ASN B 1 105 ? 32.656 -25.047 -27.156 1 69.38 105 ASN B C 1
ATOM 5382 O O . ASN B 1 105 ? 33.844 -25.312 -27.172 1 69.38 105 ASN B O 1
ATOM 5386 N N . GLN B 1 106 ? 32.312 -23.875 -27.359 1 62.59 106 GLN B N 1
ATOM 5387 C CA . GLN B 1 106 ? 33.25 -22.797 -27.594 1 62.59 106 GLN B CA 1
ATOM 5388 C C . GLN B 1 106 ? 33.562 -22.031 -26.297 1 62.59 106 GLN B C 1
ATOM 5390 O O . GLN B 1 106 ? 34.25 -21.016 -26.328 1 62.59 106 GLN B O 1
ATOM 5395 N N . ALA B 1 107 ? 33.125 -22.531 -25.234 1 62.06 107 ALA B N 1
ATOM 5396 C CA . ALA B 1 107 ? 33.219 -21.766 -24 1 62.06 107 ALA B CA 1
ATOM 5397 C C . ALA B 1 107 ? 34.656 -21.797 -23.469 1 62.06 107 ALA B C 1
ATOM 5399 O O . ALA B 1 107 ? 35.188 -22.875 -23.172 1 62.06 107 ALA B O 1
ATOM 5400 N N . SER B 1 108 ? 35.406 -20.766 -23.766 1 67.38 108 SER B N 1
ATOM 5401 C CA . SER B 1 108 ? 36.656 -20.641 -23.016 1 67.38 108 SER B CA 1
ATOM 5402 C C . SER B 1 108 ? 36.406 -20.578 -21.516 1 67.38 108 SER B C 1
ATOM 5404 O O . SER B 1 108 ? 35.344 -20.094 -21.078 1 67.38 108 SER B O 1
ATOM 5406 N N . SER B 1 109 ? 37.156 -21.391 -20.781 1 67.38 109 SER B N 1
ATOM 5407 C CA . SER B 1 109 ? 37.062 -21.531 -19.328 1 67.38 109 SER B CA 1
ATOM 5408 C C . SER B 1 109 ? 36.938 -20.172 -18.656 1 67.38 109 SER B C 1
ATOM 5410 O O . SER B 1 109 ? 36.156 -20.031 -17.688 1 67.38 109 SER B O 1
ATOM 5412 N N . THR B 1 110 ? 37.469 -19.203 -19.25 1 74.12 110 THR B N 1
ATOM 5413 C CA . THR B 1 110 ? 37.469 -17.891 -18.609 1 74.12 110 THR B CA 1
ATOM 5414 C C . THR B 1 110 ? 36.125 -17.219 -18.719 1 74.12 110 THR B C 1
ATOM 5416 O O . THR B 1 110 ? 35.656 -16.578 -17.766 1 74.12 110 THR B O 1
ATOM 5419 N N . LEU B 1 111 ? 35.5 -17.391 -19.797 1 77.12 111 LEU B N 1
ATOM 5420 C CA . LEU B 1 111 ? 34.219 -16.734 -19.984 1 77.12 111 LEU B CA 1
ATOM 5421 C C . LEU B 1 111 ? 33.125 -17.438 -19.188 1 77.12 111 LEU B C 1
ATOM 5423 O O . LEU B 1 111 ? 32.156 -16.797 -18.781 1 77.12 111 LEU B O 1
ATOM 5427 N N . SER B 1 112 ? 33.344 -18.625 -18.891 1 80.56 112 SER B N 1
ATOM 5428 C CA . SER B 1 112 ? 32.344 -19.438 -18.219 1 80.56 112 SER B CA 1
ATOM 5429 C C . SER B 1 112 ? 32.125 -18.984 -16.781 1 80.56 112 SER B C 1
ATOM 5431 O O . SER B 1 112 ? 31.078 -19.203 -16.203 1 80.56 112 SER B O 1
ATOM 5433 N N . THR B 1 113 ? 33.094 -18.312 -16.266 1 82.31 113 THR B N 1
ATOM 5434 C CA . THR B 1 113 ? 33 -17.859 -14.883 1 82.31 113 THR B CA 1
ATOM 5435 C C . THR B 1 113 ? 31.969 -16.75 -14.758 1 82.31 113 THR B C 1
ATOM 5437 O O . THR B 1 113 ? 31.469 -16.469 -13.664 1 82.31 113 THR B O 1
ATOM 5440 N N . PHE B 1 114 ? 31.609 -16.234 -15.914 1 87.88 114 PHE B N 1
ATOM 5441 C CA . PHE B 1 114 ? 30.672 -15.109 -15.906 1 87.88 114 PHE B CA 1
ATOM 5442 C C . PHE B 1 114 ? 29.266 -15.57 -16.25 1 87.88 114 PHE B C 1
ATOM 5444 O O . PHE B 1 114 ? 28.312 -14.789 -16.188 1 87.88 114 PHE B O 1
ATOM 5451 N N . ALA B 1 115 ? 29.156 -16.844 -16.625 1 92.81 115 ALA B N 1
ATOM 5452 C CA . ALA B 1 115 ? 27.844 -17.375 -16.953 1 92.81 115 ALA B CA 1
ATOM 5453 C C . ALA B 1 115 ? 26.953 -17.469 -15.711 1 92.81 115 ALA B C 1
ATOM 5455 O O . ALA B 1 115 ? 27.438 -17.812 -14.625 1 92.81 115 ALA B O 1
ATOM 5456 N N . LEU B 1 116 ? 25.703 -17.188 -15.938 1 96.69 116 LEU B N 1
ATOM 5457 C CA . LEU B 1 116 ? 24.781 -17.141 -14.805 1 96.69 116 LEU B CA 1
ATOM 5458 C C . LEU B 1 116 ? 23.781 -18.281 -14.875 1 96.69 116 LEU B C 1
ATOM 5460 O O . LEU B 1 116 ? 23.312 -18.641 -15.953 1 96.69 116 LEU B O 1
ATOM 5464 N N . ALA B 1 117 ? 23.5 -18.859 -13.727 1 95.31 117 ALA B N 1
ATOM 5465 C CA . ALA B 1 117 ? 22.344 -19.734 -13.586 1 95.31 117 ALA B CA 1
ATOM 5466 C C . ALA B 1 117 ? 21.047 -18.922 -13.594 1 95.31 117 ALA B C 1
ATOM 5468 O O . ALA B 1 117 ? 21.047 -17.719 -13.32 1 95.31 117 ALA B O 1
ATOM 5469 N N . PRO B 1 118 ? 19.891 -19.531 -13.859 1 96.5 118 PRO B N 1
ATOM 5470 C CA . PRO B 1 118 ? 18.609 -18.812 -13.898 1 96.5 118 PRO B CA 1
ATOM 5471 C C . PRO B 1 118 ? 18.328 -18.047 -12.609 1 96.5 118 PRO B C 1
ATOM 5473 O O . PRO B 1 118 ? 17.891 -16.906 -12.656 1 96.5 118 PRO B O 1
ATOM 5476 N N . TRP B 1 119 ? 18.594 -18.641 -11.438 1 96.94 119 TRP B N 1
ATOM 5477 C CA . TRP B 1 119 ? 18.297 -17.984 -10.164 1 96.94 119 TRP B CA 1
ATOM 5478 C C . TRP B 1 119 ? 19.156 -16.75 -9.969 1 96.94 119 TRP B C 1
ATOM 5480 O O . TRP B 1 119 ? 18.734 -15.773 -9.344 1 96.94 119 TRP B O 1
ATOM 5490 N N . GLN B 1 120 ? 20.391 -16.734 -10.461 1 97.88 120 GLN B N 1
ATOM 5491 C CA . GLN B 1 120 ? 21.281 -15.578 -10.336 1 97.88 120 GLN B CA 1
ATOM 5492 C C . GLN B 1 120 ? 20.781 -14.414 -11.195 1 97.88 120 GLN B C 1
ATOM 5494 O O . GLN B 1 120 ? 20.859 -13.258 -10.781 1 97.88 120 GLN B O 1
ATOM 5499 N N . MET B 1 121 ? 20.344 -14.781 -12.469 1 98.25 121 MET B N 1
ATOM 5500 C CA . MET B 1 121 ? 19.766 -13.758 -13.336 1 98.25 121 MET B CA 1
ATOM 5501 C C . MET B 1 121 ? 18.609 -13.039 -12.648 1 98.25 121 MET B C 1
ATOM 5503 O O . MET B 1 121 ? 18.531 -11.812 -12.68 1 98.25 121 MET B O 1
ATOM 5507 N N . GLU B 1 122 ? 17.75 -13.805 -12.008 1 98.06 122 GLU B N 1
ATOM 5508 C CA . GLU B 1 122 ? 16.578 -13.281 -11.312 1 98.06 122 GLU B CA 1
ATOM 5509 C C . GLU B 1 122 ? 16.984 -12.398 -10.141 1 98.06 122 GLU B C 1
ATOM 5511 O O . GLU B 1 122 ? 16.484 -11.281 -9.992 1 98.06 122 GLU B O 1
ATOM 5516 N N . GLU B 1 123 ? 17.891 -12.844 -9.273 1 98.12 123 GLU B N 1
ATOM 5517 C CA . GLU B 1 123 ? 18.281 -12.117 -8.07 1 98.12 123 GLU B CA 1
ATOM 5518 C C . GLU B 1 123 ? 18.984 -10.805 -8.43 1 98.12 123 GLU B C 1
ATOM 5520 O O . GLU B 1 123 ? 18.812 -9.797 -7.734 1 98.12 123 GLU B O 1
ATOM 5525 N N . ARG B 1 124 ? 19.781 -10.867 -9.461 1 98.69 124 ARG B N 1
ATOM 5526 C CA . ARG B 1 124 ? 20.5 -9.656 -9.844 1 98.69 124 ARG B CA 1
ATOM 5527 C C . ARG B 1 124 ? 19.562 -8.633 -10.461 1 98.69 124 ARG B C 1
ATOM 5529 O O . ARG B 1 124 ? 19.688 -7.43 -10.203 1 98.69 124 ARG B O 1
ATOM 5536 N N . TYR B 1 125 ? 18.609 -9.125 -11.305 1 98.75 125 TYR B N 1
ATOM 5537 C CA . TYR B 1 125 ? 17.594 -8.203 -11.797 1 98.75 125 TYR B CA 1
ATOM 5538 C C . TYR B 1 125 ? 16.766 -7.645 -10.648 1 98.75 125 TYR B C 1
ATOM 5540 O O . TYR B 1 125 ? 16.422 -6.457 -10.641 1 98.75 125 TYR B O 1
ATOM 5548 N N . ARG B 1 126 ? 16.406 -8.484 -9.703 1 98.38 126 ARG B N 1
ATOM 5549 C CA . ARG B 1 126 ? 15.664 -8.07 -8.516 1 98.38 126 ARG B CA 1
ATOM 5550 C C . ARG B 1 126 ? 16.391 -6.945 -7.781 1 98.38 126 ARG B C 1
ATOM 5552 O O . ARG B 1 126 ? 15.758 -5.98 -7.344 1 98.38 126 ARG B O 1
ATOM 5559 N N . ALA B 1 127 ? 17.672 -7.059 -7.625 1 98.69 127 ALA B N 1
ATOM 5560 C CA . ALA B 1 127 ? 18.484 -6.02 -6.984 1 98.69 127 ALA B CA 1
ATOM 5561 C C . ALA B 1 127 ? 18.375 -4.703 -7.75 1 98.69 127 ALA B C 1
ATOM 5563 O O . ALA B 1 127 ? 18.188 -3.641 -7.152 1 98.69 127 ALA B O 1
ATOM 5564 N N . LEU B 1 128 ? 18.453 -4.789 -9.062 1 98.88 128 LEU B N 1
ATOM 5565 C CA . LEU B 1 128 ? 18.5 -3.598 -9.906 1 98.88 128 LEU B CA 1
ATOM 5566 C C . LEU B 1 128 ? 17.156 -2.877 -9.891 1 98.88 128 LEU B C 1
ATOM 5568 O O . LEU B 1 128 ? 17.109 -1.647 -9.82 1 98.88 128 LEU B O 1
ATOM 5572 N N . ILE B 1 129 ? 16.078 -3.623 -10.008 1 98.62 129 ILE B N 1
ATOM 5573 C CA . ILE B 1 129 ? 14.773 -2.973 -10.125 1 98.62 129 ILE B CA 1
ATOM 5574 C C . ILE B 1 129 ? 14.406 -2.309 -8.797 1 98.62 129 ILE B C 1
ATOM 5576 O O . ILE B 1 129 ? 13.734 -1.274 -8.781 1 98.62 129 ILE B O 1
ATOM 5580 N N . GLN B 1 130 ? 14.852 -2.848 -7.664 1 98.31 130 GLN B N 1
ATOM 5581 C CA . GLN B 1 130 ? 14.656 -2.199 -6.371 1 98.31 130 GLN B CA 1
ATOM 5582 C C . GLN B 1 130 ? 15.461 -0.909 -6.273 1 98.31 130 GLN B C 1
ATOM 5584 O O . GLN B 1 130 ? 14.969 0.099 -5.762 1 98.31 130 GLN B O 1
ATOM 5589 N N . MET B 1 131 ? 16.688 -0.947 -6.738 1 98.69 131 MET B N 1
ATOM 5590 C CA . MET B 1 131 ? 17.5 0.267 -6.758 1 98.69 131 MET B CA 1
ATOM 5591 C C . MET B 1 131 ? 16.875 1.329 -7.652 1 98.69 131 MET B C 1
ATOM 5593 O O . MET B 1 131 ? 16.875 2.514 -7.316 1 98.69 131 MET B O 1
ATOM 5597 N N . GLN B 1 132 ? 16.359 0.888 -8.766 1 98.5 132 GLN B N 1
ATOM 5598 C CA . GLN B 1 132 ? 15.703 1.81 -9.688 1 98.5 132 GLN B CA 1
ATOM 5599 C C . GLN B 1 132 ? 14.477 2.449 -9.047 1 98.5 132 GLN B C 1
ATOM 5601 O O . GLN B 1 132 ? 14.219 3.639 -9.234 1 98.5 132 GLN B O 1
ATOM 5606 N N . SER B 1 133 ? 13.703 1.647 -8.375 1 97.19 133 SER B N 1
ATOM 5607 C CA . SER B 1 133 ? 12.539 2.182 -7.676 1 97.19 133 SER B CA 1
ATOM 5608 C C . SER B 1 133 ? 12.953 3.219 -6.633 1 97.19 133 SER B C 1
ATOM 5610 O O . SER B 1 133 ? 12.297 4.254 -6.492 1 97.19 133 SER B O 1
ATOM 5612 N N . TYR B 1 134 ? 14.055 2.922 -5.871 1 97.69 134 TYR B N 1
ATOM 5613 C CA . TYR B 1 134 ? 14.594 3.881 -4.918 1 97.69 134 TYR B CA 1
ATOM 5614 C C . TYR B 1 134 ? 14.984 5.18 -5.613 1 97.69 134 TYR B C 1
ATOM 5616 O O . TYR B 1 134 ? 14.602 6.266 -5.176 1 97.69 134 TYR B O 1
ATOM 5624 N N . LEU B 1 135 ? 15.633 5.043 -6.695 1 98.31 135 LEU B N 1
ATOM 5625 C CA . LEU B 1 135 ? 16.062 6.195 -7.473 1 98.31 135 LEU B CA 1
ATOM 5626 C C . LEU B 1 135 ? 14.875 7.008 -7.961 1 98.31 135 LEU B C 1
ATOM 5628 O O . LEU B 1 135 ? 14.852 8.234 -7.82 1 98.31 135 LEU B O 1
ATOM 5632 N N . GLY B 1 136 ? 13.945 6.32 -8.539 1 95.88 136 GLY B N 1
ATOM 5633 C CA . GLY B 1 136 ? 12.781 6.977 -9.117 1 95.88 136 GLY B CA 1
ATOM 5634 C C . GLY B 1 136 ? 11.898 7.637 -8.07 1 95.88 136 GLY B C 1
ATOM 5635 O O . GLY B 1 136 ? 11.164 8.578 -8.383 1 95.88 136 GLY B O 1
ATOM 5636 N N . SER B 1 137 ? 11.969 7.211 -6.836 1 95.12 137 SER B N 1
ATOM 5637 C CA . SER B 1 137 ? 11.117 7.715 -5.766 1 95.12 137 SER B CA 1
ATOM 5638 C C . SER B 1 137 ? 11.828 8.797 -4.961 1 95.12 137 SER B C 1
ATOM 5640 O O . SER B 1 137 ? 11.211 9.469 -4.129 1 95.12 137 SER B O 1
ATOM 5642 N N . PHE B 1 138 ? 13.047 9.008 -5.184 1 97.56 138 PHE B N 1
ATOM 5643 C CA . PHE B 1 138 ? 13.922 9.781 -4.312 1 97.56 138 PHE B CA 1
ATOM 5644 C C . PHE B 1 138 ? 13.359 11.18 -4.082 1 97.56 138 PHE B C 1
ATOM 5646 O O . PHE B 1 138 ? 13.289 11.648 -2.941 1 97.56 138 PHE B O 1
ATOM 5653 N N . PHE B 1 139 ? 12.883 11.836 -5.113 1 96.62 139 PHE B N 1
ATOM 5654 C CA . PHE B 1 139 ? 12.383 13.195 -4.996 1 96.62 139 PHE B CA 1
ATOM 5655 C C . PHE B 1 139 ? 10.867 13.234 -5.129 1 96.62 139 PHE B C 1
ATOM 5657 O O . PHE B 1 139 ? 10.266 14.305 -5.156 1 96.62 139 PHE B O 1
ATOM 5664 N N . GLU B 1 140 ? 10.25 12.07 -5.23 1 93 140 GLU B N 1
ATOM 5665 C CA . GLU B 1 140 ? 8.797 12.016 -5.367 1 93 140 GLU B CA 1
ATOM 5666 C C . GLU B 1 140 ? 8.102 12.43 -4.07 1 93 140 GLU B C 1
ATOM 5668 O O . GLU B 1 140 ? 8.641 12.211 -2.98 1 93 140 GLU B O 1
ATOM 5673 N N . ARG B 1 141 ? 6.965 13.016 -4.25 1 92.62 141 ARG B N 1
ATOM 5674 C CA . ARG B 1 141 ? 6.105 13.367 -3.123 1 92.62 141 ARG B CA 1
ATOM 5675 C C . ARG B 1 141 ? 4.77 12.641 -3.211 1 92.62 141 ARG B C 1
ATOM 5677 O O . ARG B 1 141 ? 4.25 12.414 -4.305 1 92.62 141 ARG B O 1
ATOM 5684 N N . ALA B 1 142 ? 4.227 12.219 -2.084 1 90.94 142 ALA B N 1
ATOM 5685 C CA . ALA B 1 142 ? 2.92 11.562 -2.051 1 90.94 142 ALA B CA 1
ATOM 5686 C C . ALA B 1 142 ? 1.815 12.531 -2.473 1 90.94 142 ALA B C 1
ATOM 5688 O O . ALA B 1 142 ? 0.799 12.109 -3.033 1 90.94 142 ALA B O 1
ATOM 5689 N N . SER B 1 143 ? 2.008 13.805 -2.172 1 90.69 143 SER B N 1
ATOM 5690 C CA . SER B 1 143 ? 1.095 14.875 -2.557 1 90.69 143 SER B CA 1
ATOM 5691 C C . SER B 1 143 ? 1.834 16 -3.268 1 90.69 143 SER B C 1
ATOM 5693 O O . SER B 1 143 ? 2.012 17.094 -2.707 1 90.69 143 SER B O 1
ATOM 5695 N N . PRO B 1 144 ? 2.117 15.852 -4.496 1 90.94 144 PRO B N 1
ATOM 5696 C CA . PRO B 1 144 ? 2.893 16.859 -5.223 1 90.94 144 PRO B CA 1
ATOM 5697 C C . PRO B 1 144 ? 2.145 18.188 -5.371 1 90.94 144 PRO B C 1
ATOM 5699 O O . PRO B 1 144 ? 0.917 18.188 -5.48 1 90.94 144 PRO B O 1
ATOM 5702 N N . ALA B 1 145 ? 2.879 19.25 -5.352 1 91.81 145 ALA B N 1
ATOM 5703 C CA . ALA B 1 145 ? 2.352 20.578 -5.672 1 91.81 145 ALA B CA 1
ATOM 5704 C C . ALA B 1 145 ? 2.457 20.859 -7.168 1 91.81 145 ALA B C 1
ATOM 5706 O O . ALA B 1 145 ? 3.146 20.141 -7.895 1 91.81 145 ALA B O 1
ATOM 5707 N N . TYR B 1 146 ? 1.759 21.828 -7.582 1 87.75 146 TYR B N 1
ATOM 5708 C CA . TYR B 1 146 ? 1.776 22.047 -9.023 1 87.75 146 TYR B CA 1
ATOM 5709 C C . TYR B 1 146 ? 2.107 23.5 -9.352 1 87.75 146 TYR B C 1
ATOM 5711 O O . TYR B 1 146 ? 2.082 23.906 -10.516 1 87.75 146 TYR B O 1
ATOM 5719 N N . ASP B 1 147 ? 2.367 24.328 -8.414 1 89.94 147 ASP B N 1
ATOM 5720 C CA . ASP B 1 147 ? 2.939 25.656 -8.5 1 89.94 147 ASP B CA 1
ATOM 5721 C C . ASP B 1 147 ? 3.691 26.016 -7.223 1 89.94 147 ASP B C 1
ATOM 5723 O O . ASP B 1 147 ? 3.559 25.344 -6.207 1 89.94 147 ASP B O 1
ATOM 5727 N N . GLN B 1 148 ? 4.598 27.047 -7.387 1 94 148 GLN B N 1
ATOM 5728 C CA . GLN B 1 148 ? 5.461 27.234 -6.223 1 94 148 GLN B CA 1
ATOM 5729 C C . GLN B 1 148 ? 6.234 28.547 -6.316 1 94 148 GLN B C 1
ATOM 5731 O O . GLN B 1 148 ? 6.285 29.172 -7.383 1 94 148 GLN B O 1
ATOM 5736 N N . ALA B 1 149 ? 6.715 28.922 -5.188 1 95.94 149 ALA B N 1
ATOM 5737 C CA . ALA B 1 149 ? 7.746 29.953 -5.02 1 95.94 149 ALA B CA 1
ATOM 5738 C C . ALA B 1 149 ? 8.906 29.422 -4.18 1 95.94 149 ALA B C 1
ATOM 5740 O O . ALA B 1 149 ? 8.703 28.891 -3.09 1 95.94 149 ALA B O 1
ATOM 5741 N N . GLY B 1 150 ? 10.055 29.453 -4.754 1 95.75 150 GLY B N 1
ATOM 5742 C CA . GLY B 1 150 ? 11.289 29.266 -4 1 95.75 150 GLY B CA 1
ATOM 5743 C C . GLY B 1 150 ? 11.609 27.812 -3.738 1 95.75 150 GLY B C 1
ATOM 5744 O O . GLY B 1 150 ? 12.688 27.484 -3.236 1 95.75 150 GLY B O 1
ATOM 5745 N N . THR B 1 151 ? 10.688 26.875 -3.934 1 95.75 151 THR B N 1
ATOM 5746 C CA . THR B 1 151 ? 10.945 25.453 -3.725 1 95.75 151 THR B CA 1
ATOM 5747 C C . THR B 1 151 ? 10.031 24.609 -4.613 1 95.75 151 THR B C 1
ATOM 5749 O O . THR B 1 151 ? 8.945 25.047 -4.992 1 95.75 151 THR B O 1
ATOM 5752 N N . VAL B 1 152 ? 10.516 23.469 -5 1 93.62 152 VAL B N 1
ATOM 5753 C CA . VAL B 1 152 ? 9.688 22.547 -5.77 1 93.62 152 VAL B CA 1
ATOM 5754 C C . VAL B 1 152 ? 9.227 21.406 -4.871 1 93.62 152 VAL B C 1
ATOM 5756 O O . VAL B 1 152 ? 9.961 20.969 -3.979 1 93.62 152 VAL B O 1
ATOM 5759 N N . TRP B 1 153 ? 8 20.906 -5.172 1 94.06 153 TRP B N 1
ATOM 5760 C CA . TRP B 1 153 ? 7.43 19.812 -4.391 1 94.06 153 TRP B CA 1
ATOM 5761 C C . TRP B 1 153 ? 6.902 18.719 -5.301 1 94.06 153 TRP B C 1
ATOM 5763 O O . TRP B 1 153 ? 5.742 18.312 -5.184 1 94.06 153 TRP B O 1
ATOM 5773 N N . TRP B 1 154 ? 7.672 18.281 -6.25 1 91.19 154 TRP B N 1
ATOM 5774 C CA . TRP B 1 154 ? 7.414 17.219 -7.219 1 91.19 154 TRP B CA 1
ATOM 5775 C C . TRP B 1 154 ? 8.719 16.703 -7.82 1 91.19 154 TRP B C 1
ATOM 5777 O O . TRP B 1 154 ? 9.734 17.391 -7.793 1 91.19 154 TRP B O 1
ATOM 5787 N N . PHE B 1 155 ? 8.688 15.508 -8.312 1 92.75 155 PHE B N 1
ATOM 5788 C CA . PHE B 1 155 ? 9.812 14.984 -9.078 1 92.75 155 PHE B CA 1
ATOM 5789 C C . PHE B 1 155 ? 9.5 15.008 -10.57 1 92.75 155 PHE B C 1
ATOM 5791 O O . PHE B 1 155 ? 10.305 15.5 -11.367 1 92.75 155 PHE B O 1
ATOM 5798 N N . ASP B 1 156 ? 8.352 14.461 -10.93 1 87.75 156 ASP B N 1
ATOM 5799 C CA . ASP B 1 156 ? 7.918 14.453 -12.328 1 87.75 156 ASP B CA 1
ATOM 5800 C C . ASP B 1 156 ? 7.547 15.859 -12.797 1 87.75 156 ASP B C 1
ATOM 5802 O O . ASP B 1 156 ? 6.602 16.453 -12.281 1 87.75 156 ASP B O 1
ATOM 5806 N N . PRO B 1 157 ? 8.156 16.328 -13.766 1 88.06 157 PRO B N 1
ATOM 5807 C CA . PRO B 1 157 ? 7.926 17.703 -14.203 1 88.06 157 PRO B CA 1
ATOM 5808 C C . PRO B 1 157 ? 6.527 17.922 -14.773 1 88.06 157 PRO B C 1
ATOM 5810 O O . PRO B 1 157 ? 6.09 19.062 -14.93 1 88.06 157 PRO B O 1
ATOM 5813 N N . SER B 1 158 ? 5.871 16.859 -15.055 1 81.38 158 SER B N 1
ATOM 5814 C CA . SER B 1 158 ? 4.516 17 -15.578 1 81.38 158 SER B CA 1
ATOM 5815 C C . SER B 1 158 ? 3.582 17.625 -14.547 1 81.38 158 SER B C 1
ATOM 5817 O O . SER B 1 158 ? 2.506 18.125 -14.891 1 81.38 158 SER B O 1
ATOM 5819 N N . TYR B 1 159 ? 3.984 17.562 -13.312 1 80.56 159 TYR B N 1
ATOM 5820 C CA . TYR B 1 159 ? 3.182 18.188 -12.266 1 80.56 159 TYR B CA 1
ATOM 5821 C C . TYR B 1 159 ? 3.336 19.703 -12.281 1 80.56 159 TYR B C 1
ATOM 5823 O O . TYR B 1 159 ? 2.479 20.422 -11.773 1 80.56 159 TYR B O 1
ATOM 5831 N N . HIS B 1 160 ? 4.391 20.094 -12.844 1 77.88 160 HIS B N 1
ATOM 5832 C CA . HIS B 1 160 ? 4.645 21.531 -12.891 1 77.88 160 HIS B CA 1
ATOM 5833 C C . HIS B 1 160 ? 3.611 22.234 -13.75 1 77.88 160 HIS B C 1
ATOM 5835 O O . HIS B 1 160 ? 3.508 21.969 -14.953 1 77.88 160 HIS B O 1
ATOM 5841 N N . GLN B 1 161 ? 2.814 23.125 -13.109 1 72.19 161 GLN B N 1
ATOM 5842 C CA . GLN B 1 161 ? 1.79 23.938 -13.758 1 72.19 161 GLN B CA 1
ATOM 5843 C C . GLN B 1 161 ? 0.656 23.062 -14.297 1 72.19 161 GLN B C 1
ATOM 5845 O O . GLN B 1 161 ? 0.162 23.297 -15.398 1 72.19 161 GLN B O 1
ATOM 5850 N N . SER B 1 162 ? 0.476 22.047 -13.562 1 72.88 162 SER B N 1
ATOM 5851 C CA . SER B 1 162 ? -0.67 21.219 -13.906 1 72.88 162 SER B CA 1
ATOM 5852 C C . SER B 1 162 ? -1.953 21.75 -13.273 1 72.88 162 SER B C 1
ATOM 5854 O O . SER B 1 162 ? -1.931 22.766 -12.578 1 72.88 162 SER B O 1
ATOM 5856 N N . ASN B 1 163 ? -3.111 21.266 -13.82 1 64.19 163 ASN B N 1
ATOM 5857 C CA . ASN B 1 163 ? -4.41 21.812 -13.438 1 64.19 163 ASN B CA 1
ATOM 5858 C C . ASN B 1 163 ? -4.906 21.188 -12.133 1 64.19 163 ASN B C 1
ATOM 5860 O O . ASN B 1 163 ? -6.09 21.281 -11.805 1 64.19 163 ASN B O 1
ATOM 5864 N N . GLY B 1 164 ? -4.086 20.719 -11.359 1 60 164 GLY B N 1
ATOM 5865 C CA . GLY B 1 164 ? -4.66 20.484 -10.039 1 60 164 GLY B CA 1
ATOM 5866 C C . GLY B 1 164 ? -4.297 19.125 -9.469 1 60 164 GLY B C 1
ATOM 5867 O O . GLY B 1 164 ? -3.203 18.609 -9.719 1 60 164 GLY B O 1
ATOM 5868 N N . LEU B 1 165 ? -5.352 18.469 -8.773 1 57.75 165 LEU B N 1
ATOM 5869 C CA . LEU B 1 165 ? -5.285 17.641 -7.574 1 57.75 165 LEU B CA 1
ATOM 5870 C C . LEU B 1 165 ? -4.473 16.375 -7.836 1 57.75 165 LEU B C 1
ATOM 5872 O O . LEU B 1 165 ? -4.871 15.531 -8.641 1 57.75 165 LEU B O 1
ATOM 5876 N N . ASN B 1 166 ? -3.406 16.125 -7.223 1 64.56 166 ASN B N 1
ATOM 5877 C CA . ASN B 1 166 ? -2.371 15.156 -7.586 1 64.56 166 ASN B CA 1
ATOM 5878 C C . ASN B 1 166 ? -2.021 14.242 -6.418 1 64.56 166 ASN B C 1
ATOM 5880 O O . ASN B 1 166 ? -0.959 14.375 -5.809 1 64.56 166 ASN B O 1
ATOM 5884 N N . TYR B 1 167 ? -3.039 13.609 -5.773 1 69.69 167 TYR B N 1
ATOM 5885 C CA . TYR B 1 167 ? -2.625 12.57 -4.836 1 69.69 167 TYR B CA 1
ATOM 5886 C C . TYR B 1 167 ? -2.195 11.312 -5.578 1 69.69 167 TYR B C 1
ATOM 5888 O O . TYR B 1 167 ? -2.779 10.953 -6.605 1 69.69 167 TYR B O 1
ATOM 5896 N N . ASP B 1 168 ? -1.228 10.672 -5.031 1 72.25 168 ASP B N 1
ATOM 5897 C CA . ASP B 1 168 ? -0.751 9.406 -5.582 1 72.25 168 ASP B CA 1
ATOM 5898 C C . ASP B 1 168 ? -1.901 8.414 -5.762 1 72.25 168 ASP B C 1
ATOM 5900 O O . ASP B 1 168 ? -1.906 7.629 -6.711 1 72.25 168 ASP B O 1
ATOM 5904 N N . ARG B 1 169 ? -2.938 8.539 -5.027 1 70 169 ARG B N 1
ATOM 5905 C CA . ARG B 1 169 ? -4.082 7.633 -5.051 1 70 169 ARG B CA 1
ATOM 5906 C C . ARG B 1 169 ? -4.887 7.801 -6.336 1 70 169 ARG B C 1
ATOM 5908 O O . ARG B 1 169 ? -5.637 6.902 -6.723 1 70 169 ARG B O 1
ATOM 5915 N N . TYR B 1 170 ? -4.762 8.977 -6.922 1 67.75 170 TYR B N 1
ATOM 5916 C CA . TYR B 1 170 ? -5.57 9.258 -8.102 1 67.75 170 TYR B CA 1
ATOM 5917 C C . TYR B 1 170 ? -4.91 8.719 -9.359 1 67.75 170 TYR B C 1
ATOM 5919 O O . TYR B 1 170 ? -5.508 8.734 -10.438 1 67.75 170 TYR B O 1
ATOM 5927 N N . GLY B 1 171 ? -3.857 8.094 -9.094 1 65.69 171 GLY B N 1
ATOM 5928 C CA . GLY B 1 171 ? -3.223 7.438 -10.227 1 65.69 171 GLY B CA 1
ATOM 5929 C C . GLY B 1 171 ? -2.029 8.203 -10.766 1 65.69 171 GLY B C 1
ATOM 5930 O O . GLY B 1 171 ? -2.184 9.094 -11.602 1 65.69 171 GLY B O 1
ATOM 5931 N N . ALA B 1 172 ? -0.995 7.84 -10.32 1 75.38 172 ALA B N 1
ATOM 5932 C CA . ALA B 1 172 ? 0.271 8.359 -10.828 1 75.38 172 ALA B CA 1
ATOM 5933 C C . ALA B 1 172 ? 0.508 7.906 -12.266 1 75.38 172 ALA B C 1
ATOM 5935 O O . ALA B 1 172 ? 0.085 6.82 -12.664 1 75.38 172 ALA B O 1
ATOM 5936 N N . PRO B 1 173 ? 1.035 8.75 -13.078 1 78.12 173 PRO B N 1
ATOM 5937 C CA . PRO B 1 173 ? 1.284 8.398 -14.477 1 78.12 173 PRO B CA 1
ATOM 5938 C C . PRO B 1 173 ? 2.01 7.062 -14.633 1 78.12 173 PRO B C 1
ATOM 5940 O O . PRO B 1 173 ? 1.66 6.266 -15.5 1 78.12 173 PRO B O 1
ATOM 5943 N N . ASP B 1 174 ? 2.967 6.812 -13.805 1 81.31 174 ASP B N 1
ATOM 5944 C CA . ASP B 1 174 ? 3.723 5.566 -13.898 1 81.31 174 ASP B CA 1
ATOM 5945 C C . ASP B 1 174 ? 2.826 4.359 -13.641 1 81.31 174 ASP B C 1
ATOM 5947 O O . ASP B 1 174 ? 2.977 3.318 -14.281 1 81.31 174 ASP B O 1
ATOM 5951 N N . VAL B 1 175 ? 1.906 4.488 -12.719 1 88.25 175 VAL B N 1
ATOM 5952 C CA . VAL B 1 175 ? 0.993 3.393 -12.414 1 88.25 175 VAL B CA 1
ATOM 5953 C C . VAL B 1 175 ? 0.07 3.139 -13.602 1 88.25 175 VAL B C 1
ATOM 5955 O O . VAL B 1 175 ? -0.167 1.988 -13.977 1 88.25 175 VAL B O 1
ATOM 5958 N N . ARG B 1 176 ? -0.412 4.18 -14.195 1 88.44 176 ARG B N 1
ATOM 5959 C CA . ARG B 1 176 ? -1.291 4.062 -15.359 1 88.44 176 ARG B CA 1
ATOM 5960 C C . ARG B 1 176 ? -0.58 3.373 -16.516 1 88.44 176 ARG B C 1
ATOM 5962 O O . ARG B 1 176 ? -1.176 2.553 -17.219 1 88.44 176 ARG B O 1
ATOM 5969 N N . GLU B 1 177 ? 0.625 3.764 -16.703 1 89.88 177 GLU B N 1
ATOM 5970 C CA . GLU B 1 177 ? 1.412 3.131 -17.75 1 89.88 177 GLU B CA 1
ATOM 5971 C C . GLU B 1 177 ? 1.606 1.643 -17.484 1 89.88 177 GLU B C 1
ATOM 5973 O O . GLU B 1 177 ? 1.523 0.822 -18.406 1 89.88 177 GLU B O 1
ATOM 5978 N N . THR B 1 178 ? 1.926 1.335 -16.297 1 94 178 THR B N 1
ATOM 5979 C CA . THR B 1 178 ? 2.092 -0.06 -15.898 1 94 178 THR B CA 1
ATOM 5980 C C . THR B 1 178 ? 0.799 -0.841 -16.109 1 94 178 THR B C 1
ATOM 5982 O O . THR B 1 178 ? 0.828 -1.983 -16.578 1 94 178 THR B O 1
ATOM 5985 N N . GLU B 1 179 ? -0.336 -0.242 -15.781 1 96.12 179 GLU B N 1
ATOM 5986 C CA . GLU B 1 179 ? -1.64 -0.877 -15.945 1 96.12 179 GLU B CA 1
ATOM 5987 C C . GLU B 1 179 ? -1.925 -1.178 -17.406 1 96.12 179 GLU B C 1
ATOM 5989 O O . GLU B 1 179 ? -2.385 -2.271 -17.75 1 96.12 179 GLU B O 1
ATOM 5994 N N . GLU B 1 180 ? -1.644 -0.281 -18.281 1 94.75 180 GLU B N 1
ATOM 5995 C CA . GLU B 1 180 ? -1.863 -0.474 -19.703 1 94.75 180 GLU B CA 1
ATOM 5996 C C . GLU B 1 180 ? -0.968 -1.579 -20.266 1 94.75 180 GLU B C 1
ATOM 5998 O O . GLU B 1 180 ? -1.42 -2.42 -21.047 1 94.75 180 GLU B O 1
ATOM 6003 N N . ARG B 1 181 ? 0.229 -1.544 -19.859 1 95.38 181 ARG B N 1
ATOM 6004 C CA . ARG B 1 181 ? 1.172 -2.564 -20.312 1 95.38 181 ARG B CA 1
ATOM 6005 C C . ARG B 1 181 ? 0.755 -3.947 -19.828 1 95.38 181 ARG B C 1
ATOM 6007 O O . ARG B 1 181 ? 0.818 -4.922 -20.578 1 95.38 181 ARG B O 1
ATOM 6014 N N . LEU B 1 182 ? 0.392 -4.02 -18.625 1 97.06 182 LEU B N 1
ATOM 6015 C CA . LEU B 1 182 ? 0.022 -5.297 -18.031 1 97.06 182 LEU B CA 1
ATOM 6016 C C . LEU B 1 182 ? -1.228 -5.863 -18.703 1 97.06 182 LEU B C 1
ATOM 6018 O O . LEU B 1 182 ? -1.35 -7.082 -18.859 1 97.06 182 LEU B O 1
ATOM 6022 N N . LEU B 1 183 ? -2.193 -5.004 -19.016 1 97.38 183 LEU B N 1
ATOM 6023 C CA . LEU B 1 183 ? -3.393 -5.445 -19.719 1 97.38 183 LEU B CA 1
ATOM 6024 C C . LEU B 1 183 ? -3.027 -6.16 -21.016 1 97.38 183 LEU B C 1
ATOM 6026 O O . LEU B 1 183 ? -3.574 -7.223 -21.312 1 97.38 183 LEU B O 1
ATOM 6030 N N . GLN B 1 184 ? -2.062 -5.621 -21.688 1 96.12 184 GLN B N 1
ATOM 6031 C CA . GLN B 1 184 ? -1.613 -6.227 -22.938 1 96.12 184 GLN B CA 1
ATOM 6032 C C . GLN B 1 184 ? -0.837 -7.516 -22.688 1 96.12 184 GLN B C 1
ATOM 6034 O O . GLN B 1 184 ? -0.98 -8.492 -23.422 1 96.12 184 GLN B O 1
ATOM 6039 N N . ALA B 1 185 ? -0.105 -7.512 -21.656 1 96.75 185 ALA B N 1
ATOM 6040 C CA . ALA B 1 185 ? 0.765 -8.641 -21.344 1 96.75 185 ALA B CA 1
ATOM 6041 C C . ALA B 1 185 ? -0.053 -9.875 -20.969 1 96.75 185 ALA B C 1
ATOM 6043 O O . ALA B 1 185 ? 0.314 -11 -21.312 1 96.75 185 ALA B O 1
ATOM 6044 N N . ILE B 1 186 ? -1.115 -9.703 -20.234 1 96.56 186 ILE B N 1
ATOM 6045 C CA . ILE B 1 186 ? -1.89 -10.828 -19.719 1 96.56 186 ILE B CA 1
ATOM 6046 C C . ILE B 1 186 ? -2.76 -11.406 -20.844 1 96.56 186 ILE B C 1
ATOM 6048 O O . ILE B 1 186 ? -3.078 -12.594 -20.828 1 96.56 186 ILE B O 1
ATOM 6052 N N . GLY B 1 187 ? -3.209 -10.586 -21.766 1 95.06 187 GLY B N 1
ATOM 6053 C CA . GLY B 1 187 ? -3.803 -11.055 -23 1 95.06 187 GLY B CA 1
ATOM 6054 C C . GLY B 1 187 ? -5.133 -11.758 -22.812 1 95.06 187 GLY B C 1
ATOM 6055 O O . GLY B 1 187 ? -5.371 -12.82 -23.375 1 95.06 187 GLY B O 1
ATOM 6056 N N . LEU B 1 188 ? -6.035 -11.164 -22.031 1 96.19 188 LEU B N 1
ATOM 6057 C CA . LEU B 1 188 ? -7.305 -11.797 -21.688 1 96.19 188 LEU B CA 1
ATOM 6058 C C . LEU B 1 188 ? -8.32 -11.617 -22.812 1 96.19 188 LEU B C 1
ATOM 6060 O O . LEU B 1 188 ? -9.391 -12.227 -22.797 1 96.19 188 LEU B O 1
ATOM 6064 N N . GLY B 1 189 ? -8.039 -10.797 -23.75 1 89.62 189 GLY B N 1
ATOM 6065 C CA . GLY B 1 189 ? -8.93 -10.57 -24.875 1 89.62 189 GLY B CA 1
ATOM 6066 C C . GLY B 1 189 ? -8.352 -9.617 -25.906 1 89.62 189 GLY B C 1
ATOM 6067 O O . GLY B 1 189 ? -7.594 -8.711 -25.578 1 89.62 189 GLY B O 1
ATOM 6068 N N . ARG B 1 190 ? -8.539 -9.859 -27.172 1 75.19 190 ARG B N 1
ATOM 6069 C CA . ARG B 1 190 ? -8.062 -9.008 -28.266 1 75.19 190 ARG B CA 1
ATOM 6070 C C . ARG B 1 190 ? -9.234 -8.438 -29.047 1 75.19 190 ARG B C 1
ATOM 6072 O O . ARG B 1 190 ? -9.031 -7.719 -30.031 1 75.19 190 ARG B O 1
ATOM 6079 N N . GLY B 1 191 ? -10.375 -8.727 -28.672 1 70.06 191 GLY B N 1
ATOM 6080 C CA . GLY B 1 191 ? -11.562 -8.43 -29.453 1 70.06 191 GLY B CA 1
ATOM 6081 C C . GLY B 1 191 ? -12 -6.98 -29.344 1 70.06 191 GLY B C 1
ATOM 6082 O O . GLY B 1 191 ? -11.18 -6.09 -29.109 1 70.06 191 GLY B O 1
ATOM 6083 N N . ASN B 1 192 ? -13.156 -6.781 -29.609 1 70.94 192 ASN B N 1
ATOM 6084 C CA . ASN B 1 192 ? -13.805 -5.488 -29.797 1 70.94 192 ASN B CA 1
ATOM 6085 C C . ASN B 1 192 ? -14.219 -4.859 -28.484 1 70.94 192 ASN B C 1
ATOM 6087 O O . ASN B 1 192 ? -14.648 -3.703 -28.438 1 70.94 192 ASN B O 1
ATOM 6091 N N . LEU B 1 193 ? -14.055 -5.664 -27.469 1 86 193 LEU B N 1
ATOM 6092 C CA . LEU B 1 193 ? -14.492 -5.094 -26.203 1 86 193 LEU B CA 1
ATOM 6093 C C . LEU B 1 193 ? -13.367 -4.316 -25.531 1 86 193 LEU B C 1
ATOM 6095 O O . LEU B 1 193 ? -12.352 -4.902 -25.156 1 86 193 LEU B O 1
ATOM 6099 N N . PRO B 1 194 ? -13.516 -3.004 -25.469 1 93.88 194 PRO B N 1
ATOM 6100 C CA . PRO B 1 194 ? -12.484 -2.25 -24.75 1 93.88 194 PRO B CA 1
ATOM 6101 C C . PRO B 1 194 ? -12.375 -2.639 -23.281 1 93.88 194 PRO B C 1
ATOM 6103 O O . PRO B 1 194 ? -13.391 -2.729 -22.578 1 93.88 194 PRO B O 1
ATOM 6106 N N . LEU B 1 195 ? -11.18 -2.936 -22.859 1 96.81 195 LEU B N 1
ATOM 6107 C CA . LEU B 1 195 ? -10.938 -3.391 -21.5 1 96.81 195 LEU B CA 1
ATOM 6108 C C . LEU B 1 195 ? -10.055 -2.402 -20.75 1 96.81 195 LEU B C 1
ATOM 6110 O O . LEU B 1 195 ? -9.359 -1.591 -21.359 1 96.81 195 LEU B O 1
ATOM 6114 N N . LYS B 1 196 ? -10.109 -2.387 -19.406 1 97 196 LYS B N 1
ATOM 6115 C CA . LYS B 1 196 ? -9.211 -1.677 -18.5 1 97 196 LYS B CA 1
ATOM 6116 C C . LYS B 1 196 ? -8.664 -2.613 -17.438 1 97 196 LYS B C 1
ATOM 6118 O O . LYS B 1 196 ? -9.297 -3.611 -17.078 1 97 196 LYS B O 1
ATOM 6123 N N . LEU B 1 197 ? -7.535 -2.314 -17.047 1 97.69 197 LEU B N 1
ATOM 6124 C CA . LEU B 1 197 ? -6.91 -2.998 -15.93 1 97.69 197 LEU B CA 1
ATOM 6125 C C . LEU B 1 197 ? -6.527 -2.008 -14.836 1 97.69 197 LEU B C 1
ATOM 6127 O O . LEU B 1 197 ? -5.984 -0.94 -15.117 1 97.69 197 LEU B O 1
ATOM 6131 N N . LEU B 1 198 ? -6.879 -2.314 -13.578 1 97.44 198 LEU B N 1
ATOM 6132 C CA . LEU B 1 198 ? -6.457 -1.535 -12.422 1 97.44 198 LEU B CA 1
ATOM 6133 C C . LEU B 1 198 ? -5.629 -2.389 -11.469 1 97.44 198 LEU B C 1
ATOM 6135 O O . LEU B 1 198 ? -5.988 -3.533 -11.18 1 97.44 198 LEU B O 1
ATOM 6139 N N . LEU B 1 199 ? -4.539 -1.8 -11.039 1 96.94 199 LEU B N 1
ATOM 6140 C CA . LEU B 1 199 ? -3.697 -2.436 -10.031 1 96.94 199 LEU B CA 1
ATOM 6141 C C . LEU B 1 199 ? -4.219 -2.152 -8.625 1 96.94 199 LEU B C 1
ATOM 6143 O O . LEU B 1 199 ? -4.742 -1.066 -8.359 1 96.94 199 LEU B O 1
ATOM 6147 N N . THR B 1 200 ? -4.098 -3.109 -7.75 1 96.69 200 THR B N 1
ATOM 6148 C CA . THR B 1 200 ? -4.484 -2.988 -6.348 1 96.69 200 THR B CA 1
ATOM 6149 C C . THR B 1 200 ? -3.375 -3.51 -5.438 1 96.69 200 THR B C 1
ATOM 6151 O O . THR B 1 200 ? -2.436 -4.16 -5.902 1 96.69 200 THR B O 1
ATOM 6154 N N . SER B 1 201 ? -3.459 -3.244 -4.172 1 94.44 201 SER B N 1
ATOM 6155 C CA . SER B 1 201 ? -2.414 -3.549 -3.201 1 94.44 201 SER B CA 1
ATOM 6156 C C . SER B 1 201 ? -2.279 -5.055 -2.984 1 94.44 201 SER B C 1
ATOM 6158 O O . SER B 1 201 ? -1.265 -5.523 -2.467 1 94.44 201 SER B O 1
ATOM 6160 N N . SER B 1 202 ? -3.264 -5.82 -3.309 1 95.12 202 SER B N 1
ATOM 6161 C CA . SER B 1 202 ? -3.271 -7.277 -3.207 1 95.12 202 SER B CA 1
ATOM 6162 C C . SER B 1 202 ? -4.414 -7.883 -4.016 1 95.12 202 SER B C 1
ATOM 6164 O O . SER B 1 202 ? -5.246 -7.156 -4.562 1 95.12 202 SER B O 1
ATOM 6166 N N . GLY B 1 203 ? -4.391 -9.203 -4.07 1 95.56 203 GLY B N 1
ATOM 6167 C CA . GLY B 1 203 ? -5.512 -9.883 -4.699 1 95.56 203 GLY B CA 1
ATOM 6168 C C . GLY B 1 203 ? -6.82 -9.695 -3.951 1 95.56 203 GLY B C 1
ATOM 6169 O O . GLY B 1 203 ? -7.871 -9.516 -4.566 1 95.56 203 GLY B O 1
ATOM 6170 N N . VAL B 1 204 ? -6.82 -9.711 -2.672 1 93.56 204 VAL B N 1
ATOM 6171 C CA . VAL B 1 204 ? -8.031 -9.531 -1.88 1 93.56 204 VAL B CA 1
ATOM 6172 C C . VAL B 1 204 ? -8.516 -8.086 -1.989 1 93.56 204 VAL B C 1
ATOM 6174 O O . VAL B 1 204 ? -9.719 -7.824 -1.942 1 93.56 204 VAL B O 1
ATOM 6177 N N . ALA B 1 205 ? -7.57 -7.176 -2.154 1 95.62 205 ALA B N 1
ATOM 6178 C CA . ALA B 1 205 ? -7.965 -5.797 -2.434 1 95.62 205 ALA B CA 1
ATOM 6179 C C . ALA B 1 205 ? -8.742 -5.703 -3.746 1 95.62 205 ALA B C 1
ATOM 6181 O O . ALA B 1 205 ? -9.727 -4.969 -3.842 1 95.62 205 ALA B O 1
ATOM 6182 N N . ALA B 1 206 ? -8.25 -6.402 -4.73 1 97.25 206 ALA B N 1
ATOM 6183 C CA . ALA B 1 206 ? -8.977 -6.457 -5.996 1 97.25 206 ALA B CA 1
ATOM 6184 C C . ALA B 1 206 ? -10.391 -6.992 -5.797 1 97.25 206 ALA B C 1
ATOM 6186 O O . ALA B 1 206 ? -11.352 -6.438 -6.34 1 97.25 206 ALA B O 1
ATOM 6187 N N . PHE B 1 207 ? -10.547 -8.031 -5.043 1 95.94 207 PHE B N 1
ATOM 6188 C CA . PHE B 1 207 ? -11.844 -8.594 -4.715 1 95.94 207 PHE B CA 1
ATOM 6189 C C . PHE B 1 207 ? -12.727 -7.57 -4.008 1 95.94 207 PHE B C 1
ATOM 6191 O O . PHE B 1 207 ? -13.914 -7.449 -4.309 1 95.94 207 PHE B O 1
ATOM 6198 N N . THR B 1 208 ? -12.133 -6.852 -3.076 1 92.94 208 THR B N 1
ATOM 6199 C CA . THR B 1 208 ? -12.852 -5.82 -2.334 1 92.94 208 THR B CA 1
ATOM 6200 C C . THR B 1 208 ? -13.453 -4.789 -3.283 1 92.94 208 THR B C 1
ATOM 6202 O O . THR B 1 208 ? -14.609 -4.398 -3.137 1 92.94 208 THR B O 1
ATOM 6205 N N . VAL B 1 209 ? -12.695 -4.336 -4.223 1 95.19 209 VAL B N 1
ATOM 6206 C CA . VAL B 1 209 ? -13.148 -3.336 -5.184 1 95.19 209 VAL B CA 1
ATOM 6207 C C . VAL B 1 209 ? -14.312 -3.898 -5.996 1 95.19 209 VAL B C 1
ATOM 6209 O O . VAL B 1 209 ? -15.352 -3.244 -6.145 1 95.19 209 VAL B O 1
ATOM 6212 N N . LEU B 1 210 ? -14.188 -5.09 -6.5 1 95.12 210 LEU B N 1
ATOM 6213 C CA . LEU B 1 210 ? -15.227 -5.699 -7.324 1 95.12 210 LEU B CA 1
ATOM 6214 C C . LEU B 1 210 ? -16.484 -5.949 -6.508 1 95.12 210 LEU B C 1
ATOM 6216 O O . LEU B 1 210 ? -17.609 -5.719 -6.992 1 95.12 210 LEU B O 1
ATOM 6220 N N . HIS B 1 211 ? -16.312 -6.422 -5.348 1 90 211 HIS B N 1
ATOM 6221 C CA . HIS B 1 211 ? -17.469 -6.68 -4.496 1 90 211 HIS B CA 1
ATOM 6222 C C . HIS B 1 211 ? -18.203 -5.391 -4.172 1 90 211 HIS B C 1
ATOM 6224 O O . HIS B 1 211 ? -19.438 -5.367 -4.16 1 90 211 HIS B O 1
ATOM 6230 N N . GLN B 1 212 ? -17.484 -4.383 -3.865 1 89 212 GLN B N 1
ATOM 6231 C CA . GLN B 1 212 ? -18.125 -3.1 -3.592 1 89 212 GLN B CA 1
ATOM 6232 C C . GLN B 1 212 ? -18.875 -2.584 -4.82 1 89 212 GLN B C 1
ATOM 6234 O O . GLN B 1 212 ? -19.922 -1.956 -4.691 1 89 212 GLN B O 1
ATOM 6239 N N . PHE B 1 213 ? -18.312 -2.736 -5.977 1 93.62 213 PHE B N 1
ATOM 6240 C CA . PHE B 1 213 ? -19 -2.369 -7.207 1 93.62 213 PHE B CA 1
ATOM 6241 C C . PHE B 1 213 ? -20.328 -3.098 -7.32 1 93.62 213 PHE B C 1
ATOM 6243 O O . PHE B 1 213 ? -21.359 -2.475 -7.57 1 93.62 213 PHE B O 1
ATOM 6250 N N . LEU B 1 214 ? -20.344 -4.387 -7.078 1 91.81 214 LEU B N 1
ATOM 6251 C CA . LEU B 1 214 ? -21.562 -5.188 -7.156 1 91.81 214 LEU B CA 1
ATOM 6252 C C . LEU B 1 214 ? -22.578 -4.734 -6.109 1 91.81 214 LEU B C 1
ATOM 6254 O O . LEU B 1 214 ? -23.766 -4.605 -6.406 1 91.81 214 LEU B O 1
ATOM 6258 N N . MET B 1 215 ? -22.109 -4.461 -4.934 1 84.62 215 MET B N 1
ATOM 6259 C CA . MET B 1 215 ? -22.984 -4.062 -3.842 1 84.62 215 MET B CA 1
ATOM 6260 C C . MET B 1 215 ? -23.594 -2.686 -4.102 1 84.62 215 MET B C 1
ATOM 6262 O O . MET B 1 215 ? -24.672 -2.371 -3.607 1 84.62 215 MET B O 1
ATOM 6266 N N . SER B 1 216 ? -22.875 -1.955 -4.871 1 84.31 216 SER B N 1
ATOM 6267 C CA . SER B 1 216 ? -23.312 -0.579 -5.098 1 84.31 216 SER B CA 1
ATOM 6268 C C . SER B 1 216 ? -24.219 -0.478 -6.316 1 84.31 216 SER B C 1
ATOM 6270 O O . SER B 1 216 ? -25.141 0.348 -6.348 1 84.31 216 SER B O 1
ATOM 6272 N N . LYS B 1 217 ? -23.969 -1.276 -7.277 1 89.25 217 LYS B N 1
ATOM 6273 C CA . LYS B 1 217 ? -24.625 -1.016 -8.555 1 89.25 217 LYS B CA 1
ATOM 6274 C C . LYS B 1 217 ? -25.5 -2.193 -8.977 1 89.25 217 LYS B C 1
ATOM 6276 O O . LYS B 1 217 ? -26.359 -2.049 -9.844 1 89.25 217 LYS B O 1
ATOM 6281 N N . VAL B 1 218 ? -25.328 -3.27 -8.367 1 90 218 VAL B N 1
ATOM 6282 C CA . VAL B 1 218 ? -25.922 -4.473 -8.93 1 90 218 VAL B CA 1
ATOM 6283 C C . VAL B 1 218 ? -26.828 -5.137 -7.898 1 90 218 VAL B C 1
ATOM 6285 O O . VAL B 1 218 ? -27.984 -5.449 -8.188 1 90 218 VAL B O 1
ATOM 6288 N N . LEU B 1 219 ? -26.359 -5.262 -6.672 1 88 219 LEU B N 1
ATOM 6289 C CA . LEU B 1 219 ? -27.016 -6.086 -5.66 1 88 219 LEU B CA 1
ATOM 6290 C C . LEU B 1 219 ? -27.797 -5.215 -4.68 1 88 219 LEU B C 1
ATOM 6292 O O . LEU B 1 219 ? -27.406 -4.09 -4.387 1 88 219 LEU B O 1
ATOM 6296 N N . VAL B 1 220 ? -28.859 -5.707 -4.246 1 82.38 220 VAL B N 1
ATOM 6297 C CA . VAL B 1 220 ? -29.625 -5.125 -3.148 1 82.38 220 VAL B CA 1
ATOM 6298 C C . VAL B 1 220 ? -29.844 -6.172 -2.061 1 82.38 220 VAL B C 1
ATOM 6300 O O . VAL B 1 220 ? -29.594 -7.359 -2.273 1 82.38 220 VAL B O 1
ATOM 6303 N N . ALA B 1 221 ? -30.234 -5.723 -0.909 1 79.38 221 ALA B N 1
ATOM 6304 C CA . ALA B 1 221 ? -30.469 -6.637 0.206 1 79.38 221 ALA B CA 1
ATOM 6305 C C . ALA B 1 221 ? -31.438 -7.75 -0.188 1 79.38 221 ALA B C 1
ATOM 6307 O O . ALA B 1 221 ? -32.469 -7.488 -0.815 1 79.38 221 ALA B O 1
ATOM 6308 N N . GLY B 1 222 ? -31.031 -8.984 0.136 1 83.69 222 GLY B N 1
ATOM 6309 C CA . GLY B 1 222 ? -31.891 -10.125 -0.144 1 83.69 222 GLY B CA 1
ATOM 6310 C C . GLY B 1 222 ? -31.531 -10.844 -1.428 1 83.69 222 GLY B C 1
ATOM 6311 O O . GLY B 1 222 ? -31.938 -11.984 -1.646 1 83.69 222 GLY B O 1
ATOM 6312 N N . ASP B 1 223 ? -30.734 -10.234 -2.24 1 90.12 223 ASP B N 1
ATOM 6313 C CA . ASP B 1 223 ? -30.312 -10.867 -3.486 1 90.12 223 ASP B CA 1
ATOM 6314 C C . ASP B 1 223 ? -29.438 -12.086 -3.217 1 90.12 223 ASP B C 1
ATOM 6316 O O . ASP B 1 223 ? -28.875 -12.227 -2.125 1 90.12 223 ASP B O 1
ATOM 6320 N N . THR B 1 224 ? -29.422 -12.922 -4.227 1 93.75 224 THR B N 1
ATOM 6321 C CA . THR B 1 224 ? -28.641 -14.148 -4.125 1 93.75 224 THR B CA 1
ATOM 6322 C C . THR B 1 224 ? -27.406 -14.086 -5.023 1 93.75 224 THR B C 1
ATOM 6324 O O . THR B 1 224 ? -27.469 -13.594 -6.148 1 93.75 224 THR B O 1
ATOM 6327 N N . ILE B 1 225 ? -26.297 -14.516 -4.508 1 94.12 225 ILE B N 1
ATOM 6328 C CA . ILE B 1 225 ? -25.125 -14.789 -5.32 1 94.12 225 ILE B CA 1
ATOM 6329 C C . ILE B 1 225 ? -24.781 -16.281 -5.266 1 94.12 225 ILE B C 1
ATOM 6331 O O . ILE B 1 225 ? -25.062 -16.938 -4.27 1 94.12 225 ILE B O 1
ATOM 6335 N N . VAL B 1 226 ? -24.25 -16.797 -6.348 1 95.88 226 VAL B N 1
ATOM 6336 C CA . VAL B 1 226 ? -23.812 -18.203 -6.422 1 95.88 226 VAL B CA 1
ATOM 6337 C C . VAL B 1 226 ? -22.297 -18.266 -6.527 1 95.88 226 VAL B C 1
ATOM 6339 O O . VAL B 1 226 ? -21.672 -17.484 -7.25 1 95.88 226 VAL B O 1
ATOM 6342 N N . ILE B 1 227 ? -21.719 -19.125 -5.734 1 93.94 227 ILE B N 1
ATOM 6343 C CA . ILE B 1 227 ? -20.281 -19.375 -5.812 1 93.94 227 ILE B CA 1
ATOM 6344 C C . ILE B 1 227 ? -20.047 -20.844 -6.188 1 93.94 227 ILE B C 1
ATOM 6346 O O . ILE B 1 227 ? -20.797 -21.719 -5.77 1 93.94 227 ILE B O 1
ATOM 6350 N N . SER B 1 228 ? -19.016 -21.047 -7.012 1 93.62 228 SER B N 1
ATOM 6351 C CA . SER B 1 228 ? -18.578 -22.422 -7.203 1 93.62 228 SER B CA 1
ATOM 6352 C C . SER B 1 228 ? -18.219 -23.078 -5.875 1 93.62 228 SER B C 1
ATOM 6354 O O . SER B 1 228 ? -18.219 -22.422 -4.832 1 93.62 228 SER B O 1
ATOM 6356 N N . PRO B 1 229 ? -17.953 -24.359 -5.805 1 89.25 229 PRO B N 1
ATOM 6357 C CA . PRO B 1 229 ? -17.703 -25.031 -4.535 1 89.25 229 PRO B CA 1
ATOM 6358 C C . PRO B 1 229 ? -16.484 -24.469 -3.793 1 89.25 229 PRO B C 1
ATOM 6360 O O . PRO B 1 229 ? -16.312 -24.75 -2.604 1 89.25 229 PRO B O 1
ATOM 6363 N N . TYR B 1 230 ? -15.734 -23.719 -4.531 1 86.5 230 TYR B N 1
ATOM 6364 C CA . TYR B 1 230 ? -14.531 -23.141 -3.938 1 86.5 230 TYR B CA 1
ATOM 6365 C C . TYR B 1 230 ? -14.477 -21.641 -4.164 1 86.5 230 TYR B C 1
ATOM 6367 O O . TYR B 1 230 ? -14.836 -21.156 -5.242 1 86.5 230 TYR B O 1
ATOM 6375 N N . LEU B 1 231 ? -14.141 -20.953 -3.127 1 83.5 231 LEU B N 1
ATOM 6376 C CA . LEU B 1 231 ? -13.727 -19.547 -3.139 1 83.5 231 LEU B CA 1
ATOM 6377 C C . LEU B 1 231 ? -12.594 -19.312 -2.152 1 83.5 231 LEU B C 1
ATOM 6379 O O . LEU B 1 231 ? -12.586 -19.875 -1.056 1 83.5 231 LEU B O 1
ATOM 6383 N N . TYR B 1 232 ? -11.633 -18.547 -2.623 1 81.56 232 TYR B N 1
ATOM 6384 C CA . TYR B 1 232 ? -10.531 -18.234 -1.722 1 81.56 232 TYR B CA 1
ATOM 6385 C C . TYR B 1 232 ? -11.047 -17.766 -0.368 1 81.56 232 TYR B C 1
ATOM 6387 O O . TYR B 1 232 ? -11.945 -16.922 -0.298 1 81.56 232 TYR B O 1
ATOM 6395 N N . PHE B 1 233 ? -10.516 -18.156 0.708 1 73.25 233 PHE B N 1
ATOM 6396 C CA . PHE B 1 233 ? -11.117 -18.078 2.035 1 73.25 233 PHE B CA 1
ATOM 6397 C C . PHE B 1 233 ? -11.234 -16.625 2.484 1 73.25 233 PHE B C 1
ATOM 6399 O O . PHE B 1 233 ? -12.211 -16.234 3.129 1 73.25 233 PHE B O 1
ATOM 6406 N N . GLU B 1 234 ? -10.25 -15.836 2.193 1 72.94 234 GLU B N 1
ATOM 6407 C CA . GLU B 1 234 ? -10.328 -14.453 2.637 1 72.94 234 GLU B CA 1
ATOM 6408 C C . GLU B 1 234 ? -11.414 -13.695 1.878 1 72.94 234 GLU B C 1
ATOM 6410 O O . GLU B 1 234 ? -12 -12.742 2.404 1 72.94 234 GLU B O 1
ATOM 6415 N N . CYS B 1 235 ? -11.617 -14.055 0.702 1 76.56 235 CYS B N 1
ATOM 6416 C CA . CYS B 1 235 ? -12.719 -13.477 -0.057 1 76.56 235 CYS B CA 1
ATOM 6417 C C . CYS B 1 235 ? -14.062 -13.914 0.513 1 76.56 235 CYS B C 1
ATOM 6419 O O . CYS B 1 235 ? -15 -13.117 0.592 1 76.56 235 CYS B O 1
ATOM 6421 N N . PHE B 1 236 ? -14.094 -15.156 0.891 1 71.12 236 PHE B N 1
ATOM 6422 C CA . PHE B 1 236 ? -15.312 -15.672 1.505 1 71.12 236 PHE B CA 1
ATOM 6423 C C . PHE B 1 236 ? -15.617 -14.938 2.805 1 71.12 236 PHE B C 1
ATOM 6425 O O . PHE B 1 236 ? -16.781 -14.625 3.084 1 71.12 236 PHE B O 1
ATOM 6432 N N . GLU B 1 237 ? -14.656 -14.703 3.555 1 68.44 237 GLU B N 1
ATOM 6433 C CA . GLU B 1 237 ? -14.82 -13.945 4.797 1 68.44 237 GLU B CA 1
ATOM 6434 C C . GLU B 1 237 ? -15.383 -12.555 4.527 1 68.44 237 GLU B C 1
ATOM 6436 O O . GLU B 1 237 ? -16.219 -12.062 5.289 1 68.44 237 GLU B O 1
ATOM 6441 N N . HIS B 1 238 ? -14.914 -11.977 3.516 1 69.62 238 HIS B N 1
ATOM 6442 C CA . HIS B 1 238 ? -15.414 -10.672 3.111 1 69.62 238 HIS B CA 1
ATOM 6443 C C . HIS B 1 238 ? -16.906 -10.719 2.822 1 69.62 238 HIS B C 1
ATOM 6445 O O . HIS B 1 238 ? -17.656 -9.844 3.264 1 69.62 238 HIS B O 1
ATOM 6451 N N . LEU B 1 239 ? -17.344 -11.766 2.154 1 67.56 239 LEU B N 1
ATOM 6452 C CA . LEU B 1 239 ? -18.734 -11.922 1.782 1 67.56 239 LEU B CA 1
ATOM 6453 C C . LEU B 1 239 ? -19.609 -12.156 3.016 1 67.56 239 LEU B C 1
ATOM 6455 O O . LEU B 1 239 ? -20.734 -11.664 3.086 1 67.56 239 LEU B O 1
ATOM 6459 N N . ARG B 1 240 ? -19.047 -12.781 3.928 1 66.12 240 ARG B N 1
ATOM 6460 C CA . ARG B 1 240 ? -19.797 -13.117 5.137 1 66.12 240 ARG B CA 1
ATOM 6461 C C . ARG B 1 240 ? -20 -11.891 6.012 1 66.12 240 ARG B C 1
ATOM 6463 O O . ARG B 1 240 ? -20.969 -11.82 6.77 1 66.12 240 ARG B O 1
ATOM 6470 N N . LEU B 1 241 ? -19.172 -11.086 5.855 1 60.78 241 LEU B N 1
ATOM 6471 C CA . LEU B 1 241 ? -19.234 -9.883 6.688 1 60.78 241 LEU B CA 1
ATOM 6472 C C . LEU B 1 241 ? -20.297 -8.922 6.172 1 60.78 241 LEU B C 1
ATOM 6474 O O . LEU B 1 241 ? -20.656 -7.961 6.859 1 60.78 241 LEU B O 1
ATOM 6478 N N . ILE B 1 242 ? -20.844 -9.305 5.066 1 62.59 242 ILE B N 1
ATOM 6479 C CA . ILE B 1 242 ? -21.922 -8.461 4.531 1 62.59 242 ILE B CA 1
ATOM 6480 C C . ILE B 1 242 ? -23.266 -9.18 4.668 1 62.59 242 ILE B C 1
ATOM 6482 O O . ILE B 1 242 ? -23.516 -10.172 3.982 1 62.59 242 ILE B O 1
ATOM 6486 N N . SER B 1 243 ? -23.953 -8.969 5.625 1 62 243 SER B N 1
ATOM 6487 C CA . SER B 1 243 ? -25.109 -9.688 6.148 1 62 243 SER B CA 1
ATOM 6488 C C . SER B 1 243 ? -26.328 -9.477 5.273 1 62 243 SER B C 1
ATOM 6490 O O . SER B 1 243 ? -27.422 -9.977 5.578 1 62 243 SER B O 1
ATOM 6492 N N . HIS B 1 244 ? -26.141 -9.102 4.168 1 73.19 244 HIS B N 1
ATOM 6493 C CA . HIS B 1 244 ? -27.391 -8.703 3.553 1 73.19 244 HIS B CA 1
ATOM 6494 C C . HIS B 1 244 ? -27.656 -9.492 2.277 1 73.19 244 HIS B C 1
ATOM 6496 O O . HIS B 1 244 ? -28.641 -9.242 1.575 1 73.19 244 HIS B O 1
ATOM 6502 N N . LEU B 1 245 ? -26.812 -10.562 1.993 1 81.62 245 LEU B N 1
ATOM 6503 C CA . LEU B 1 245 ? -26.984 -11.352 0.777 1 81.62 245 LEU B CA 1
ATOM 6504 C C . LEU B 1 245 ? -27.125 -12.836 1.105 1 81.62 245 LEU B C 1
ATOM 6506 O O . LEU B 1 245 ? -26.719 -13.281 2.184 1 81.62 245 LEU B O 1
ATOM 6510 N N . LYS B 1 246 ? -27.766 -13.547 0.231 1 88.56 246 LYS B N 1
ATOM 6511 C CA . LYS B 1 246 ? -27.797 -15.008 0.283 1 88.56 246 LYS B CA 1
ATOM 6512 C C . LYS B 1 246 ? -26.688 -15.602 -0.583 1 88.56 246 LYS B C 1
ATOM 6514 O O . LYS B 1 246 ? -26.594 -15.312 -1.777 1 88.56 246 LYS B O 1
ATOM 6519 N N . VAL B 1 247 ? -25.859 -16.391 0.002 1 90.25 247 VAL B N 1
ATOM 6520 C CA . VAL B 1 247 ? -24.766 -17.031 -0.713 1 90.25 247 VAL B CA 1
ATOM 6521 C C . VAL B 1 247 ? -25.047 -18.516 -0.873 1 90.25 247 VAL B C 1
ATOM 6523 O O . VAL B 1 247 ? -25.266 -19.219 0.116 1 90.25 247 VAL B O 1
ATOM 6526 N N . VAL B 1 248 ? -25.094 -18.969 -2.135 1 92.69 248 VAL B N 1
ATOM 6527 C CA . VAL B 1 248 ? -25.391 -20.375 -2.434 1 92.69 248 VAL B CA 1
ATOM 6528 C C . VAL B 1 248 ? -24.219 -20.984 -3.203 1 92.69 248 VAL B C 1
ATOM 6530 O O . VAL B 1 248 ? -23.656 -20.359 -4.098 1 92.69 248 VAL B O 1
ATOM 6533 N N . ASN B 1 249 ? -23.844 -22.188 -2.846 1 93.12 249 ASN B N 1
ATOM 6534 C CA . ASN B 1 249 ? -22.797 -22.906 -3.562 1 93.12 249 ASN B CA 1
ATOM 6535 C C . ASN B 1 249 ? -23.391 -23.859 -4.602 1 93.12 249 ASN B C 1
ATOM 6537 O O . ASN B 1 249 ? -24.422 -24.5 -4.352 1 93.12 249 ASN B O 1
ATOM 6541 N N . SER B 1 250 ? -22.766 -23.906 -5.723 1 96.12 250 SER B N 1
ATOM 6542 C CA . SER B 1 250 ? -23.062 -25.031 -6.609 1 96.12 250 SER B CA 1
ATOM 6543 C C . SER B 1 250 ? -22.516 -26.344 -6.043 1 96.12 250 SER B C 1
ATOM 6545 O O . SER B 1 250 ? -21.641 -26.328 -5.172 1 96.12 250 SER B O 1
ATOM 6547 N N . SER B 1 251 ? -23 -27.375 -6.562 1 95 251 SER B N 1
ATOM 6548 C CA . SER B 1 251 ? -22.609 -28.672 -6.039 1 95 251 SER B CA 1
ATOM 6549 C C . SER B 1 251 ? -21.281 -29.141 -6.652 1 95 251 SER B C 1
ATOM 6551 O O . SER B 1 251 ? -20.531 -29.875 -6.016 1 95 251 SER B O 1
ATOM 6553 N N . THR B 1 252 ? -21.109 -28.781 -7.867 1 96.69 252 THR B N 1
ATOM 6554 C CA . THR B 1 252 ? -19.891 -29.188 -8.562 1 96.69 252 THR B CA 1
ATOM 6555 C C . THR B 1 252 ? -19.25 -28 -9.273 1 96.69 252 THR B C 1
ATOM 6557 O O . THR B 1 252 ? -19.797 -26.891 -9.258 1 96.69 252 THR B O 1
ATOM 6560 N N . PHE B 1 253 ? -18.109 -28.328 -9.922 1 96.81 253 PHE B N 1
ATOM 6561 C CA . PHE B 1 253 ? -17.359 -27.297 -10.625 1 96.81 253 PHE B CA 1
ATOM 6562 C C . PHE B 1 253 ? -17.766 -27.234 -12.094 1 96.81 253 PHE B C 1
ATOM 6564 O O . PHE B 1 253 ? -17.234 -26.422 -12.852 1 96.81 253 PHE B O 1
ATOM 6571 N N . ASP B 1 254 ? -18.719 -28.031 -12.484 1 97.75 254 ASP B N 1
ATOM 6572 C CA . ASP B 1 254 ? -19.172 -28.062 -13.875 1 97.75 254 ASP B CA 1
ATOM 6573 C C . ASP B 1 254 ? -19.906 -26.781 -14.234 1 97.75 254 ASP B C 1
ATOM 6575 O O . ASP B 1 254 ? -20.734 -26.281 -13.453 1 97.75 254 ASP B O 1
ATOM 6579 N N . ALA B 1 255 ? -19.578 -26.312 -15.453 1 98.31 255 ALA B N 1
ATOM 6580 C CA . ALA B 1 255 ? -20.266 -25.109 -15.93 1 98.31 255 ALA B CA 1
ATOM 6581 C C . ALA B 1 255 ? -21.781 -25.281 -15.883 1 98.31 255 ALA B C 1
ATOM 6583 O O . ALA B 1 255 ? -22.516 -24.375 -15.484 1 98.31 255 ALA B O 1
ATOM 6584 N N . GLU B 1 256 ? -22.297 -26.406 -16.234 1 98.12 256 GLU B N 1
ATOM 6585 C CA . GLU B 1 256 ? -23.734 -26.703 -16.266 1 98.12 256 GLU B CA 1
ATOM 6586 C C . GLU B 1 256 ? -24.359 -26.562 -14.883 1 98.12 256 GLU B C 1
ATOM 6588 O O . GLU B 1 256 ? -25.422 -25.953 -14.727 1 98.12 256 GLU B O 1
ATOM 6593 N N . ASP B 1 257 ? -23.672 -27.125 -13.945 1 98.31 257 ASP B N 1
ATOM 6594 C CA . ASP B 1 257 ? -24.203 -27.125 -12.586 1 98.31 257 ASP B CA 1
ATOM 6595 C C . ASP B 1 257 ? -24.219 -25.703 -12.008 1 98.31 257 ASP B C 1
ATOM 6597 O O . ASP B 1 257 ? -25.172 -25.312 -11.336 1 98.31 257 ASP B O 1
ATOM 6601 N N . ILE B 1 258 ? -23.172 -24.984 -12.234 1 98.44 258 ILE B N 1
ATOM 6602 C CA . ILE B 1 258 ? -23.094 -23.609 -11.758 1 98.44 258 ILE B CA 1
ATOM 6603 C C . ILE B 1 258 ? -24.203 -22.781 -12.375 1 98.44 258 ILE B C 1
ATOM 6605 O O . ILE B 1 258 ? -24.891 -22.031 -11.68 1 98.44 258 ILE B O 1
ATOM 6609 N N . ILE B 1 259 ? -24.406 -22.906 -13.664 1 98.5 259 ILE B N 1
ATOM 6610 C CA . ILE B 1 259 ? -25.438 -22.172 -14.398 1 98.5 259 ILE B CA 1
ATOM 6611 C C . ILE B 1 259 ? -26.812 -22.562 -13.875 1 98.5 259 ILE B C 1
ATOM 6613 O O . ILE B 1 259 ? -27.641 -21.688 -13.586 1 98.5 259 ILE B O 1
ATOM 6617 N N . GLU B 1 260 ? -27.062 -23.828 -13.727 1 98.31 260 GLU B N 1
ATOM 6618 C CA . GLU B 1 260 ? -28.344 -24.297 -13.227 1 98.31 260 GLU B CA 1
ATOM 6619 C C . GLU B 1 260 ? -28.625 -23.766 -11.828 1 98.31 260 GLU B C 1
ATOM 6621 O O . GLU B 1 260 ? -29.75 -23.359 -11.523 1 98.31 260 GLU B O 1
ATOM 6626 N N . THR B 1 261 ? -27.641 -23.797 -11.023 1 98.38 261 THR B N 1
ATOM 6627 C CA . THR B 1 261 ? -27.797 -23.297 -9.664 1 98.38 261 THR B CA 1
ATOM 6628 C C . THR B 1 261 ? -28.109 -21.797 -9.68 1 98.38 261 THR B C 1
ATOM 6630 O O . THR B 1 261 ? -28.984 -21.344 -8.938 1 98.38 261 THR B O 1
ATOM 6633 N N . ALA B 1 262 ? -27.406 -21.031 -10.484 1 98.31 262 ALA B N 1
ATOM 6634 C CA . ALA B 1 262 ? -27.641 -19.594 -10.602 1 98.31 262 ALA B CA 1
ATOM 6635 C C . ALA B 1 262 ? -29.062 -19.312 -11.062 1 98.31 262 ALA B C 1
ATOM 6637 O O . ALA B 1 262 ? -29.719 -18.406 -10.547 1 98.31 262 ALA B O 1
ATOM 6638 N N . GLU B 1 263 ? -29.531 -20.078 -11.992 1 98.12 263 GLU B N 1
ATOM 6639 C CA . GLU B 1 263 ? -30.891 -19.906 -12.516 1 98.12 263 GLU B CA 1
ATOM 6640 C C . GLU B 1 263 ? -31.938 -20.297 -11.484 1 98.12 263 GLU B C 1
ATOM 6642 O O . GLU B 1 263 ? -32.938 -19.594 -11.305 1 98.12 263 GLU B O 1
ATOM 6647 N N . ARG B 1 264 ? -31.672 -21.391 -10.852 1 98 264 ARG B N 1
ATOM 6648 C CA . ARG B 1 264 ? -32.594 -21.891 -9.844 1 98 264 ARG B CA 1
ATOM 6649 C C . ARG B 1 264 ? -32.812 -20.875 -8.734 1 98 264 ARG B C 1
ATOM 6651 O O . ARG B 1 264 ? -33.938 -20.734 -8.211 1 98 264 ARG B O 1
ATOM 6658 N N . HIS B 1 265 ? -31.828 -20.172 -8.422 1 97.38 265 HIS B N 1
ATOM 6659 C CA . HIS B 1 265 ? -31.906 -19.25 -7.285 1 97.38 265 HIS B CA 1
ATOM 6660 C C . HIS B 1 265 ? -31.969 -17.797 -7.75 1 97.38 265 HIS B C 1
ATOM 6662 O O . HIS B 1 265 ? -31.797 -16.875 -6.945 1 97.38 265 HIS B O 1
ATOM 6668 N N . ASN B 1 266 ? -32.094 -17.609 -9.023 1 96.94 266 ASN B N 1
ATOM 6669 C CA . ASN B 1 266 ? -32.156 -16.281 -9.625 1 96.94 266 ASN B CA 1
ATOM 6670 C C . ASN B 1 266 ? -31.016 -15.391 -9.148 1 96.94 266 ASN B C 1
ATOM 6672 O O . ASN B 1 266 ? -31.25 -14.281 -8.672 1 96.94 266 ASN B O 1
ATOM 6676 N N . ALA B 1 267 ? -29.812 -15.977 -9.211 1 97.44 267 ALA B N 1
ATOM 6677 C CA . ALA B 1 267 ? -28.625 -15.258 -8.742 1 97.44 267 ALA B CA 1
ATOM 6678 C C . ALA B 1 267 ? -28.312 -14.086 -9.656 1 97.44 267 ALA B C 1
ATOM 6680 O O . ALA B 1 267 ? -28.453 -14.18 -10.875 1 97.44 267 ALA B O 1
ATOM 6681 N N . LYS B 1 268 ? -27.812 -13.023 -9.055 1 96.56 268 LYS B N 1
ATOM 6682 C CA . LYS B 1 268 ? -27.453 -11.836 -9.82 1 96.56 268 LYS B CA 1
ATOM 6683 C C . LYS B 1 268 ? -25.969 -11.852 -10.172 1 96.56 268 LYS B C 1
ATOM 6685 O O . LYS B 1 268 ? -25.531 -11.18 -11.109 1 96.56 268 LYS B O 1
ATOM 6690 N N . ALA B 1 269 ? -25.219 -12.57 -9.414 1 96.56 269 ALA B N 1
ATOM 6691 C CA . ALA B 1 269 ? -23.781 -12.688 -9.633 1 96.56 269 ALA B CA 1
ATOM 6692 C C . ALA B 1 269 ? -23.297 -14.117 -9.375 1 96.56 269 ALA B C 1
ATOM 6694 O O . ALA B 1 269 ? -23.844 -14.812 -8.523 1 96.56 269 ALA B O 1
ATOM 6695 N N . VAL B 1 270 ? -22.344 -14.539 -10.133 1 97.62 270 VAL B N 1
ATOM 6696 C CA . VAL B 1 270 ? -21.734 -15.859 -10.031 1 97.62 270 VAL B CA 1
ATOM 6697 C C . VAL B 1 270 ? -20.219 -15.719 -9.875 1 97.62 270 VAL B C 1
ATOM 6699 O O . VAL B 1 270 ? -19.578 -14.945 -10.594 1 97.62 270 VAL B O 1
ATOM 6702 N N . TYR B 1 271 ? -19.641 -16.406 -8.914 1 96.25 271 TYR B N 1
ATOM 6703 C CA . TYR B 1 271 ? -18.203 -16.438 -8.68 1 96.25 271 TYR B CA 1
ATOM 6704 C C . TYR B 1 271 ? -17.609 -17.797 -9.023 1 96.25 271 TYR B C 1
ATOM 6706 O O . TYR B 1 271 ? -18.156 -18.828 -8.641 1 96.25 271 TYR B O 1
ATOM 6714 N N . LEU B 1 272 ? -16.516 -17.766 -9.742 1 95.56 272 LEU B N 1
ATOM 6715 C CA . LEU B 1 272 ? -15.875 -19.062 -9.992 1 95.56 272 LEU B CA 1
ATOM 6716 C C . LEU B 1 272 ? -14.375 -18.875 -10.219 1 95.56 272 LEU B C 1
ATOM 6718 O O . LEU B 1 272 ? -13.922 -17.781 -10.539 1 95.56 272 LEU B O 1
ATOM 6722 N N . ASP B 1 273 ? -13.641 -19.953 -10.008 1 95.38 273 ASP B N 1
ATOM 6723 C CA . ASP B 1 273 ? -12.227 -20.141 -10.336 1 95.38 273 ASP B CA 1
ATOM 6724 C C . ASP B 1 273 ? -12.062 -21.141 -11.477 1 95.38 273 ASP B C 1
ATOM 6726 O O . ASP B 1 273 ? -12.508 -22.281 -11.375 1 95.38 273 ASP B O 1
ATOM 6730 N N . PRO B 1 274 ? -11.414 -20.734 -12.531 1 97.94 274 PRO B N 1
ATOM 6731 C CA . PRO B 1 274 ? -11.164 -21.734 -13.57 1 97.94 274 PRO B CA 1
ATOM 6732 C C . PRO B 1 274 ? -10.414 -22.953 -13.047 1 97.94 274 PRO B C 1
ATOM 6734 O O . PRO B 1 274 ? -10.633 -24.078 -13.531 1 97.94 274 PRO B O 1
ATOM 6737 N N . MET B 1 275 ? -9.555 -22.734 -12.164 1 96.88 275 MET B N 1
ATOM 6738 C CA . MET B 1 275 ? -8.875 -23.781 -11.406 1 96.88 275 MET B CA 1
ATOM 6739 C C .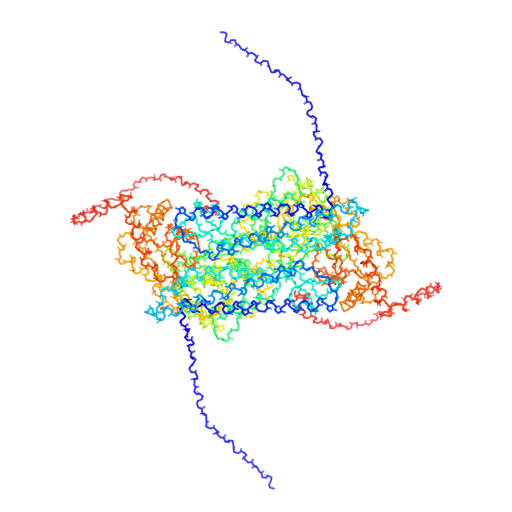 MET B 1 275 ? -8.906 -23.469 -9.914 1 96.88 275 MET B C 1
ATOM 6741 O O . MET B 1 275 ? -8.43 -22.406 -9.484 1 96.88 275 MET B O 1
ATOM 6745 N N . ALA B 1 276 ? -9.5 -24.359 -9.148 1 93.44 276 ALA B N 1
ATOM 6746 C CA . ALA B 1 276 ? -9.617 -24.156 -7.703 1 93.44 276 ALA B CA 1
ATOM 6747 C C . ALA B 1 276 ? -8.344 -24.594 -6.984 1 93.44 276 ALA B C 1
ATOM 6749 O O . ALA B 1 276 ? -7.691 -25.562 -7.398 1 93.44 276 ALA B O 1
ATOM 6750 N N . ASN B 1 277 ? -7.98 -23.891 -5.973 1 91.31 277 ASN B N 1
ATOM 6751 C CA . ASN B 1 277 ? -6.84 -24.25 -5.137 1 91.31 277 ASN B CA 1
ATOM 6752 C C . ASN B 1 277 ? -7.203 -25.344 -4.129 1 91.31 277 ASN B C 1
ATOM 6754 O O . ASN B 1 277 ? -7.203 -25.094 -2.92 1 91.31 277 ASN B O 1
ATOM 6758 N N . THR B 1 278 ? -7.43 -26.5 -4.641 1 92.19 278 THR B N 1
ATOM 6759 C CA . THR B 1 278 ? -7.824 -27.672 -3.881 1 92.19 278 THR B CA 1
ATOM 6760 C C . THR B 1 278 ? -6.898 -28.859 -4.191 1 92.19 278 THR B C 1
ATOM 6762 O O . THR B 1 278 ? -6.012 -28.75 -5.043 1 92.19 278 THR B O 1
ATOM 6765 N N . LEU B 1 279 ? -7.113 -29.922 -3.479 1 93.75 279 LEU B N 1
ATOM 6766 C CA . LEU B 1 279 ? -6.32 -31.125 -3.701 1 93.75 279 LEU B CA 1
ATOM 6767 C C . LEU B 1 279 ? -6.445 -31.594 -5.148 1 93.75 279 LEU B C 1
ATOM 6769 O O . LEU B 1 279 ? -5.438 -31.891 -5.797 1 93.75 279 LEU B O 1
ATOM 6773 N N . ALA B 1 280 ? -7.645 -31.641 -5.656 1 94.06 280 ALA B N 1
ATOM 6774 C CA . ALA B 1 280 ? -7.891 -32.188 -6.98 1 94.06 280 ALA B CA 1
ATOM 6775 C C . ALA B 1 280 ? -7.641 -31.172 -8.078 1 94.06 280 ALA B C 1
ATOM 6777 O O . ALA B 1 280 ? -7.609 -31.5 -9.258 1 94.06 280 ALA B O 1
ATOM 6778 N N . LEU B 1 281 ? -7.398 -29.938 -7.691 1 95.56 281 LEU B N 1
ATOM 6779 C CA . LEU B 1 281 ? -7.262 -28.859 -8.664 1 95.56 281 LEU B CA 1
ATOM 6780 C C . LEU B 1 281 ? -8.43 -28.859 -9.648 1 95.56 281 LEU B C 1
ATOM 6782 O O . LEU B 1 281 ? -8.219 -28.828 -10.859 1 95.56 281 LEU B O 1
ATOM 6786 N N . GLU B 1 282 ? -9.602 -28.891 -9.062 1 95.25 282 GLU B N 1
ATOM 6787 C CA . GLU B 1 282 ? -10.797 -28.953 -9.898 1 95.25 282 GLU B CA 1
ATOM 6788 C C . GLU B 1 282 ? -10.867 -27.766 -10.852 1 95.25 282 GLU B C 1
ATOM 6790 O O . GLU B 1 282 ? -10.516 -26.641 -10.469 1 95.25 282 GLU B O 1
ATOM 6795 N N . THR B 1 283 ? -11.32 -28.031 -12.062 1 97.5 283 THR B N 1
ATOM 6796 C CA . THR B 1 283 ? -11.367 -26.984 -13.07 1 97.5 283 THR B CA 1
ATOM 6797 C C . THR B 1 283 ? -12.812 -26.688 -13.484 1 97.5 283 THR B C 1
ATOM 6799 O O . THR B 1 283 ? -13.672 -27.562 -13.398 1 97.5 283 THR B O 1
ATOM 6802 N N . THR B 1 284 ? -13.133 -25.516 -13.742 1 98.06 284 THR B N 1
ATOM 6803 C CA . THR B 1 284 ? -14.352 -25.094 -14.438 1 98.06 284 THR B CA 1
ATOM 6804 C C . THR B 1 284 ? -14.047 -24.703 -15.875 1 98.06 284 THR B C 1
ATOM 6806 O O . THR B 1 284 ? -13.18 -23.859 -16.125 1 98.06 284 THR B O 1
ATOM 6809 N N . ASP B 1 285 ? -14.711 -25.344 -16.844 1 98.31 285 ASP B N 1
ATOM 6810 C CA . ASP B 1 285 ? -14.562 -25 -18.266 1 98.31 285 ASP B CA 1
ATOM 6811 C C . ASP B 1 285 ? -15.242 -23.672 -18.578 1 98.31 285 ASP B C 1
ATOM 6813 O O . ASP B 1 285 ? -16.406 -23.641 -18.984 1 98.31 285 ASP B O 1
ATOM 6817 N N . VAL B 1 286 ? -14.516 -22.594 -18.578 1 98.5 286 VAL B N 1
ATOM 6818 C CA . VAL B 1 286 ? -15.031 -21.234 -18.734 1 98.5 286 VAL B CA 1
ATOM 6819 C C . VAL B 1 286 ? -15.492 -21.031 -20.172 1 98.5 286 VAL B C 1
ATOM 6821 O O . VAL B 1 286 ? -16.469 -20.312 -20.422 1 98.5 286 VAL B O 1
ATOM 6824 N N . ARG B 1 287 ? -14.812 -21.562 -21.125 1 97.62 287 ARG B N 1
ATOM 6825 C CA . ARG B 1 287 ? -15.234 -21.484 -22.531 1 97.62 287 ARG B CA 1
ATOM 6826 C C . ARG B 1 287 ? -16.609 -22.125 -22.719 1 97.62 287 ARG B C 1
ATOM 6828 O O . ARG B 1 287 ? -17.469 -21.578 -23.391 1 97.62 287 ARG B O 1
ATOM 6835 N N . ARG B 1 288 ? -16.781 -23.312 -22.109 1 97.94 288 ARG B N 1
ATOM 6836 C CA . ARG B 1 288 ? -18.078 -23.969 -22.141 1 97.94 288 ARG B CA 1
ATOM 6837 C C . ARG B 1 288 ? -19.156 -23.125 -21.469 1 97.94 288 ARG B C 1
ATOM 6839 O O . ARG B 1 288 ? -20.281 -23.047 -21.938 1 97.94 288 ARG B O 1
ATOM 6846 N N . PHE B 1 289 ? -18.812 -22.547 -20.344 1 98.69 289 PHE B N 1
ATOM 6847 C CA . PHE B 1 289 ? -19.719 -21.641 -19.656 1 98.69 289 PHE B CA 1
ATOM 6848 C C . PHE B 1 289 ? -20.203 -20.547 -20.609 1 98.69 289 PHE B C 1
ATOM 6850 O O . PHE B 1 289 ? -21.406 -20.25 -20.656 1 98.69 289 PHE B O 1
ATOM 6857 N N . ALA B 1 290 ? -19.297 -19.891 -21.312 1 98.19 290 ALA B N 1
ATOM 6858 C CA . ALA B 1 290 ? -19.625 -18.859 -22.281 1 98.19 290 ALA B CA 1
ATOM 6859 C C . ALA B 1 290 ? -20.562 -19.391 -23.359 1 98.19 290 ALA B C 1
ATOM 6861 O O . ALA B 1 290 ? -21.547 -18.75 -23.734 1 98.19 290 ALA B O 1
ATOM 6862 N N . GLN B 1 291 ? -20.297 -20.562 -23.828 1 97.94 291 GLN B N 1
ATOM 6863 C CA . GLN B 1 291 ? -21.109 -21.188 -24.875 1 97.94 291 GLN B CA 1
ATOM 6864 C C . GLN B 1 291 ? -22.531 -21.438 -24.375 1 97.94 291 GLN B C 1
ATOM 6866 O O . GLN B 1 291 ? -23.5 -21.172 -25.078 1 97.94 291 GLN B O 1
ATOM 6871 N N . LEU B 1 292 ? -22.625 -21.891 -23.156 1 98.31 292 LEU B N 1
ATOM 6872 C CA . LEU B 1 292 ? -23.906 -22.266 -22.594 1 98.31 292 LEU B CA 1
ATOM 6873 C C . LEU B 1 292 ? -24.75 -21.047 -22.281 1 98.31 292 LEU B C 1
ATOM 6875 O O . LEU B 1 292 ? -25.984 -21.109 -22.312 1 98.31 292 LEU B O 1
ATOM 6879 N N . THR B 1 293 ? -24.125 -19.938 -22.016 1 98.19 293 THR B N 1
ATOM 6880 C CA . THR B 1 293 ? -24.875 -18.75 -21.594 1 98.19 293 THR B CA 1
ATOM 6881 C C . THR B 1 293 ? -25.156 -17.844 -22.781 1 98.19 293 THR B C 1
ATOM 6883 O O . THR B 1 293 ? -25.922 -16.875 -22.656 1 98.19 293 THR B O 1
ATOM 6886 N N . SER B 1 294 ? -24.578 -18.109 -23.906 1 96.69 294 SER B N 1
ATOM 6887 C CA . SER B 1 294 ? -24.844 -17.359 -25.125 1 96.69 294 SER B CA 1
ATOM 6888 C C . SER B 1 294 ? -26.328 -17.453 -25.5 1 96.69 294 SER B C 1
ATOM 6890 O O . SER B 1 294 ? -26.875 -18.547 -25.625 1 96.69 294 SER B O 1
ATOM 6892 N N . ASN B 1 295 ? -26.953 -16.281 -25.641 1 95.88 295 ASN B N 1
ATOM 6893 C CA . ASN B 1 295 ? -28.359 -16.156 -26.016 1 95.88 295 ASN B CA 1
ATOM 6894 C C . ASN B 1 295 ? -29.266 -16.875 -25.031 1 95.88 295 ASN B C 1
ATOM 6896 O O . ASN B 1 295 ? -30.344 -17.344 -25.406 1 95.88 295 ASN B O 1
ATOM 6900 N N . ARG B 1 296 ? -28.812 -17.094 -23.859 1 96.06 296 ARG B N 1
ATOM 6901 C CA . ARG B 1 296 ? -29.609 -17.703 -22.797 1 96.06 296 ARG B CA 1
ATOM 6902 C C . ARG B 1 296 ? -30.312 -16.625 -21.969 1 96.06 296 ARG B C 1
ATOM 6904 O O . ARG B 1 296 ? -29.688 -15.664 -21.531 1 96.06 296 ARG B O 1
ATOM 6911 N N . ASP B 1 297 ? -31.578 -16.766 -21.781 1 94.69 297 ASP B N 1
ATOM 6912 C CA . ASP B 1 297 ? -32.406 -15.75 -21.141 1 94.69 297 ASP B CA 1
ATOM 6913 C C . ASP B 1 297 ? -31.891 -15.445 -19.734 1 94.69 297 ASP B C 1
ATOM 6915 O O . ASP B 1 297 ? -31.578 -16.359 -18.969 1 94.69 297 ASP B O 1
ATOM 6919 N N . GLY B 1 298 ? -31.766 -14.188 -19.484 1 95.31 298 GLY B N 1
ATOM 6920 C CA . GLY B 1 298 ? -31.516 -13.734 -18.125 1 95.31 298 GLY B CA 1
ATOM 6921 C C . GLY B 1 298 ? -30.047 -13.539 -17.812 1 95.31 298 GLY B C 1
ATOM 6922 O O . GLY B 1 298 ? -29.688 -12.992 -16.766 1 95.31 298 GLY B O 1
ATOM 6923 N N . TRP B 1 299 ? -29.172 -13.922 -18.688 1 97.5 299 TRP B N 1
ATOM 6924 C CA . TRP B 1 299 ? -27.75 -13.914 -18.375 1 97.5 299 TRP B CA 1
ATOM 6925 C C . TRP B 1 299 ? -27.125 -12.578 -18.75 1 97.5 299 TRP B C 1
ATOM 6927 O O . TRP B 1 299 ? -26.094 -12.195 -18.188 1 97.5 299 TRP B O 1
ATOM 6937 N N . ALA B 1 300 ? -27.75 -11.867 -19.609 1 96.06 300 ALA B N 1
ATOM 6938 C CA . ALA B 1 300 ? -27.203 -10.594 -20.078 1 96.06 300 ALA B CA 1
ATOM 6939 C C . ALA B 1 300 ? -27.047 -9.602 -18.922 1 96.06 300 ALA B C 1
ATOM 6941 O O . ALA B 1 300 ? -26.172 -8.742 -18.953 1 96.06 300 ALA B O 1
ATOM 6942 N N . ASP B 1 301 ? -27.797 -9.75 -17.875 1 95.12 301 ASP B N 1
ATOM 6943 C CA . ASP B 1 301 ? -27.797 -8.805 -16.766 1 95.12 301 ASP B CA 1
ATOM 6944 C C . ASP B 1 301 ? -26.984 -9.344 -15.594 1 95.12 301 ASP B C 1
ATOM 6946 O O . ASP B 1 301 ? -26.781 -8.648 -14.594 1 95.12 301 ASP B O 1
ATOM 6950 N N . LYS B 1 302 ? -26.547 -10.562 -15.688 1 97.88 302 LYS B N 1
ATOM 6951 C CA . LYS B 1 302 ? -25.781 -11.164 -14.594 1 97.88 302 LYS B CA 1
ATOM 6952 C C . LYS B 1 302 ? -24.312 -10.82 -14.703 1 97.88 302 LYS B C 1
ATOM 6954 O O . LYS B 1 302 ? -23.82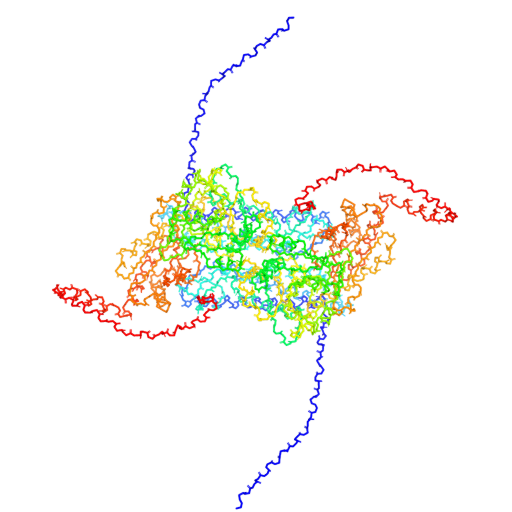8 -10.43 -15.766 1 97.88 302 LYS B O 1
ATOM 6959 N N . PHE B 1 303 ? -23.688 -10.867 -13.586 1 98.31 303 PHE B N 1
ATOM 6960 C CA . PHE B 1 303 ? -22.25 -10.672 -13.523 1 98.31 303 PHE B CA 1
ATOM 6961 C C . PHE B 1 303 ? -21.531 -11.984 -13.203 1 98.31 303 PHE B C 1
ATOM 6963 O O . PHE B 1 303 ? -22.016 -12.781 -12.406 1 98.31 303 PHE B O 1
ATOM 6970 N N . LEU B 1 304 ? -20.469 -12.188 -13.859 1 98.5 304 LEU B N 1
ATOM 6971 C CA . LEU B 1 304 ? -19.578 -13.328 -13.625 1 98.5 304 LEU B CA 1
ATOM 6972 C C . LEU B 1 304 ? -18.219 -12.859 -13.133 1 98.5 304 LEU B C 1
ATOM 6974 O O . LEU B 1 304 ? -17.5 -12.156 -13.844 1 98.5 304 LEU B O 1
ATOM 6978 N N . ILE B 1 305 ? -17.859 -13.203 -11.914 1 97.88 305 ILE B N 1
ATOM 6979 C CA . ILE B 1 305 ? -16.578 -12.852 -11.32 1 97.88 305 ILE B CA 1
ATOM 6980 C C . ILE B 1 305 ? -15.617 -14.039 -11.414 1 97.88 305 ILE B C 1
ATOM 6982 O O . ILE B 1 305 ? -15.922 -15.125 -10.914 1 97.88 305 ILE B O 1
ATOM 6986 N N . ILE B 1 306 ? -14.461 -13.82 -11.984 1 98.19 306 ILE B N 1
ATOM 6987 C CA . ILE B 1 306 ? -13.508 -14.898 -12.219 1 98.19 306 ILE B CA 1
ATOM 6988 C C . ILE B 1 306 ? -12.195 -14.594 -11.5 1 98.19 306 ILE B C 1
ATOM 6990 O O . ILE B 1 306 ? -11.586 -13.547 -11.727 1 98.19 306 ILE B O 1
ATOM 6994 N N . ASP B 1 307 ? -11.781 -15.445 -10.586 1 97.25 307 ASP B N 1
ATOM 6995 C CA . ASP B 1 307 ? -10.43 -15.438 -10.047 1 97.25 307 ASP B CA 1
ATOM 6996 C C . ASP B 1 307 ? -9.477 -16.234 -10.938 1 97.25 307 ASP B C 1
ATOM 6998 O O . ASP B 1 307 ? -9.461 -17.469 -10.891 1 97.25 307 ASP B O 1
ATOM 7002 N N . GLY B 1 308 ? -8.664 -15.531 -11.695 1 97.44 308 GLY B N 1
ATOM 7003 C CA . GLY B 1 308 ? -7.805 -16.188 -12.672 1 97.44 308 GLY B CA 1
ATOM 7004 C C . GLY B 1 308 ? -6.426 -16.5 -12.133 1 97.44 308 GLY B C 1
ATOM 7005 O O . GLY B 1 308 ? -5.523 -16.859 -12.891 1 97.44 308 GLY B O 1
ATOM 7006 N N . THR B 1 309 ? -6.18 -16.469 -10.891 1 96.5 309 THR B N 1
ATOM 7007 C CA . THR B 1 309 ? -4.867 -16.469 -10.25 1 96.5 309 THR B CA 1
ATOM 7008 C C . THR B 1 309 ? -4.07 -17.703 -10.648 1 96.5 309 THR B C 1
ATOM 7010 O O . THR B 1 309 ? -2.904 -17.609 -11.031 1 96.5 309 THR B O 1
ATOM 7013 N N . LEU B 1 310 ? -4.641 -18.891 -10.68 1 96.5 310 LEU B N 1
ATOM 7014 C CA . LEU B 1 310 ? -3.883 -20.125 -10.898 1 96.5 310 LEU B CA 1
ATOM 7015 C C . LEU B 1 310 ? -3.654 -20.359 -12.391 1 96.5 310 LEU B C 1
ATOM 7017 O O . LEU B 1 310 ? -2.846 -21.219 -12.773 1 96.5 310 LEU B O 1
ATOM 7021 N N . VAL B 1 311 ? -4.41 -19.656 -13.234 1 96.44 311 VAL B N 1
ATOM 7022 C CA . VAL B 1 311 ? -4.262 -19.734 -14.68 1 96.44 311 VAL B CA 1
ATOM 7023 C C . VAL B 1 311 ? -3.988 -18.344 -15.25 1 96.44 311 VAL B C 1
ATOM 7025 O O . VAL B 1 311 ? -4.625 -17.938 -16.219 1 96.44 311 VAL B O 1
ATOM 7028 N N . SER B 1 312 ? -3.139 -17.688 -14.633 1 97 312 SER B N 1
ATOM 7029 C CA . SER B 1 312 ? -2.863 -16.297 -14.953 1 97 312 SER B CA 1
ATOM 7030 C C . SER B 1 312 ? -2.598 -16.109 -16.438 1 97 312 SER B C 1
ATOM 7032 O O . SER B 1 312 ? -1.637 -16.656 -16.984 1 97 312 SER B O 1
ATOM 7034 N N . GLY B 1 313 ? -3.453 -15.359 -17.094 1 95.44 313 GLY B N 1
ATOM 7035 C CA . GLY B 1 313 ? -3.273 -15.031 -18.5 1 95.44 313 GLY B CA 1
ATOM 7036 C C . GLY B 1 313 ? -3.438 -16.234 -19.406 1 95.44 313 GLY B C 1
ATOM 7037 O O . GLY B 1 313 ? -3.023 -16.188 -20.578 1 95.44 313 GLY B O 1
ATOM 7038 N N . GLY B 1 314 ? -3.955 -17.234 -18.922 1 96.69 314 GLY B N 1
ATOM 7039 C CA . GLY B 1 314 ? -4.023 -18.469 -19.688 1 96.69 314 GLY B CA 1
ATOM 7040 C C . GLY B 1 314 ? -5.309 -18.609 -20.484 1 96.69 314 GLY B C 1
ATOM 7041 O O . GLY B 1 314 ? -5.449 -19.516 -21.312 1 96.69 314 GLY B O 1
ATOM 7042 N N . MET B 1 315 ? -6.23 -17.703 -20.281 1 96.81 315 MET B N 1
ATOM 7043 C CA . MET B 1 315 ? -7.539 -17.781 -20.922 1 96.81 315 MET B CA 1
ATOM 7044 C C . MET B 1 315 ? -7.832 -16.516 -21.734 1 96.81 315 MET B C 1
ATOM 7046 O O . MET B 1 315 ? -7.5 -15.414 -21.297 1 96.81 315 MET B O 1
ATOM 7050 N N . ARG B 1 316 ? -8.453 -16.719 -22.812 1 94.88 316 ARG B N 1
ATOM 7051 C CA . ARG B 1 316 ? -8.977 -15.594 -23.578 1 94.88 316 ARG B CA 1
ATOM 7052 C C . ARG B 1 316 ? -10.422 -15.297 -23.203 1 94.88 316 ARG B C 1
ATOM 7054 O O . ARG B 1 316 ? -11.312 -15.336 -24.062 1 94.88 316 ARG B O 1
ATOM 7061 N N . VAL B 1 317 ? -10.602 -14.906 -22.078 1 97.12 317 VAL B N 1
ATOM 7062 C CA . VAL B 1 317 ? -11.906 -14.828 -21.422 1 97.12 317 VAL B CA 1
ATOM 7063 C C . VAL B 1 317 ? -12.82 -13.883 -22.203 1 97.12 317 VAL B C 1
ATOM 7065 O O . VAL B 1 317 ? -13.961 -14.227 -22.516 1 97.12 317 VAL B O 1
ATOM 7068 N N . TYR B 1 318 ? -12.336 -12.727 -22.547 1 96.88 318 TYR B N 1
ATOM 7069 C CA . TYR B 1 318 ? -13.195 -11.688 -23.125 1 96.88 318 TYR B CA 1
ATOM 7070 C C . TYR B 1 318 ? -13.43 -11.945 -24.609 1 96.88 318 TYR B C 1
ATOM 7072 O O . TYR B 1 318 ? -14.305 -11.32 -25.219 1 96.88 318 TYR B O 1
ATOM 7080 N N . ASP B 1 319 ? -12.641 -12.875 -25.219 1 95.88 319 ASP B N 1
ATOM 7081 C CA . ASP B 1 319 ? -12.953 -13.367 -26.547 1 95.88 319 ASP B CA 1
ATOM 7082 C C . ASP B 1 319 ? -14.094 -14.391 -26.516 1 95.88 319 ASP B C 1
ATOM 7084 O O . ASP B 1 319 ? -14.812 -14.562 -27.484 1 95.88 319 ASP B O 1
ATOM 7088 N N . TRP B 1 320 ? -14.156 -15.078 -25.406 1 96.5 320 TRP B N 1
ATOM 7089 C CA . TRP B 1 320 ? -15.203 -16.078 -25.234 1 96.5 320 TRP B CA 1
ATOM 7090 C C . TRP B 1 320 ? -16.531 -15.43 -24.891 1 96.5 320 TRP B C 1
ATOM 7092 O O . TRP B 1 320 ? -17.594 -15.844 -25.375 1 96.5 320 TRP B O 1
ATOM 7102 N N . PHE B 1 321 ? -16.5 -14.445 -24.016 1 96.56 321 PHE B N 1
ATOM 7103 C CA . PHE B 1 321 ? -17.688 -13.695 -23.625 1 96.56 321 PHE B CA 1
ATOM 7104 C C . PHE B 1 321 ? -17.812 -12.414 -24.422 1 96.56 321 PHE B C 1
ATOM 7106 O O . PHE B 1 321 ? -17.734 -11.312 -23.875 1 96.56 321 PHE B O 1
ATOM 7113 N N . ASP B 1 322 ? -18.109 -12.445 -25.688 1 91.25 322 ASP B N 1
ATOM 7114 C CA . ASP B 1 322 ? -18.016 -11.297 -26.594 1 91.25 322 ASP B CA 1
ATOM 7115 C C . ASP B 1 322 ? -19.391 -10.898 -27.125 1 91.25 322 ASP B C 1
ATOM 7117 O O . ASP B 1 322 ? -19.5 -10.055 -28.016 1 91.25 322 ASP B O 1
ATOM 7121 N N . GLN B 1 323 ? -20.453 -11.516 -26.562 1 93.5 323 GLN B N 1
ATOM 7122 C CA . GLN B 1 323 ? -21.797 -11.211 -27.047 1 93.5 323 GLN B CA 1
ATOM 7123 C C . GLN B 1 323 ? -22.594 -10.43 -26 1 93.5 323 GLN B C 1
ATOM 7125 O O . GLN B 1 323 ? -22.406 -10.633 -24.797 1 93.5 323 GLN B O 1
ATOM 7130 N N . PRO B 1 324 ? -23.516 -9.602 -26.438 1 93 324 PRO B N 1
ATOM 7131 C CA . PRO B 1 324 ? -24.344 -8.836 -25.516 1 93 324 PRO B CA 1
ATOM 7132 C C . PRO B 1 324 ? -25.188 -9.734 -24.594 1 93 324 PRO B C 1
ATOM 7134 O O . PRO B 1 324 ? -25.594 -9.312 -23.516 1 93 324 PRO B O 1
ATOM 7137 N N . SER B 1 325 ? -25.453 -10.953 -25.094 1 95.75 325 SER B N 1
ATOM 7138 C CA . SER B 1 325 ? -26.297 -11.859 -24.312 1 95.75 325 SER B CA 1
ATOM 7139 C C . SER B 1 325 ? -25.484 -12.531 -23.203 1 95.75 325 SER B C 1
ATOM 7141 O O . SER B 1 325 ? -26.062 -13.133 -22.297 1 95.75 325 SER B O 1
ATOM 7143 N N . HIS B 1 326 ? -24.188 -12.438 -23.297 1 97.06 326 HIS B N 1
ATOM 7144 C CA . HIS B 1 326 ? -23.328 -13.023 -22.281 1 97.06 326 HIS B CA 1
ATOM 7145 C C . HIS B 1 326 ? -23.406 -12.242 -20.984 1 97.06 326 HIS B C 1
ATOM 7147 O O . HIS B 1 326 ? -23.766 -11.062 -20.984 1 97.06 326 HIS B O 1
ATOM 7153 N N . PRO B 1 327 ? -23.094 -12.922 -19.844 1 98.06 327 PRO B N 1
ATOM 7154 C CA . PRO B 1 327 ? -22.938 -12.148 -18.609 1 98.06 327 PRO B CA 1
ATOM 7155 C C . PRO B 1 327 ? -21.781 -11.156 -18.672 1 98.06 327 PRO B C 1
ATOM 7157 O O . PRO B 1 327 ? -20.891 -11.305 -19.5 1 98.06 327 PRO B O 1
ATOM 7160 N N . ASN B 1 328 ? -21.859 -10.148 -17.828 1 97.06 328 ASN B N 1
ATOM 7161 C CA . ASN B 1 328 ? -20.75 -9.211 -17.656 1 97.06 328 ASN B CA 1
ATOM 7162 C C . ASN B 1 328 ? -19.625 -9.836 -16.844 1 97.06 328 ASN B C 1
ATOM 7164 O O . ASN B 1 328 ? -19.812 -10.211 -15.688 1 97.06 328 ASN B O 1
ATOM 7168 N N . VAL B 1 329 ? -18.453 -9.852 -17.438 1 98 329 VAL B N 1
ATOM 7169 C CA . VAL B 1 329 ? -17.359 -10.555 -16.781 1 98 329 VAL B CA 1
ATOM 7170 C C . VAL B 1 329 ? -16.453 -9.555 -16.062 1 98 329 VAL B C 1
ATOM 7172 O O . VAL B 1 329 ? -16 -8.57 -16.656 1 98 329 VAL B O 1
ATOM 7175 N N . LEU B 1 330 ? -16.219 -9.773 -14.797 1 98.5 330 LEU B N 1
ATOM 7176 C CA . LEU B 1 330 ? -15.211 -9.109 -13.984 1 98.5 330 LEU B CA 1
ATOM 7177 C C . LEU B 1 330 ? -14.109 -10.094 -13.578 1 98.5 330 LEU B C 1
ATOM 7179 O O . LEU B 1 330 ? -14.391 -11.125 -12.961 1 98.5 330 LEU B O 1
ATOM 7183 N N . TYR B 1 331 ? -12.898 -9.758 -13.961 1 98.5 331 TYR B N 1
ATOM 7184 C CA . TYR B 1 331 ? -11.75 -10.648 -13.773 1 98.5 331 TYR B CA 1
ATOM 7185 C C . TYR B 1 331 ? -10.773 -10.062 -12.766 1 98.5 331 TYR B C 1
ATOM 7187 O O . TYR B 1 331 ? -10.531 -8.852 -12.75 1 98.5 331 TYR B O 1
ATOM 7195 N N . TYR B 1 332 ? -10.133 -10.883 -11.836 1 98.19 332 TYR B N 1
ATOM 7196 C CA . TYR B 1 332 ? -9.078 -10.391 -10.953 1 98.19 332 TYR B CA 1
ATOM 7197 C C . TYR B 1 332 ? -8.047 -11.477 -10.672 1 98.19 332 TYR B C 1
ATOM 7199 O O . TYR B 1 332 ? -8.289 -12.656 -10.945 1 98.19 332 TYR B O 1
ATOM 7207 N N . GLU B 1 333 ? -6.867 -11.094 -10.156 1 97.62 333 GLU B N 1
ATOM 7208 C CA . GLU B 1 333 ? -5.805 -12.016 -9.781 1 97.62 333 GLU B CA 1
ATOM 7209 C C . GLU B 1 333 ? -5.043 -11.516 -8.562 1 97.62 333 GLU B C 1
ATOM 7211 O O . GLU B 1 333 ? -4.945 -10.312 -8.336 1 97.62 333 GLU B O 1
ATOM 7216 N N . SER B 1 334 ? -4.582 -12.508 -7.789 1 95.31 334 SER B N 1
ATOM 7217 C CA . SER B 1 334 ? -3.441 -12.234 -6.922 1 95.31 334 SER B CA 1
ATOM 7218 C C . SER B 1 334 ? -2.152 -12.102 -7.727 1 95.31 334 SER B C 1
ATOM 7220 O O . SER B 1 334 ? -1.586 -13.102 -8.164 1 95.31 334 SER B O 1
ATOM 7222 N N . ALA B 1 335 ? -1.618 -10.93 -7.754 1 92.75 335 ALA B N 1
ATOM 7223 C CA . ALA B 1 335 ? -0.598 -10.633 -8.758 1 92.75 335 ALA B CA 1
ATOM 7224 C C . ALA B 1 335 ? 0.796 -10.633 -8.141 1 92.75 335 ALA B C 1
ATOM 7226 O O . ALA B 1 335 ? 1.795 -10.461 -8.844 1 92.75 335 ALA B O 1
ATOM 7227 N N . HIS B 1 336 ? 0.925 -10.82 -6.82 1 89.75 336 HIS B N 1
ATOM 7228 C CA . HIS B 1 336 ? 2.252 -11.016 -6.242 1 89.75 336 HIS B CA 1
ATOM 7229 C C . HIS B 1 336 ? 2.83 -12.375 -6.629 1 89.75 336 HIS B C 1
ATOM 7231 O O . HIS B 1 336 ? 3.951 -12.703 -6.242 1 89.75 336 HIS B O 1
ATOM 7237 N N . LYS B 1 337 ? 2.197 -13.094 -7.465 1 91.88 337 LYS B N 1
ATOM 7238 C CA . LYS B 1 337 ? 2.57 -14.43 -7.906 1 91.88 337 LYS B CA 1
ATOM 7239 C C . LYS B 1 337 ? 3.238 -14.391 -9.281 1 91.88 337 LYS B C 1
ATOM 7241 O O . LYS B 1 337 ? 4.414 -14.039 -9.391 1 91.88 337 LYS B O 1
ATOM 7246 N N . TYR B 1 338 ? 2.531 -14.523 -10.352 1 96.06 338 TYR B N 1
ATOM 7247 C CA . TYR B 1 338 ? 3.104 -14.867 -11.648 1 96.06 338 TYR B CA 1
ATOM 7248 C C . TYR B 1 338 ? 3.676 -13.641 -12.336 1 96.06 338 TYR B C 1
ATOM 7250 O O . TYR B 1 338 ? 4.699 -13.719 -13.023 1 96.06 338 TYR B O 1
ATOM 7258 N N . ILE B 1 339 ? 3.131 -12.453 -12.18 1 95.94 339 ILE B N 1
ATOM 7259 C CA . ILE B 1 339 ? 3.518 -11.312 -13 1 95.94 339 ILE B CA 1
ATOM 7260 C C . ILE B 1 339 ? 4.824 -10.719 -12.469 1 95.94 339 ILE B C 1
ATOM 7262 O O . ILE B 1 339 ? 5.449 -9.891 -13.133 1 95.94 339 ILE B O 1
ATOM 7266 N N . GLN B 1 340 ? 5.258 -11.078 -11.344 1 95.88 340 GLN B N 1
ATOM 7267 C CA . GLN B 1 340 ? 6.48 -10.523 -10.773 1 95.88 340 GLN B CA 1
ATOM 7268 C C . GLN B 1 340 ? 7.699 -11.352 -11.172 1 95.88 340 GLN B C 1
ATOM 7270 O O . GLN B 1 340 ? 8.805 -11.125 -10.68 1 95.88 340 GLN B O 1
ATOM 7275 N N . MET B 1 341 ? 7.531 -12.344 -11.984 1 96.19 341 MET B N 1
ATOM 7276 C CA . MET B 1 341 ? 8.625 -13.141 -12.539 1 96.19 341 MET B CA 1
ATOM 7277 C C . MET B 1 341 ? 9.383 -13.867 -11.43 1 96.19 341 MET B C 1
ATOM 7279 O O . MET B 1 341 ? 10.609 -13.953 -11.469 1 96.19 341 MET B O 1
ATOM 7283 N N . GLY B 1 342 ? 8.648 -14.195 -10.375 1 95.69 342 GLY B N 1
ATOM 7284 C CA . GLY B 1 342 ? 9.242 -14.969 -9.297 1 95.69 342 GLY B CA 1
ATOM 7285 C C . GLY B 1 342 ? 9.914 -14.109 -8.242 1 95.69 342 GLY B C 1
ATOM 7286 O O . GLY B 1 342 ? 10.242 -14.602 -7.16 1 95.69 342 GLY B O 1
ATOM 7287 N N . MET B 1 343 ? 10.031 -12.852 -8.391 1 96.19 343 MET B N 1
ATOM 7288 C CA . MET B 1 343 ? 10.883 -11.992 -7.578 1 96.19 343 MET B CA 1
ATOM 7289 C C . MET B 1 343 ? 10.266 -11.758 -6.207 1 96.19 343 MET B C 1
ATOM 7291 O O . MET B 1 343 ? 10.977 -11.484 -5.238 1 96.19 343 MET B O 1
ATOM 7295 N N . ASP B 1 344 ? 8.953 -11.781 -6.105 1 95 344 ASP B N 1
ATOM 7296 C CA . ASP B 1 344 ? 8.266 -11.719 -4.816 1 95 344 ASP B CA 1
ATOM 7297 C C . ASP B 1 344 ? 8.68 -10.469 -4.039 1 95 344 ASP B C 1
ATOM 7299 O O . ASP B 1 344 ? 9.047 -10.562 -2.865 1 95 344 ASP B O 1
ATOM 7303 N N . ILE B 1 345 ? 8.57 -9.32 -4.672 1 95.88 345 ILE B N 1
ATOM 7304 C CA . ILE B 1 345 ? 9.055 -8.094 -4.043 1 95.88 345 ILE B CA 1
ATOM 7305 C C . ILE B 1 345 ? 7.93 -7.441 -3.25 1 95.88 345 ILE B C 1
ATOM 7307 O O . ILE B 1 345 ? 8.141 -6.973 -2.131 1 95.88 345 ILE B O 1
ATOM 7311 N N . VAL B 1 346 ? 6.75 -7.363 -3.82 1 94.56 346 VAL B N 1
ATOM 7312 C CA . VAL B 1 346 ? 5.629 -6.695 -3.162 1 94.56 346 VAL B CA 1
ATOM 7313 C C . VAL B 1 346 ? 4.363 -7.531 -3.322 1 94.56 346 VAL B C 1
ATOM 7315 O O . VAL B 1 346 ? 4.246 -8.328 -4.258 1 94.56 346 VAL B O 1
ATOM 7318 N N . MET B 1 347 ? 3.416 -7.328 -2.408 1 93.44 347 MET B N 1
ATOM 7319 C CA . MET B 1 347 ? 2.051 -7.797 -2.635 1 93.44 347 MET B CA 1
ATOM 7320 C C . MET B 1 347 ? 1.352 -6.941 -3.688 1 93.44 347 MET B C 1
ATOM 7322 O O . MET B 1 347 ? 1.553 -5.727 -3.74 1 93.44 347 MET B O 1
ATOM 7326 N N . CYS B 1 348 ? 0.546 -7.551 -4.449 1 94.69 348 CYS B N 1
ATOM 7327 C CA . CYS B 1 348 ? -0.226 -6.793 -5.426 1 94.69 348 CYS B CA 1
ATOM 7328 C C . CYS B 1 348 ? -1.326 -7.652 -6.039 1 94.69 348 CYS B C 1
ATOM 7330 O O . CYS B 1 348 ? -1.289 -8.883 -5.938 1 94.69 348 CYS B O 1
ATOM 7332 N N . GLY B 1 349 ? -2.344 -7.055 -6.547 1 97.06 349 GLY B N 1
ATOM 7333 C CA . GLY B 1 349 ? -3.42 -7.633 -7.336 1 97.06 349 GLY B CA 1
ATOM 7334 C C . GLY B 1 349 ? -3.824 -6.773 -8.516 1 97.06 349 GLY B C 1
ATOM 7335 O O . GLY B 1 349 ? -3.26 -5.699 -8.734 1 97.06 349 GLY B O 1
ATOM 7336 N N . PHE B 1 350 ? -4.641 -7.309 -9.336 1 98.06 350 PHE B N 1
ATOM 7337 C CA . PHE B 1 350 ? -5.227 -6.473 -10.375 1 98.06 350 PHE B CA 1
ATOM 7338 C C . PHE B 1 350 ? -6.621 -6.965 -10.742 1 98.06 350 PHE B C 1
ATOM 7340 O O . PHE B 1 350 ? -6.988 -8.102 -10.43 1 98.06 350 PHE B O 1
ATOM 7347 N N . LEU B 1 351 ? -7.426 -6.152 -11.305 1 98.19 351 LEU B N 1
ATOM 7348 C CA . LEU B 1 351 ? -8.727 -6.469 -11.883 1 98.19 351 LEU B CA 1
ATOM 7349 C C . LEU B 1 351 ? -8.781 -6.059 -13.352 1 98.19 351 LEU B C 1
ATOM 7351 O O . LEU B 1 351 ? -8.125 -5.09 -13.758 1 98.19 351 LEU B O 1
ATOM 7355 N N . VAL B 1 352 ? -9.414 -6.75 -14.141 1 98.19 352 VAL B N 1
ATOM 7356 C CA . VAL B 1 352 ? -9.703 -6.453 -15.539 1 98.19 352 VAL B CA 1
ATOM 7357 C C . VAL B 1 352 ? -11.211 -6.48 -15.773 1 98.19 352 VAL B C 1
ATOM 7359 O O . VAL B 1 352 ? -11.898 -7.402 -15.336 1 98.19 352 VAL B O 1
ATOM 7362 N N . PHE B 1 353 ? -11.727 -5.496 -16.453 1 98.06 353 PHE B N 1
ATOM 7363 C CA . PHE B 1 353 ? -13.156 -5.332 -16.656 1 98.06 353 PHE B CA 1
ATOM 7364 C C . PHE B 1 353 ? -13.43 -4.477 -17.891 1 98.06 353 PHE B C 1
ATOM 7366 O O . PHE B 1 353 ? -12.531 -3.803 -18.406 1 98.06 353 PHE B O 1
ATOM 7373 N N . PRO B 1 354 ? -14.641 -4.543 -18.453 1 96.69 354 PRO B N 1
ATOM 7374 C CA . PRO B 1 354 ? -15.016 -3.662 -19.562 1 96.69 354 PRO B CA 1
ATOM 7375 C C . PRO B 1 354 ? -14.898 -2.182 -19.203 1 96.69 354 PRO B C 1
ATOM 7377 O O . PRO B 1 354 ? -15.258 -1.781 -18.094 1 96.69 354 PRO B O 1
ATOM 7380 N N . GLU B 1 355 ? -14.469 -1.383 -20.109 1 96.31 355 GLU B N 1
ATOM 7381 C CA . GLU B 1 355 ? -14.164 0.033 -19.938 1 96.31 355 GLU B CA 1
ATOM 7382 C C . GLU B 1 355 ? -15.391 0.803 -19.438 1 96.31 355 GLU B C 1
ATOM 7384 O O . GLU B 1 355 ? -15.258 1.788 -18.719 1 96.31 355 GLU B O 1
ATOM 7389 N N . VAL B 1 356 ? -16.578 0.391 -19.781 1 95.94 356 VAL B N 1
ATOM 7390 C CA . VAL B 1 356 ? -17.812 1.097 -19.438 1 95.94 356 VAL B CA 1
ATOM 7391 C C . VAL B 1 356 ? -17.938 1.204 -17.922 1 95.94 356 VAL B C 1
ATOM 7393 O O . VAL B 1 356 ? -18.594 2.109 -17.406 1 95.94 356 VAL B O 1
ATOM 7396 N N . TYR B 1 357 ? -17.234 0.298 -17.203 1 97.19 357 TYR B N 1
ATOM 7397 C CA . TYR B 1 357 ? -17.344 0.299 -15.742 1 97.19 357 TYR B CA 1
ATOM 7398 C C . TYR B 1 357 ? -16.172 1.055 -15.117 1 97.19 357 TYR B C 1
ATOM 7400 O O . TYR B 1 357 ? -16.094 1.172 -13.891 1 97.19 357 TYR B O 1
ATOM 7408 N N . HIS B 1 358 ? -15.266 1.582 -15.836 1 96.44 358 HIS B N 1
ATOM 7409 C CA . HIS B 1 358 ? -13.992 2.109 -15.375 1 96.44 358 HIS B CA 1
ATOM 7410 C C . HIS B 1 358 ? -14.195 3.27 -14.406 1 96.44 358 HIS B C 1
ATOM 7412 O O . HIS B 1 358 ? -13.508 3.359 -13.383 1 96.44 358 HIS B O 1
ATOM 7418 N N . GLU B 1 359 ? -15.062 4.172 -14.719 1 94 359 GLU B N 1
ATOM 7419 C CA . GLU B 1 359 ? -15.266 5.344 -13.875 1 94 359 GLU B CA 1
ATOM 7420 C C . GLU B 1 359 ? -15.703 4.938 -12.469 1 94 359 GLU B C 1
ATOM 7422 O O . GLU B 1 359 ? -15.125 5.402 -11.484 1 94 359 GLU B O 1
ATOM 7427 N N . THR B 1 360 ? -16.656 4.051 -12.383 1 93.19 360 THR B N 1
ATOM 7428 C CA . THR B 1 360 ? -17.188 3.625 -11.094 1 93.19 360 THR B CA 1
ATOM 7429 C C . THR B 1 360 ? -16.172 2.77 -10.344 1 93.19 360 THR B C 1
ATOM 7431 O O . THR B 1 360 ? -15.93 2.984 -9.156 1 93.19 360 THR B O 1
ATOM 7434 N N . ILE B 1 361 ? -15.617 1.809 -11.031 1 96.19 361 ILE B N 1
ATOM 7435 C CA . ILE B 1 361 ? -14.672 0.899 -10.391 1 96.19 361 ILE B CA 1
ATOM 7436 C C . ILE B 1 361 ? -13.414 1.665 -9.984 1 96.19 361 ILE B C 1
ATOM 7438 O O . ILE B 1 361 ? -12.852 1.427 -8.906 1 96.19 361 ILE B O 1
ATOM 7442 N N . GLY B 1 362 ? -12.969 2.557 -10.828 1 93.62 362 GLY B N 1
ATOM 7443 C CA . GLY B 1 362 ? -11.852 3.42 -10.484 1 93.62 362 GLY B CA 1
ATOM 7444 C C . GLY B 1 362 ? -12.117 4.27 -9.25 1 93.62 362 GLY B C 1
ATOM 7445 O O . GLY B 1 362 ? -11.242 4.414 -8.398 1 93.62 362 GLY B O 1
ATOM 7446 N N . LEU B 1 363 ? -13.289 4.82 -9.133 1 91.06 363 LEU B N 1
ATOM 7447 C CA . LEU B 1 363 ? -13.672 5.609 -7.969 1 91.06 363 LEU B CA 1
ATOM 7448 C C . LEU B 1 363 ? -13.688 4.754 -6.711 1 91.06 363 LEU B C 1
ATOM 7450 O O . LEU B 1 363 ? -13.211 5.18 -5.656 1 91.06 363 LEU B O 1
ATOM 7454 N N . ILE B 1 364 ? -14.227 3.584 -6.777 1 92.31 364 ILE B N 1
ATOM 7455 C CA . ILE B 1 364 ? -14.297 2.68 -5.633 1 92.31 364 ILE B CA 1
ATOM 7456 C C . ILE B 1 364 ? -12.883 2.357 -5.145 1 92.31 364 ILE B C 1
ATOM 7458 O O . ILE B 1 364 ? -12.617 2.385 -3.941 1 92.31 364 ILE B O 1
ATOM 7462 N N . ARG B 1 365 ? -12.008 2.031 -6.113 1 93.56 365 ARG B N 1
ATOM 7463 C CA . ARG B 1 365 ? -10.625 1.769 -5.738 1 93.56 365 ARG B CA 1
ATOM 7464 C C . ARG B 1 365 ? -10.023 2.963 -5.008 1 93.56 365 ARG B C 1
ATOM 7466 O O . ARG B 1 365 ? -9.305 2.793 -4.016 1 93.56 365 ARG B O 1
ATOM 7473 N N . GLN B 1 366 ? -10.312 4.094 -5.457 1 90.19 366 GLN B N 1
ATOM 7474 C CA . GLN B 1 366 ? -9.797 5.328 -4.871 1 90.19 366 GLN B CA 1
ATOM 7475 C C . GLN B 1 366 ? -10.344 5.535 -3.461 1 90.19 366 GLN B C 1
ATOM 7477 O O . GLN B 1 366 ? -9.586 5.812 -2.529 1 90.19 366 GLN B O 1
ATOM 7482 N N . VAL B 1 367 ? -11.609 5.336 -3.24 1 88.94 367 VAL B N 1
ATOM 7483 C CA . VAL B 1 367 ? -12.25 5.75 -1.995 1 88.94 367 VAL B CA 1
ATOM 7484 C C . VAL B 1 367 ? -12.109 4.645 -0.95 1 88.94 367 VAL B C 1
ATOM 7486 O O . VAL B 1 367 ? -12.305 4.883 0.244 1 88.94 367 VAL B O 1
ATOM 7489 N N . THR B 1 368 ? -11.742 3.459 -1.39 1 90.94 368 THR B N 1
ATOM 7490 C CA . THR B 1 368 ? -11.539 2.387 -0.423 1 90.94 368 THR B CA 1
ATOM 7491 C C . THR B 1 368 ? -10.07 2.309 -0.005 1 90.94 368 THR B C 1
ATOM 7493 O O . THR B 1 368 ? -9.727 1.61 0.95 1 90.94 368 THR B O 1
ATOM 7496 N N . GLY B 1 369 ? -9.227 2.979 -0.685 1 92.88 369 GLY B N 1
ATOM 7497 C CA . GLY B 1 369 ? -7.812 2.963 -0.347 1 92.88 369 GLY B CA 1
ATOM 7498 C C . GLY B 1 369 ? -7.133 1.652 -0.692 1 92.88 369 GLY B C 1
ATOM 7499 O O . GLY B 1 369 ? -6.156 1.265 -0.046 1 92.88 369 GLY B O 1
ATOM 7500 N N . THR B 1 370 ? -7.605 0.955 -1.706 1 93.56 370 THR B N 1
ATOM 7501 C CA . THR B 1 370 ? -7.086 -0.356 -2.084 1 93.56 370 THR B CA 1
ATOM 7502 C C . THR B 1 370 ? -6.066 -0.23 -3.211 1 93.56 370 THR B C 1
ATOM 7504 O O . THR B 1 370 ? -5.621 -1.235 -3.77 1 93.56 370 THR B O 1
ATOM 7507 N N . THR B 1 371 ? -5.637 0.883 -3.543 1 91.19 371 THR B N 1
ATOM 7508 C CA . THR B 1 371 ? -4.785 1.167 -4.695 1 91.19 371 THR B CA 1
ATOM 7509 C C . THR B 1 371 ? -3.357 0.69 -4.445 1 91.19 371 THR B C 1
ATOM 7511 O O . THR B 1 371 ? -2.951 0.509 -3.295 1 91.19 371 THR B O 1
ATOM 7514 N N . LEU B 1 372 ? -2.68 0.379 -5.492 1 93.12 372 LEU B N 1
ATOM 7515 C CA . LEU B 1 372 ? -1.23 0.214 -5.473 1 93.12 372 LEU B CA 1
ATOM 7516 C C . LEU B 1 372 ? -0.529 1.531 -5.785 1 93.12 372 LEU B C 1
ATOM 7518 O O . LEU B 1 372 ? -0.746 2.117 -6.848 1 93.12 372 LEU B O 1
ATOM 7522 N N . TYR B 1 373 ? 0.298 1.948 -4.953 1 90.88 373 TYR B N 1
ATOM 7523 C CA . TYR B 1 373 ? 0.936 3.252 -5.105 1 90.88 373 TYR B CA 1
ATOM 7524 C C . TYR B 1 373 ? 2.193 3.145 -5.957 1 90.88 373 TYR B C 1
ATOM 7526 O O . TYR B 1 373 ? 2.701 2.047 -6.191 1 90.88 373 TYR B O 1
ATOM 7534 N N . SER B 1 374 ? 2.725 4.242 -6.395 1 88.81 374 SER B N 1
ATOM 7535 C CA . SER B 1 374 ? 3.807 4.336 -7.371 1 88.81 374 SER B CA 1
ATOM 7536 C C . SER B 1 374 ? 5.055 3.605 -6.887 1 88.81 374 SER B C 1
ATOM 7538 O O . SER B 1 374 ? 5.68 2.859 -7.645 1 88.81 374 SER B O 1
ATOM 7540 N N . ARG B 1 375 ? 5.441 3.783 -5.684 1 90.25 375 ARG B N 1
ATOM 7541 C CA . ARG B 1 375 ? 6.652 3.18 -5.137 1 90.25 375 ARG B CA 1
ATOM 7542 C C . ARG B 1 375 ? 6.598 1.659 -5.23 1 90.25 375 ARG B C 1
ATOM 7544 O O . ARG B 1 375 ? 7.625 1.005 -5.418 1 90.25 375 ARG B O 1
ATOM 7551 N N . GLN B 1 376 ? 5.418 1.109 -5.09 1 91.88 376 GLN B N 1
ATOM 7552 C CA . GLN B 1 376 ? 5.238 -0.336 -5.176 1 91.88 376 GLN B CA 1
ATOM 7553 C C . GLN B 1 376 ? 5.102 -0.785 -6.629 1 91.88 376 GLN B C 1
ATOM 7555 O O . GLN B 1 376 ? 5.594 -1.852 -7.004 1 91.88 376 GLN B O 1
ATOM 7560 N N . ALA B 1 377 ? 4.469 0.007 -7.375 1 92.5 377 ALA B N 1
ATOM 7561 C CA . ALA B 1 377 ? 4.27 -0.345 -8.781 1 92.5 377 ALA B CA 1
ATOM 7562 C C . ALA B 1 377 ? 5.594 -0.352 -9.531 1 92.5 377 ALA B C 1
ATOM 7564 O O . ALA B 1 377 ? 5.781 -1.142 -10.461 1 92.5 377 ALA B O 1
ATOM 7565 N N . ASN B 1 378 ? 6.504 0.435 -9.086 1 92.88 378 ASN B N 1
ATOM 7566 C CA . ASN B 1 378 ? 7.754 0.639 -9.812 1 92.88 378 ASN B CA 1
ATOM 7567 C C . ASN B 1 378 ? 8.711 -0.539 -9.633 1 92.88 378 ASN B C 1
ATOM 7569 O O . ASN B 1 378 ? 9.734 -0.627 -10.312 1 92.88 378 ASN B O 1
ATOM 7573 N N . VAL B 1 379 ? 8.391 -1.444 -8.797 1 96.25 379 VAL B N 1
ATOM 7574 C CA . VAL B 1 379 ? 9.242 -2.621 -8.648 1 96.25 379 VAL B CA 1
ATOM 7575 C C . VAL B 1 379 ? 8.656 -3.783 -9.453 1 96.25 379 VAL B C 1
ATOM 7577 O O . VAL B 1 379 ? 9.242 -4.871 -9.484 1 96.25 379 VAL B O 1
ATOM 7580 N N . LEU B 1 380 ? 7.527 -3.609 -10.062 1 96.31 380 LEU B N 1
ATOM 7581 C CA . LEU B 1 380 ? 6.984 -4.629 -10.953 1 96.31 380 LEU B CA 1
ATOM 7582 C C . LEU B 1 380 ? 7.746 -4.664 -12.273 1 96.31 380 LEU B C 1
ATOM 7584 O O . LEU B 1 380 ? 7.977 -3.621 -12.891 1 96.31 380 LEU B O 1
ATOM 7588 N N . PRO B 1 381 ? 8.164 -5.809 -12.68 1 97.19 381 PRO B N 1
ATOM 7589 C CA . PRO B 1 381 ? 8.867 -5.871 -13.961 1 97.19 381 PRO B CA 1
ATOM 7590 C C . PRO B 1 381 ? 7.973 -5.52 -15.148 1 97.19 381 PRO B C 1
ATOM 7592 O O . PRO B 1 381 ? 6.801 -5.902 -15.172 1 97.19 381 PRO B O 1
ATOM 7595 N N . PRO B 1 382 ? 8.492 -4.805 -16.078 1 96.56 382 PRO B N 1
ATOM 7596 C CA . PRO B 1 382 ? 7.719 -4.43 -17.266 1 96.56 382 PRO B CA 1
ATOM 7597 C C . PRO B 1 382 ? 7.539 -5.586 -18.25 1 96.56 382 PRO B C 1
ATOM 7599 O O . PRO B 1 382 ? 8.055 -5.531 -19.359 1 96.56 382 PRO B O 1
ATOM 7602 N N . ILE B 1 383 ? 6.734 -6.512 -17.922 1 96.94 383 ILE B N 1
ATOM 7603 C CA . ILE B 1 383 ? 6.562 -7.711 -18.734 1 96.94 383 ILE B CA 1
ATOM 7604 C C . ILE B 1 383 ? 5.66 -7.398 -19.922 1 96.94 383 ILE B C 1
ATOM 7606 O O . ILE B 1 383 ? 4.812 -6.504 -19.859 1 96.94 383 ILE B O 1
ATOM 7610 N N . ASP B 1 384 ? 5.848 -8.031 -21 1 96.44 384 ASP B N 1
ATOM 7611 C CA . ASP B 1 384 ? 4.941 -8.023 -22.141 1 96.44 384 ASP B CA 1
ATOM 7612 C C . ASP B 1 384 ? 4.344 -9.414 -22.375 1 96.44 384 ASP B C 1
ATOM 7614 O O . ASP B 1 384 ? 4.555 -10.328 -21.578 1 96.44 384 ASP B O 1
ATOM 7618 N N . TYR B 1 385 ? 3.602 -9.523 -23.391 1 96.56 385 TYR B N 1
ATOM 7619 C CA . TYR B 1 385 ? 2.863 -10.758 -23.656 1 96.56 385 TYR B CA 1
ATOM 7620 C C . TYR B 1 385 ? 3.812 -11.93 -23.844 1 96.56 385 TYR B C 1
ATOM 7622 O O . TYR B 1 385 ? 3.592 -13.008 -23.281 1 96.56 385 TYR B O 1
ATOM 7630 N N . ASP B 1 386 ? 4.848 -11.797 -24.594 1 97.12 386 ASP B N 1
ATOM 7631 C CA . ASP B 1 386 ? 5.781 -12.875 -24.891 1 97.12 386 ASP B CA 1
ATOM 7632 C C . ASP B 1 386 ? 6.496 -13.344 -23.625 1 97.12 386 ASP B C 1
ATOM 7634 O O . ASP B 1 386 ? 6.676 -14.547 -23.406 1 97.12 386 ASP B O 1
ATOM 7638 N N . ILE B 1 387 ? 6.91 -12.406 -22.844 1 97.56 387 ILE B N 1
ATOM 7639 C CA . ILE B 1 387 ? 7.602 -12.734 -21.609 1 97.56 387 ILE B CA 1
ATOM 7640 C C . ILE B 1 387 ? 6.66 -13.508 -20.688 1 97.56 387 ILE B C 1
ATOM 7642 O O . ILE B 1 387 ? 7.031 -14.562 -20.156 1 97.56 387 ILE B O 1
ATOM 7646 N N . HIS B 1 388 ? 5.488 -12.984 -20.531 1 97.19 388 HIS B N 1
ATOM 7647 C CA . HIS B 1 388 ? 4.527 -13.625 -19.641 1 97.19 388 HIS B CA 1
ATOM 7648 C C . HIS B 1 388 ? 4.195 -15.039 -20.109 1 97.19 388 HIS B C 1
ATOM 7650 O O . HIS B 1 388 ? 4.242 -15.977 -19.312 1 97.19 388 HIS B O 1
ATOM 7656 N N . GLN B 1 389 ? 3.875 -15.188 -21.359 1 96.31 389 GLN B N 1
ATOM 7657 C CA . GLN B 1 389 ? 3.471 -16.484 -21.875 1 96.31 389 GLN B CA 1
ATOM 7658 C C . GLN B 1 389 ? 4.633 -17.484 -21.844 1 96.31 389 GLN B C 1
ATOM 7660 O O . GLN B 1 389 ? 4.441 -18.656 -21.562 1 96.31 389 GLN B O 1
ATOM 7665 N N . SER B 1 390 ? 5.809 -17 -22.156 1 97.31 390 SER B N 1
ATOM 7666 C CA . SER B 1 390 ? 6.973 -17.891 -22.094 1 97.31 390 SER B CA 1
ATOM 7667 C C . SER B 1 390 ? 7.203 -18.422 -20.688 1 97.31 390 SER B C 1
ATOM 7669 O O . SER B 1 390 ? 7.43 -19.609 -20.5 1 97.31 390 SER B O 1
ATOM 7671 N N . ARG B 1 391 ? 7.152 -17.531 -19.734 1 97.31 391 ARG B N 1
ATOM 7672 C CA . ARG B 1 391 ? 7.375 -17.969 -18.359 1 97.31 391 ARG B CA 1
ATOM 7673 C C . ARG B 1 391 ? 6.316 -18.969 -17.922 1 97.31 391 ARG B C 1
ATOM 7675 O O . ARG B 1 391 ? 6.637 -19.984 -17.297 1 97.31 391 ARG B O 1
ATOM 7682 N N . MET B 1 392 ? 5.047 -18.672 -18.219 1 97.5 392 MET B N 1
ATOM 7683 C CA . MET B 1 392 ? 3.975 -19.578 -17.828 1 97.5 392 MET B CA 1
ATOM 7684 C C . MET B 1 392 ? 4.141 -20.938 -18.484 1 97.5 392 MET B C 1
ATOM 7686 O O . MET B 1 392 ? 3.836 -21.969 -17.875 1 97.5 392 MET B O 1
ATOM 7690 N N . LEU B 1 393 ? 4.625 -20.922 -19.656 1 96.75 393 LEU B N 1
ATOM 7691 C CA . LEU B 1 393 ? 4.852 -22.188 -20.359 1 96.75 393 LEU B CA 1
ATOM 7692 C C . LEU B 1 393 ? 5.988 -22.969 -19.719 1 96.75 393 LEU B C 1
ATOM 7694 O O . LEU B 1 393 ? 5.914 -24.203 -19.594 1 96.75 393 LEU B O 1
ATOM 7698 N N . TRP B 1 394 ? 7.133 -22.281 -19.375 1 97.5 394 TRP B N 1
ATOM 7699 C CA . TRP B 1 394 ? 8.203 -22.953 -18.656 1 97.5 394 TRP B CA 1
ATOM 7700 C C . TRP B 1 394 ? 7.676 -23.625 -17.391 1 97.5 394 TRP B C 1
ATOM 7702 O O . TRP B 1 394 ? 7.973 -24.797 -17.141 1 97.5 394 TRP B O 1
ATOM 7712 N N . LEU B 1 395 ? 6.887 -22.875 -16.688 1 98 395 LEU B N 1
ATOM 7713 C CA . LEU B 1 395 ? 6.344 -23.359 -15.414 1 98 395 LEU B CA 1
ATOM 7714 C C . LEU B 1 395 ? 5.441 -24.562 -15.625 1 98 395 LEU B C 1
ATOM 7716 O O . LEU B 1 395 ? 5.551 -25.562 -14.906 1 98 395 LEU B O 1
ATOM 7720 N N . THR B 1 396 ? 4.57 -24.5 -16.594 1 98.06 396 THR B N 1
ATOM 7721 C CA . THR B 1 396 ? 3.643 -25.594 -16.875 1 98.06 396 THR B CA 1
ATOM 7722 C C . THR B 1 396 ? 4.395 -26.844 -17.328 1 98.06 396 THR B C 1
ATOM 7724 O O . THR B 1 396 ? 4.07 -27.953 -16.922 1 98.06 396 THR B O 1
ATOM 7727 N N . THR B 1 397 ? 5.336 -26.609 -18.172 1 97.94 397 THR B N 1
ATOM 7728 C CA . THR B 1 397 ? 6.137 -27.734 -18.656 1 97.94 397 THR B CA 1
ATOM 7729 C C . THR B 1 397 ? 6.824 -28.453 -17.5 1 97.94 397 THR B C 1
ATOM 7731 O O . THR B 1 397 ? 6.805 -29.688 -17.438 1 97.94 397 THR B O 1
ATOM 7734 N N . ASN B 1 398 ? 7.418 -27.688 -16.672 1 98.62 398 ASN B N 1
ATOM 7735 C CA . ASN B 1 398 ? 8.094 -28.25 -15.508 1 98.62 398 ASN B CA 1
ATOM 7736 C C . ASN B 1 398 ? 7.117 -28.969 -14.586 1 98.62 398 ASN B C 1
ATOM 7738 O O . ASN B 1 398 ? 7.406 -30.062 -14.102 1 98.62 398 ASN B O 1
ATOM 7742 N N . ALA B 1 399 ? 5.992 -28.375 -14.305 1 98.75 399 ALA B N 1
ATOM 7743 C CA . ALA B 1 399 ? 5.004 -28.953 -13.406 1 98.75 399 ALA B CA 1
ATOM 7744 C C . ALA B 1 399 ? 4.434 -30.25 -13.977 1 98.75 399 ALA B C 1
ATOM 7746 O O . ALA B 1 399 ? 4.246 -31.219 -13.25 1 98.75 399 ALA B O 1
ATOM 7747 N N . GLU B 1 400 ? 4.125 -30.234 -15.234 1 98.56 400 GLU B N 1
ATOM 7748 C CA . GLU B 1 400 ? 3.611 -31.422 -15.891 1 98.56 400 GLU B CA 1
ATOM 7749 C C . GLU B 1 400 ? 4.641 -32.562 -15.883 1 98.56 400 GLU B C 1
ATOM 7751 O O . GLU B 1 400 ? 4.301 -33.719 -15.641 1 98.56 400 GLU B O 1
ATOM 7756 N N . LYS B 1 401 ? 5.852 -32.188 -16.141 1 98.62 401 LYS B N 1
ATOM 7757 C CA . LYS B 1 401 ? 6.93 -33.188 -16.078 1 98.62 401 LYS B CA 1
ATOM 7758 C C . LYS B 1 401 ? 7.043 -33.781 -14.672 1 98.62 401 LYS B C 1
ATOM 7760 O O . LYS B 1 401 ? 7.164 -35 -14.516 1 98.62 401 LYS B O 1
ATOM 7765 N N . LEU B 1 402 ? 7.059 -32.906 -13.664 1 98.81 402 LEU B N 1
ATOM 7766 C CA . LEU B 1 402 ? 7.125 -33.375 -12.289 1 98.81 402 LEU B CA 1
ATOM 7767 C C . LEU B 1 402 ? 5.98 -34.344 -11.992 1 98.81 402 LEU B C 1
ATOM 7769 O O . LEU B 1 402 ? 6.195 -35.406 -11.406 1 98.81 402 LEU B O 1
ATOM 7773 N N . TYR B 1 403 ? 4.762 -34 -12.352 1 98.69 403 TYR B N 1
ATOM 7774 C CA . TYR B 1 403 ? 3.574 -34.844 -12.141 1 98.69 403 TYR B CA 1
ATOM 7775 C C . TYR B 1 403 ? 3.768 -36.219 -12.727 1 98.69 403 TYR B C 1
ATOM 7777 O O . TYR B 1 403 ? 3.543 -37.219 -12.047 1 98.69 403 TYR B O 1
ATOM 7785 N N . HIS B 1 404 ? 4.215 -36.312 -13.953 1 98.5 404 HIS B N 1
ATOM 7786 C CA . HIS B 1 404 ? 4.379 -37.594 -14.641 1 98.5 404 HIS B CA 1
ATOM 7787 C C . HIS B 1 404 ? 5.477 -38.438 -13.992 1 98.5 404 HIS B C 1
ATOM 7789 O O . HIS B 1 404 ? 5.344 -39.656 -13.875 1 98.5 404 HIS B O 1
ATOM 7795 N N . LEU B 1 405 ? 6.555 -37.75 -13.594 1 98.5 405 LEU B N 1
ATOM 7796 C CA . LEU B 1 405 ? 7.633 -38.469 -12.93 1 98.5 405 LEU B CA 1
ATOM 7797 C C . LEU B 1 405 ? 7.148 -39.094 -11.617 1 98.5 405 LEU B C 1
ATOM 7799 O O . LEU B 1 405 ? 7.453 -40.25 -11.328 1 98.5 405 LEU B O 1
ATOM 7803 N N . LEU B 1 406 ? 6.426 -38.312 -10.875 1 98.5 406 LEU B N 1
ATOM 7804 C CA . LEU B 1 406 ? 5.938 -38.812 -9.586 1 98.5 406 LEU B CA 1
ATOM 7805 C C . LEU B 1 406 ? 4.914 -39.906 -9.773 1 98.5 406 LEU B C 1
ATOM 7807 O O . LEU B 1 406 ? 4.914 -40.906 -9.023 1 98.5 406 LEU B O 1
ATOM 7811 N N . GLU B 1 407 ? 3.975 -39.781 -10.758 1 97.38 407 GLU B N 1
ATOM 7812 C CA . GLU B 1 407 ? 2.971 -40.812 -11.055 1 97.38 407 GLU B CA 1
ATOM 7813 C C . GLU B 1 407 ? 3.623 -42.125 -11.438 1 97.38 407 GLU B C 1
ATOM 7815 O O . GLU B 1 407 ? 3.148 -43.188 -11.039 1 97.38 407 GLU B O 1
ATOM 7820 N N . LYS B 1 408 ? 4.59 -42 -12.102 1 97 408 LYS B N 1
ATOM 7821 C CA . LYS B 1 408 ? 5.293 -43.188 -12.578 1 97 408 LYS B CA 1
ATOM 7822 C C . LYS B 1 408 ? 6.043 -43.875 -11.438 1 97 408 LYS B C 1
ATOM 7824 O O . LYS B 1 408 ? 6.086 -45.125 -11.375 1 97 408 LYS B O 1
ATOM 7829 N N . THR B 1 409 ? 6.562 -43.188 -10.508 1 95.81 409 THR B N 1
ATOM 7830 C CA . THR B 1 409 ? 7.52 -43.75 -9.562 1 95.81 409 THR B CA 1
ATOM 7831 C C . THR B 1 409 ? 6.848 -44.031 -8.219 1 95.81 409 THR B C 1
ATOM 7833 O O . THR B 1 409 ? 7.301 -44.906 -7.465 1 95.81 409 THR B O 1
ATOM 7836 N N . SER B 1 410 ? 5.781 -43.281 -7.891 1 94.44 410 SER B N 1
ATOM 7837 C CA . SER B 1 410 ? 5.359 -43.312 -6.492 1 94.44 410 SER B CA 1
ATOM 7838 C C . SER B 1 410 ? 3.84 -43.406 -6.375 1 94.44 410 SER B C 1
ATOM 7840 O O . SER B 1 410 ? 3.271 -43.062 -5.34 1 94.44 410 SER B O 1
ATOM 7842 N N . SER B 1 411 ? 3.139 -43.875 -7.324 1 93.5 411 SER B N 1
ATOM 7843 C CA . SER B 1 411 ? 1.681 -43.906 -7.344 1 93.5 411 SER B CA 1
ATOM 7844 C C . SER B 1 411 ? 1.134 -44.906 -6.336 1 93.5 411 SER B C 1
ATOM 7846 O O . SER B 1 411 ? -0.052 -44.875 -6 1 93.5 411 SER B O 1
ATOM 7848 N N . THR B 1 412 ? 1.9 -45.781 -5.77 1 92.38 412 THR B N 1
ATOM 7849 C CA . THR B 1 412 ? 1.45 -46.781 -4.816 1 92.38 412 THR B CA 1
ATOM 7850 C C . THR B 1 412 ? 1.35 -46.188 -3.41 1 92.38 412 THR B C 1
ATOM 7852 O O . THR B 1 412 ? 0.651 -46.75 -2.553 1 92.38 412 THR B O 1
ATOM 7855 N N . VAL B 1 413 ? 1.983 -45.062 -3.201 1 93.19 413 VAL B N 1
ATOM 7856 C CA . VAL B 1 413 ? 2.029 -44.562 -1.833 1 93.19 413 VAL B CA 1
ATOM 7857 C C . VAL B 1 413 ? 1.388 -43.188 -1.769 1 93.19 413 VAL B C 1
ATOM 7859 O O . VAL B 1 413 ? 1.073 -42.688 -0.683 1 93.19 413 VAL B O 1
ATOM 7862 N N . ALA B 1 414 ? 1.17 -42.594 -2.922 1 96.75 414 ALA B N 1
ATOM 7863 C CA . ALA B 1 414 ? 0.569 -41.281 -2.922 1 96.75 414 ALA B CA 1
ATOM 7864 C C . ALA B 1 414 ? -0.212 -41.031 -4.211 1 96.75 414 ALA B C 1
ATOM 7866 O O . ALA B 1 414 ? 0.041 -41.656 -5.23 1 96.75 414 ALA B O 1
ATOM 7867 N N . GLN B 1 415 ? -1.184 -40.188 -4.094 1 97.12 415 GLN B N 1
ATOM 7868 C CA . GLN B 1 415 ? -1.924 -39.688 -5.246 1 97.12 415 GLN B CA 1
ATOM 7869 C C . GLN B 1 415 ? -1.426 -38.312 -5.66 1 97.12 415 GLN B C 1
ATOM 7871 O O . GLN B 1 415 ? -1.162 -37.438 -4.809 1 97.12 415 GLN B O 1
ATOM 7876 N N . PHE B 1 416 ? -1.253 -38.125 -6.926 1 98.25 416 PHE B N 1
ATOM 7877 C CA . PHE B 1 416 ? -0.764 -36.844 -7.469 1 98.25 416 PHE B CA 1
ATOM 7878 C C . PHE B 1 416 ? -1.801 -36.219 -8.391 1 98.25 416 PHE B C 1
ATOM 7880 O O . PHE B 1 416 ? -2.531 -36.938 -9.086 1 98.25 416 PHE B O 1
ATOM 7887 N N . ASN B 1 417 ? -1.911 -34.875 -8.352 1 97.75 417 ASN B N 1
ATOM 7888 C CA . ASN B 1 417 ? -2.854 -34.188 -9.227 1 97.75 417 ASN B CA 1
ATOM 7889 C C . ASN B 1 417 ? -2.182 -33.062 -9.984 1 97.75 417 ASN B C 1
ATOM 7891 O O . ASN B 1 417 ? -1.305 -32.375 -9.453 1 97.75 417 ASN B O 1
ATOM 7895 N N . PHE B 1 418 ? -2.5 -32.875 -11.164 1 98.44 418 PHE B N 1
ATOM 7896 C CA . PHE B 1 418 ? -2.217 -31.797 -12.125 1 98.44 418 PHE B CA 1
ATOM 7897 C C . PHE B 1 418 ? -3.309 -31.719 -13.188 1 98.44 418 PHE B C 1
ATOM 7899 O O . PHE B 1 418 ? -3.865 -32.75 -13.586 1 98.44 418 PHE B O 1
ATOM 7906 N N . PRO B 1 419 ? -3.625 -30.516 -13.617 1 98.12 419 PRO B N 1
ATOM 7907 C CA . PRO B 1 419 ? -4.684 -30.438 -14.625 1 98.12 419 PRO B CA 1
ATOM 7908 C C . PRO B 1 419 ? -4.199 -30.828 -16.016 1 98.12 419 PRO B C 1
ATOM 7910 O O . PRO B 1 419 ? -4.098 -29.984 -16.906 1 98.12 419 PRO B O 1
ATOM 7913 N N . ILE B 1 420 ? -4.059 -31.969 -16.328 1 96.62 420 ILE B N 1
ATOM 7914 C CA . ILE B 1 420 ? -3.455 -32.5 -17.547 1 96.62 420 ILE B CA 1
ATOM 7915 C C . ILE B 1 420 ? -4.332 -32.125 -18.75 1 96.62 420 ILE B C 1
ATOM 7917 O O . ILE B 1 420 ? -3.863 -32.125 -19.891 1 96.62 420 ILE B O 1
ATOM 7921 N N . HIS B 1 421 ? -5.605 -31.891 -18.562 1 97.38 421 HIS B N 1
ATOM 7922 C CA . HIS B 1 421 ? -6.547 -31.625 -19.641 1 97.38 421 HIS B CA 1
ATOM 7923 C C . HIS B 1 421 ? -6.637 -30.141 -19.953 1 97.38 421 HIS B C 1
ATOM 7925 O O . HIS B 1 421 ? -7.609 -29.688 -20.562 1 97.38 421 HIS B O 1
ATOM 7931 N N . TRP B 1 422 ? -5.676 -29.359 -19.516 1 97.31 422 TRP B N 1
ATOM 7932 C CA . TRP B 1 422 ? -5.738 -27.906 -19.641 1 97.31 422 TRP B CA 1
ATOM 7933 C C . TRP B 1 422 ? -5.824 -27.5 -21.109 1 97.31 422 TRP B C 1
ATOM 7935 O O . TRP B 1 422 ? -6.48 -26.516 -21.453 1 97.31 422 TRP B O 1
ATOM 7945 N N . ARG B 1 423 ? -5.23 -28.234 -21.984 1 96.81 423 ARG B N 1
ATOM 7946 C CA . ARG B 1 423 ? -5.305 -27.938 -23.406 1 96.81 423 ARG B CA 1
ATOM 7947 C C . ARG B 1 423 ? -6.734 -28.062 -23.922 1 96.81 423 ARG B C 1
ATOM 7949 O O . ARG B 1 423 ? -7.184 -27.234 -24.719 1 96.81 423 ARG B O 1
ATOM 7956 N N . LYS B 1 424 ? -7.395 -29.062 -23.484 1 97.06 424 LYS B N 1
ATOM 7957 C CA . LYS B 1 424 ? -8.781 -29.281 -23.891 1 97.06 424 LYS B CA 1
ATOM 7958 C C . LYS B 1 424 ? -9.68 -28.141 -23.438 1 97.06 424 LYS B C 1
ATOM 7960 O O . LYS B 1 424 ? -10.719 -27.875 -24.031 1 97.06 424 LYS B O 1
ATOM 7965 N N . LEU B 1 425 ? -9.328 -27.469 -22.422 1 97.5 425 LEU B N 1
ATOM 7966 C CA . LEU B 1 425 ? -10.117 -26.375 -21.875 1 97.5 425 LEU B CA 1
ATOM 7967 C C . LEU B 1 425 ? -9.867 -25.078 -22.656 1 97.5 425 LEU B C 1
ATOM 7969 O O . LEU B 1 425 ? -10.508 -24.062 -22.391 1 97.5 425 LEU B O 1
ATOM 7973 N N . GLY B 1 426 ? -8.859 -25.125 -23.562 1 96.06 426 GLY B N 1
ATOM 7974 C CA . GLY B 1 426 ? -8.523 -23.938 -24.344 1 96.06 426 GLY B CA 1
ATOM 7975 C C . GLY B 1 426 ? -7.559 -23.016 -23.641 1 96.06 426 GLY B C 1
ATOM 7976 O O . GLY B 1 426 ? -7.473 -21.828 -23.969 1 96.06 426 GLY B O 1
ATOM 7977 N N . TRP B 1 427 ? -6.883 -23.484 -22.625 1 97.31 427 TRP B N 1
ATOM 7978 C CA . TRP B 1 427 ? -5.941 -22.641 -21.875 1 97.31 427 TRP B CA 1
ATOM 7979 C C . TRP B 1 427 ? -4.594 -22.578 -22.594 1 97.31 427 TRP B C 1
ATOM 7981 O O . TRP B 1 427 ? -4.215 -23.516 -23.297 1 97.31 427 TRP B O 1
ATOM 7991 N N . GLY B 1 428 ? -3.918 -21.469 -22.391 1 95.81 428 GLY B N 1
ATOM 7992 C CA . GLY B 1 428 ? -2.572 -21.328 -22.922 1 95.81 428 GLY B CA 1
ATOM 7993 C C . GLY B 1 428 ? -1.525 -22.078 -22.125 1 95.81 428 GLY B C 1
ATOM 7994 O O . GLY B 1 428 ? -0.421 -22.312 -22.609 1 95.81 428 GLY B O 1
ATOM 7995 N N . HIS B 1 429 ? -1.831 -22.453 -20.922 1 96.75 429 HIS B N 1
ATOM 7996 C CA . HIS B 1 429 ? -0.96 -23.203 -20.031 1 96.75 429 HIS B CA 1
ATOM 7997 C C . HIS B 1 429 ? -1.75 -23.812 -18.875 1 96.75 429 HIS B C 1
ATOM 7999 O O . HIS B 1 429 ? -2.889 -23.406 -18.625 1 96.75 429 HIS B O 1
ATOM 8005 N N . GLY B 1 430 ? -1.14 -24.75 -18.172 1 95.94 430 GLY B N 1
ATOM 8006 C CA . GLY B 1 430 ? -1.832 -25.453 -17.109 1 95.94 430 GLY B CA 1
ATOM 8007 C C . GLY B 1 430 ? -1.399 -25.016 -15.719 1 95.94 430 GLY B C 1
ATOM 8008 O O . GLY B 1 430 ? -1.676 -25.703 -14.734 1 95.94 430 GLY B O 1
ATOM 8009 N N . GLY B 1 431 ? -0.705 -23.859 -15.578 1 97.25 431 GLY B N 1
ATOM 8010 C CA . GLY B 1 431 ? -0.207 -23.422 -14.281 1 97.25 431 GLY B CA 1
ATOM 8011 C C . GLY B 1 431 ? 1.01 -24.203 -13.82 1 97.25 431 GLY B C 1
ATOM 8012 O O . GLY B 1 431 ? 1.689 -24.844 -14.633 1 97.25 431 GLY B O 1
ATOM 8013 N N . ASN B 1 432 ? 1.317 -24.156 -12.516 1 98.25 432 ASN B N 1
ATOM 8014 C CA . ASN B 1 432 ? 2.57 -24.766 -12.078 1 98.25 432 ASN B CA 1
ATOM 8015 C C . ASN B 1 432 ? 2.395 -25.531 -10.766 1 98.25 432 ASN B C 1
ATOM 8017 O O . ASN B 1 432 ? 3.365 -25.75 -10.047 1 98.25 432 ASN B O 1
ATOM 8021 N N . VAL B 1 433 ? 1.168 -25.906 -10.43 1 98.19 433 VAL B N 1
ATOM 8022 C CA . VAL B 1 433 ? 0.888 -26.516 -9.141 1 98.19 433 VAL B CA 1
ATOM 8023 C C . VAL B 1 433 ? 0.696 -28.016 -9.312 1 98.19 433 VAL B C 1
ATOM 8025 O O . VAL B 1 433 ? -0.025 -28.469 -10.211 1 98.19 433 VAL B O 1
ATOM 8028 N N . VAL B 1 434 ? 1.349 -28.812 -8.516 1 98.56 434 VAL B N 1
ATOM 8029 C CA . VAL B 1 434 ? 1.125 -30.234 -8.344 1 98.56 434 VAL B CA 1
ATOM 8030 C C . VAL B 1 434 ? 0.741 -30.531 -6.895 1 98.56 434 VAL B C 1
ATOM 8032 O O . VAL B 1 434 ? 1.386 -30.031 -5.965 1 98.56 434 VAL B O 1
ATOM 8035 N N . THR B 1 435 ? -0.32 -31.25 -6.703 1 97.62 435 THR B N 1
ATOM 8036 C CA . THR B 1 435 ? -0.721 -31.578 -5.336 1 97.62 435 THR B CA 1
ATOM 8037 C C . THR B 1 435 ? -0.487 -33.062 -5.031 1 97.62 435 THR B C 1
ATOM 8039 O O . THR B 1 435 ? -0.432 -33.875 -5.945 1 97.62 435 THR B O 1
ATOM 8042 N N . ILE B 1 436 ? -0.331 -33.406 -3.775 1 98 436 ILE B N 1
ATOM 8043 C CA . ILE B 1 436 ? -0.031 -34.781 -3.322 1 98 436 ILE B CA 1
ATOM 8044 C C . ILE B 1 436 ? -0.94 -35.125 -2.152 1 98 436 ILE B C 1
ATOM 8046 O O . ILE B 1 436 ? -1.029 -34.406 -1.171 1 98 436 ILE B O 1
ATOM 8050 N N . ARG B 1 437 ? -1.591 -36.156 -2.254 1 96.5 437 ARG B N 1
ATOM 8051 C CA . ARG B 1 437 ? -2.273 -36.781 -1.128 1 96.5 437 ARG B CA 1
ATOM 8052 C C . ARG B 1 437 ? -1.582 -38.094 -0.724 1 96.5 437 ARG B C 1
ATOM 8054 O O . ARG B 1 437 ? -1.413 -39 -1.548 1 96.5 437 ARG B O 1
ATOM 8061 N N . LEU B 1 438 ? -1.229 -38.156 0.483 1 96.06 438 LEU B N 1
ATOM 8062 C CA . LEU B 1 438 ? -0.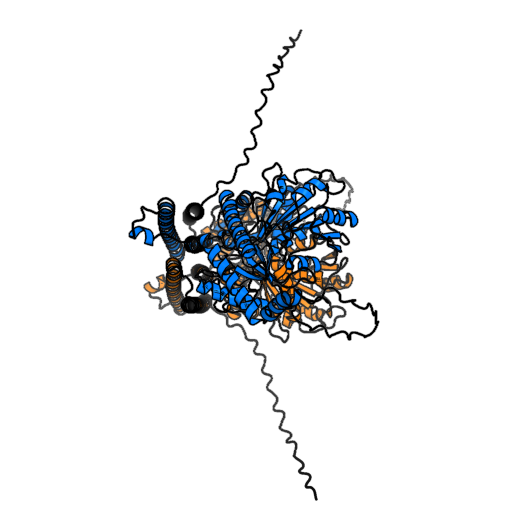56 -39.344 0.974 1 96.06 438 LEU B CA 1
ATOM 8063 C C . LEU B 1 438 ? -1.567 -40.469 1.244 1 96.06 438 LEU B C 1
ATOM 8065 O O . LEU B 1 438 ? -2.631 -40.219 1.817 1 96.06 438 LEU B O 1
ATOM 8069 N N . ILE B 1 439 ? -1.216 -41.656 0.831 1 93.88 439 ILE B N 1
ATOM 8070 C CA . ILE B 1 439 ? -2.096 -42.812 1.054 1 93.88 439 ILE B CA 1
ATOM 8071 C C . ILE B 1 439 ? -1.825 -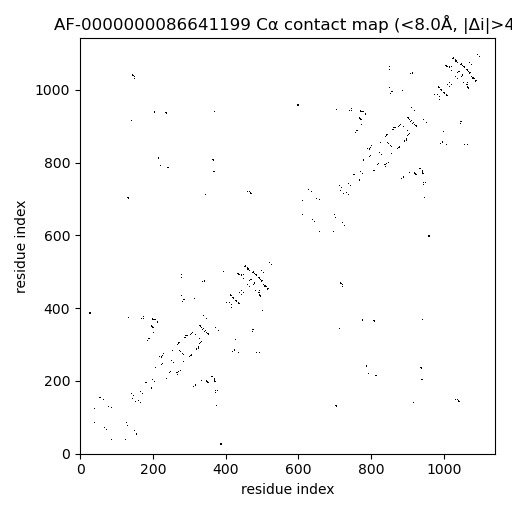43.406 2.432 1 93.88 439 ILE B C 1
ATOM 8073 O O . ILE B 1 439 ? -0.673 -43.656 2.789 1 93.88 439 ILE B O 1
ATOM 8077 N N . GLY B 1 440 ? -2.873 -43.625 3.156 1 89.94 440 GLY B N 1
ATOM 8078 C CA . GLY B 1 440 ? -2.758 -44.219 4.48 1 89.94 440 GLY B CA 1
ATOM 8079 C C . GLY B 1 440 ? -3.574 -43.5 5.531 1 89.94 440 GLY B C 1
ATOM 8080 O O . GLY B 1 440 ? -4.027 -42.375 5.305 1 89.94 440 GLY B O 1
ATOM 8081 N N . ASP B 1 441 ? -3.768 -44.188 6.629 1 86.69 441 ASP B N 1
ATOM 8082 C CA . ASP B 1 441 ? -4.57 -43.625 7.715 1 86.69 441 ASP B CA 1
ATOM 8083 C C . ASP B 1 441 ? -3.861 -42.469 8.383 1 86.69 441 ASP B C 1
ATOM 8085 O O . ASP B 1 441 ? -2.682 -42.562 8.727 1 86.69 441 ASP B O 1
ATOM 8089 N N . GLN B 1 442 ? -4.477 -41.344 8.492 1 88.88 442 GLN B N 1
ATOM 8090 C CA . GLN B 1 442 ? -4.059 -40.156 9.234 1 88.88 442 GLN B CA 1
ATOM 8091 C C . GLN B 1 442 ? -2.822 -39.531 8.602 1 88.88 442 GLN B C 1
ATOM 8093 O O . GLN B 1 442 ? -2.174 -38.688 9.219 1 88.88 442 GLN B O 1
ATOM 8098 N N . MET B 1 443 ? -2.479 -39.938 7.41 1 93.44 443 MET B N 1
ATOM 8099 C CA . MET B 1 443 ? -1.258 -39.469 6.758 1 93.44 443 MET B CA 1
ATOM 8100 C C . MET B 1 443 ? -1.399 -38 6.309 1 93.44 443 MET B C 1
ATOM 8102 O O . MET B 1 443 ? -0.4 -37.344 6.062 1 93.44 443 MET B O 1
ATOM 8106 N N . ASN B 1 444 ? -2.58 -37.531 6.223 1 94.75 444 ASN B N 1
ATOM 8107 C CA . ASN B 1 444 ? -2.795 -36.188 5.703 1 94.75 444 ASN B CA 1
ATOM 8108 C C . ASN B 1 444 ? -3.191 -35.219 6.809 1 94.75 444 ASN B C 1
ATOM 8110 O O . ASN B 1 444 ? -3.762 -34.156 6.539 1 94.75 444 ASN B O 1
ATOM 8114 N N . LYS B 1 445 ? -2.92 -35.562 8.008 1 92.12 445 LYS B N 1
ATOM 8115 C CA . LYS B 1 445 ? -3.01 -34.625 9.117 1 92.12 445 LYS B CA 1
ATOM 8116 C C . LYS B 1 445 ? -1.778 -33.719 9.18 1 92.12 445 LYS B C 1
ATOM 8118 O O . LYS B 1 445 ? -0.699 -34.125 8.727 1 92.12 445 LYS B O 1
ATOM 8123 N N . ARG B 1 446 ? -1.862 -32.594 9.781 1 90.62 446 ARG B N 1
ATOM 8124 C CA . ARG B 1 446 ? -0.845 -31.547 9.734 1 90.62 446 ARG B CA 1
ATOM 8125 C C . ARG B 1 446 ? 0.486 -32.062 10.281 1 90.62 446 ARG B C 1
ATOM 8127 O O . ARG B 1 446 ? 1.533 -31.859 9.656 1 90.62 446 ARG B O 1
ATOM 8134 N N . PRO B 1 447 ? 0.503 -32.719 11.445 1 91 447 PRO B N 1
ATOM 8135 C CA . PRO B 1 447 ? 1.793 -33.188 11.953 1 91 447 PRO B CA 1
ATOM 8136 C C . PRO B 1 447 ? 2.498 -34.125 10.992 1 91 447 PRO B C 1
ATOM 8138 O O . PRO B 1 447 ? 3.723 -34.094 10.859 1 91 447 PRO B O 1
ATOM 8141 N N . SER B 1 448 ? 1.733 -34.969 10.383 1 94.44 448 SER B N 1
ATOM 8142 C CA . SER B 1 448 ? 2.295 -35.906 9.414 1 94.44 448 SER B CA 1
ATOM 8143 C C . SER B 1 448 ? 2.834 -35.188 8.188 1 94.44 448 SER B C 1
ATOM 8145 O O . SER B 1 448 ? 3.93 -35.469 7.711 1 94.44 448 SER B O 1
ATOM 8147 N N . LEU B 1 449 ? 2.053 -34.281 7.707 1 95.19 449 LEU B N 1
ATOM 8148 C CA . LEU B 1 449 ? 2.467 -33.531 6.527 1 95.19 449 LEU B CA 1
ATOM 8149 C C . LEU B 1 449 ? 3.701 -32.688 6.828 1 95.19 449 LEU B C 1
ATOM 8151 O O . LEU B 1 449 ? 4.559 -32.5 5.961 1 95.19 449 LEU B O 1
ATOM 8155 N N . ASP B 1 450 ? 3.758 -32.188 7.996 1 93.06 450 ASP B N 1
ATOM 8156 C CA . ASP B 1 450 ? 4.938 -31.406 8.398 1 93.06 450 ASP B CA 1
ATOM 8157 C C . ASP B 1 450 ? 6.18 -32.312 8.43 1 93.06 450 ASP B C 1
ATOM 8159 O O . ASP B 1 450 ? 7.258 -31.875 8 1 93.06 450 ASP B O 1
ATOM 8163 N N . ARG B 1 451 ? 6.027 -33.438 8.977 1 94.81 451 ARG B N 1
ATOM 8164 C CA . ARG B 1 451 ? 7.133 -34.406 8.977 1 94.81 451 ARG B CA 1
ATOM 8165 C C . ARG B 1 451 ? 7.543 -34.75 7.555 1 94.81 451 ARG B C 1
ATOM 8167 O O . ARG B 1 451 ? 8.734 -34.812 7.242 1 94.81 451 ARG B O 1
ATOM 8174 N N . PHE B 1 452 ? 6.605 -35.062 6.758 1 96.94 452 PHE B N 1
ATOM 8175 C CA . PHE B 1 452 ? 6.863 -35.375 5.359 1 96.94 452 PHE B CA 1
ATOM 8176 C C . PHE B 1 452 ? 7.645 -34.25 4.688 1 96.94 452 PHE B C 1
ATOM 8178 O O . PHE B 1 452 ? 8.625 -34.5 3.984 1 96.94 452 PHE B O 1
ATOM 8185 N N . THR B 1 453 ? 7.215 -33.031 4.906 1 96.19 453 THR B N 1
ATOM 8186 C CA . THR B 1 453 ? 7.859 -31.875 4.309 1 96.19 453 THR B CA 1
ATOM 8187 C C . THR B 1 453 ? 9.328 -31.797 4.73 1 96.19 453 THR B C 1
ATOM 8189 O O . THR B 1 453 ? 10.195 -31.516 3.906 1 96.19 453 THR B O 1
ATOM 8192 N N . SER B 1 454 ? 9.531 -32 5.984 1 95.62 454 SER B N 1
ATOM 8193 C CA . SER B 1 454 ? 10.898 -31.969 6.496 1 95.62 454 SER B CA 1
ATOM 8194 C C . SER B 1 454 ? 11.766 -33.031 5.824 1 95.62 454 SER B C 1
ATOM 8196 O O . SER B 1 454 ? 12.93 -32.781 5.512 1 95.62 454 SER B O 1
ATOM 8198 N N . LEU B 1 455 ? 11.242 -34.188 5.625 1 97.69 455 LEU B N 1
ATOM 8199 C CA . LEU B 1 455 ? 11.961 -35.281 4.973 1 97.69 455 LEU B CA 1
ATOM 8200 C C . LEU B 1 455 ? 12.266 -34.938 3.518 1 97.69 455 LEU B C 1
ATOM 8202 O O . LEU B 1 455 ? 13.344 -35.25 3.012 1 97.69 455 LEU B O 1
ATOM 8206 N N . VAL B 1 456 ? 11.312 -34.344 2.881 1 98.44 456 VAL B N 1
ATOM 8207 C CA . VAL B 1 456 ? 11.5 -33.938 1.49 1 98.44 456 VAL B CA 1
ATOM 8208 C C . VAL B 1 456 ? 12.617 -32.906 1.399 1 98.44 456 VAL B C 1
ATOM 8210 O O . VAL B 1 456 ? 13.469 -32.969 0.512 1 98.44 456 VAL B O 1
ATOM 8213 N N . LEU B 1 457 ? 12.641 -31.938 2.295 1 97.31 457 LEU B N 1
ATOM 8214 C CA . LEU B 1 457 ? 13.641 -30.891 2.26 1 97.31 457 LEU B CA 1
ATOM 8215 C C . LEU B 1 457 ? 15.031 -31.438 2.555 1 97.31 457 LEU B C 1
ATOM 8217 O O . LEU B 1 457 ? 16.016 -31 1.957 1 97.31 457 LEU B O 1
ATOM 8221 N N . ARG B 1 458 ? 15.109 -32.344 3.482 1 97.25 458 ARG B N 1
ATOM 8222 C CA . ARG B 1 458 ? 16.375 -33 3.73 1 97.25 458 ARG B CA 1
ATOM 8223 C C . ARG B 1 458 ? 16.859 -33.75 2.49 1 97.25 458 ARG B C 1
ATOM 8225 O O . ARG B 1 458 ? 18.047 -33.719 2.156 1 97.25 458 ARG B O 1
ATOM 8232 N N . ALA B 1 459 ? 15.938 -34.469 1.881 1 98.44 459 ALA B N 1
ATOM 8233 C CA . ALA B 1 459 ? 16.266 -35.188 0.643 1 98.44 459 ALA B CA 1
ATOM 8234 C C . ALA B 1 459 ? 16.688 -34.188 -0.449 1 98.44 459 ALA B C 1
ATOM 8236 O O . ALA B 1 459 ? 17.547 -34.531 -1.274 1 98.44 459 ALA B O 1
ATOM 8237 N N . ALA B 1 460 ? 16.031 -33.094 -0.499 1 98.5 460 ALA B N 1
ATOM 8238 C CA . ALA B 1 460 ? 16.406 -32.062 -1.469 1 98.5 460 ALA B CA 1
ATOM 8239 C C . ALA B 1 460 ? 17.844 -31.609 -1.262 1 98.5 460 ALA B C 1
ATOM 8241 O O . ALA B 1 460 ? 18.578 -31.391 -2.23 1 98.5 460 ALA B O 1
ATOM 8242 N N . ASP B 1 461 ? 18.234 -31.469 -0.011 1 97.12 461 ASP B N 1
ATOM 8243 C CA . ASP B 1 461 ? 19.625 -31.156 0.294 1 97.12 461 ASP B CA 1
ATOM 8244 C C . ASP B 1 461 ? 20.562 -32.219 -0.255 1 97.12 461 ASP B C 1
ATOM 8246 O O . ASP B 1 461 ? 21.609 -31.906 -0.825 1 97.12 461 ASP B O 1
ATOM 8250 N N . GLU B 1 462 ? 20.203 -33.438 -0.093 1 97.62 462 GLU B N 1
ATOM 8251 C CA . GLU B 1 462 ? 21 -34.594 -0.566 1 97.62 462 GLU B CA 1
ATOM 8252 C C . GLU B 1 462 ? 21.109 -34.594 -2.088 1 97.62 462 GLU B C 1
ATOM 8254 O O . GLU B 1 462 ? 22.125 -34.969 -2.643 1 97.62 462 GLU B O 1
ATOM 8259 N N . GLU B 1 463 ? 20.031 -34.156 -2.711 1 97.56 463 GLU B N 1
ATOM 8260 C CA . GLU B 1 463 ? 19.984 -34.156 -4.172 1 97.56 463 GLU B CA 1
ATOM 8261 C C . GLU B 1 463 ? 20.609 -32.875 -4.738 1 97.56 463 GLU B C 1
ATOM 8263 O O . GLU B 1 463 ? 20.781 -32.75 -5.953 1 97.56 463 GLU B O 1
ATOM 8268 N N . GLY B 1 464 ? 20.953 -31.891 -3.848 1 96.62 464 GLY B N 1
ATOM 8269 C CA . GLY B 1 464 ? 21.594 -30.656 -4.27 1 96.62 464 GLY B CA 1
ATOM 8270 C C . GLY B 1 464 ? 20.641 -29.719 -5 1 96.62 464 GLY B C 1
ATOM 8271 O O . GLY B 1 464 ? 21.047 -29.031 -5.938 1 96.62 464 GLY B O 1
ATOM 8272 N N . VAL B 1 465 ? 19.359 -29.766 -4.695 1 97.81 465 VAL B N 1
ATOM 8273 C CA . VAL B 1 465 ? 18.391 -28.922 -5.375 1 97.81 465 VAL B CA 1
ATOM 8274 C C . VAL B 1 465 ? 17.734 -27.969 -4.367 1 97.81 465 VAL B C 1
ATOM 8276 O O . VAL B 1 465 ? 17.516 -28.344 -3.213 1 97.81 465 VAL B O 1
ATOM 8279 N N . ALA B 1 466 ? 17.453 -26.812 -4.793 1 97.5 466 ALA B N 1
ATOM 8280 C CA . ALA B 1 466 ? 16.844 -25.797 -3.932 1 97.5 466 ALA B CA 1
ATOM 8281 C C . ALA B 1 466 ? 15.328 -26 -3.848 1 97.5 466 ALA B C 1
ATOM 8283 O O . ALA B 1 466 ? 14.672 -26.219 -4.867 1 97.5 466 ALA B O 1
ATOM 8284 N N . MET B 1 467 ? 14.75 -25.953 -2.695 1 97.94 467 MET B N 1
ATOM 8285 C CA . MET B 1 467 ? 13.32 -25.969 -2.391 1 97.94 467 MET B CA 1
ATOM 8286 C C . MET B 1 467 ? 13.016 -25.141 -1.146 1 97.94 467 MET B C 1
ATOM 8288 O O . MET B 1 467 ? 13.867 -25.016 -0.259 1 97.94 467 MET B O 1
ATOM 8292 N N . THR B 1 468 ? 11.859 -24.562 -1.11 1 95.62 468 THR B N 1
ATOM 8293 C CA . THR B 1 468 ? 11.445 -23.828 0.074 1 95.62 468 THR B CA 1
ATOM 8294 C C . THR B 1 468 ? 10.086 -24.312 0.574 1 95.62 468 THR B C 1
ATOM 8296 O O . THR B 1 468 ? 9.336 -24.938 -0.172 1 95.62 468 THR B O 1
ATOM 8299 N N . LYS B 1 469 ? 9.828 -24.062 1.845 1 94.88 469 LYS B N 1
ATOM 8300 C CA . LYS B 1 469 ? 8.539 -24.359 2.471 1 94.88 469 LYS B CA 1
ATOM 8301 C C . LYS B 1 469 ? 7.793 -23.078 2.818 1 94.88 469 LYS B C 1
ATOM 8303 O O . LYS B 1 469 ? 8.328 -22.203 3.512 1 94.88 469 LYS B O 1
ATOM 8308 N N . GLY B 1 470 ? 6.648 -22.953 2.309 1 90.62 470 GLY B N 1
ATOM 8309 C CA . GLY B 1 470 ? 5.824 -21.797 2.592 1 90.62 470 GLY B CA 1
ATOM 8310 C C . GLY B 1 470 ? 4.629 -21.672 1.666 1 90.62 470 GLY B C 1
ATOM 8311 O O . GLY B 1 470 ? 4.496 -22.438 0.71 1 90.62 470 GLY B O 1
ATOM 8312 N N . GLY B 1 471 ? 3.76 -20.719 2.006 1 87.75 471 GLY B N 1
ATOM 8313 C CA . GLY B 1 471 ? 2.637 -20.422 1.133 1 87.75 471 GLY B CA 1
ATOM 8314 C C . GLY B 1 471 ? 3.031 -19.625 -0.098 1 87.75 471 GLY B C 1
ATOM 8315 O O . GLY B 1 471 ? 4.184 -19.203 -0.233 1 87.75 471 GLY B O 1
ATOM 8316 N N . GLY B 1 472 ? 2.039 -19.453 -0.979 1 88.44 472 GLY B N 1
ATOM 8317 C CA . GLY B 1 472 ? 2.268 -18.719 -2.213 1 88.44 472 GLY B CA 1
ATOM 8318 C C . GLY B 1 472 ? 2.664 -19.609 -3.375 1 88.44 472 GLY B C 1
ATOM 8319 O O . GLY B 1 472 ? 3.068 -20.75 -3.174 1 88.44 472 GLY B O 1
ATOM 8320 N N . LEU B 1 473 ? 2.57 -19.078 -4.562 1 90.94 473 LEU B N 1
ATOM 8321 C CA . LEU B 1 473 ? 2.883 -19.844 -5.77 1 90.94 473 LEU B CA 1
ATOM 8322 C C . LEU B 1 473 ? 3.455 -18.922 -6.852 1 90.94 473 LEU B C 1
ATOM 8324 O O . LEU B 1 473 ? 3.494 -17.703 -6.684 1 90.94 473 LEU B O 1
ATOM 8328 N N . GLY B 1 474 ? 3.998 -19.531 -7.801 1 92.56 474 GLY B N 1
ATOM 8329 C CA . GLY B 1 474 ? 4.453 -18.797 -8.969 1 92.56 474 GLY B CA 1
ATOM 8330 C C . GLY B 1 474 ? 5.887 -18.312 -8.844 1 92.56 474 GLY B C 1
ATOM 8331 O O . GLY B 1 474 ? 6.352 -17.516 -9.664 1 92.56 474 GLY B O 1
ATOM 8332 N N . PHE B 1 475 ? 6.59 -18.812 -7.875 1 94.19 475 PHE B N 1
ATOM 8333 C CA . PHE B 1 475 ? 7.984 -18.422 -7.688 1 94.19 475 PHE B CA 1
ATOM 8334 C C . PHE B 1 475 ? 8.906 -19.25 -8.57 1 94.19 475 PHE B C 1
ATOM 8336 O O . PHE B 1 475 ? 8.453 -20.203 -9.219 1 94.19 475 PHE B O 1
ATOM 8343 N N . SER B 1 476 ? 10.156 -18.812 -8.609 1 95.81 476 SER B N 1
ATOM 8344 C CA . SER B 1 476 ? 11.094 -19.516 -9.484 1 95.81 476 SER B CA 1
ATOM 8345 C C . SER B 1 476 ? 11.688 -20.734 -8.805 1 95.81 476 SER B C 1
ATOM 8347 O O . SER B 1 476 ? 12.211 -21.625 -9.469 1 95.81 476 SER B O 1
ATOM 8349 N N . VAL B 1 477 ? 11.68 -20.75 -7.5 1 97 477 VAL B N 1
ATOM 8350 C CA . VAL B 1 477 ? 12.109 -21.906 -6.711 1 97 477 VAL B CA 1
ATOM 8351 C C . VAL B 1 477 ? 10.906 -22.75 -6.324 1 97 477 VAL B C 1
ATOM 8353 O O . VAL B 1 477 ? 9.852 -22.219 -5.957 1 97 477 VAL B O 1
ATOM 8356 N N . THR B 1 478 ? 11.086 -24.078 -6.488 1 98.38 478 THR B N 1
ATOM 8357 C CA . THR B 1 478 ? 9.992 -24.969 -6.121 1 98.38 478 THR B CA 1
ATOM 8358 C C . THR B 1 478 ? 9.641 -24.797 -4.645 1 98.38 478 THR B C 1
ATOM 8360 O O . THR B 1 478 ? 10.523 -24.812 -3.785 1 98.38 478 THR B O 1
ATOM 8363 N N . ARG B 1 479 ? 8.383 -24.672 -4.395 1 96.62 479 ARG B N 1
ATOM 8364 C CA . ARG B 1 479 ? 7.898 -24.484 -3.031 1 96.62 479 ARG B CA 1
ATOM 8365 C C . ARG B 1 479 ? 6.926 -25.594 -2.633 1 96.62 479 ARG B C 1
ATOM 8367 O O . ARG B 1 479 ? 6.043 -25.953 -3.412 1 96.62 479 ARG B O 1
ATOM 8374 N N . ILE B 1 480 ? 7.156 -26.125 -1.438 1 96.62 480 ILE B N 1
ATOM 8375 C CA . ILE B 1 480 ? 6.305 -27.156 -0.88 1 96.62 480 ILE B CA 1
ATOM 8376 C C . ILE B 1 480 ? 5.531 -26.609 0.318 1 96.62 480 ILE B C 1
ATOM 8378 O O . ILE B 1 480 ? 6.078 -25.859 1.121 1 96.62 480 ILE B O 1
ATOM 8382 N N . TRP B 1 481 ? 4.242 -27 0.372 1 93.5 481 TRP B N 1
ATOM 8383 C CA . TRP B 1 481 ? 3.404 -26.422 1.417 1 93.5 481 TRP B CA 1
ATOM 8384 C C . TRP B 1 481 ? 2.271 -27.375 1.792 1 93.5 481 TRP B C 1
ATOM 8386 O O . TRP B 1 481 ? 1.506 -27.812 0.929 1 93.5 481 TRP B O 1
ATOM 8396 N N . PRO B 1 482 ? 2.199 -27.703 3.152 1 92.88 482 PRO B N 1
ATOM 8397 C CA . PRO B 1 482 ? 0.971 -28.359 3.59 1 92.88 482 PRO B CA 1
ATOM 8398 C C . PRO B 1 482 ? -0.242 -27.438 3.57 1 92.88 482 PRO B C 1
ATOM 8400 O O . PRO B 1 482 ? -0.406 -26.609 4.473 1 92.88 482 PRO B O 1
ATOM 8403 N N . SER B 1 483 ? -1.023 -27.578 2.648 1 89.31 483 SER B N 1
ATOM 8404 C CA . SER B 1 483 ? -2.154 -26.688 2.424 1 89.31 483 SER B CA 1
ATOM 8405 C C . SER B 1 483 ? -3.395 -27.172 3.17 1 89.31 483 SER B C 1
ATOM 8407 O O . SER B 1 483 ? -3.602 -28.375 3.334 1 89.31 483 SER B O 1
ATOM 8409 N N . THR B 1 484 ? -4.148 -26.203 3.666 1 78.94 484 THR B N 1
ATOM 8410 C CA . THR B 1 484 ? -5.441 -26.484 4.277 1 78.94 484 THR B CA 1
ATOM 8411 C C . THR B 1 484 ? -6.582 -26.156 3.314 1 78.94 484 THR B C 1
ATOM 8413 O O . THR B 1 484 ? -6.621 -25.062 2.744 1 78.94 484 THR B O 1
ATOM 8416 N N . PRO B 1 485 ? -7.383 -27.203 3.154 1 67.75 485 PRO B N 1
ATOM 8417 C CA . PRO B 1 485 ? -8.484 -26.938 2.229 1 67.75 485 PRO B CA 1
ATOM 8418 C C . PRO B 1 485 ? -9.492 -25.938 2.789 1 67.75 485 PRO B C 1
ATOM 8420 O O . PRO B 1 485 ? -9.719 -25.906 4 1 67.75 485 PRO B O 1
ATOM 8423 N N . PHE B 1 486 ? -9.82 -25 2.027 1 63.38 486 PHE B N 1
ATOM 8424 C CA . PHE B 1 486 ? -10.859 -24.078 2.469 1 63.38 486 PHE B CA 1
ATOM 8425 C C . PHE B 1 486 ? -12.242 -24.562 2.025 1 63.38 486 PHE B C 1
ATOM 8427 O O . PHE B 1 486 ? -13.188 -23.766 1.956 1 63.38 486 PHE B O 1
ATOM 8434 N N . ILE B 1 487 ? -12.266 -25.766 1.527 1 59.72 487 ILE B N 1
ATOM 8435 C CA . ILE B 1 487 ? -13.523 -26.438 1.242 1 59.72 487 ILE B CA 1
ATOM 8436 C C . ILE B 1 487 ? -13.898 -27.359 2.404 1 59.72 487 ILE B C 1
ATOM 8438 O O . ILE B 1 487 ? -13.016 -27.953 3.037 1 59.72 487 ILE B O 1
ATOM 8442 N N . ARG B 1 488 ? -15.125 -27.391 2.732 1 61.06 488 ARG B N 1
ATOM 8443 C CA . ARG B 1 488 ? -15.656 -28.141 3.869 1 61.06 488 ARG B CA 1
ATOM 8444 C C . ARG B 1 488 ? -15.258 -29.625 3.787 1 61.06 488 ARG B C 1
ATOM 8446 O O . ARG B 1 488 ? -15.312 -30.219 2.713 1 61.06 488 ARG B O 1
ATOM 8453 N N . ASP B 1 489 ? -14.633 -30.125 4.805 1 63.19 489 ASP B N 1
ATOM 8454 C CA . ASP B 1 489 ? -14.414 -31.516 5.164 1 63.19 489 ASP B CA 1
ATOM 8455 C C . ASP B 1 489 ? -13.289 -32.125 4.332 1 63.19 489 ASP B C 1
ATOM 8457 O O . ASP B 1 489 ? -13.312 -33.312 4.023 1 63.19 489 ASP B O 1
ATOM 8461 N N . GLU B 1 490 ? -12.477 -31.344 3.807 1 76.06 490 GLU B N 1
ATOM 8462 C CA . GLU B 1 490 ? -11.336 -31.906 3.09 1 76.06 490 GLU B CA 1
ATOM 8463 C C . GLU B 1 490 ? -10.07 -31.875 3.945 1 76.06 490 GLU B C 1
ATOM 8465 O O . GLU B 1 490 ? -9.828 -30.891 4.66 1 76.06 490 GLU B O 1
ATOM 8470 N N . ASP B 1 491 ? -9.406 -32.969 3.939 1 84.12 491 ASP B N 1
ATOM 8471 C CA . ASP B 1 491 ? -8.141 -33.062 4.664 1 84.12 491 ASP B CA 1
ATOM 8472 C C . ASP B 1 491 ? -7.086 -32.156 4.027 1 84.12 491 ASP B C 1
ATOM 8474 O O . ASP B 1 491 ? -7.141 -31.891 2.828 1 84.12 491 ASP B O 1
ATOM 8478 N N . PRO B 1 492 ? -6.191 -31.797 4.891 1 91.62 492 PRO B N 1
ATOM 8479 C CA . PRO B 1 492 ? -5.035 -31.109 4.316 1 91.62 492 PRO B CA 1
ATOM 8480 C C . PRO B 1 492 ? -4.297 -31.953 3.281 1 91.62 492 PRO B C 1
ATOM 8482 O O . PRO B 1 492 ? -4.477 -33.156 3.234 1 91.62 492 PRO B O 1
ATOM 8485 N N . TYR B 1 493 ? -3.57 -31.312 2.445 1 94.25 493 TYR B N 1
ATOM 8486 C CA . TYR B 1 493 ? -2.811 -31.953 1.376 1 94.25 493 TYR B CA 1
ATOM 8487 C C . TYR B 1 493 ? -1.513 -31.203 1.106 1 94.25 493 TYR B C 1
ATOM 8489 O O . TYR B 1 493 ? -1.284 -30.125 1.665 1 94.25 493 TYR B O 1
ATOM 8497 N N . MET B 1 494 ? -0.646 -31.828 0.382 1 96.31 494 MET B N 1
ATOM 8498 C CA . MET B 1 494 ? 0.612 -31.172 0.022 1 96.31 494 MET B CA 1
ATOM 8499 C C . MET B 1 494 ? 0.489 -30.453 -1.316 1 96.31 494 MET B C 1
ATOM 8501 O O . MET B 1 494 ? 0.011 -31.031 -2.295 1 96.31 494 MET B O 1
ATOM 8505 N N . ARG B 1 495 ? 0.871 -29.266 -1.33 1 96.81 495 ARG B N 1
ATOM 8506 C CA . ARG B 1 495 ? 0.931 -28.5 -2.57 1 96.81 495 ARG B CA 1
ATOM 8507 C C . ARG B 1 495 ? 2.375 -28.188 -2.953 1 96.81 495 ARG B C 1
ATOM 8509 O O . ARG B 1 495 ? 3.148 -27.688 -2.133 1 96.81 495 ARG B O 1
ATOM 8516 N N . ILE B 1 496 ? 2.727 -28.453 -4.168 1 98.31 496 ILE B N 1
ATOM 8517 C CA . ILE B 1 496 ? 4.031 -28.125 -4.734 1 98.31 496 ILE B CA 1
ATOM 8518 C C . ILE B 1 496 ? 3.871 -27.078 -5.82 1 98.31 496 ILE B C 1
ATOM 8520 O O . ILE B 1 496 ? 3.23 -27.312 -6.848 1 98.31 496 ILE B O 1
ATOM 8524 N N . SER B 1 497 ? 4.332 -25.922 -5.582 1 97.94 497 SER B N 1
ATOM 8525 C CA . SER B 1 497 ? 4.5 -24.922 -6.641 1 97.94 497 SER B CA 1
ATOM 8526 C C . SER B 1 497 ? 5.848 -25.078 -7.332 1 97.94 497 SER B C 1
ATOM 8528 O O . SER B 1 497 ? 6.883 -24.703 -6.777 1 97.94 497 SER B O 1
ATOM 8530 N N . VAL B 1 498 ? 5.848 -25.531 -8.539 1 98.56 498 VAL B N 1
ATOM 8531 C CA . VAL B 1 498 ? 7.059 -25.969 -9.227 1 98.56 498 VAL B CA 1
ATOM 8532 C C . VAL B 1 498 ? 7.793 -24.75 -9.797 1 98.56 498 VAL B C 1
ATOM 8534 O O . VAL B 1 498 ? 7.172 -23.844 -10.344 1 98.56 498 VAL B O 1
ATOM 8537 N N . GLY B 1 499 ? 9.078 -24.766 -9.703 1 97.94 499 GLY B N 1
ATOM 8538 C CA . GLY B 1 499 ? 9.906 -23.641 -10.125 1 97.94 499 GLY B CA 1
ATOM 8539 C C . GLY B 1 499 ? 10.148 -23.625 -11.617 1 97.94 499 GLY B C 1
ATOM 8540 O O . GLY B 1 499 ? 9.625 -24.453 -12.359 1 97.94 499 GLY B O 1
ATOM 8541 N N . VAL B 1 500 ? 11.031 -22.719 -12.062 1 97.25 500 VAL B N 1
ATOM 8542 C CA . VAL B 1 500 ? 11.133 -22.391 -13.477 1 97.25 500 VAL B CA 1
ATOM 8543 C C . VAL B 1 500 ? 12.297 -23.156 -14.102 1 97.25 500 VAL B C 1
ATOM 8545 O O . VAL B 1 500 ? 12.312 -23.391 -15.312 1 97.25 500 VAL B O 1
ATOM 8548 N N . ASP B 1 501 ? 13.312 -23.516 -13.344 1 97.38 501 ASP B N 1
ATOM 8549 C CA . ASP B 1 501 ? 14.531 -24.109 -13.891 1 97.38 501 ASP B CA 1
ATOM 8550 C C . ASP B 1 501 ? 14.289 -25.547 -14.32 1 97.38 501 ASP B C 1
ATOM 8552 O O . ASP B 1 501 ? 14.062 -26.422 -13.484 1 97.38 501 ASP B O 1
ATOM 8556 N N . PRO B 1 502 ? 14.383 -25.812 -15.57 1 96.88 502 PRO B N 1
ATOM 8557 C CA . PRO B 1 502 ? 14.094 -27.172 -16.031 1 96.88 502 PRO B CA 1
ATOM 8558 C C . PRO B 1 502 ? 15.07 -28.203 -15.469 1 96.88 502 PRO B C 1
ATOM 8560 O O . PRO B 1 502 ? 14.711 -29.375 -15.305 1 96.88 502 PRO B O 1
ATOM 8563 N N . ASP B 1 503 ? 16.234 -27.781 -15.117 1 96.5 503 ASP B N 1
ATOM 8564 C CA . ASP B 1 503 ? 17.266 -28.703 -14.625 1 96.5 503 ASP B CA 1
ATOM 8565 C C . ASP B 1 503 ? 16.984 -29.125 -13.18 1 96.5 503 ASP B C 1
ATOM 8567 O O . ASP B 1 503 ? 17.578 -30.078 -12.68 1 96.5 503 ASP B O 1
ATOM 8571 N N . GLU B 1 504 ? 16.047 -28.469 -12.562 1 97.88 504 GLU B N 1
ATOM 8572 C CA . GLU B 1 504 ? 15.773 -28.766 -11.156 1 97.88 504 GLU B CA 1
ATOM 8573 C C . GLU B 1 504 ? 14.609 -29.734 -11.016 1 97.88 504 GLU B C 1
ATOM 8575 O O . GLU B 1 504 ? 14.391 -30.297 -9.938 1 97.88 504 GLU B O 1
ATOM 8580 N N . VAL B 1 505 ? 13.906 -30.047 -12.047 1 98.56 505 VAL B N 1
ATOM 8581 C CA . VAL B 1 505 ? 12.656 -30.812 -11.961 1 98.56 505 VAL B CA 1
ATOM 8582 C C . VAL B 1 505 ? 12.953 -32.25 -11.523 1 98.56 505 VAL B C 1
ATOM 8584 O O . VAL B 1 505 ? 12.297 -32.781 -10.625 1 98.56 505 VAL B O 1
ATOM 8587 N N . GLU B 1 506 ? 13.883 -32.906 -12.125 1 98.62 506 GLU B N 1
ATOM 8588 C CA . GLU B 1 506 ? 14.188 -34.281 -11.812 1 98.62 506 GLU B CA 1
ATOM 8589 C C . GLU B 1 506 ? 14.727 -34.438 -10.391 1 98.62 506 GLU B C 1
ATOM 8591 O O . GLU B 1 506 ? 14.289 -35.312 -9.641 1 98.62 506 GLU B O 1
ATOM 8596 N N . PRO B 1 507 ? 15.727 -33.562 -10.039 1 98.62 507 PRO B N 1
ATOM 8597 C CA . PRO B 1 507 ? 16.172 -33.625 -8.641 1 98.62 507 PRO B CA 1
ATOM 8598 C C . PRO B 1 507 ? 15.031 -33.406 -7.652 1 98.62 507 PRO B C 1
ATOM 8600 O O . PRO B 1 507 ? 15 -34.031 -6.586 1 98.62 507 PRO B O 1
ATOM 8603 N N . VAL B 1 508 ? 14.117 -32.5 -7.945 1 98.75 508 VAL B N 1
ATOM 8604 C CA . VAL B 1 508 ? 12.969 -32.25 -7.082 1 98.75 508 VAL B CA 1
ATOM 8605 C C . VAL B 1 508 ? 12.109 -33.531 -6.996 1 98.75 508 VAL B C 1
ATOM 8607 O O . VAL B 1 508 ? 11.664 -33.906 -5.914 1 98.75 508 VAL B O 1
ATOM 8610 N N . ALA B 1 509 ? 11.906 -34.156 -8.133 1 98.81 509 ALA B N 1
ATOM 8611 C CA . ALA B 1 509 ? 11.141 -35.406 -8.156 1 98.81 509 ALA B CA 1
ATOM 8612 C C . ALA B 1 509 ? 11.789 -36.469 -7.277 1 98.81 509 ALA B C 1
ATOM 8614 O O . ALA B 1 509 ? 11.109 -37.156 -6.504 1 98.81 509 ALA B O 1
ATOM 8615 N N . ARG B 1 510 ? 13.086 -36.594 -7.418 1 98.69 510 ARG B N 1
ATOM 8616 C CA . ARG B 1 510 ? 13.805 -37.594 -6.605 1 98.69 510 ARG B CA 1
ATOM 8617 C C . ARG B 1 510 ? 13.695 -37.25 -5.121 1 98.69 510 ARG B C 1
ATOM 8619 O O . ARG B 1 510 ? 13.539 -38.156 -4.289 1 98.69 510 ARG B O 1
ATOM 8626 N N . ALA B 1 511 ? 13.797 -36 -4.797 1 98.69 511 ALA B N 1
ATOM 8627 C CA . ALA B 1 511 ? 13.68 -35.594 -3.404 1 98.69 511 ALA B CA 1
ATOM 8628 C C . ALA B 1 511 ? 12.312 -35.969 -2.834 1 98.69 511 ALA B C 1
ATOM 8630 O O . ALA B 1 511 ? 12.219 -36.469 -1.712 1 98.69 511 ALA B O 1
ATOM 8631 N N . ILE B 1 512 ? 11.273 -35.688 -3.588 1 98.75 512 ILE B 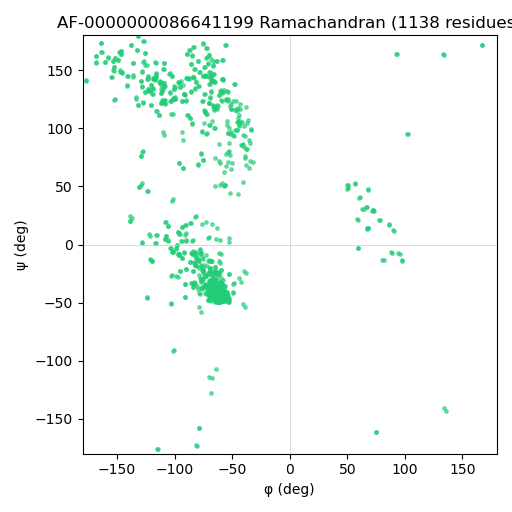N 1
ATOM 8632 C CA . ILE B 1 512 ? 9.922 -35.969 -3.139 1 98.75 512 ILE B CA 1
ATOM 8633 C C . ILE B 1 512 ? 9.758 -37.469 -2.98 1 98.75 512 ILE B C 1
ATOM 8635 O O . ILE B 1 512 ? 9.195 -37.938 -1.987 1 98.75 512 ILE B O 1
ATOM 8639 N N . CYS B 1 513 ? 10.273 -38.281 -3.914 1 98.19 513 CYS B N 1
ATOM 8640 C CA . CYS B 1 513 ? 10.188 -39.719 -3.854 1 98.19 513 CYS B CA 1
ATOM 8641 C C . CYS B 1 513 ? 10.906 -40.281 -2.627 1 98.19 513 CYS B C 1
ATOM 8643 O O . CYS B 1 513 ? 10.383 -41.125 -1.923 1 98.19 513 CYS B O 1
ATOM 8645 N N . LYS B 1 514 ? 12.07 -39.75 -2.395 1 97.81 514 LYS B N 1
ATOM 8646 C CA . LYS B 1 514 ? 12.812 -40.156 -1.203 1 97.81 514 LYS B CA 1
ATOM 8647 C C . LYS B 1 514 ? 12.047 -39.812 0.068 1 97.81 514 LYS B C 1
ATOM 8649 O O . LYS B 1 514 ? 12.008 -40.594 1.015 1 97.81 514 LYS B O 1
ATOM 8654 N N . GLY B 1 515 ? 11.547 -38.594 0.056 1 97.75 515 GLY B N 1
ATOM 8655 C CA . GLY B 1 515 ? 10.727 -38.188 1.192 1 97.75 515 GLY B CA 1
ATOM 8656 C C . GLY B 1 515 ? 9.539 -39.094 1.426 1 97.75 515 GLY B C 1
ATOM 8657 O O . GLY B 1 515 ? 9.227 -39.438 2.568 1 97.75 515 GLY B O 1
ATOM 8658 N N . LEU B 1 516 ? 8.875 -39.5 0.396 1 97.06 516 LEU B N 1
ATOM 8659 C CA . LEU B 1 516 ? 7.738 -40.438 0.475 1 97.06 516 LEU B CA 1
ATOM 8660 C C . LEU B 1 516 ? 8.164 -41.781 1.05 1 97.06 516 LEU B C 1
ATOM 8662 O O . LEU B 1 516 ? 7.516 -42.281 1.959 1 97.06 516 LEU B O 1
ATOM 8666 N N . ASP B 1 517 ? 9.219 -42.25 0.57 1 95.62 517 ASP B N 1
ATOM 8667 C CA . ASP B 1 517 ? 9.727 -43.562 1.024 1 95.62 517 ASP B CA 1
ATOM 8668 C C . ASP B 1 517 ? 10.07 -43.5 2.512 1 95.62 517 ASP B C 1
ATOM 8670 O O . ASP B 1 517 ? 9.703 -44.406 3.262 1 95.62 517 ASP B O 1
ATOM 8674 N N . ARG B 1 518 ? 10.75 -42.5 2.848 1 96.19 518 ARG B N 1
ATOM 8675 C CA . ARG B 1 518 ? 11.164 -42.344 4.238 1 96.19 518 ARG B CA 1
ATOM 8676 C C . ARG B 1 518 ? 9.953 -42.188 5.156 1 96.19 518 ARG B C 1
ATOM 8678 O O . ARG B 1 518 ? 9.93 -42.719 6.262 1 96.19 518 ARG B O 1
ATOM 8685 N N . HIS B 1 519 ? 9.086 -41.375 4.715 1 95.5 519 HIS B N 1
ATOM 8686 C CA . HIS B 1 519 ? 7.891 -41.125 5.508 1 95.5 519 HIS B CA 1
ATOM 8687 C C . HIS B 1 519 ? 7.078 -42.375 5.691 1 95.5 519 HIS B C 1
ATOM 8689 O O . HIS B 1 519 ? 6.59 -42.656 6.789 1 95.5 519 HIS B O 1
ATOM 8695 N N . PHE B 1 520 ? 6.902 -43.156 4.699 1 91.12 520 PHE B N 1
ATOM 8696 C CA . PHE B 1 520 ? 6.148 -44.406 4.742 1 91.12 520 PHE B CA 1
ATOM 8697 C C . PHE B 1 520 ? 6.832 -45.438 5.641 1 91.12 520 PHE B C 1
ATOM 8699 O O . PHE B 1 520 ? 6.168 -46.188 6.355 1 91.12 520 PHE B O 1
ATOM 8706 N N . ARG B 1 521 ? 8.039 -45.531 5.602 1 89.62 521 ARG B N 1
ATOM 8707 C CA . ARG B 1 521 ? 8.797 -46.438 6.43 1 89.62 521 ARG B CA 1
ATOM 8708 C C . ARG B 1 521 ? 8.672 -46.094 7.906 1 89.62 521 ARG B C 1
ATOM 8710 O O . ARG B 1 521 ? 8.664 -46.969 8.766 1 89.62 521 ARG B O 1
ATOM 8717 N N . SER B 1 522 ? 8.742 -44.875 8.156 1 87.19 522 SER B N 1
ATOM 8718 C CA . SER B 1 522 ? 8.703 -44.406 9.547 1 87.19 522 SER B CA 1
ATOM 8719 C C . SER B 1 522 ? 7.312 -44.594 10.148 1 87.19 522 SER B C 1
ATOM 8721 O O . SER B 1 522 ? 7.164 -44.688 11.367 1 87.19 522 SER B O 1
ATOM 8723 N N . THR B 1 523 ? 6.297 -44.438 9.461 1 79 523 THR B N 1
ATOM 8724 C CA . THR B 1 523 ? 4.938 -44.531 9.977 1 79 523 THR B CA 1
ATOM 8725 C C . THR B 1 523 ? 4.445 -45.969 9.977 1 79 523 THR B C 1
ATOM 8727 O O . THR B 1 523 ? 3.389 -46.281 10.531 1 79 523 THR B O 1
ATOM 8730 N N . GLY B 1 524 ? 5.27 -46.906 9.898 1 63.22 524 GLY B N 1
ATOM 8731 C CA . GLY B 1 524 ? 4.949 -48.344 10.016 1 63.22 524 GLY B CA 1
ATOM 8732 C C . GLY B 1 524 ? 3.951 -48.812 8.977 1 63.22 524 GLY B C 1
ATOM 8733 O O . GLY B 1 524 ? 3.408 -49.906 9.086 1 63.22 524 GLY B O 1
ATOM 8734 N N . THR B 1 525 ? 3.428 -47.969 8.156 1 53.28 525 THR B N 1
ATOM 8735 C CA . THR B 1 525 ? 2.393 -48.344 7.203 1 53.28 525 THR B CA 1
ATOM 8736 C C . THR B 1 525 ? 2.932 -49.344 6.195 1 53.28 525 THR B C 1
ATOM 8738 O O . THR B 1 525 ? 2.16 -50 5.473 1 53.28 525 THR B O 1
ATOM 8741 N N . ALA B 1 526 ? 4.152 -49.438 5.945 1 47.91 526 ALA B N 1
ATOM 8742 C CA . ALA B 1 526 ? 4.711 -50.469 5.082 1 47.91 526 ALA B CA 1
ATOM 8743 C C . ALA B 1 526 ? 4.336 -51.844 5.582 1 47.91 526 ALA B C 1
ATOM 8745 O O . ALA B 1 526 ? 4.094 -52.75 4.781 1 47.91 526 ALA B O 1
ATOM 8746 N N . MET B 1 527 ? 4.422 -52 6.859 1 42.91 527 MET B N 1
ATOM 8747 C CA . MET B 1 527 ? 4.109 -53.344 7.367 1 42.91 527 MET B CA 1
ATOM 8748 C C . MET B 1 527 ? 2.66 -53.688 7.074 1 42.91 527 MET B C 1
ATOM 8750 O O . MET B 1 527 ? 2.336 -54.875 6.922 1 42.91 527 MET B O 1
ATOM 8754 N N . ALA B 1 528 ? 1.783 -52.781 7.02 1 43.62 528 ALA B N 1
ATOM 8755 C CA . ALA B 1 528 ? 0.392 -53.156 6.797 1 43.62 528 ALA B CA 1
ATOM 8756 C C . ALA B 1 528 ? 0.135 -53.438 5.32 1 43.62 528 ALA B C 1
ATOM 8758 O O . ALA B 1 528 ? -0.592 -54.375 4.984 1 43.62 528 ALA B O 1
ATOM 8759 N N . GLN B 1 529 ? 0.707 -52.719 4.402 1 43.09 529 GLN B N 1
ATOM 8760 C CA . GLN B 1 529 ? 0.468 -52.969 2.982 1 43.09 529 GLN B CA 1
ATOM 8761 C C . GLN B 1 529 ? 1.187 -54.219 2.508 1 43.09 529 GLN B C 1
ATOM 8763 O O . GLN B 1 529 ? 0.671 -54.969 1.664 1 43.09 529 GLN B O 1
ATOM 8768 N N . ALA B 1 530 ? 2.336 -54.562 2.965 1 41.62 530 ALA B N 1
ATOM 8769 C CA . ALA B 1 530 ? 2.967 -55.875 2.672 1 41.62 530 ALA B CA 1
ATOM 8770 C C . ALA B 1 530 ? 2.125 -57.031 3.203 1 41.62 530 ALA B C 1
ATOM 8772 O O . ALA B 1 530 ? 2.014 -58.062 2.553 1 41.62 530 ALA B O 1
ATOM 8773 N N . ARG B 1 531 ? 1.471 -56.812 4.277 1 39.69 531 ARG B N 1
ATOM 8774 C CA . ARG B 1 531 ? 0.581 -57.844 4.797 1 39.69 531 ARG B CA 1
ATOM 8775 C C . ARG B 1 531 ? -0.687 -57.938 3.957 1 39.69 531 ARG B C 1
ATOM 8777 O O . ARG B 1 531 ? -1.251 -59.031 3.807 1 39.69 531 ARG B O 1
ATOM 8784 N N . PHE B 1 532 ? -1.178 -56.75 3.475 1 38.91 532 PHE B N 1
ATOM 8785 C CA . PHE B 1 532 ? -2.389 -56.812 2.664 1 38.91 532 PHE B CA 1
ATOM 8786 C C . PHE B 1 532 ? -2.117 -57.5 1.33 1 38.91 532 PHE B C 1
ATOM 8788 O O . PHE B 1 532 ? -2.961 -58.219 0.822 1 38.91 532 PHE B O 1
ATOM 8795 N N . LYS B 1 533 ? -0.954 -57.281 0.627 1 41.41 533 LYS B N 1
ATOM 8796 C CA . LYS B 1 533 ? -0.636 -58.031 -0.582 1 41.41 533 LYS B CA 1
ATOM 8797 C C . LYS B 1 533 ? -0.494 -59.5 -0.279 1 41.41 533 LYS B C 1
ATOM 8799 O O . LYS B 1 533 ? -0.888 -60.344 -1.087 1 41.41 533 LYS B O 1
ATOM 8804 N N . GLU B 1 534 ? 0.041 -59.781 0.865 1 37.19 534 GLU B N 1
ATOM 8805 C CA . GLU B 1 534 ? 0.193 -61.188 1.176 1 37.19 534 GLU B CA 1
ATOM 8806 C C . GLU B 1 534 ? -1.15 -61.844 1.519 1 37.19 534 GLU B C 1
ATOM 8808 O O . GLU B 1 534 ? -1.42 -62.969 1.132 1 37.19 534 GLU B O 1
ATOM 8813 N N . ASN B 1 535 ? -2.008 -61.031 2.354 1 34.53 535 ASN B N 1
ATOM 8814 C CA . ASN B 1 535 ? -3.244 -61.656 2.785 1 34.53 535 ASN B CA 1
ATOM 8815 C C . ASN B 1 535 ? -4.305 -61.656 1.688 1 34.53 535 ASN B C 1
ATOM 8817 O O . ASN B 1 535 ? -5.406 -62.156 1.872 1 34.53 535 ASN B O 1
ATOM 8821 N N . GLY B 1 536 ? -4.258 -60.688 0.711 1 33.94 536 GLY B N 1
ATOM 8822 C CA . GLY B 1 536 ? -5.324 -60.625 -0.28 1 33.94 536 GLY B CA 1
ATOM 8823 C C . GLY B 1 536 ? -5.434 -61.906 -1.09 1 33.94 536 GLY B C 1
ATOM 8824 O O . GLY B 1 536 ? -6.211 -62 -2.045 1 33.94 536 GLY B O 1
ATOM 8825 N N . ILE B 1 537 ? -4.496 -62.781 -0.913 1 32.16 537 ILE B N 1
ATOM 8826 C CA . ILE B 1 537 ? -4.734 -63.969 -1.755 1 32.16 537 ILE B CA 1
ATOM 8827 C C . ILE B 1 537 ? -5.855 -64.812 -1.159 1 32.16 537 ILE B C 1
ATOM 8829 O O . ILE B 1 537 ? -6.207 -65.875 -1.706 1 32.16 537 ILE B O 1
ATOM 8833 N N . ILE B 1 538 ? -6.117 -64.562 0.283 1 26.98 538 ILE B N 1
ATOM 8834 C CA . ILE B 1 538 ? -6.82 -65.75 0.73 1 26.98 538 ILE B CA 1
ATOM 8835 C C . ILE B 1 538 ? -8.234 -65.812 0.153 1 26.98 538 ILE B C 1
ATOM 8837 O O . ILE B 1 538 ? -8.648 -66.75 -0.479 1 26.98 538 ILE B O 1
ATOM 8841 N N . ASN B 1 539 ? -9.359 -65.688 1.1 1 25.25 539 ASN B N 1
ATOM 8842 C CA . ASN B 1 539 ? -10.547 -66.5 1.343 1 25.25 539 ASN B CA 1
ATOM 8843 C C . ASN B 1 539 ? -11.742 -66 0.531 1 25.25 539 ASN B C 1
ATOM 8845 O O . ASN B 1 539 ? -12.125 -64.812 0.635 1 25.25 539 ASN B O 1
ATOM 8849 N N . GLY B 1 540 ? -11.961 -66.5 -0.724 1 23.91 540 GLY B N 1
ATOM 8850 C CA . GLY B 1 540 ? -13.117 -66.312 -1.588 1 23.91 540 GLY B CA 1
ATOM 8851 C C . GLY B 1 540 ? -14.438 -66.375 -0.836 1 23.91 540 GLY B C 1
ATOM 8852 O O . GLY B 1 540 ? -15.422 -65.812 -1.254 1 23.91 540 GLY B O 1
ATOM 8853 N N . ASN B 1 541 ? -14.594 -67.438 -0.062 1 22.95 541 ASN B N 1
ATOM 8854 C CA . ASN B 1 541 ? -15.961 -67.938 -0.021 1 22.95 541 ASN B CA 1
ATOM 8855 C C . ASN B 1 541 ? -16.812 -67.188 0.994 1 22.95 541 ASN B C 1
ATOM 8857 O O . ASN B 1 541 ? -17.875 -67.625 1.384 1 22.95 541 ASN B O 1
ATOM 8861 N N . GLY B 1 542 ? -16.234 -66.25 1.825 1 20.36 542 GLY B N 1
ATOM 8862 C CA . GLY B 1 542 ? -16.906 -66.125 3.105 1 20.36 542 GLY B CA 1
ATOM 8863 C C . GLY B 1 542 ? -18.234 -65.375 2.992 1 20.36 542 GLY B C 1
ATOM 8864 O O . GLY B 1 542 ? -18.344 -64.375 2.32 1 20.36 542 GLY B O 1
ATOM 8865 N N . ARG B 1 543 ? -19.312 -66.25 3.072 1 21.72 543 ARG B N 1
ATOM 8866 C CA . ARG B 1 543 ? -20.734 -65.875 3.141 1 21.72 543 ARG B CA 1
ATOM 8867 C C . ARG B 1 543 ? -21 -64.875 4.238 1 21.72 543 ARG B C 1
ATOM 8869 O O . ARG B 1 543 ? -20.75 -65.125 5.418 1 21.72 543 ARG B O 1
ATOM 8876 N N . VAL B 1 544 ? -20.656 -63.594 4 1 19.91 544 VAL B N 1
ATOM 8877 C CA . VAL B 1 544 ? -20.844 -62.469 4.941 1 19.91 544 VAL B CA 1
ATOM 8878 C C . VAL B 1 544 ? -22.312 -62.438 5.398 1 19.91 544 VAL B C 1
ATOM 8880 O O . VAL B 1 544 ? -23.219 -62.312 4.574 1 19.91 544 VAL B O 1
ATOM 8883 N N . ASN B 1 545 ? -22.578 -63.344 6.379 1 19.42 545 ASN B N 1
ATOM 8884 C CA . ASN B 1 545 ? -23.891 -63.375 7.02 1 19.42 545 ASN B CA 1
ATOM 8885 C C . ASN B 1 545 ? -24.266 -62 7.57 1 19.42 545 ASN B C 1
ATOM 8887 O O . ASN B 1 545 ? -23.406 -61.281 8.086 1 19.42 545 ASN B O 1
ATOM 8891 N N . GLY B 1 546 ? -25.406 -61.406 7.176 1 19.41 546 GLY B N 1
ATOM 8892 C CA . GLY B 1 546 ? -26.141 -60.156 7.164 1 19.41 546 GLY B CA 1
ATOM 8893 C C . GLY B 1 546 ? -26.516 -59.688 8.555 1 19.41 546 GLY B C 1
ATOM 8894 O O . GLY B 1 546 ? -27.266 -58.719 8.695 1 19.41 546 GLY B O 1
ATOM 8895 N N . SER B 1 547 ? -26.047 -60.406 9.664 1 19.52 547 SER B N 1
ATOM 8896 C CA . SER B 1 547 ? -27.016 -60.125 10.727 1 19.52 547 SER B CA 1
ATOM 8897 C C . SER B 1 547 ? -26.891 -58.688 11.188 1 19.52 547 SER B C 1
ATOM 8899 O O . SER B 1 547 ? -25.797 -58.125 11.273 1 19.52 547 SER B O 1
ATOM 8901 N N . HIS B 1 548 ? -27.953 -57.844 11.125 1 19.64 548 HIS B N 1
ATOM 8902 C CA . HIS B 1 548 ? -28.391 -56.469 11.219 1 19.64 548 HIS B CA 1
ATOM 8903 C C . HIS B 1 548 ? -28.25 -55.938 12.641 1 19.64 548 HIS B C 1
ATOM 8905 O O . HIS B 1 548 ? -28.703 -54.844 12.945 1 19.64 548 HIS B O 1
ATOM 8911 N N . GLN B 1 549 ? -27.453 -56.562 13.57 1 18.94 549 GLN B N 1
ATOM 8912 C CA . GLN B 1 549 ? -27.984 -56.156 14.859 1 18.94 549 GLN B CA 1
ATOM 8913 C C . GLN B 1 549 ? -27.766 -54.656 15.102 1 18.94 549 GLN B C 1
ATOM 8915 O O . GLN B 1 549 ? -26.75 -54.094 14.664 1 18.94 549 GLN B O 1
ATOM 8920 N N . GLU B 1 550 ? -28.703 -53.938 15.812 1 19.31 550 GLU B N 1
ATOM 8921 C CA . GLU B 1 550 ? -29.297 -52.625 16.062 1 19.31 550 GLU B CA 1
ATOM 8922 C C . GLU B 1 550 ? -28.422 -51.781 16.969 1 19.31 550 GLU B C 1
ATOM 8924 O O . GLU B 1 550 ? -28.672 -50.594 17.156 1 19.31 550 GLU B O 1
ATOM 8929 N N . ASN B 1 551 ? -27.328 -52.406 17.547 1 17.33 551 ASN B N 1
ATOM 8930 C CA . ASN B 1 551 ? -27.297 -51.906 18.922 1 17.33 551 ASN B CA 1
ATOM 8931 C C . ASN B 1 551 ? -26.953 -50.406 18.953 1 17.33 551 ASN B C 1
ATOM 8933 O O . ASN B 1 551 ? -27.766 -49.594 19.406 1 17.33 551 ASN B O 1
ATOM 8937 N N . GLY B 1 552 ? -25.75 -50.062 19.562 1 18.88 552 GLY B N 1
ATOM 8938 C CA . GLY B 1 552 ? -25.422 -49.25 20.719 1 18.88 552 GLY B CA 1
ATOM 8939 C C . GLY B 1 552 ? -25.125 -47.812 20.375 1 18.88 552 GLY B C 1
ATOM 8940 O O . GLY B 1 552 ? -24.719 -47.5 19.25 1 18.88 552 GLY B O 1
ATOM 8941 N N . LEU B 1 553 ? -25.672 -46.875 21.219 1 19.89 553 LEU B N 1
ATOM 8942 C CA . LEU B 1 553 ? -25.828 -45.438 21.359 1 19.89 553 LEU B CA 1
ATOM 8943 C C . LEU B 1 553 ? -24.469 -44.75 21.469 1 19.89 553 LEU B C 1
ATOM 8945 O O . LEU B 1 553 ? -23.719 -44.969 22.438 1 19.89 553 LEU B O 1
ATOM 8949 N N . TYR B 1 554 ? -23.688 -44.656 20.391 1 17.8 554 TYR B N 1
ATOM 8950 C CA . TYR B 1 554 ? -22.391 -44 20.469 1 17.8 554 TYR B CA 1
ATOM 8951 C C . TYR B 1 554 ? -22.516 -42.594 21.016 1 17.8 554 TYR B C 1
ATOM 8953 O O . TYR B 1 554 ? -23.312 -41.781 20.516 1 17.8 554 TYR B O 1
ATOM 8961 N N . LYS B 1 555 ? -22.094 -42.406 22.266 1 19.7 555 LYS B N 1
ATOM 8962 C CA . LYS B 1 555 ? -21.891 -41.156 23 1 19.7 555 LYS B CA 1
ATOM 8963 C C . LYS B 1 555 ? -20.984 -40.219 22.219 1 19.7 555 LYS B C 1
ATOM 8965 O O . LYS B 1 555 ? -20 -40.656 21.609 1 19.7 555 LYS B O 1
ATOM 8970 N N . GLY B 1 556 ? -21.484 -39 21.984 1 18.44 556 GLY B N 1
ATOM 8971 C CA . GLY B 1 556 ? -21.078 -37.812 21.266 1 18.44 556 GLY B CA 1
ATOM 8972 C C . GLY B 1 556 ? -19.703 -37.312 21.672 1 18.44 556 GLY B C 1
ATOM 8973 O O . GLY B 1 556 ? -19.484 -36.938 22.828 1 18.44 556 GLY B O 1
ATOM 8974 N N . SER B 1 557 ? -18.625 -38.062 21.281 1 19.86 557 SER B N 1
ATOM 8975 C CA . SER B 1 557 ? -17.312 -37.562 21.688 1 19.86 557 SER B CA 1
ATOM 8976 C C . SER B 1 557 ? -17.141 -36.094 21.359 1 19.86 557 SER B C 1
ATOM 8978 O O . SER B 1 557 ? -17.609 -35.625 20.312 1 19.86 557 SER B O 1
ATOM 8980 N N . ASP B 1 558 ? -16.844 -35.375 22.391 1 19.86 558 ASP B N 1
ATOM 8981 C CA . ASP B 1 558 ? -16.531 -33.969 22.609 1 19.86 558 ASP B CA 1
ATOM 8982 C C . ASP B 1 558 ? -15.398 -33.5 21.703 1 19.86 558 ASP B C 1
ATOM 8984 O O . ASP B 1 558 ? -14.289 -34.031 21.75 1 19.86 558 ASP B O 1
ATOM 8988 N N . MET B 1 559 ? -15.68 -33.219 20.484 1 20.48 559 MET B N 1
ATOM 8989 C CA . MET B 1 559 ? -14.734 -32.656 19.516 1 20.48 559 MET B CA 1
ATOM 8990 C C . MET B 1 559 ? -13.969 -31.5 20.141 1 20.48 559 MET B C 1
ATOM 8992 O O . MET B 1 559 ? -14.562 -30.656 20.812 1 20.48 559 MET B O 1
ATOM 8996 N N . VAL B 1 560 ? -12.664 -31.672 20.266 1 21.62 560 VAL B N 1
ATOM 8997 C CA . VAL B 1 560 ? -11.602 -30.75 20.672 1 21.62 560 VAL B CA 1
ATOM 8998 C C . VAL B 1 560 ? -11.734 -29.438 19.922 1 21.62 560 VAL B C 1
ATOM 9000 O O . VAL B 1 560 ? -11.789 -29.422 18.688 1 21.62 560 VAL B O 1
ATOM 9003 N N . LYS B 1 561 ? -12.016 -28.328 20.734 1 24.81 561 LYS B N 1
ATOM 9004 C CA . LYS B 1 561 ? -12.07 -26.906 20.406 1 24.81 561 LYS B CA 1
ATOM 9005 C C . LYS B 1 561 ? -10.758 -26.438 19.781 1 24.81 561 LYS B C 1
ATOM 9007 O O . LYS B 1 561 ? -9.773 -26.219 20.5 1 24.81 561 LYS B O 1
ATOM 9012 N N . THR B 1 562 ? -10.32 -27.156 18.781 1 24.59 562 THR B N 1
ATOM 9013 C CA . THR B 1 562 ? -9.148 -26.469 18.25 1 24.59 562 THR B CA 1
ATOM 9014 C C . THR B 1 562 ? -9.453 -25 17.969 1 24.59 562 THR B C 1
ATOM 9016 O O . THR B 1 562 ? -10.414 -24.703 17.25 1 24.59 562 THR B O 1
ATOM 9019 N N . GLY B 1 563 ? -9.125 -24.141 18.859 1 24.84 563 GLY B N 1
ATOM 9020 C CA . GLY B 1 563 ? -9.258 -22.703 19.078 1 24.84 563 GLY B CA 1
ATOM 9021 C C . GLY B 1 563 ? -8.75 -21.875 17.906 1 24.84 563 GLY B C 1
ATOM 9022 O O . GLY B 1 563 ? -8.484 -20.688 18.062 1 24.84 563 GLY B O 1
ATOM 9023 N N . SER B 1 564 ? -8.32 -22.516 16.875 1 27.64 564 SER B N 1
ATOM 9024 C CA . SER B 1 564 ? -7.84 -21.406 16.047 1 27.64 564 SER B CA 1
ATOM 9025 C C . SER B 1 564 ? -8.992 -20.516 15.602 1 27.64 564 SER B C 1
ATOM 9027 O O . SER B 1 564 ? -10.078 -21 15.289 1 27.64 564 SER B O 1
ATOM 9029 N N . ALA B 1 565 ? -8.945 -19.234 16.031 1 31.48 565 ALA B N 1
ATOM 9030 C CA . ALA B 1 565 ? -9.938 -18.188 15.781 1 31.48 565 ALA B CA 1
ATOM 9031 C C . ALA B 1 565 ? -10.477 -18.266 14.359 1 31.48 565 ALA B C 1
ATOM 9033 O O . ALA B 1 565 ? -11.461 -17.609 14.023 1 31.48 565 ALA B O 1
ATOM 9034 N N . TYR B 1 566 ? -9.727 -18.859 13.5 1 29.38 566 TYR B N 1
ATOM 9035 C CA . TYR B 1 566 ? -10.211 -18.719 12.133 1 29.38 566 TYR B CA 1
ATOM 9036 C C . TYR B 1 566 ? -11.359 -19.688 11.859 1 29.38 566 TYR B C 1
ATOM 9038 O O . TYR B 1 566 ? -12.258 -19.391 11.07 1 29.38 566 TYR B O 1
ATOM 9046 N N . PHE B 1 567 ? -11.195 -21.078 12.102 1 29.16 567 PHE B N 1
ATOM 9047 C CA . PHE B 1 567 ? -12.094 -22.094 11.555 1 29.16 567 PHE B CA 1
ATOM 9048 C C . PHE B 1 567 ? -13.062 -22.594 12.617 1 29.16 567 PHE B C 1
ATOM 9050 O O . PHE B 1 567 ? -12.828 -23.641 13.234 1 29.16 567 PHE B O 1
ATOM 9057 N N . ASP B 1 568 ? -13.523 -21.797 13.453 1 29.56 568 ASP B N 1
ATOM 9058 C CA . ASP B 1 568 ? -14.578 -22.484 14.18 1 29.56 568 ASP B CA 1
ATOM 9059 C C . ASP B 1 568 ? -15.758 -22.828 13.266 1 29.56 568 ASP B C 1
ATOM 9061 O O . ASP B 1 568 ? -16.391 -21.938 12.711 1 29.56 568 ASP B O 1
ATOM 9065 N N . PRO B 1 569 ? -15.867 -24.031 12.812 1 28.31 569 PRO B N 1
ATOM 9066 C CA . PRO B 1 569 ? -17.016 -24.469 12.023 1 28.31 569 PRO B CA 1
ATOM 9067 C C . PRO B 1 569 ? -18.359 -24.078 12.648 1 28.31 569 PRO B C 1
ATOM 9069 O O . PRO B 1 569 ? -19.391 -24.125 11.984 1 28.31 569 PRO B O 1
ATOM 9072 N N . SER B 1 570 ? -18.422 -24.047 14.047 1 28.98 570 SER B N 1
ATOM 9073 C CA . SER B 1 570 ? -19.75 -23.891 14.641 1 28.98 570 SER B CA 1
ATOM 9074 C C . SER B 1 570 ? -20.266 -22.469 14.469 1 28.98 570 SER B C 1
ATOM 9076 O O . SER B 1 570 ? -21.453 -22.203 14.719 1 28.98 570 SER B O 1
ATOM 9078 N N . ARG B 1 571 ? -19.281 -21.438 14.508 1 25.95 571 ARG B N 1
ATOM 9079 C CA . ARG B 1 571 ? -19.859 -20.094 14.398 1 25.95 571 ARG B CA 1
ATOM 9080 C C . ARG B 1 571 ? -19.953 -19.656 12.945 1 25.95 571 ARG B C 1
ATOM 9082 O O . ARG B 1 571 ? -19.031 -19.859 12.164 1 25.95 571 ARG B O 1
#

Solvent-accessible surface area (backbone atoms only — not comparable to full-atom values): 60307 Å² total; per-residue (Å²): 134,81,80,74,78,73,76,76,74,74,75,73,76,78,72,72,74,73,72,71,67,78,69,73,77,70,70,62,78,54,52,72,57,56,42,54,49,52,49,48,53,52,50,54,53,51,50,51,50,47,51,49,33,50,53,50,36,52,49,50,34,59,74,60,59,28,66,77,58,64,72,57,51,48,55,53,52,51,51,52,53,49,51,53,50,55,51,50,53,50,51,52,28,41,50,47,29,48,49,35,71,76,36,64,86,71,57,50,75,74,60,55,75,49,42,62,55,73,68,54,54,50,52,50,50,50,52,48,37,48,51,48,29,49,61,65,43,66,57,40,42,26,54,28,28,26,46,58,11,38,38,80,50,51,36,59,57,76,38,58,72,40,97,62,89,47,47,46,74,78,58,39,70,69,42,52,51,50,25,55,42,44,49,57,18,37,44,38,51,83,59,88,69,61,67,43,43,48,59,12,33,17,30,45,9,27,49,41,38,54,50,50,46,38,49,48,74,71,49,56,81,70,39,30,34,29,31,32,61,51,60,64,58,53,57,47,52,54,54,63,43,46,80,45,57,43,81,43,64,22,89,41,52,46,42,66,44,39,52,50,44,27,60,76,59,61,32,50,34,38,38,38,32,51,48,36,94,49,68,74,39,52,53,27,46,60,56,57,38,34,59,66,33,50,79,31,89,77,28,44,78,21,36,36,37,36,44,39,49,62,42,66,55,17,41,48,54,50,56,53,50,67,49,81,34,21,46,44,59,40,36,32,27,49,37,39,20,61,68,38,74,31,60,28,67,51,64,21,11,26,33,38,34,52,44,91,47,42,69,63,49,52,48,46,29,49,39,39,24,18,51,50,46,55,75,63,49,49,54,51,60,87,52,39,40,37,52,47,52,25,51,44,39,43,15,18,52,35,24,52,50,38,50,54,52,43,52,71,75,42,52,90,51,28,48,74,34,61,56,82,61,28,63,82,55,61,35,74,40,55,27,27,58,33,23,38,41,54,61,62,87,72,38,39,38,67,72,44,37,51,50,34,49,53,40,21,34,54,32,16,46,74,57,71,30,58,33,32,28,34,70,81,52,47,34,48,56,27,26,39,28,78,41,72,46,77,41,88,93,47,70,35,33,38,36,32,24,34,21,49,56,71,82,45,38,62,40,48,42,50,10,46,51,50,12,49,53,53,44,41,61,71,68,50,53,50,63,53,50,58,46,45,65,63,55,67,66,65,84,85,74,73,76,76,75,74,80,71,82,79,74,82,82,79,76,80,75,80,77,76,76,67,69,55,88,79,68,48,84,88,110,133,83,76,73,77,72,76,74,74,75,74,72,75,78,71,73,73,73,73,71,66,78,69,72,75,69,68,60,76,54,51,73,57,54,42,54,49,51,50,48,51,51,50,53,54,51,51,51,49,48,51,49,33,50,53,51,36,53,50,51,34,60,74,63,59,29,66,78,58,65,71,55,51,48,53,53,53,51,51,52,51,50,50,53,51,54,51,50,53,50,50,52,28,42,52,49,30,48,49,35,73,75,36,66,85,70,57,49,75,73,59,53,75,49,42,61,54,73,69,54,55,50,52,50,50,49,52,50,38,49,52,47,27,50,61,64,44,67,58,39,42,27,53,28,28,27,46,58,11,37,38,80,52,50,37,60,56,74,38,59,71,40,96,63,91,46,45,45,74,78,57,37,70,68,40,51,52,50,24,56,42,43,47,57,20,38,44,39,50,84,58,88,69,60,66,43,43,47,60,12,33,16,30,46,9,27,48,42,40,54,50,50,46,38,50,48,74,71,48,55,79,70,40,29,34,28,31,33,62,52,62,63,56,53,58,48,52,53,55,63,42,45,81,46,56,43,81,42,65,22,90,42,53,45,42,66,45,39,51,50,47,27,60,75,59,62,32,51,35,37,39,39,35,51,47,36,93,49,68,72,38,51,54,26,46,60,55,57,36,34,60,66,33,49,79,31,89,75,28,42,78,20,35,36,38,36,47,37,49,62,41,64,53,17,40,49,55,50,56,54,48,68,49,81,35,21,46,45,60,40,36,34,26,48,36,39,19,60,70,38,73,30,60,28,68,51,63,20,11,26,32,39,34,51,45,92,48,41,70,63,50,51,48,44,28,48,38,40,24,18,51,50,45,55,72,64,50,49,55,49,60,85,52,40,38,38,51,47,53,24,50,44,41,42,16,17,52,34,23,52,50,36,51,54,54,42,53,72,74,41,52,89,51,30,47,76,32,62,56,82,61,28,62,81,56,61,34,74,38,56,26,27,59,33,24,40,42,53,62,62,86,74,39,40,38,66,74,44,38,51,51,35,50,53,40,20,33,54,32,16,46,75,57,72,31,58,32,33,27,34,66,83,52,47,34,48,56,28,27,38,27,78,42,72,45,76,39,90,92,48,68,36,33,38,37,32,24,34,21,48,56,71,85,46,36,61,40,48,42,50,10,47,53,49,12,50,52,51,44,40,60,71,67,53,53,51,64,54,53,57,45,47,66,62,53,70,68,64,83,83,72,75,76,79,76,75,82,72,82,80,76,83,84,78,76,81,75,78,75,78,79,65,69,54,86,80,67,46,84,89,110

pLDDT: mean 84.43, std 23.33, range [17.25, 98.88]

Secondary structure (DSSP, 8-state):
-------------------------------HHHHHHHHHHHHHHHHHHHHHHHHHHHHHHHHTT----HHHHHHHHHHHHHHHHHHHHHHHHHHHHHHHHH-GGG--HHHHTT---HHHHHHHHHHHHHHHHHHHHTT--SS--SEEES----SSGGGTT-SS---GGGT-HHHHHHHHHHHHHHT---SSS-EEEEEESSHHHHHHHHHHHHHHHT--TT-EEEE-S---HHHHHHHHT-TT-EEEE-SSS-HHHHHHHHHHTT-SEEEE-SB-SSSS--B--HHHHHHHHTT-TT-TT-EEEEE-GGGTT---HHHHS-STTSPEEEEEEETTSGGGTT---S--EEEEEEGGGHHHHHHHHHHHT-BPPHHHHTTS----HHHHHHHHHHHHHHHHHHHHHHHHHHTTTEEEE--TTTTTTT-S---SEEEEEE-STTTTSHHHHHHHHHHHHHHHHHHT--EEESS----SSEEEEEEPP-STTPPPEEEEE--S-GGGHHHHHHHHHHHHHHHHHHTTHHHHHHHHHHHTTS-S------------------------TT--TT-/-------------------------------HHHHHHHHHHHHHHHHHHHHHHHHHHHHHHHHTT----HHHHHHHHHHHHHHHHHHHHHHHHHHHHHHHHH-GGG--HHHHTT---HHHHHHHHHHHHHHHHHHHHTT--SS--SEEES----SSGGGTT-SS---GGGT-HHHHHHHHHHHHHHTS--SSS-EEEEEESSHHHHHHHHHHHHHHHT--TT-EEEE-S---HHHHHHHHT-TT-EEEE-SSS-HHHHHHHHHHTT-SEEEE-SB-SSSS--B--HH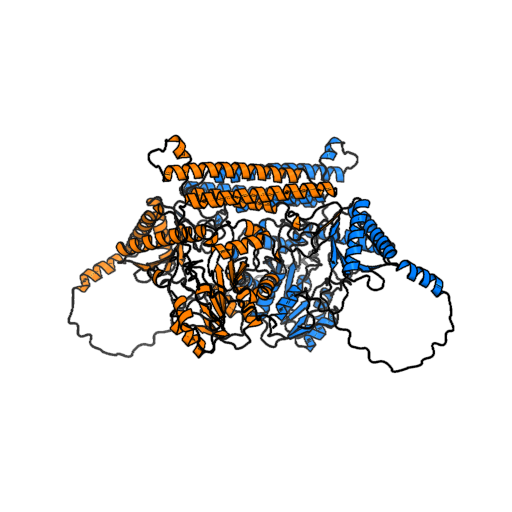HHHHHHTT-TT-TT-EEEEE-GGGTT---HHHHS-STTSPEEEEEEETTSGGGTT---S--EEEEEEGGGHHHHHHHHHHHT-BPPHHHHTTS----HHHHHHHHHHHHHHHHHHHHHHHHHHTTTEEEE--TTTTTTT-S---SEEEEEE-STTTTSHHHHHHHHHHHHHHHHHHT--EEESS----SSEEEEEEPP-STTPPPEEEEE--S-GGGHHHHHHHHHHHHHHHHHHTTHHHHHHHHHHHTTS-S------------------------TT--TT-